Protein AF-A0A1P8WM58-F1 (afdb_monomer)

Radius of gyration: 36.9 Å; Cα contacts (8 Å, |Δi|>4): 1899; chains: 1; bounding box: 114×102×128 Å

Solvent-accessible surface area (backbone atoms only — not comparable to full-atom values): 50696 Å² total; per-residue (Å²): 134,87,85,86,81,87,85,90,82,88,89,92,84,85,87,88,82,92,76,96,78,75,69,47,72,64,55,48,48,51,48,48,51,50,46,53,45,67,72,56,67,71,55,61,68,47,53,36,73,41,60,72,38,65,65,34,64,39,80,56,52,47,32,42,34,43,71,52,49,50,42,78,46,54,44,36,39,35,36,26,32,62,86,79,68,47,75,75,47,77,45,47,39,81,36,90,46,37,50,72,59,58,30,34,37,39,36,51,60,98,62,65,53,61,65,60,34,42,34,21,44,28,30,37,64,31,20,40,18,38,80,89,65,51,64,40,84,45,40,76,64,69,85,74,36,23,36,22,24,24,41,44,66,32,56,30,52,33,45,41,22,47,52,44,44,86,50,99,68,36,36,36,48,18,41,47,20,6,53,58,46,62,34,99,47,36,48,71,35,56,32,66,89,69,48,91,58,91,64,15,8,26,32,36,40,38,57,29,50,53,63,30,63,40,36,35,36,44,26,37,19,18,51,51,97,44,83,88,29,58,33,35,29,39,58,68,79,34,44,29,44,33,35,35,40,27,35,58,29,78,39,53,32,38,40,28,47,34,44,28,15,72,67,40,71,89,46,95,92,32,55,15,27,39,31,35,77,42,83,42,63,54,77,58,51,79,43,82,47,79,43,70,60,56,76,86,45,87,71,48,51,74,37,76,74,55,45,48,66,35,21,22,34,48,33,46,31,43,32,24,50,64,89,41,52,34,44,42,39,35,36,40,31,63,29,25,38,28,38,71,89,58,88,40,46,54,87,78,44,55,59,66,57,47,48,53,53,46,42,52,44,19,48,51,38,54,59,28,44,31,41,88,86,43,51,45,19,31,37,32,40,26,46,40,42,42,24,18,36,46,27,28,14,41,54,44,43,45,45,55,58,34,35,76,73,60,77,41,53,63,66,56,52,51,54,45,48,55,38,30,51,52,42,52,52,55,43,48,74,67,39,88,36,42,49,48,39,29,24,31,61,83,80,56,44,60,37,93,84,24,29,25,25,44,54,36,35,20,44,32,47,50,13,49,53,30,44,48,63,30,87,84,57,56,68,68,56,32,52,52,48,50,62,53,50,48,60,37,37,47,44,87,34,59,48,100,59,12,35,27,45,29,37,36,50,42,92,95,47,83,52,67,49,71,46,90,54,57,40,42,13,59,33,25,57,30,46,41,31,22,49,34,24,42,72,23,73,35,46,54,37,64,38,72,76,40,47,66,22,81,49,62,38,59,57,62,89,80,88,59,90,45,67,42,58,33,38,77,55,63,66,56,53,15,55,64,42,44,41,50,35,55,61,57,30,76,50,77,90,51,41,37,32,63,38,91,55,65,84,42,36,52,33,64,43,62,50,27,35,51,52,50,51,51,45,52,52,54,29,54,77,67,73,35,94,61,57,47,33,69,30,47,70,21,56,79,80,43,77,45,62,23,15,87,88,73,39,86,82,52,78,42,50,29,18,56,24,56,42,22,63,37,40,76,58,40,48,66,62,28,41,52,52,52,50,54,31,55,73,66,70,40,37,34,48,49,27,42,31,38,14,30,27,34,35,94,87,74,71,42,78,59,22,38,38,32,50,33,48,32,45,51,34,38,48,22,40,51,35,44,41,32,66,76,65,53,58,29,47,69,40,34,72,33,69,70,49,45,59,52,48,60,70,44,29,42,66,68,78,61,94,28,12,75,40,32,33,48,65,84,58,51,51,54,62,67,30,28,47,53,45,32,40,51,59,70,66,50,49,45,70,55,37,58,74,63,52,79,88,45,85,59,50,27,62,54,32,51,50,43,49,62,65,36,43,66,72,46,30,36,49,74,80,84,51,61,48,56,63,26,28,49,52,42,33,38,53,61,70,67,54,50,58,69,56,42,60,72,61,50,75,88,42,88,61,49,44,68,53,31,48,51,41,47,50,45,26,46,34,65,73,44,93,70,77,64,90,67,74,81,76,71,87,83,80,84,87,83,89,84,89,87,82,83,89,81,89,82,86,86,82,90,87,81,88,89,82,91,88,94,83,88,86,83,89,85,87,91,90,89,85,90,81,90,85,90,80,93,80,87,84,88,62,85,61,56,63,57,49,55,51,48,60,54,55,63,66,71,77,112

Sequence (940 aa):
MKLLPQIFRAPAQLRRRRSANSRSVAEVAQAVELLQQRTLLAAAQTFSPVDGSQDVLPDTNLVITFDESVQKGNGNFVIVRGTDNSVFETIPVTSPFVSINGNQLVVDLPGNLDHATEYFVQIDPAAVLDLEGNTINGINGPFTWRFSTMTDVSVVPFWDGDATFPQAESATHNLFGGPAVASDNITVRHETSTVRGGEGALRADVLIAESGFGFFGPALAGFGPDSSYIDTRDITPFEQLEFQIKNETNAPFTLKLELKDYRDLNQVGTAHRASTSFSISADNRWTSFSVPLDLANQIWDISGSPDLTRARQVLFVVEAGGTQAVGGSIFVDEVNFIEPGGPVSINSLSNNQLLARLAERSFRSLWGSRDQATGLVPAVSTFADQMGLNSTAMLVRTLPGAVERGWITKTEAESYGAKLLTTLNSVMNDSQHLPPRTLDRVTLEPIGQREESSVDAAFMFLGLTQFAATPGLSSTLATGINNLLDRFDFSPFSSANGWKLAFTYDVGARTGELTAGTYDGYSTEVYVISLAAHLAETGHVDITTQFHSANRIPAVLNGGNDPYLVHPSTEFRSPFLQWLFPLFVDVQNRGLTTYPDQASAINPFDNAVRYQLDVNQTLAARGLPLQLDAADDGTGNRYITASAFNNFGEPNLTMPWSSGFVLAADSTTAGSAIRDYVSQSLVGPFGPVDSARLSPQSATATSYNGRYDLWNSSLWLAATLEHLYDDNALLTNQTEVDAALDKVFVNSGGSGPAGDVDGDSDFDASDSFLIHLVKLSGTNVQIDQSKGSSTLSGADIRSNINQLGLAADVDGSGEFTASDSFLIQLVKLSGTNSQIDQSKGASSLTAAQIRINVNALGDAGGGSASRLSRRVAGSGVSNAASSDASLATYVSSDAPDQSLFATAASLPPSSVNGQVLDTPPEDSDAVLSDFRCWIDAIHG

pLDDT: mean 81.39, std 20.2, range [21.88, 98.75]

Structure (mmCIF, N/CA/C/O backbone):
data_AF-A0A1P8WM58-F1
#
_entry.id   AF-A0A1P8WM58-F1
#
loop_
_atom_site.group_PDB
_atom_site.id
_atom_site.type_symbol
_atom_site.label_atom_id
_atom_site.label_alt_id
_atom_site.label_comp_id
_atom_site.label_asym_id
_atom_site.label_entity_id
_atom_site.label_seq_id
_atom_site.pdbx_PDB_ins_code
_atom_site.Cartn_x
_atom_site.Cartn_y
_atom_site.Cartn_z
_atom_site.occupancy
_atom_site.B_iso_or_equiv
_atom_site.auth_seq_id
_atom_site.auth_comp_id
_atom_site.auth_asym_id
_atom_site.auth_atom_id
_atom_site.pdbx_PDB_model_num
ATOM 1 N N . MET A 1 1 ? -50.309 -70.126 12.745 1.00 35.31 1 MET A N 1
ATOM 2 C CA . MET A 1 1 ? -49.388 -71.053 13.434 1.00 35.31 1 MET A CA 1
ATOM 3 C C . MET A 1 1 ? -49.111 -70.461 14.815 1.00 35.31 1 MET A C 1
ATOM 5 O O . MET A 1 1 ? -48.560 -69.378 14.862 1.00 35.31 1 MET A O 1
ATOM 9 N N . LYS A 1 2 ? -49.643 -71.113 15.867 1.00 32.03 2 LYS A N 1
ATOM 10 C CA . LYS A 1 2 ? -49.321 -71.061 17.321 1.00 32.03 2 LYS A CA 1
ATOM 11 C C . LYS A 1 2 ? -48.959 -69.689 17.945 1.00 32.03 2 LYS A C 1
ATOM 13 O O . LYS A 1 2 ? -47.897 -69.160 17.677 1.00 32.03 2 LYS A O 1
ATOM 18 N N . LEU A 1 3 ? -49.863 -69.045 18.695 1.00 28.61 3 LEU A N 1
ATOM 19 C CA . LEU A 1 3 ? -50.259 -69.264 20.113 1.00 28.61 3 LEU A CA 1
ATOM 20 C C . LEU A 1 3 ? -49.504 -68.340 21.097 1.00 28.61 3 LEU A C 1
ATOM 22 O O . LEU A 1 3 ? -48.356 -68.590 21.441 1.00 28.61 3 LEU A O 1
ATOM 26 N N . LEU A 1 4 ? -50.225 -67.316 21.573 1.00 39.47 4 LEU A N 1
ATOM 27 C CA . LEU A 1 4 ? -50.039 -66.613 22.854 1.00 39.47 4 LEU A CA 1
ATOM 28 C C . LEU A 1 4 ? -50.486 -67.505 24.034 1.00 39.47 4 LEU A C 1
ATOM 30 O O . LEU A 1 4 ? -51.283 -68.426 23.832 1.00 39.47 4 LEU A O 1
ATOM 34 N N . PRO A 1 5 ? -50.115 -67.149 25.275 1.00 48.66 5 PRO A N 1
ATOM 35 C CA . PRO A 1 5 ? -51.114 -67.077 26.355 1.00 48.66 5 PRO A CA 1
ATOM 36 C C . PRO A 1 5 ? -50.947 -65.793 27.199 1.00 48.66 5 PRO A C 1
ATOM 38 O O . PRO A 1 5 ? -49.837 -65.421 27.553 1.00 48.66 5 PRO A O 1
ATOM 41 N N . GLN A 1 6 ? -51.995 -64.966 27.343 1.00 37.84 6 GLN A N 1
ATOM 42 C CA . GLN A 1 6 ? -52.958 -64.920 28.472 1.00 37.84 6 GLN A CA 1
ATOM 43 C C . GLN A 1 6 ? -52.302 -64.659 29.846 1.00 37.84 6 GLN A C 1
ATOM 45 O O . GLN A 1 6 ? -51.347 -65.332 30.202 1.00 37.84 6 GLN A O 1
ATOM 50 N N . ILE A 1 7 ? -52.816 -63.723 30.663 1.00 33.50 7 ILE A N 1
ATOM 51 C CA . ILE A 1 7 ? -53.778 -64.065 31.735 1.00 33.50 7 ILE A CA 1
ATOM 52 C C . ILE A 1 7 ? -54.539 -62.827 32.313 1.00 33.50 7 ILE A C 1
ATOM 54 O O . ILE A 1 7 ? -53.904 -61.864 32.717 1.00 33.50 7 ILE A O 1
ATOM 58 N N . PHE A 1 8 ? -55.891 -62.943 32.345 1.00 32.31 8 PHE A N 1
ATOM 59 C CA . PHE A 1 8 ? -56.942 -62.609 33.365 1.00 32.31 8 PHE A CA 1
ATOM 60 C C . PHE A 1 8 ? -56.987 -61.234 34.090 1.00 32.31 8 PHE A C 1
ATOM 62 O O . PHE A 1 8 ? -55.955 -60.703 34.453 1.00 32.31 8 PHE A O 1
ATOM 69 N N . ARG A 1 9 ? -58.121 -60.638 34.528 1.00 30.38 9 ARG A N 1
ATOM 70 C CA . ARG A 1 9 ? -59.604 -60.767 34.414 1.00 30.38 9 ARG A CA 1
ATOM 71 C C . ARG A 1 9 ? -60.229 -59.490 35.063 1.00 30.38 9 ARG A C 1
ATOM 73 O O . ARG A 1 9 ? -59.623 -58.906 35.949 1.00 30.38 9 ARG A O 1
ATOM 80 N N . ALA A 1 10 ? -61.445 -59.121 34.633 1.00 32.94 10 ALA A N 1
ATOM 81 C CA . ALA A 1 10 ? -62.355 -58.034 35.092 1.00 32.94 10 ALA A CA 1
ATOM 82 C C . ALA A 1 10 ? -62.951 -58.257 36.528 1.00 32.94 10 ALA A C 1
ATOM 84 O O . ALA A 1 10 ? -62.480 -59.214 37.146 1.00 32.94 10 ALA A O 1
ATOM 85 N N . PRO A 1 11 ? -64.023 -57.576 37.063 1.00 56.78 11 PRO A N 1
ATOM 86 C CA . PRO A 1 11 ? -64.939 -56.514 36.540 1.00 56.78 11 PRO A CA 1
ATOM 87 C C . PRO A 1 11 ? -65.514 -55.473 37.579 1.00 56.78 11 PRO A C 1
ATOM 89 O O . PRO A 1 11 ? -65.110 -55.474 38.733 1.00 56.78 11 PRO A O 1
ATOM 92 N N . ALA A 1 12 ? -66.558 -54.702 37.164 1.00 34.03 12 ALA A N 1
ATOM 93 C CA . ALA A 1 12 ? -67.755 -54.194 37.918 1.00 34.03 12 ALA A CA 1
ATOM 94 C C . ALA A 1 12 ? -67.787 -52.702 38.364 1.00 34.03 12 ALA A C 1
ATOM 96 O O . ALA A 1 12 ? -66.764 -52.189 38.776 1.00 34.03 12 ALA A O 1
ATOM 97 N N . GLN A 1 13 ? -68.889 -51.921 38.421 1.00 35.28 13 GLN A N 1
ATOM 98 C CA . GLN A 1 13 ? -70.311 -51.957 38.006 1.00 35.28 13 GLN A CA 1
ATOM 99 C C . GLN A 1 13 ? -70.917 -50.515 38.118 1.00 35.28 13 GLN A C 1
ATOM 101 O O . GLN A 1 13 ? -70.526 -49.745 38.982 1.00 35.28 13 GLN A O 1
ATOM 106 N N . LEU A 1 14 ? -71.917 -50.213 37.270 1.00 33.94 14 LEU A N 1
ATOM 107 C CA . LEU A 1 14 ? -73.111 -49.333 37.414 1.00 33.94 14 LEU A CA 1
ATOM 108 C C . LEU A 1 14 ? -73.104 -47.862 37.956 1.00 33.94 14 LEU A C 1
ATOM 110 O O . LEU A 1 14 ? -73.169 -47.610 39.148 1.00 33.94 14 LEU A O 1
ATOM 114 N N . ARG A 1 15 ? -73.371 -46.935 37.009 1.00 40.34 15 ARG A N 1
ATOM 115 C CA . ARG A 1 15 ? -74.604 -46.108 36.775 1.00 40.34 15 ARG A CA 1
ATOM 116 C C . ARG A 1 15 ? -75.075 -44.968 37.735 1.00 40.34 15 ARG A C 1
ATOM 118 O O . ARG A 1 15 ? -75.526 -45.219 38.843 1.00 40.34 15 ARG A O 1
ATOM 125 N N . ARG A 1 16 ? -75.329 -43.805 37.081 1.00 38.91 16 ARG A N 1
ATOM 126 C CA . ARG A 1 16 ? -76.215 -42.626 37.375 1.00 38.91 16 ARG A CA 1
ATOM 127 C C . ARG A 1 16 ? -75.571 -41.522 38.243 1.00 38.91 16 ARG A C 1
ATOM 129 O O . ARG A 1 16 ? -75.047 -41.821 39.293 1.00 38.91 16 ARG A O 1
ATOM 136 N N . ARG A 1 17 ? -75.590 -40.223 37.895 1.00 34.72 17 ARG A N 1
ATOM 137 C CA . ARG A 1 17 ? -76.673 -39.325 37.421 1.00 34.72 17 ARG A CA 1
ATOM 138 C C . ARG A 1 17 ? -76.101 -38.110 36.650 1.00 34.72 17 ARG A C 1
ATOM 140 O O . ARG A 1 17 ? -75.029 -37.633 36.989 1.00 34.72 17 ARG A O 1
ATOM 147 N N . ARG A 1 18 ? -76.863 -37.575 35.681 1.00 46.25 18 ARG A N 1
ATOM 148 C CA . ARG A 1 18 ? -76.653 -36.246 35.062 1.00 46.25 18 ARG A CA 1
ATOM 149 C C . ARG A 1 18 ? -76.956 -35.126 36.075 1.00 46.25 18 ARG A C 1
ATOM 151 O O . ARG A 1 18 ? -78.061 -35.112 36.615 1.00 46.25 18 ARG A O 1
ATOM 158 N N . SER A 1 19 ? -76.056 -34.154 36.220 1.00 35.28 19 SER A N 1
ATOM 159 C CA . SER A 1 19 ? -76.408 -32.739 36.413 1.00 35.28 19 SER A CA 1
ATOM 160 C C . SER A 1 19 ? -75.554 -31.894 35.461 1.00 35.28 19 SER A C 1
ATOM 162 O O . SER A 1 19 ? -74.437 -32.264 35.104 1.00 35.28 19 SER A O 1
ATOM 164 N N . ALA A 1 20 ? -76.164 -30.835 34.942 1.00 43.88 20 ALA A N 1
ATOM 165 C CA . ALA A 1 20 ? -75.649 -29.996 33.877 1.00 43.88 20 ALA A CA 1
ATOM 166 C C . ALA A 1 20 ? -74.457 -29.149 34.346 1.00 43.88 20 ALA A C 1
ATOM 168 O O . ALA A 1 20 ? -74.626 -28.328 35.241 1.00 43.88 20 ALA A O 1
ATOM 169 N N . ASN A 1 21 ? -73.282 -29.374 33.745 1.00 45.09 21 ASN A N 1
ATOM 170 C CA . ASN A 1 21 ? -72.289 -28.340 33.393 1.00 45.09 21 ASN A CA 1
ATOM 171 C C . ASN A 1 21 ? -71.053 -28.899 32.658 1.00 45.09 21 ASN A C 1
ATOM 173 O O . ASN A 1 21 ? -69.980 -28.307 32.691 1.00 45.09 21 ASN A O 1
ATOM 177 N N . SER A 1 22 ? -71.160 -30.037 31.970 1.00 46.72 22 SER A N 1
ATOM 178 C CA . SER A 1 22 ? -70.072 -30.477 31.101 1.00 46.72 22 SER A CA 1
ATOM 179 C C . SER A 1 22 ? -70.248 -29.817 29.736 1.00 46.72 22 SER A C 1
ATOM 181 O O . SER A 1 22 ? -70.998 -30.345 28.909 1.00 46.72 22 SER A O 1
ATOM 183 N N . ARG A 1 23 ? -69.550 -28.696 29.484 1.00 52.81 23 ARG A N 1
ATOM 184 C CA . ARG A 1 23 ? -69.076 -28.430 28.114 1.00 52.81 23 ARG A CA 1
ATOM 185 C C . ARG A 1 23 ? -68.491 -29.751 27.625 1.00 52.81 23 ARG A C 1
ATOM 187 O O . ARG A 1 23 ? -67.764 -30.406 28.379 1.00 52.81 23 ARG A O 1
ATOM 194 N N . SER A 1 24 ? -68.941 -30.228 26.471 1.00 59.31 24 SER A N 1
ATOM 195 C CA . SER A 1 24 ? -68.540 -31.549 25.993 1.00 59.31 24 SER A CA 1
ATOM 196 C C . SER A 1 24 ? -67.012 -31.629 25.973 1.00 59.31 24 SER A C 1
ATOM 198 O O . SER A 1 24 ? -66.344 -30.625 25.749 1.00 59.31 24 SER A O 1
ATOM 200 N N . VAL A 1 25 ? -66.431 -32.804 26.223 1.00 60.72 25 VAL A N 1
ATOM 201 C CA . VAL A 1 25 ? -64.968 -32.979 26.119 1.00 60.72 25 VAL A CA 1
ATOM 202 C C . VAL A 1 25 ? -64.468 -32.512 24.746 1.00 60.72 25 VAL A C 1
ATOM 204 O O . VAL A 1 25 ? -63.356 -32.025 24.656 1.00 60.72 25 VAL A O 1
ATOM 207 N N . ALA A 1 26 ? -65.321 -32.561 23.716 1.00 57.50 26 ALA A N 1
ATOM 208 C CA . ALA A 1 26 ? -65.073 -31.977 22.405 1.00 57.50 26 ALA A CA 1
ATOM 209 C C . ALA A 1 26 ? -65.084 -30.438 22.402 1.00 57.50 26 ALA A C 1
ATOM 211 O O . ALA A 1 26 ? -64.190 -29.861 21.819 1.00 57.50 26 ALA A O 1
ATOM 212 N N . GLU A 1 27 ? -66.011 -29.754 23.077 1.00 61.88 27 GLU A N 1
ATOM 213 C CA . GLU A 1 27 ? -65.990 -28.284 23.214 1.00 61.88 27 GLU A CA 1
ATOM 214 C C . GLU A 1 27 ? -64.861 -27.791 24.121 1.00 61.88 27 GLU A C 1
ATOM 216 O O . GLU A 1 27 ? -64.352 -26.702 23.902 1.00 61.88 27 GLU A O 1
ATOM 221 N N . VAL A 1 28 ? -64.465 -28.557 25.144 1.00 63.81 28 VAL A N 1
ATOM 222 C CA . VAL A 1 28 ? -63.283 -28.240 25.959 1.00 63.81 28 VAL A CA 1
ATOM 223 C C . VAL A 1 28 ? -62.016 -28.545 25.177 1.00 63.81 28 VAL A C 1
ATOM 225 O O . VAL A 1 28 ? -61.119 -27.729 25.226 1.00 63.81 28 VAL A O 1
ATOM 228 N N . ALA A 1 29 ? -61.940 -29.639 24.419 1.00 63.53 29 ALA A N 1
ATOM 229 C CA . ALA A 1 29 ? -60.811 -29.914 23.534 1.00 63.53 29 ALA A CA 1
ATOM 230 C C . ALA A 1 29 ? -60.718 -28.871 22.424 1.00 63.53 29 ALA A C 1
ATOM 232 O O . ALA A 1 29 ? -59.639 -28.376 22.190 1.00 63.53 29 ALA A O 1
ATOM 233 N N . GLN A 1 30 ? -61.834 -28.450 21.834 1.00 62.53 30 GLN A N 1
ATOM 234 C CA . GLN A 1 30 ? -61.879 -27.425 20.796 1.00 62.53 30 GLN A CA 1
ATOM 235 C C . GLN A 1 30 ? -61.650 -26.025 21.375 1.00 62.53 30 GLN A C 1
ATOM 237 O O . GLN A 1 30 ? -61.033 -25.205 20.718 1.00 62.53 30 GLN A O 1
ATOM 242 N N . ALA A 1 31 ? -62.067 -25.744 22.617 1.00 56.50 31 ALA A N 1
ATOM 243 C CA . ALA A 1 31 ? -61.714 -24.518 23.334 1.00 56.50 31 ALA A CA 1
ATOM 244 C C . ALA A 1 31 ? -60.272 -24.532 23.852 1.00 56.50 31 ALA A C 1
ATOM 246 O O . ALA A 1 31 ? -59.692 -23.465 23.938 1.00 56.50 31 ALA A O 1
ATOM 247 N N . VAL A 1 32 ? -59.698 -25.693 24.187 1.00 60.38 32 VAL A N 1
ATOM 248 C CA . VAL A 1 32 ? -58.285 -25.897 24.554 1.00 60.38 32 VAL A CA 1
ATOM 249 C C . VAL A 1 32 ? -57.412 -25.865 23.310 1.00 60.38 32 VAL A C 1
ATOM 251 O O . VAL A 1 32 ? -56.332 -25.323 23.385 1.00 60.38 32 VAL A O 1
ATOM 254 N N . GLU A 1 33 ? -57.894 -26.331 22.165 1.00 57.28 33 GLU A N 1
ATOM 255 C CA . GLU A 1 33 ? -57.248 -26.248 20.856 1.00 57.28 33 GLU A CA 1
ATOM 256 C C . GLU A 1 33 ? -57.382 -24.827 20.288 1.00 57.28 33 GLU A C 1
ATOM 258 O O . GLU A 1 33 ? -56.424 -24.324 19.726 1.00 57.28 33 GLU A O 1
ATOM 263 N N . LEU A 1 34 ? -58.486 -24.109 20.555 1.00 50.56 34 LEU A N 1
ATOM 264 C CA . LEU A 1 34 ? -58.632 -22.660 20.324 1.00 50.56 34 LEU A CA 1
ATOM 265 C C . LEU A 1 34 ? -57.873 -21.804 21.353 1.00 50.56 34 LEU A C 1
ATOM 267 O O . LEU A 1 34 ? -57.477 -20.696 21.014 1.00 50.56 34 LEU A O 1
ATOM 271 N N . LEU A 1 35 ? -57.657 -22.274 22.589 1.00 50.16 35 LEU A N 1
ATOM 272 C CA . LEU A 1 35 ? -56.816 -21.618 23.607 1.00 50.16 35 LEU A CA 1
ATOM 273 C C . LEU A 1 35 ? -55.333 -21.889 23.350 1.00 50.16 35 LEU A C 1
ATOM 275 O O . LEU A 1 35 ? -54.549 -20.975 23.542 1.00 50.16 35 LEU A O 1
ATOM 279 N N . GLN A 1 36 ? -54.970 -23.076 22.854 1.00 49.81 36 GLN A N 1
ATOM 280 C CA . GLN A 1 36 ? -53.638 -23.444 22.363 1.00 49.81 36 GLN A CA 1
ATOM 281 C C . GLN A 1 36 ? -53.342 -22.751 21.028 1.00 49.81 36 GLN A C 1
ATOM 283 O O . GLN A 1 36 ? -52.228 -22.284 20.844 1.00 49.81 36 GLN A O 1
ATOM 288 N N . GLN A 1 37 ? -54.338 -22.565 20.150 1.00 41.41 37 GLN A N 1
ATOM 289 C CA . GLN A 1 37 ? -54.234 -21.693 18.970 1.00 41.41 37 GLN A CA 1
ATOM 290 C C . GLN A 1 37 ? -54.232 -20.201 19.342 1.00 41.41 37 GLN A C 1
ATOM 292 O O . GLN A 1 37 ? -53.582 -19.419 18.664 1.00 41.41 37 GLN A O 1
ATOM 297 N N . ARG A 1 38 ? -54.860 -19.790 20.455 1.00 45.22 38 ARG A N 1
ATOM 298 C CA . ARG A 1 38 ? -54.685 -18.445 21.046 1.00 45.22 38 ARG A CA 1
ATOM 299 C C . ARG A 1 38 ? -53.418 -18.291 21.891 1.00 45.22 38 ARG A C 1
ATOM 301 O O . ARG A 1 38 ? -53.120 -17.181 22.297 1.00 45.22 38 ARG A O 1
ATOM 308 N N . THR A 1 39 ? -52.654 -19.362 22.107 1.00 45.41 39 THR A N 1
ATOM 309 C CA . THR A 1 39 ? -51.240 -19.290 22.526 1.00 45.41 39 THR A CA 1
ATOM 310 C C . THR A 1 39 ? -50.290 -19.407 21.319 1.00 45.41 39 THR A C 1
ATOM 312 O O . THR A 1 39 ? -49.083 -19.529 21.493 1.00 45.41 39 THR A O 1
ATOM 315 N N . LEU A 1 40 ? -50.838 -19.378 20.095 1.00 41.53 40 LEU A N 1
ATOM 316 C CA . LEU A 1 40 ? -50.160 -19.543 18.803 1.00 41.53 40 LEU A CA 1
ATOM 317 C C . LEU A 1 40 ? -50.692 -18.547 17.748 1.00 41.53 40 LEU A C 1
ATOM 319 O O . LEU A 1 40 ? -50.768 -18.864 16.564 1.00 41.53 40 LEU A O 1
ATOM 323 N N . LEU A 1 41 ? -51.002 -17.313 18.148 1.00 40.97 41 LEU A N 1
ATOM 324 C CA . LEU A 1 41 ? -50.522 -16.194 17.341 1.00 40.97 41 LEU A CA 1
ATOM 325 C C . LEU A 1 41 ? -49.158 -15.860 17.929 1.00 40.97 41 LEU A C 1
ATOM 327 O O . LEU A 1 41 ? -49.023 -15.052 18.837 1.00 40.97 41 LEU A O 1
ATOM 331 N N . ALA A 1 42 ? -48.138 -16.577 17.459 1.00 43.84 42 ALA A N 1
ATOM 332 C CA . ALA A 1 42 ? -46.844 -15.936 17.383 1.00 43.84 42 ALA A CA 1
ATOM 333 C C . ALA A 1 42 ? -47.095 -14.687 16.544 1.00 43.84 42 ALA A C 1
ATOM 335 O O . ALA A 1 42 ? -47.452 -14.815 15.370 1.00 43.84 42 ALA A O 1
ATOM 336 N N . ALA A 1 43 ? -47.014 -13.528 17.193 1.00 59.25 43 ALA A N 1
ATOM 337 C CA . ALA A 1 43 ? -47.077 -12.250 16.529 1.00 59.25 43 ALA A CA 1
ATOM 338 C C . ALA A 1 43 ? -46.207 -12.329 15.276 1.00 59.25 43 ALA A C 1
ATOM 340 O O . ALA A 1 43 ? -45.058 -12.779 15.380 1.00 59.25 43 ALA A O 1
ATOM 341 N N . ALA A 1 44 ? -46.733 -11.991 14.098 1.00 56.06 44 ALA A N 1
ATOM 342 C CA . ALA A 1 44 ? -45.879 -11.905 12.920 1.00 56.06 44 ALA A CA 1
ATOM 343 C C . ALA A 1 44 ? -44.762 -10.900 13.238 1.00 56.06 44 ALA A C 1
ATOM 345 O O . ALA A 1 44 ? -45.023 -9.712 13.401 1.00 56.06 44 ALA A O 1
ATOM 346 N N . GLN A 1 45 ? -43.543 -11.411 13.408 1.00 80.75 45 GLN A N 1
ATOM 347 C CA . GLN A 1 45 ? -42.367 -10.630 13.759 1.00 80.75 45 GLN A CA 1
ATOM 348 C C . GLN A 1 45 ? -41.565 -10.384 12.494 1.00 80.75 45 GLN A C 1
ATOM 350 O O . GLN A 1 45 ? -41.180 -11.330 11.806 1.00 80.75 45 GLN A O 1
ATOM 355 N N . THR A 1 46 ? -41.302 -9.120 12.189 1.00 90.12 46 THR A N 1
ATOM 356 C CA . THR A 1 46 ? -40.264 -8.764 11.220 1.00 90.12 46 THR A CA 1
ATOM 357 C C . THR A 1 46 ? -39.103 -8.123 11.950 1.00 90.12 46 THR A C 1
ATOM 359 O O . THR A 1 46 ? -39.308 -7.223 12.771 1.00 90.12 46 THR A O 1
ATOM 362 N N . PHE A 1 47 ? -37.902 -8.572 11.612 1.00 93.56 47 PHE A N 1
ATOM 363 C CA . PHE A 1 47 ? -36.660 -8.053 12.155 1.00 93.56 47 PHE A CA 1
ATOM 364 C C . PHE A 1 47 ? -36.037 -7.027 11.207 1.00 93.56 47 PHE A C 1
ATOM 366 O O . PHE A 1 47 ? -36.124 -7.167 9.986 1.00 93.56 47 PHE A O 1
ATOM 373 N N . SER A 1 48 ? -35.397 -6.011 11.775 1.00 94.88 48 SER A N 1
ATOM 374 C CA . SER A 1 48 ? -34.412 -5.175 11.092 1.00 94.88 48 SER A CA 1
ATOM 375 C C . SER A 1 48 ? -33.169 -5.108 11.980 1.00 94.88 48 SER A C 1
ATOM 377 O O . SER A 1 48 ? -33.306 -4.640 13.106 1.00 94.88 48 SER A O 1
ATOM 379 N N . PRO A 1 49 ? -31.990 -5.564 11.531 1.00 96.81 49 PRO A N 1
ATOM 380 C CA . PRO A 1 49 ? -31.724 -6.190 10.233 1.00 96.81 49 PRO A CA 1
ATOM 381 C C . PRO A 1 49 ? -32.547 -7.463 10.000 1.00 96.81 49 PRO A C 1
ATOM 383 O O . PRO A 1 49 ? -32.929 -8.142 10.952 1.00 96.81 49 PRO A O 1
ATOM 386 N N . VAL A 1 50 ? -32.871 -7.752 8.738 1.00 95.38 50 VAL A N 1
ATOM 387 C CA . VAL A 1 50 ? -33.629 -8.959 8.370 1.00 95.38 50 VAL A CA 1
ATOM 388 C C . VAL A 1 50 ? -32.763 -10.189 8.636 1.00 95.38 50 VAL A C 1
ATOM 390 O O . VAL A 1 50 ? -31.561 -10.156 8.397 1.00 95.38 50 VAL A O 1
ATOM 393 N N . ASP A 1 51 ? -33.364 -11.288 9.094 1.00 92.62 51 ASP A N 1
ATOM 394 C CA . ASP A 1 51 ? -32.624 -12.537 9.286 1.00 92.62 51 ASP A CA 1
ATOM 395 C C . ASP A 1 51 ? -31.882 -12.973 8.006 1.00 92.62 51 ASP A C 1
ATOM 397 O O . ASP A 1 51 ? -32.450 -13.022 6.912 1.00 92.62 51 ASP A O 1
ATOM 401 N N . GLY A 1 52 ? -30.594 -13.271 8.151 1.00 91.69 52 GLY A N 1
ATOM 402 C CA . GLY A 1 52 ? -29.666 -13.620 7.082 1.00 91.69 52 GLY A CA 1
ATOM 403 C C . GLY A 1 52 ? -29.123 -12.442 6.269 1.00 91.69 52 GLY A C 1
ATOM 404 O O . GLY A 1 52 ? -28.361 -12.691 5.331 1.00 91.69 52 GLY A O 1
ATOM 405 N N . SER A 1 53 ? -29.476 -11.186 6.580 1.00 95.00 53 SER A N 1
ATOM 406 C CA . SER A 1 53 ? -28.964 -10.032 5.831 1.00 95.00 53 SER A CA 1
ATOM 407 C C . SER A 1 53 ? -27.444 -9.922 5.942 1.00 95.00 53 SER A C 1
ATOM 409 O O . SER A 1 53 ? -26.885 -10.080 7.024 1.00 95.00 53 SER A O 1
ATOM 411 N N . GLN A 1 54 ? -26.797 -9.619 4.822 1.00 93.19 54 GLN A N 1
ATOM 412 C CA . GLN A 1 54 ? -25.373 -9.295 4.737 1.00 93.19 54 GLN A CA 1
ATOM 413 C C . GLN A 1 54 ? -25.209 -7.777 4.575 1.00 93.19 54 GLN A C 1
ATOM 415 O O . GLN A 1 54 ? -26.187 -7.090 4.274 1.00 93.19 54 GLN A O 1
ATOM 420 N N . ASP A 1 55 ? -23.986 -7.268 4.739 1.00 92.62 55 ASP A N 1
ATOM 421 C CA . ASP A 1 55 ? -23.645 -5.851 4.539 1.00 92.62 55 ASP A CA 1
ATOM 422 C C . ASP A 1 55 ? -24.465 -4.865 5.386 1.00 92.62 55 ASP A C 1
ATOM 424 O O . ASP A 1 55 ? -24.825 -3.769 4.955 1.00 92.62 55 ASP A O 1
ATOM 428 N N . VAL A 1 56 ? -24.768 -5.249 6.621 1.00 94.94 56 VAL A N 1
ATOM 429 C CA . VAL A 1 56 ? -25.444 -4.372 7.575 1.00 94.94 56 VAL A CA 1
ATOM 430 C C . VAL A 1 56 ? -24.474 -3.300 8.082 1.00 94.94 56 VAL A C 1
ATOM 432 O O . VAL A 1 56 ? -23.312 -3.589 8.365 1.00 94.94 56 VAL A O 1
ATOM 435 N N . LEU A 1 57 ? -24.941 -2.057 8.219 1.00 92.56 57 LEU A N 1
ATOM 436 C CA . LEU A 1 57 ? -24.123 -0.994 8.803 1.00 92.56 57 LEU A CA 1
ATOM 437 C C . LEU A 1 57 ? -23.818 -1.280 10.288 1.00 92.56 57 LEU A C 1
ATOM 439 O O . LEU A 1 57 ? -24.716 -1.709 11.017 1.00 92.56 57 LEU A O 1
ATOM 443 N N . PRO A 1 58 ? -22.589 -1.019 10.762 1.00 89.44 58 PRO A N 1
ATOM 444 C CA . PRO A 1 58 ? -22.225 -1.230 12.163 1.00 89.44 58 PRO A CA 1
ATOM 445 C C . PRO A 1 58 ? -23.028 -0.408 13.183 1.00 89.44 58 PRO A C 1
ATOM 447 O O . PRO A 1 58 ? -23.183 -0.842 14.321 1.00 89.44 58 PRO A O 1
ATOM 450 N N . ASP A 1 59 ? -23.563 0.749 12.790 1.00 89.25 59 ASP A N 1
ATOM 451 C CA . ASP A 1 59 ? -24.375 1.646 13.630 1.00 89.25 59 ASP A CA 1
ATOM 452 C C . ASP A 1 59 ? -25.882 1.315 13.599 1.00 89.25 59 ASP A C 1
ATOM 454 O O . ASP A 1 59 ? -26.728 2.122 13.989 1.00 89.25 59 ASP A O 1
ATOM 458 N N . THR A 1 60 ? -26.251 0.130 13.100 1.00 93.31 60 THR A N 1
ATOM 459 C CA . THR A 1 60 ? -27.656 -0.253 12.950 1.00 93.31 60 THR A CA 1
ATOM 460 C C . THR A 1 60 ? -28.368 -0.440 14.294 1.00 93.31 60 THR A C 1
ATOM 462 O O . THR A 1 60 ? -27.825 -0.989 15.253 1.00 93.31 60 THR A O 1
ATOM 465 N N . ASN A 1 61 ? -29.655 -0.088 14.322 1.00 95.31 61 ASN A N 1
ATOM 466 C CA . ASN A 1 61 ? -30.552 -0.436 15.421 1.00 95.31 61 ASN A CA 1
ATOM 467 C C . ASN A 1 61 ? -31.171 -1.818 15.206 1.00 95.31 61 ASN A C 1
ATOM 469 O O . ASN A 1 61 ? -31.539 -2.173 14.084 1.00 95.31 61 ASN A O 1
ATOM 473 N N . LEU A 1 62 ? -31.407 -2.549 16.297 1.00 96.88 62 LEU A N 1
ATOM 474 C CA . LEU A 1 62 ? -32.158 -3.803 16.254 1.00 96.88 62 LEU A CA 1
ATOM 475 C C . LEU A 1 62 ? -33.647 -3.510 16.465 1.00 96.88 62 LEU A C 1
ATOM 477 O O . LEU A 1 62 ? -34.067 -3.072 17.535 1.00 96.88 62 LEU A O 1
ATOM 481 N N . VAL A 1 63 ? -34.468 -3.757 15.450 1.00 96.81 63 VAL A N 1
ATOM 482 C CA . VAL A 1 63 ? -35.904 -3.465 15.461 1.00 96.81 63 VAL A CA 1
ATOM 483 C C . VAL A 1 63 ? -36.705 -4.746 15.311 1.00 96.81 63 VAL A C 1
ATOM 485 O O . VAL A 1 63 ? -36.468 -5.541 14.403 1.00 96.81 63 VAL A O 1
ATOM 488 N N . ILE A 1 64 ? -37.714 -4.901 16.162 1.00 94.94 64 ILE A N 1
ATOM 489 C CA . ILE A 1 64 ? -38.727 -5.949 16.056 1.00 94.94 64 ILE A CA 1
ATOM 490 C C . ILE A 1 64 ? -40.073 -5.272 15.843 1.00 94.94 64 ILE A C 1
ATOM 492 O O . ILE A 1 64 ? -40.480 -4.417 16.631 1.00 94.94 64 ILE A O 1
ATOM 496 N N . THR A 1 65 ? -40.777 -5.649 14.781 1.00 94.38 65 THR A N 1
ATOM 497 C CA . THR A 1 65 ? -42.166 -5.225 14.562 1.00 94.38 65 THR A CA 1
ATOM 498 C C . THR A 1 65 ? -43.083 -6.414 14.772 1.00 94.38 65 THR A C 1
ATOM 500 O O . THR A 1 65 ? -42.930 -7.420 14.088 1.00 94.38 65 THR A O 1
ATOM 503 N N . PHE A 1 66 ? -44.013 -6.282 15.712 1.00 91.81 66 PHE A N 1
ATOM 504 C CA . PHE A 1 66 ? -45.032 -7.270 16.058 1.00 91.81 66 PHE A CA 1
ATOM 505 C C . PHE A 1 66 ? -46.342 -6.973 15.305 1.00 91.81 66 PHE A C 1
ATOM 507 O O . PHE A 1 66 ? -46.538 -5.874 14.778 1.00 91.81 66 PHE A O 1
ATOM 514 N N . ASP A 1 67 ? -47.273 -7.922 15.256 1.00 90.44 67 ASP A N 1
ATOM 515 C CA . ASP A 1 67 ? -48.610 -7.707 14.678 1.00 90.44 67 ASP A CA 1
ATOM 516 C C . ASP A 1 67 ? -49.594 -7.019 15.643 1.00 90.44 67 ASP A C 1
ATOM 518 O O . ASP A 1 67 ? -50.654 -6.552 15.218 1.00 90.44 67 ASP A O 1
ATOM 522 N N . GLU A 1 68 ? -49.219 -6.885 16.916 1.00 90.06 68 GLU A N 1
ATOM 523 C CA . GLU A 1 68 ? -49.959 -6.171 17.952 1.00 90.06 68 GLU A CA 1
ATOM 524 C C . GLU A 1 68 ? -49.054 -5.290 18.823 1.00 90.06 68 GLU A C 1
ATOM 526 O O . GLU A 1 68 ? -47.828 -5.397 18.803 1.00 90.06 68 GLU A O 1
ATOM 531 N N . SER A 1 69 ? -49.663 -4.371 19.576 1.00 92.44 69 SER A N 1
ATOM 532 C CA . SER A 1 69 ? -48.922 -3.502 20.491 1.00 92.44 69 SER A CA 1
ATOM 533 C C . SER A 1 69 ? -48.305 -4.297 21.639 1.00 92.44 69 SER A C 1
ATOM 535 O O . SER A 1 69 ? -48.947 -5.176 22.209 1.00 92.44 69 SER A O 1
ATOM 537 N N . VAL A 1 70 ? -47.090 -3.923 22.032 1.00 94.12 70 VAL A N 1
ATOM 538 C CA . VAL A 1 70 ? -46.312 -4.631 23.056 1.00 94.12 70 VAL A CA 1
ATOM 539 C C . VAL A 1 70 ? -45.903 -3.709 24.203 1.00 94.12 70 VAL A C 1
ATOM 541 O O . VAL A 1 70 ? -46.022 -2.485 24.129 1.00 94.12 70 VAL A O 1
ATOM 544 N N . GLN A 1 71 ? -45.413 -4.295 25.291 1.00 94.94 71 GLN A N 1
ATOM 545 C CA . GLN A 1 71 ? -44.819 -3.591 26.424 1.00 94.94 71 GLN A CA 1
ATOM 546 C C . GLN A 1 71 ? -43.575 -4.322 26.946 1.00 94.94 71 GLN A C 1
ATOM 548 O O . GLN A 1 71 ? -43.381 -5.519 26.722 1.00 94.94 71 GLN A O 1
ATOM 553 N N . LYS A 1 72 ? -42.713 -3.582 27.654 1.00 95.56 72 LYS A N 1
ATOM 554 C CA . LYS A 1 72 ? -41.492 -4.128 28.259 1.00 95.56 72 LYS A CA 1
ATOM 555 C C . LYS A 1 72 ? -41.854 -5.128 29.360 1.00 95.56 72 LYS A C 1
ATOM 557 O O . LYS A 1 72 ? -42.632 -4.799 30.254 1.00 95.56 72 LYS A O 1
ATOM 562 N N . GLY A 1 73 ? -41.262 -6.315 29.307 1.00 94.81 73 GLY A N 1
ATOM 563 C CA . GLY A 1 73 ? -41.335 -7.325 30.355 1.00 94.81 73 GLY A CA 1
ATOM 564 C C . GLY A 1 73 ? -40.083 -7.327 31.229 1.00 94.81 73 GLY A C 1
ATOM 565 O O . GLY A 1 73 ? -39.644 -6.282 31.713 1.00 94.81 73 GLY A O 1
ATOM 566 N N . ASN A 1 74 ? -39.510 -8.510 31.443 1.00 93.88 74 ASN A N 1
ATOM 567 C CA . ASN A 1 74 ? -38.279 -8.702 32.206 1.00 93.88 74 ASN A CA 1
ATOM 568 C C . ASN A 1 74 ? -37.364 -9.704 31.492 1.00 93.88 74 ASN A C 1
ATOM 570 O O . ASN A 1 74 ? -37.831 -10.759 31.075 1.00 93.88 74 ASN A O 1
ATOM 574 N N . GLY A 1 75 ? -36.077 -9.382 31.378 1.00 95.00 75 GLY A N 1
ATOM 575 C CA . GLY A 1 75 ? -35.099 -10.163 30.618 1.00 95.00 75 GLY A CA 1
ATOM 576 C C . GLY A 1 75 ? -34.158 -9.269 29.814 1.00 95.00 75 GLY A C 1
ATOM 577 O O . GLY A 1 75 ? -34.169 -8.042 29.970 1.00 95.00 75 GLY A O 1
ATOM 578 N N . ASN A 1 76 ? -33.355 -9.888 28.954 1.00 96.12 76 ASN A N 1
ATOM 579 C CA . ASN A 1 76 ? -32.324 -9.219 28.170 1.00 96.12 76 ASN A CA 1
ATOM 580 C C . ASN A 1 76 ? -32.439 -9.509 26.670 1.00 96.12 76 ASN A C 1
ATOM 582 O O . ASN A 1 76 ? -32.959 -10.545 26.249 1.00 96.12 76 ASN A O 1
ATOM 586 N N . PHE A 1 77 ? -31.884 -8.587 25.891 1.00 95.94 77 PHE A N 1
ATOM 587 C CA . PHE A 1 77 ? -31.393 -8.825 24.541 1.00 95.94 77 PHE A CA 1
ATOM 588 C C . PHE A 1 77 ? -29.903 -9.144 24.645 1.00 95.94 77 PHE A C 1
ATOM 590 O O . PHE A 1 77 ? -29.158 -8.376 25.255 1.00 95.94 77 PHE A O 1
ATOM 597 N N . VAL A 1 78 ? -29.472 -10.267 24.081 1.00 95.56 78 VAL A N 1
ATOM 598 C CA . VAL A 1 78 ? -28.065 -10.681 24.067 1.00 95.56 78 VAL A CA 1
ATOM 599 C C . VAL A 1 78 ? -27.606 -10.730 22.619 1.00 95.56 78 VAL A C 1
ATOM 601 O O . VAL A 1 78 ? -28.131 -11.510 21.826 1.00 95.56 78 VAL A O 1
ATOM 604 N N . ILE A 1 79 ? -26.647 -9.880 22.275 1.00 95.19 79 ILE A N 1
ATOM 605 C CA . ILE A 1 79 ? -26.034 -9.829 20.952 1.00 95.19 79 ILE A CA 1
ATOM 606 C C . ILE A 1 79 ? -24.779 -10.692 21.019 1.00 95.19 79 ILE A C 1
ATOM 608 O O . ILE A 1 79 ? -23.922 -10.485 21.880 1.00 95.19 79 ILE A O 1
ATOM 612 N N . VAL A 1 80 ? -24.685 -11.683 20.139 1.00 93.25 80 VAL A N 1
ATOM 613 C CA . VAL A 1 80 ? -23.625 -12.695 20.154 1.00 93.25 80 VAL A CA 1
ATOM 614 C C . VAL A 1 80 ? -22.939 -12.714 18.798 1.00 93.25 80 VAL A C 1
ATOM 616 O O . VAL A 1 80 ? -23.616 -12.675 17.771 1.00 93.25 80 VAL A O 1
ATOM 619 N N . ARG A 1 81 ? -21.608 -12.787 18.782 1.00 90.12 81 ARG A N 1
ATOM 620 C CA . ARG A 1 81 ? -20.842 -12.959 17.546 1.00 90.12 81 ARG A CA 1
ATOM 621 C C . ARG A 1 81 ? -20.991 -14.383 17.024 1.00 90.12 81 ARG A C 1
ATOM 623 O O . ARG A 1 81 ? -20.848 -15.346 17.773 1.00 90.12 81 ARG A O 1
ATOM 630 N N . GLY A 1 82 ? -21.256 -14.525 15.733 1.00 87.12 82 GLY A N 1
ATOM 631 C CA . GLY A 1 82 ? -21.346 -15.815 15.050 1.00 87.12 82 GLY A CA 1
ATOM 632 C C . GLY A 1 82 ? -19.991 -16.508 14.888 1.00 87.12 82 GLY A C 1
ATOM 633 O O . GLY A 1 82 ? -19.934 -17.736 14.871 1.00 87.12 82 GLY A O 1
ATOM 634 N N . THR A 1 83 ? -18.900 -15.736 14.835 1.00 77.69 83 THR A N 1
ATOM 635 C CA . THR A 1 83 ? -17.535 -16.234 14.598 1.00 77.69 83 THR A CA 1
ATOM 636 C C . THR A 1 83 ? -17.010 -17.109 15.739 1.00 77.69 83 THR A C 1
ATOM 638 O O . THR A 1 83 ? -16.471 -18.185 15.485 1.00 77.69 83 THR A O 1
ATOM 641 N N . ASP A 1 84 ? -17.207 -16.695 16.994 1.00 79.88 84 ASP A N 1
ATOM 642 C CA . ASP A 1 84 ? -16.652 -17.357 18.185 1.00 79.88 84 ASP A CA 1
ATOM 643 C C . ASP A 1 84 ? -17.692 -17.659 19.287 1.00 79.88 84 ASP A C 1
ATOM 645 O O . ASP A 1 84 ? -17.367 -18.281 20.301 1.00 79.88 84 ASP A O 1
ATOM 649 N N . ASN A 1 85 ? -18.960 -17.283 19.083 1.00 85.69 85 ASN A N 1
ATOM 650 C CA . ASN A 1 85 ? -20.046 -17.351 20.071 1.00 85.69 85 ASN A CA 1
ATOM 651 C C . ASN A 1 85 ? -19.809 -16.519 21.346 1.00 85.69 85 ASN A C 1
ATOM 653 O O . ASN A 1 85 ? -20.448 -16.772 22.374 1.00 85.69 85 ASN A O 1
ATOM 657 N N . SER A 1 86 ? -18.915 -15.531 21.308 1.00 85.19 86 SER A N 1
ATOM 658 C CA . SER A 1 86 ? -18.739 -14.578 22.401 1.00 85.19 86 SER A CA 1
ATOM 659 C C . SER A 1 86 ? -19.905 -13.588 22.461 1.00 85.19 86 SER A C 1
ATOM 661 O O . SER A 1 86 ? -20.476 -13.179 21.446 1.00 85.19 86 SER A O 1
ATOM 663 N N . VAL A 1 87 ? -20.292 -13.203 23.680 1.00 88.50 87 VAL A N 1
ATOM 664 C CA . VAL A 1 87 ? -21.302 -12.158 23.886 1.00 88.50 87 VAL A CA 1
ATOM 665 C C . VAL A 1 87 ? -20.658 -10.808 23.598 1.00 88.50 87 VAL A C 1
ATOM 667 O O . VAL A 1 87 ? -19.718 -10.421 24.289 1.00 88.50 87 VAL A O 1
ATOM 670 N N . PHE A 1 88 ? -21.198 -10.098 22.612 1.00 86.25 88 PHE A N 1
ATOM 671 C CA . PHE A 1 88 ? -20.809 -8.730 22.296 1.00 86.25 88 PHE A CA 1
ATOM 672 C C . PHE A 1 88 ? -21.415 -7.748 23.301 1.00 86.25 88 PHE A C 1
ATOM 674 O O . PHE A 1 88 ? -20.703 -6.958 23.910 1.00 86.25 88 PHE A O 1
ATOM 681 N N . GLU A 1 89 ? -22.731 -7.834 23.521 1.00 89.06 89 GLU A N 1
ATOM 682 C CA . GLU A 1 89 ? -23.449 -6.924 24.417 1.00 89.06 89 GLU A CA 1
ATOM 683 C C . GLU A 1 89 ? -24.684 -7.603 25.031 1.00 89.06 89 GLU A C 1
ATOM 685 O O . GLU A 1 89 ? -25.318 -8.468 24.420 1.00 89.06 89 GLU A O 1
ATOM 690 N N . THR A 1 90 ? -25.033 -7.215 26.260 1.00 93.38 90 THR A N 1
ATOM 691 C CA . THR A 1 90 ? -26.252 -7.651 26.956 1.00 93.38 90 THR A CA 1
ATOM 692 C C . THR A 1 90 ? -27.048 -6.435 27.407 1.00 93.38 90 THR A C 1
ATOM 694 O O . THR A 1 90 ? -26.670 -5.731 28.342 1.00 93.38 90 THR A O 1
ATOM 697 N N . ILE A 1 91 ? -28.203 -6.219 26.782 1.00 94.50 91 ILE A N 1
ATOM 698 C CA . ILE A 1 91 ? -29.055 -5.053 27.012 1.00 94.50 91 ILE A CA 1
ATOM 699 C C . ILE A 1 91 ? -30.316 -5.490 27.766 1.00 94.50 91 ILE A C 1
ATOM 701 O O . ILE A 1 91 ? -31.173 -6.167 27.190 1.00 94.50 91 ILE A O 1
ATOM 705 N N . PRO A 1 92 ? -30.497 -5.089 29.037 1.00 96.44 92 PRO A N 1
ATOM 706 C CA . PRO A 1 92 ? -31.748 -5.330 29.749 1.00 96.44 92 PRO A CA 1
ATOM 707 C C . PRO A 1 92 ? -32.917 -4.656 29.030 1.00 96.44 92 PRO A C 1
ATOM 709 O O . PRO A 1 92 ? -32.811 -3.494 28.640 1.00 96.44 92 PRO A O 1
ATOM 712 N N . VAL A 1 93 ? -34.077 -5.309 28.923 1.00 95.88 93 VAL A N 1
ATOM 713 C CA . VAL A 1 93 ? -35.247 -4.707 28.248 1.00 95.88 93 VAL A CA 1
ATOM 714 C C . VAL A 1 93 ? -35.706 -3.397 28.906 1.00 95.88 93 VAL A C 1
ATOM 716 O O . VAL A 1 93 ? -36.261 -2.506 28.263 1.00 95.88 93 VAL A O 1
ATOM 719 N N . THR A 1 94 ? -35.433 -3.233 30.200 1.00 95.69 94 THR A N 1
ATOM 720 C CA . THR A 1 94 ? -35.731 -2.022 30.978 1.00 95.69 94 THR A CA 1
ATOM 721 C C . THR A 1 94 ? -34.744 -0.875 30.742 1.00 95.69 94 THR A C 1
ATOM 723 O O . THR A 1 94 ? -35.017 0.242 31.180 1.00 95.69 94 THR A O 1
ATOM 726 N N . SER A 1 95 ? -33.649 -1.119 30.020 1.00 95.06 95 SER A N 1
ATOM 727 C CA . SER A 1 95 ? -32.624 -0.133 29.673 1.00 95.06 95 SER A CA 1
ATOM 728 C C . SER A 1 95 ? -33.195 1.067 28.896 1.00 95.06 95 SER A C 1
ATOM 730 O O . SER A 1 95 ? -34.166 0.894 28.143 1.00 95.06 95 SER A O 1
ATOM 732 N N . PRO A 1 96 ? -32.605 2.275 29.030 1.00 94.38 96 PRO A N 1
ATOM 733 C CA . PRO A 1 96 ? -32.925 3.418 28.168 1.00 94.38 96 PRO A CA 1
ATOM 734 C C . PRO A 1 96 ? -32.638 3.160 26.680 1.00 94.38 96 PRO A C 1
ATOM 736 O O . PRO A 1 96 ? -33.268 3.793 25.843 1.00 94.38 96 PRO A O 1
ATOM 739 N N . PHE A 1 97 ? -31.763 2.201 26.365 1.00 93.56 97 PHE A N 1
ATOM 740 C CA . PHE A 1 97 ? -31.449 1.752 25.003 1.00 93.56 97 PHE A CA 1
ATOM 741 C C . PHE A 1 97 ? -32.600 1.008 24.316 1.00 93.56 97 PHE A C 1
ATOM 743 O O . PHE A 1 97 ? -32.569 0.786 23.115 1.00 93.56 97 PHE A O 1
ATOM 750 N N . VAL A 1 98 ? -33.640 0.616 25.057 1.00 96.94 98 VAL A N 1
ATOM 751 C CA . VAL A 1 98 ? -34.810 -0.053 24.481 1.00 96.94 98 VAL A CA 1
ATOM 752 C C . VAL A 1 98 ? -35.999 0.894 24.509 1.00 96.94 98 VAL A C 1
ATOM 754 O O . VAL A 1 98 ? -36.380 1.396 25.569 1.00 96.94 98 VAL A O 1
ATOM 757 N N . SER A 1 99 ? -36.652 1.086 23.372 1.00 97.19 99 SER A N 1
ATOM 758 C CA . SER A 1 99 ? -37.886 1.859 23.257 1.00 97.19 99 SER A CA 1
ATOM 759 C C . SER A 1 99 ? -38.985 1.037 22.589 1.00 97.19 99 SER A C 1
ATOM 761 O O . SER A 1 99 ? -38.717 0.130 21.806 1.00 97.19 99 SER A O 1
ATOM 763 N N . ILE A 1 100 ? -40.238 1.317 22.951 1.00 95.88 100 ILE A N 1
ATOM 764 C CA . ILE A 1 100 ? -41.414 0.683 22.353 1.00 95.88 100 ILE A CA 1
ATOM 765 C C . ILE A 1 100 ? -42.375 1.784 21.916 1.00 95.88 100 ILE A C 1
ATOM 767 O O . ILE A 1 100 ? -42.726 2.656 22.714 1.00 95.88 100 ILE A O 1
ATOM 771 N N . ASN A 1 101 ? -42.818 1.719 20.664 1.00 95.50 101 ASN A N 1
ATOM 772 C CA . ASN A 1 101 ? -43.845 2.581 20.098 1.00 95.50 101 ASN A CA 1
ATOM 773 C C . ASN A 1 101 ? -44.929 1.721 19.433 1.00 95.50 101 ASN A C 1
ATOM 775 O O . ASN A 1 101 ? -44.756 1.231 18.318 1.00 95.50 101 ASN A O 1
ATOM 779 N N . GLY A 1 102 ? -46.047 1.517 20.135 1.00 94.06 102 GLY A N 1
ATOM 780 C CA . GLY A 1 102 ? -47.120 0.637 19.675 1.00 94.06 102 GLY A CA 1
ATOM 781 C C . GLY A 1 102 ? -46.639 -0.807 19.541 1.00 94.06 102 GLY A C 1
ATOM 782 O O . GLY A 1 102 ? -46.321 -1.450 20.539 1.00 94.06 102 GLY A O 1
ATOM 783 N N . ASN A 1 103 ? -46.591 -1.304 18.307 1.00 93.62 103 ASN A N 1
ATOM 784 C CA . ASN A 1 103 ? -46.154 -2.654 17.951 1.00 93.62 103 ASN A CA 1
ATOM 785 C C . ASN A 1 103 ? -44.680 -2.736 17.523 1.00 93.62 103 ASN A C 1
ATOM 787 O O . ASN A 1 103 ? -44.240 -3.786 17.065 1.00 93.62 103 ASN A O 1
ATOM 791 N N . GLN A 1 104 ? -43.918 -1.646 17.626 1.00 95.62 104 GLN A N 1
ATOM 792 C CA . GLN A 1 104 ? -42.507 -1.620 17.257 1.00 95.62 104 GLN A CA 1
ATOM 793 C C . GLN A 1 104 ? -41.628 -1.485 18.498 1.00 95.62 104 GLN A C 1
ATOM 795 O O . GLN A 1 104 ? -41.808 -0.563 19.295 1.00 95.62 104 GLN A O 1
ATOM 800 N N . LEU A 1 105 ? -40.660 -2.388 18.635 1.00 95.94 105 LEU A N 1
ATOM 801 C CA . LEU A 1 105 ? -39.590 -2.332 19.622 1.00 95.94 105 LEU A CA 1
ATOM 802 C C . LEU A 1 105 ? -38.283 -1.989 18.912 1.00 95.94 105 LEU A C 1
ATOM 804 O O . LEU A 1 105 ? -37.943 -2.628 17.921 1.00 95.94 105 LEU A O 1
ATOM 808 N N . VAL A 1 106 ? -37.555 -1.006 19.432 1.00 97.06 106 VAL A N 1
ATOM 809 C CA . VAL A 1 106 ? -36.241 -0.586 18.933 1.00 97.06 106 VAL A CA 1
ATOM 810 C C . VAL A 1 106 ? -35.225 -0.740 20.057 1.00 97.06 106 VAL A C 1
ATOM 812 O O . VAL A 1 106 ? -35.437 -0.211 21.151 1.00 97.06 106 VAL A O 1
ATOM 815 N N . VAL A 1 107 ? -34.138 -1.452 19.783 1.00 96.81 107 VAL A N 1
ATOM 816 C CA . VAL A 1 107 ? -32.934 -1.517 20.611 1.00 96.81 107 VAL A CA 1
ATOM 817 C C . VAL A 1 107 ? -31.857 -0.686 19.918 1.00 96.81 107 VAL A C 1
ATOM 819 O O . VAL A 1 107 ? -31.368 -1.057 18.853 1.00 96.81 107 VAL A O 1
ATOM 822 N N . ASP A 1 108 ? -31.545 0.451 20.523 1.00 94.06 108 ASP A N 1
ATOM 823 C CA . ASP A 1 108 ? -30.464 1.361 20.150 1.00 94.06 108 ASP A CA 1
ATOM 824 C C . ASP A 1 108 ? -29.178 0.885 20.830 1.00 94.06 108 ASP A C 1
ATOM 826 O O . ASP A 1 108 ? -29.119 0.814 22.061 1.00 94.06 108 ASP A O 1
ATOM 830 N N . LEU A 1 109 ? -28.188 0.446 20.055 1.00 90.38 109 LEU A N 1
ATOM 831 C CA . LEU A 1 109 ? -26.988 -0.158 20.627 1.00 90.38 109 LEU A CA 1
ATOM 832 C C . LEU A 1 109 ? -26.126 0.922 21.307 1.00 90.38 109 LEU A C 1
ATOM 834 O O . LEU A 1 109 ? -25.935 2.002 20.756 1.00 90.38 109 LEU A O 1
ATOM 838 N N . PRO A 1 110 ? -25.561 0.657 22.501 1.00 78.19 110 PRO A N 1
ATOM 839 C CA . PRO A 1 110 ? -24.728 1.631 23.211 1.00 78.19 110 PRO A CA 1
ATOM 840 C C . PRO A 1 110 ? -23.407 1.967 22.492 1.00 78.19 110 PRO A C 1
ATOM 842 O O . PRO A 1 110 ? -22.732 2.917 22.888 1.00 78.19 110 PRO A O 1
ATOM 845 N N . GLY A 1 111 ? -23.035 1.187 21.475 1.00 77.12 111 GLY A N 1
ATOM 846 C CA . GLY A 1 111 ? -21.889 1.392 20.596 1.00 77.12 111 GLY A CA 1
ATOM 847 C C . GLY A 1 111 ? -22.062 0.615 19.290 1.00 77.12 111 GLY A C 1
ATOM 848 O O . GLY A 1 111 ? -22.928 -0.259 19.198 1.00 77.12 111 GLY A O 1
ATOM 849 N N . ASN A 1 112 ? -21.236 0.941 18.295 1.00 84.94 112 ASN A N 1
ATOM 850 C CA . ASN A 1 112 ? -21.266 0.289 16.987 1.00 84.94 112 ASN A CA 1
ATOM 851 C C . ASN A 1 112 ? -20.838 -1.179 17.093 1.00 84.94 112 ASN A C 1
ATOM 853 O O . ASN A 1 112 ? -19.966 -1.531 17.892 1.00 84.94 112 ASN A O 1
ATOM 857 N N . LEU A 1 113 ? -21.448 -2.017 16.258 1.00 87.38 113 LEU A N 1
ATOM 858 C CA . LEU A 1 113 ? -21.016 -3.389 16.020 1.00 87.38 113 LEU A CA 1
ATOM 859 C C . LEU A 1 113 ? -19.635 -3.419 15.348 1.00 87.38 113 LEU A C 1
ATOM 861 O O . LEU A 1 113 ? -19.150 -2.422 14.820 1.00 87.38 113 LEU A O 1
ATOM 865 N N . ASP A 1 114 ? -19.014 -4.588 15.340 1.00 83.69 114 ASP A N 1
ATOM 866 C CA . ASP A 1 114 ? -17.724 -4.815 14.694 1.00 83.69 114 ASP A CA 1
ATOM 867 C C . ASP A 1 114 ? -17.955 -4.902 13.185 1.00 83.69 114 ASP A C 1
ATOM 869 O O . ASP A 1 114 ? -18.980 -5.427 12.735 1.00 83.69 114 ASP A O 1
ATOM 873 N N . HIS A 1 115 ? -17.024 -4.387 12.385 1.00 85.69 115 HIS A N 1
ATOM 874 C CA . HIS A 1 115 ? -17.079 -4.533 10.930 1.00 85.69 115 HIS A CA 1
ATOM 875 C C . HIS A 1 115 ? -16.858 -5.999 10.526 1.00 85.69 115 HIS A C 1
ATOM 877 O O . HIS A 1 115 ? -16.267 -6.775 11.275 1.00 85.69 115 HIS A O 1
ATOM 883 N N . ALA A 1 116 ? -17.334 -6.382 9.337 1.00 86.12 116 ALA A N 1
ATOM 884 C CA . ALA A 1 116 ? -17.133 -7.713 8.751 1.00 86.12 116 ALA A CA 1
ATOM 885 C C . ALA A 1 116 ? -17.464 -8.898 9.691 1.00 86.12 116 ALA A C 1
ATOM 887 O O . ALA A 1 116 ? -16.845 -9.958 9.608 1.00 86.12 116 ALA A O 1
ATOM 888 N N . THR A 1 117 ? -18.431 -8.728 10.595 1.00 87.88 117 THR A N 1
ATOM 889 C CA . THR A 1 117 ? -18.712 -9.669 11.685 1.00 87.88 117 THR A CA 1
ATOM 890 C C . THR A 1 117 ? -20.142 -10.190 11.594 1.00 87.88 117 THR A C 1
ATOM 892 O O . THR A 1 117 ? -21.101 -9.428 11.456 1.00 87.88 117 THR A O 1
ATOM 895 N N . GLU A 1 118 ? -20.301 -11.514 11.670 1.00 92.88 118 GLU A N 1
ATOM 896 C CA . GLU A 1 118 ? -21.616 -12.141 11.820 1.00 92.88 118 GLU A CA 1
ATOM 897 C C . GLU A 1 118 ? -22.099 -11.983 13.266 1.00 92.88 118 GLU A C 1
ATOM 899 O O . GLU A 1 118 ? -21.353 -12.237 14.212 1.00 92.88 118 GLU A O 1
ATOM 904 N N . TYR A 1 119 ? -23.366 -11.625 13.438 1.00 95.06 119 TYR A N 1
ATOM 905 C CA . TYR A 1 119 ? -24.052 -11.544 14.718 1.00 95.06 119 TYR A CA 1
ATOM 906 C C . TYR A 1 119 ? -25.339 -12.353 14.700 1.00 95.06 119 TYR A C 1
ATOM 908 O O . TYR A 1 119 ? -26.009 -12.481 13.675 1.00 95.06 119 TYR A O 1
ATOM 916 N N . PHE A 1 120 ? -25.741 -12.831 15.872 1.00 95.94 120 PHE A N 1
ATOM 917 C CA . PHE A 1 120 ? -27.104 -13.267 16.125 1.00 95.94 120 PHE A CA 1
ATOM 918 C C . PHE A 1 120 ? -27.629 -12.711 17.446 1.00 95.94 120 PHE A C 1
ATOM 920 O O . PHE A 1 120 ? -26.883 -12.479 18.399 1.00 95.94 120 PHE A O 1
ATOM 927 N N . VAL A 1 121 ? -28.940 -12.490 17.496 1.00 96.19 121 VAL A N 1
ATOM 928 C CA . VAL A 1 121 ? -29.624 -11.877 18.635 1.00 96.19 121 VAL A CA 1
ATOM 929 C C . VAL A 1 121 ? -30.426 -12.936 19.376 1.00 96.19 121 VAL A C 1
ATOM 931 O O . VAL A 1 121 ? -31.272 -13.621 18.799 1.00 96.19 121 VAL A O 1
ATOM 934 N N . GLN A 1 122 ? -30.190 -13.048 20.678 1.00 94.25 122 GLN A N 1
ATOM 935 C CA . GLN A 1 122 ? -31.012 -13.829 21.594 1.00 94.25 122 GLN A CA 1
ATOM 936 C C . GLN A 1 122 ? -31.891 -12.899 22.426 1.00 94.25 122 GLN A C 1
ATOM 938 O O . GLN A 1 122 ? -31.502 -11.786 22.781 1.00 94.25 122 GLN A O 1
ATOM 943 N N . ILE A 1 123 ? -33.092 -13.368 22.745 1.00 94.56 123 ILE A N 1
ATOM 944 C CA . ILE A 1 123 ? -34.073 -12.626 23.531 1.00 94.56 123 ILE A CA 1
ATOM 945 C C . ILE A 1 123 ? -34.571 -13.557 24.623 1.00 94.56 123 ILE A C 1
ATOM 947 O O . ILE A 1 123 ? -35.101 -14.630 24.323 1.00 94.56 123 ILE A O 1
ATOM 951 N N . ASP A 1 124 ? -34.430 -13.145 25.880 1.00 94.25 124 ASP A N 1
ATOM 952 C CA . ASP A 1 124 ? -34.938 -13.926 27.002 1.00 94.25 124 ASP A CA 1
ATOM 953 C C . ASP A 1 124 ? -36.465 -14.120 26.892 1.00 94.25 124 ASP A C 1
ATOM 955 O O . ASP A 1 124 ? -37.198 -13.190 26.528 1.00 94.25 124 ASP A O 1
ATOM 959 N N . PRO A 1 125 ? -36.995 -15.303 27.253 1.00 86.75 125 PRO A N 1
ATOM 960 C CA . PRO A 1 125 ? -38.432 -15.478 27.416 1.00 86.75 125 PRO A CA 1
ATOM 961 C C . PRO A 1 125 ? -38.999 -14.423 28.375 1.00 86.75 125 PRO A C 1
ATOM 963 O O . PRO A 1 125 ? -38.418 -14.177 29.429 1.00 86.75 125 PRO A O 1
ATOM 966 N N . ALA A 1 126 ? -40.152 -13.839 28.034 1.00 89.94 126 ALA A N 1
ATOM 967 C CA . ALA A 1 126 ? -40.800 -12.761 28.793 1.00 89.94 126 ALA A CA 1
ATOM 968 C C . ALA A 1 126 ? -40.085 -11.394 28.790 1.00 89.94 126 ALA A C 1
ATOM 970 O O . ALA A 1 126 ? -40.554 -10.483 29.480 1.00 89.94 126 ALA A O 1
ATOM 971 N N . ALA A 1 127 ? -39.028 -11.196 27.990 1.00 93.12 127 ALA A N 1
ATOM 972 C CA . ALA A 1 127 ? -38.457 -9.863 27.775 1.00 93.12 127 ALA A CA 1
ATOM 973 C C . ALA A 1 127 ? -39.492 -8.899 27.168 1.00 93.12 127 ALA A C 1
ATOM 975 O O . ALA A 1 127 ? -39.539 -7.726 27.537 1.00 93.12 127 ALA A O 1
ATOM 976 N N . VAL A 1 128 ? -40.374 -9.404 26.300 1.00 92.50 128 VAL A N 1
ATOM 977 C CA . VAL A 1 128 ? -41.470 -8.647 25.679 1.00 92.50 128 VAL A CA 1
ATOM 978 C C . VAL A 1 128 ? -42.811 -9.292 26.027 1.00 92.50 128 VAL A C 1
ATOM 980 O O . VAL A 1 128 ? -42.935 -10.521 26.034 1.00 92.50 128 VAL A O 1
ATOM 983 N N . LEU A 1 129 ? -43.808 -8.460 26.332 1.00 91.81 129 LEU A N 1
ATOM 984 C CA . LEU A 1 129 ? -45.181 -8.863 26.639 1.00 91.81 129 LEU A CA 1
ATOM 985 C C . LEU A 1 129 ? -46.160 -8.177 25.678 1.00 91.81 129 LEU A C 1
ATOM 987 O O . LEU A 1 129 ? -45.879 -7.073 25.209 1.00 91.81 129 LEU A O 1
ATOM 991 N N . ASP A 1 130 ? -47.330 -8.769 25.454 1.00 89.94 130 ASP A N 1
ATOM 992 C CA . ASP A 1 130 ? -48.478 -8.024 24.916 1.00 89.94 130 ASP A CA 1
ATOM 993 C C . ASP A 1 130 ? -49.054 -7.059 25.978 1.00 89.94 130 ASP A C 1
ATOM 995 O O . ASP A 1 130 ? -48.620 -7.039 27.140 1.00 89.94 130 ASP A O 1
ATOM 999 N N . LEU A 1 131 ? -50.028 -6.225 25.600 1.00 90.00 131 LEU A N 1
ATOM 1000 C CA . LEU A 1 131 ? -50.654 -5.275 26.533 1.00 90.00 131 LEU A CA 1
ATOM 1001 C C . LEU A 1 131 ? -51.488 -5.964 27.630 1.00 90.00 131 LEU A C 1
ATOM 1003 O O . LEU A 1 131 ? -51.696 -5.385 28.700 1.00 90.00 131 LEU A O 1
ATOM 1007 N N . GLU A 1 132 ? -51.923 -7.200 27.403 1.00 87.94 132 GLU A N 1
ATOM 1008 C CA . GLU A 1 132 ? -52.625 -8.061 28.354 1.00 87.94 132 GLU A CA 1
ATOM 1009 C C . GLU A 1 132 ? -51.682 -8.741 29.368 1.00 87.94 132 GLU A C 1
ATOM 1011 O O . GLU A 1 132 ? -52.152 -9.313 30.356 1.00 87.94 132 GLU A O 1
ATOM 1016 N N . GLY A 1 133 ? -50.365 -8.632 29.172 1.00 84.94 133 GLY A N 1
ATOM 1017 C CA . GLY A 1 133 ? -49.325 -9.187 30.036 1.00 84.94 133 GLY A CA 1
ATOM 1018 C C . GLY A 1 133 ? -48.953 -10.639 29.725 1.00 84.94 133 GLY A C 1
ATOM 1019 O O . GLY A 1 133 ? -48.273 -11.271 30.539 1.00 84.94 133 GLY A O 1
ATOM 1020 N N . ASN A 1 134 ? -49.379 -11.188 28.586 1.00 84.62 134 ASN A N 1
ATOM 1021 C CA . ASN A 1 134 ? -48.924 -12.491 28.114 1.00 84.62 134 ASN A CA 1
ATOM 1022 C C . ASN A 1 134 ? -47.502 -12.378 27.557 1.00 84.62 134 ASN A C 1
ATOM 1024 O O . ASN A 1 134 ? -47.129 -11.401 26.910 1.00 84.62 134 ASN A O 1
ATOM 1028 N N . THR A 1 135 ? -46.691 -13.399 27.818 1.00 85.12 135 THR A N 1
ATOM 1029 C CA . THR A 1 135 ? -45.286 -13.432 27.406 1.00 85.12 135 THR A CA 1
ATOM 1030 C C . THR A 1 135 ? -45.149 -13.779 25.933 1.00 85.12 135 THR A C 1
ATOM 1032 O O . THR A 1 135 ? -45.658 -14.817 25.505 1.00 85.12 135 THR A O 1
ATOM 1035 N N . ILE A 1 136 ? -44.375 -12.989 25.194 1.00 82.44 136 ILE A N 1
ATOM 1036 C CA . ILE A 1 136 ? -43.923 -13.366 23.856 1.00 82.44 136 ILE A CA 1
ATOM 1037 C C . ILE A 1 136 ? -42.744 -14.337 23.998 1.00 82.44 136 ILE A C 1
ATOM 1039 O O . ILE A 1 136 ? -41.907 -14.203 24.900 1.00 82.44 136 ILE A O 1
ATOM 1043 N N . ASN A 1 137 ? -42.704 -15.357 23.136 1.00 82.06 137 ASN A N 1
ATOM 1044 C CA . ASN A 1 137 ? -41.601 -16.314 23.111 1.00 82.06 137 ASN A CA 1
ATOM 1045 C C . ASN A 1 137 ? -40.283 -15.594 22.804 1.00 82.06 137 ASN A C 1
ATOM 1047 O O . ASN A 1 137 ? -40.219 -14.770 21.895 1.00 82.06 137 ASN A O 1
ATOM 1051 N N . GLY A 1 138 ? -39.240 -15.939 23.557 1.00 84.62 138 GLY A N 1
ATOM 1052 C CA . GLY A 1 138 ? -37.888 -15.458 23.301 1.00 84.62 138 GLY A CA 1
ATOM 1053 C C . GLY A 1 138 ? -37.266 -16.072 22.043 1.00 84.62 138 GLY A C 1
ATOM 1054 O O . GLY A 1 138 ? -37.809 -17.007 21.448 1.00 84.62 138 GLY A O 1
ATOM 1055 N N . ILE A 1 139 ? -36.084 -15.576 21.689 1.00 89.25 139 ILE A N 1
ATOM 1056 C CA . ILE A 1 139 ? -35.232 -16.115 20.626 1.00 89.25 139 ILE A CA 1
ATOM 1057 C C . ILE A 1 139 ? -34.027 -16.777 21.283 1.00 89.25 139 ILE A C 1
ATOM 1059 O O . ILE A 1 139 ? -33.377 -16.176 22.136 1.00 89.25 139 ILE A O 1
ATOM 1063 N N . ASN A 1 140 ? -33.718 -18.009 20.887 1.00 85.38 140 ASN A N 1
ATOM 1064 C CA . ASN A 1 140 ? -32.561 -18.733 21.399 1.00 85.38 140 ASN A CA 1
ATOM 1065 C C . ASN A 1 140 ? -31.776 -19.369 20.248 1.00 85.38 140 ASN A C 1
ATOM 1067 O O . ASN A 1 140 ? -32.357 -19.969 19.342 1.00 85.38 140 ASN A O 1
ATOM 1071 N N . GLY A 1 141 ? -30.451 -19.270 20.326 1.00 80.31 141 GLY A N 1
ATOM 1072 C CA . GLY A 1 141 ? -29.531 -19.788 19.323 1.00 80.31 141 GLY A CA 1
ATOM 1073 C C . GLY A 1 141 ? -29.460 -18.950 18.036 1.00 80.31 141 GLY A C 1
ATOM 1074 O O . GLY A 1 141 ? -30.171 -17.957 17.889 1.00 80.31 141 GLY A O 1
ATOM 1075 N N . PRO A 1 142 ? -28.603 -19.359 17.088 1.00 84.25 142 PRO A N 1
ATOM 1076 C CA . PRO A 1 142 ? -28.195 -18.531 15.949 1.00 84.25 142 PRO A CA 1
ATOM 1077 C C . PRO A 1 142 ? -29.132 -18.599 14.730 1.00 84.25 142 PRO A C 1
ATOM 1079 O O . PRO A 1 142 ? -28.814 -18.067 13.674 1.00 84.25 142 PRO A O 1
ATOM 1082 N N . PHE A 1 143 ? -30.267 -19.299 14.825 1.00 85.25 143 PHE A N 1
ATOM 1083 C CA . PHE A 1 143 ? -31.047 -19.702 13.644 1.00 85.25 143 PHE A CA 1
ATOM 1084 C C . PHE A 1 143 ? -32.290 -18.847 13.355 1.00 85.25 143 PHE A C 1
ATOM 1086 O O . PHE A 1 143 ? -33.049 -19.204 12.461 1.00 85.25 143 PHE A O 1
ATOM 1093 N N . THR A 1 144 ? -32.559 -17.801 14.145 1.00 86.69 144 THR A N 1
ATOM 1094 C CA . THR A 1 144 ? -33.818 -17.024 14.040 1.00 86.69 144 THR A CA 1
ATOM 1095 C C . THR A 1 144 ? -33.606 -15.557 13.682 1.00 86.69 144 THR A C 1
ATOM 1097 O O . THR A 1 144 ? -34.403 -15.004 12.931 1.00 86.69 144 THR A O 1
ATOM 1100 N N . TRP A 1 145 ? -32.583 -14.918 14.252 1.00 93.31 145 TRP A N 1
ATOM 1101 C CA . TRP A 1 145 ? -32.237 -13.538 13.937 1.00 93.31 145 TRP A CA 1
ATOM 1102 C C . TRP A 1 145 ? -30.722 -13.394 13.913 1.00 93.31 145 TRP A C 1
ATOM 1104 O O . TRP A 1 145 ? -30.090 -13.160 14.943 1.00 93.31 145 TRP A O 1
ATOM 1114 N N . ARG A 1 146 ? -30.152 -13.594 12.729 1.00 94.44 146 ARG A N 1
ATOM 1115 C CA . ARG A 1 146 ? -28.732 -13.418 12.429 1.00 94.44 146 ARG A CA 1
ATOM 1116 C C . ARG A 1 146 ? -28.531 -12.454 11.272 1.00 94.44 146 ARG A C 1
ATOM 1118 O O . ARG A 1 146 ? -29.397 -12.333 10.414 1.00 94.44 146 ARG A O 1
ATOM 1125 N N . PHE A 1 147 ? -27.394 -11.788 11.231 1.00 95.88 147 PHE A N 1
ATOM 1126 C CA . PHE A 1 147 ? -26.998 -10.907 10.139 1.00 95.88 147 PHE A CA 1
ATOM 1127 C C . PHE A 1 147 ? -25.486 -10.684 10.183 1.00 95.88 147 PHE A C 1
ATOM 1129 O O . PHE A 1 147 ? -24.872 -10.893 11.224 1.00 95.88 147 PHE A O 1
ATOM 1136 N N . SER A 1 148 ? -24.895 -10.227 9.085 1.00 95.19 148 SER A N 1
ATOM 1137 C CA . SER A 1 148 ? -23.477 -9.859 9.035 1.00 95.19 148 SER A CA 1
ATOM 1138 C C . SER A 1 148 ? -23.315 -8.379 8.743 1.00 95.19 148 SER A C 1
ATOM 1140 O O . SER A 1 148 ? -23.996 -7.835 7.866 1.00 95.19 148 SER A O 1
ATOM 1142 N N . THR A 1 149 ? -22.408 -7.729 9.464 1.00 93.62 149 THR A N 1
ATOM 1143 C CA . THR A 1 149 ? -22.021 -6.347 9.186 1.00 93.62 149 THR A CA 1
ATOM 1144 C C . THR A 1 149 ? -21.127 -6.266 7.951 1.00 93.62 149 THR A C 1
ATOM 1146 O O . THR A 1 149 ? -20.474 -7.234 7.558 1.00 93.62 149 THR A O 1
ATOM 1149 N N . MET A 1 150 ? -21.119 -5.108 7.296 1.00 93.44 150 MET A N 1
ATOM 1150 C CA . MET A 1 150 ? -20.300 -4.878 6.106 1.00 93.44 150 MET A CA 1
ATOM 1151 C C . MET A 1 150 ? -18.800 -4.867 6.411 1.00 93.44 150 MET A C 1
ATOM 1153 O O . MET A 1 150 ? -18.366 -4.396 7.464 1.00 93.44 150 MET A O 1
ATOM 1157 N N . THR A 1 151 ? -17.996 -5.301 5.439 1.00 92.38 151 THR A N 1
ATOM 1158 C CA . THR A 1 151 ? -16.569 -4.963 5.395 1.00 92.38 151 THR A CA 1
ATOM 1159 C C . THR A 1 151 ? -16.424 -3.566 4.809 1.00 92.38 151 THR A C 1
ATOM 1161 O O . THR A 1 151 ? -16.775 -3.329 3.650 1.00 92.38 151 THR A O 1
ATOM 1164 N N . ASP A 1 152 ? -15.930 -2.640 5.620 1.00 92.06 152 ASP A N 1
ATOM 1165 C CA . ASP A 1 152 ? -15.808 -1.236 5.260 1.00 92.06 152 ASP A CA 1
ATOM 1166 C C . ASP A 1 152 ? -14.414 -0.929 4.727 1.00 92.06 152 ASP A C 1
ATOM 1168 O O . ASP A 1 152 ? -13.433 -0.988 5.462 1.00 92.06 152 ASP A O 1
ATOM 1172 N N . VAL A 1 153 ? -14.318 -0.575 3.446 1.00 94.38 153 VAL A N 1
ATOM 1173 C CA . VAL A 1 153 ? -13.025 -0.212 2.863 1.00 94.38 153 VAL A CA 1
ATOM 1174 C C . VAL A 1 153 ? -12.525 1.141 3.362 1.00 94.38 153 VAL A C 1
ATOM 1176 O O . VAL A 1 153 ? -11.342 1.403 3.217 1.00 94.38 153 VAL A O 1
ATOM 1179 N N . SER A 1 154 ? -13.365 2.012 3.930 1.00 93.69 154 SER A N 1
ATOM 1180 C CA . SER A 1 154 ? -12.913 3.303 4.473 1.00 93.69 154 SER A CA 1
ATOM 1181 C C . SER A 1 154 ? -12.082 3.160 5.752 1.00 93.69 154 SER A C 1
ATOM 1183 O O . SER A 1 154 ? -11.294 4.054 6.065 1.00 93.69 154 SER A O 1
ATOM 1185 N N . VAL A 1 155 ? -12.210 2.024 6.443 1.00 92.62 155 VAL A N 1
ATOM 1186 C CA . VAL A 1 155 ? -11.399 1.661 7.604 1.00 92.62 155 VAL A CA 1
ATOM 1187 C C . VAL A 1 155 ? -10.006 1.255 7.126 1.00 92.62 155 VAL A C 1
ATOM 1189 O O . VAL A 1 155 ? -9.843 0.367 6.288 1.00 92.62 155 VAL A O 1
ATOM 1192 N N . VAL A 1 156 ? -8.985 1.919 7.660 1.00 93.75 156 VAL A N 1
ATOM 1193 C CA . VAL A 1 156 ? -7.574 1.659 7.373 1.00 93.75 156 VAL A CA 1
ATOM 1194 C C . VAL A 1 156 ? -6.894 1.220 8.665 1.00 93.75 156 VAL A C 1
ATOM 1196 O O . VAL A 1 156 ? -6.505 2.076 9.471 1.00 93.75 156 VAL A O 1
ATOM 1199 N N . PRO A 1 157 ? -6.730 -0.099 8.872 1.00 89.31 157 PRO A N 1
ATOM 1200 C CA . PRO A 1 157 ? -5.964 -0.609 9.994 1.00 89.31 157 PRO A CA 1
ATOM 1201 C C . PRO A 1 157 ? -4.546 -0.063 9.951 1.00 89.31 157 PRO A C 1
ATOM 1203 O O . PRO A 1 157 ? -3.939 0.044 8.878 1.00 89.31 157 PRO A O 1
ATOM 1206 N N . PHE A 1 158 ? -4.004 0.303 11.112 1.00 87.94 158 PHE A N 1
ATOM 1207 C CA . PHE A 1 158 ? -2.577 0.596 11.184 1.00 87.94 158 PHE A CA 1
ATOM 1208 C C . PHE A 1 158 ? -1.879 0.160 12.460 1.00 87.94 158 PHE A C 1
ATOM 1210 O O . PHE A 1 158 ? -0.667 -0.002 12.396 1.00 87.94 158 PHE A O 1
ATOM 1217 N N . TRP A 1 159 ? -2.569 -0.032 13.583 1.00 88.38 159 TRP A N 1
ATOM 1218 C CA . TRP A 1 159 ? -1.958 -0.572 14.801 1.00 88.38 159 TRP A CA 1
ATOM 1219 C C . TRP A 1 159 ? -2.934 -1.524 15.498 1.00 88.38 159 TRP A C 1
ATOM 1221 O O . TRP A 1 159 ? -3.541 -1.183 16.512 1.00 88.38 159 TRP A O 1
ATOM 1231 N N . ASP A 1 160 ? -3.129 -2.702 14.901 1.00 77.38 160 ASP A N 1
ATOM 1232 C CA . ASP A 1 160 ? -4.013 -3.751 15.417 1.00 77.38 160 ASP A CA 1
ATOM 1233 C C . ASP A 1 160 ? -3.237 -4.818 16.203 1.00 77.38 160 ASP A C 1
ATOM 1235 O O . ASP A 1 160 ? -2.033 -5.024 16.021 1.00 77.38 160 ASP A O 1
ATOM 1239 N N . GLY A 1 161 ? -3.922 -5.460 17.151 1.00 76.81 161 GLY A N 1
ATOM 1240 C CA . GLY A 1 161 ? -3.360 -6.580 17.898 1.00 76.81 161 GLY A CA 1
ATOM 1241 C C . GLY A 1 161 ? -3.527 -7.923 17.194 1.00 76.81 161 GLY A C 1
ATOM 1242 O O . GLY A 1 161 ? -3.005 -8.905 17.701 1.00 76.81 161 GLY A O 1
ATOM 1243 N N . ASP A 1 162 ? -4.224 -7.978 16.059 1.00 75.38 162 ASP A N 1
ATOM 1244 C CA . ASP A 1 162 ? -4.709 -9.222 15.452 1.00 75.38 162 ASP A CA 1
ATOM 1245 C C . ASP A 1 162 ? -3.624 -10.075 14.788 1.00 75.38 162 ASP A C 1
ATOM 1247 O O . ASP A 1 162 ? -3.719 -11.305 14.739 1.00 75.38 162 ASP A O 1
ATOM 1251 N N . ALA A 1 163 ? -2.568 -9.453 14.267 1.00 69.44 163 ALA A N 1
ATOM 1252 C CA . ALA A 1 163 ? -1.511 -10.185 13.585 1.00 69.44 163 ALA A CA 1
ATOM 1253 C C . ALA A 1 163 ? -0.458 -10.723 14.564 1.00 69.44 163 ALA A C 1
ATOM 1255 O O . ALA A 1 163 ? 0.154 -9.979 15.335 1.00 69.44 163 ALA A O 1
ATOM 1256 N N . THR A 1 164 ? -0.136 -12.018 14.463 1.00 62.62 164 THR A N 1
ATOM 1257 C CA . THR A 1 164 ? 1.007 -12.572 15.203 1.00 62.62 164 THR A CA 1
ATOM 1258 C C . THR A 1 164 ? 2.335 -12.274 14.505 1.00 62.62 164 THR A C 1
ATOM 1260 O O . THR A 1 164 ? 2.498 -12.506 13.308 1.00 62.62 164 THR A O 1
ATOM 1263 N N . PHE A 1 165 ? 3.321 -11.819 15.285 1.00 63.44 165 PHE A N 1
ATOM 1264 C CA . PHE A 1 165 ? 4.706 -11.629 14.845 1.00 63.44 165 PHE A CA 1
ATOM 1265 C C . PHE A 1 165 ? 5.630 -12.642 15.521 1.00 63.44 165 PHE A C 1
ATOM 1267 O O . PHE A 1 165 ? 5.599 -12.771 16.747 1.00 63.44 165 PHE A O 1
ATOM 1274 N N . PRO A 1 166 ? 6.515 -13.325 14.777 1.00 54.91 166 PRO A N 1
ATOM 1275 C CA . PRO A 1 166 ? 7.383 -14.356 15.344 1.00 54.91 166 PRO A CA 1
ATOM 1276 C C . PRO A 1 166 ? 8.578 -13.839 16.178 1.00 54.91 166 PRO A C 1
ATOM 1278 O O . PRO A 1 166 ? 9.343 -14.658 16.687 1.00 54.91 166 PRO A O 1
ATOM 1281 N N . GLN A 1 167 ? 8.758 -12.523 16.370 1.00 55.62 167 GLN A N 1
ATOM 1282 C CA . GLN A 1 167 ? 9.802 -11.955 17.243 1.00 55.62 167 GLN A CA 1
ATOM 1283 C C . GLN A 1 167 ? 9.292 -11.546 18.642 1.00 55.62 167 GLN A C 1
ATOM 1285 O O . GLN A 1 167 ? 8.106 -11.310 18.858 1.00 55.62 167 GLN A O 1
ATOM 1290 N N . ALA A 1 168 ? 10.221 -11.419 19.603 1.00 44.09 168 ALA A N 1
ATOM 1291 C CA . ALA A 1 168 ? 9.968 -11.093 21.016 1.00 44.09 168 ALA A CA 1
ATOM 1292 C C . ALA A 1 168 ? 9.268 -9.736 21.265 1.00 44.09 168 ALA A C 1
ATOM 1294 O O . ALA A 1 168 ? 8.802 -9.491 22.375 1.00 44.09 168 ALA A O 1
ATOM 1295 N N . GLU A 1 169 ? 9.138 -8.893 20.238 1.00 50.25 169 GLU A N 1
ATOM 1296 C CA . GLU A 1 169 ? 8.382 -7.633 20.249 1.00 50.25 169 GLU A CA 1
ATOM 1297 C C . GLU A 1 169 ? 7.018 -7.767 19.544 1.00 50.25 169 GLU A C 1
ATOM 1299 O O . GLU A 1 169 ? 6.527 -6.813 18.943 1.00 50.25 169 GLU A O 1
ATOM 1304 N N . SER A 1 170 ? 6.396 -8.952 19.629 1.00 51.88 170 SER A N 1
ATOM 1305 C CA . SER A 1 170 ? 5.107 -9.329 19.003 1.00 51.88 170 SER A CA 1
ATOM 1306 C C . SER A 1 170 ? 3.928 -8.352 19.176 1.00 51.88 170 SER A C 1
ATOM 1308 O O . SER A 1 170 ? 2.903 -8.498 18.533 1.00 51.88 170 SER A O 1
ATOM 1310 N N . ALA A 1 171 ? 4.088 -7.349 20.029 1.00 51.59 171 ALA A N 1
ATOM 1311 C CA . ALA A 1 171 ? 3.107 -6.421 20.573 1.00 51.59 171 ALA A CA 1
ATOM 1312 C C . ALA A 1 171 ? 2.935 -5.099 19.828 1.00 51.59 171 ALA A C 1
ATOM 1314 O O . ALA A 1 171 ? 2.378 -4.151 20.379 1.00 51.59 171 ALA A O 1
ATOM 1315 N N . THR A 1 172 ? 3.598 -4.949 18.688 1.00 64.94 172 THR A N 1
ATOM 1316 C CA . THR A 1 172 ? 3.889 -3.624 18.128 1.00 64.94 172 THR A CA 1
ATOM 1317 C C . THR A 1 172 ? 3.503 -3.512 16.662 1.00 64.94 172 THR A C 1
ATOM 1319 O O . THR A 1 172 ? 3.932 -2.568 16.004 1.00 64.94 172 THR A O 1
ATOM 1322 N N . HIS A 1 173 ? 2.693 -4.458 16.169 1.00 78.12 173 HIS A N 1
ATOM 1323 C CA . HIS A 1 173 ? 2.297 -4.553 14.773 1.00 78.12 173 HIS A CA 1
ATOM 1324 C C . HIS A 1 173 ? 1.734 -3.230 14.256 1.00 78.12 173 HIS A C 1
ATOM 1326 O O . HIS A 1 173 ? 0.628 -2.834 14.600 1.00 78.12 173 HIS A O 1
ATOM 1332 N N . ASN A 1 174 ? 2.529 -2.537 13.443 1.00 86.94 174 ASN A N 1
ATOM 1333 C CA . ASN A 1 174 ? 2.208 -1.216 12.937 1.00 86.94 174 ASN A CA 1
ATOM 1334 C C . ASN A 1 174 ? 2.384 -1.178 11.420 1.00 86.94 174 ASN A C 1
ATOM 1336 O O . ASN A 1 174 ? 3.512 -1.284 10.939 1.00 86.94 174 ASN A O 1
ATOM 1340 N N . LEU A 1 175 ? 1.301 -0.969 10.673 1.00 88.81 175 LEU A N 1
ATOM 1341 C CA . LEU A 1 175 ? 1.297 -0.943 9.206 1.00 88.81 175 LEU A CA 1
ATOM 1342 C C . LEU A 1 175 ? 1.884 0.344 8.612 1.00 88.81 175 LEU A C 1
ATOM 1344 O O . LEU A 1 175 ? 2.154 0.398 7.413 1.00 88.81 175 LEU A O 1
ATOM 1348 N N . PHE A 1 176 ? 2.155 1.370 9.424 1.00 89.19 176 PHE A N 1
ATOM 1349 C CA . PHE A 1 176 ? 3.046 2.458 9.008 1.00 89.19 176 PHE A CA 1
ATOM 1350 C C . PHE A 1 176 ? 4.534 2.127 9.186 1.00 89.19 176 PHE A C 1
ATOM 1352 O O . PHE A 1 176 ? 5.384 2.853 8.669 1.00 89.19 176 PHE A O 1
ATOM 1359 N N . GLY A 1 177 ? 4.846 1.027 9.876 1.00 84.31 177 GLY A N 1
ATOM 1360 C CA . GLY A 1 177 ? 6.176 0.445 10.016 1.00 84.31 177 GLY A CA 1
ATOM 1361 C C . GLY A 1 177 ? 6.966 0.879 11.249 1.00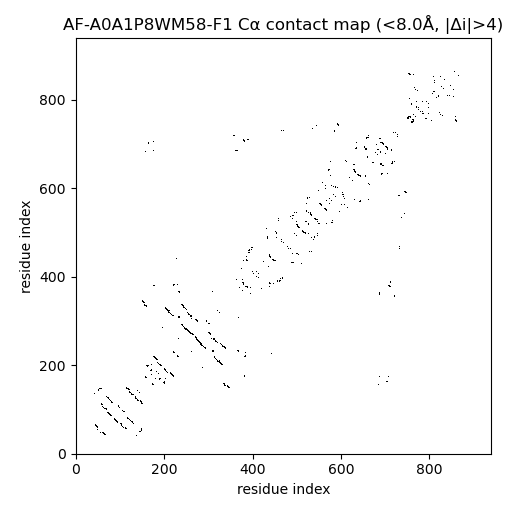 84.31 177 GLY A C 1
ATOM 1362 O O . GLY A 1 177 ? 7.949 0.218 11.568 1.00 84.31 177 GLY A O 1
ATOM 1363 N N . GLY A 1 178 ? 6.601 1.959 11.945 1.00 85.94 178 GLY A N 1
ATOM 1364 C CA . GLY A 1 178 ? 7.368 2.445 13.100 1.00 85.94 178 GLY A CA 1
ATOM 1365 C C . GLY A 1 178 ? 7.218 1.575 14.363 1.00 85.94 178 GLY A C 1
ATOM 1366 O O . GLY A 1 178 ? 6.198 0.907 14.535 1.00 85.94 178 GLY A O 1
ATOM 1367 N N . PRO A 1 179 ? 8.209 1.578 15.275 1.00 84.31 179 PRO A N 1
ATOM 1368 C CA . PRO A 1 179 ? 8.168 0.761 16.489 1.00 84.31 179 PRO A CA 1
ATOM 1369 C C . PRO A 1 179 ? 7.133 1.280 17.498 1.00 84.31 179 PRO A C 1
ATOM 1371 O O . PRO A 1 179 ? 6.797 2.469 17.506 1.00 84.31 179 PRO A O 1
ATOM 1374 N N . ALA A 1 180 ? 6.683 0.425 18.420 1.00 84.94 180 ALA A N 1
ATOM 1375 C CA . ALA A 1 180 ? 5.962 0.924 19.587 1.00 84.94 180 ALA A CA 1
ATOM 1376 C C . ALA A 1 180 ? 6.902 1.701 20.512 1.00 84.94 180 ALA A C 1
ATOM 1378 O O . ALA A 1 180 ? 8.089 1.403 20.656 1.00 84.94 180 ALA A O 1
ATOM 1379 N N . VAL A 1 181 ? 6.339 2.693 21.183 1.00 88.31 181 VAL A N 1
ATOM 1380 C CA . VAL A 1 181 ? 6.993 3.446 22.241 1.00 88.31 181 VAL A CA 1
ATOM 1381 C C . VAL A 1 181 ? 6.210 3.290 23.530 1.00 88.31 181 VAL A C 1
ATOM 1383 O O . VAL A 1 181 ? 4.984 3.237 23.512 1.00 88.31 181 VAL A O 1
ATOM 1386 N N . ALA A 1 182 ? 6.917 3.238 24.653 1.00 92.38 182 ALA A N 1
ATOM 1387 C CA . ALA A 1 182 ? 6.327 3.237 25.982 1.00 92.38 182 ALA A CA 1
ATOM 1388 C C . ALA A 1 182 ? 7.260 3.935 26.979 1.00 92.38 182 ALA A C 1
ATOM 1390 O O . ALA A 1 182 ? 8.476 3.964 26.783 1.00 92.38 182 ALA A O 1
ATOM 1391 N N . SER A 1 183 ? 6.698 4.514 28.035 1.00 94.44 183 SER A N 1
ATOM 1392 C CA . SER A 1 183 ? 7.464 4.991 29.187 1.00 94.44 183 SER A CA 1
ATOM 1393 C C . SER A 1 183 ? 7.919 3.829 30.076 1.00 94.44 183 SER A C 1
ATOM 1395 O O . SER A 1 183 ? 7.292 2.777 30.087 1.00 94.44 183 SER A O 1
ATOM 1397 N N . ASP A 1 184 ? 8.961 4.034 30.890 1.00 92.50 184 ASP A N 1
ATOM 1398 C CA . ASP A 1 184 ? 9.577 2.989 31.738 1.00 92.50 184 ASP A CA 1
ATOM 1399 C C . ASP A 1 184 ? 8.606 2.259 32.691 1.00 92.50 184 ASP A C 1
ATOM 1401 O O . ASP A 1 184 ? 8.899 1.174 33.191 1.00 92.50 184 ASP A O 1
ATOM 1405 N N . ASN A 1 185 ? 7.456 2.866 32.984 1.00 93.94 185 ASN A N 1
ATOM 1406 C CA . ASN A 1 185 ? 6.402 2.328 33.842 1.00 93.94 185 ASN A CA 1
ATOM 1407 C C . ASN A 1 185 ? 5.271 1.612 33.079 1.00 93.94 185 ASN A C 1
ATOM 1409 O O . ASN A 1 185 ? 4.256 1.276 33.697 1.00 93.94 185 ASN A O 1
ATOM 1413 N N . ILE A 1 186 ? 5.425 1.403 31.768 1.00 94.44 186 ILE A N 1
ATOM 1414 C CA . ILE A 1 186 ? 4.488 0.668 30.919 1.00 94.44 186 ILE A CA 1
ATOM 1415 C C . ILE A 1 186 ? 5.247 -0.356 30.067 1.00 94.44 186 ILE A C 1
ATOM 1417 O O . ILE A 1 186 ? 6.285 -0.064 29.484 1.00 94.44 186 ILE A O 1
ATOM 1421 N N . THR A 1 187 ? 4.723 -1.576 29.971 1.00 91.69 187 THR A N 1
ATOM 1422 C CA . THR A 1 187 ? 5.209 -2.596 29.028 1.00 91.69 187 THR A CA 1
ATOM 1423 C C . THR A 1 187 ? 4.074 -3.014 28.107 1.00 91.69 187 THR A C 1
ATOM 1425 O O . THR A 1 187 ? 3.010 -3.392 28.591 1.00 91.69 187 THR A O 1
ATOM 1428 N N . VAL A 1 188 ? 4.306 -2.975 26.794 1.00 89.50 188 VAL A N 1
ATOM 1429 C CA . VAL A 1 188 ? 3.323 -3.383 25.780 1.00 89.50 188 VAL A CA 1
ATOM 1430 C C . VAL A 1 188 ? 3.651 -4.797 25.300 1.00 89.50 188 VAL A C 1
ATOM 1432 O O . VAL A 1 188 ? 4.800 -5.083 24.962 1.00 89.50 188 VAL A O 1
ATOM 1435 N N . ARG A 1 189 ? 2.662 -5.695 25.298 1.00 87.12 189 ARG A N 1
ATOM 1436 C CA . ARG A 1 189 ? 2.765 -7.058 24.756 1.00 87.12 189 ARG A CA 1
ATOM 1437 C C . ARG A 1 189 ? 1.530 -7.451 23.933 1.00 87.12 189 ARG A C 1
ATOM 1439 O O . ARG A 1 189 ? 0.457 -6.914 24.172 1.00 87.12 189 ARG A O 1
ATOM 1446 N N . HIS A 1 190 ? 1.674 -8.392 23.005 1.00 86.19 190 HIS A N 1
ATOM 1447 C CA . HIS A 1 190 ? 0.532 -9.007 22.326 1.00 86.19 190 HIS A CA 1
ATOM 1448 C C . HIS A 1 190 ? -0.250 -9.900 23.305 1.00 86.19 190 HIS A C 1
ATOM 1450 O O . HIS A 1 190 ? 0.346 -10.529 24.189 1.00 86.19 190 HIS A O 1
ATOM 1456 N N . GLU A 1 191 ? -1.571 -9.940 23.171 1.00 86.94 191 GLU A N 1
ATOM 1457 C CA . GLU A 1 191 ? -2.488 -10.717 23.999 1.00 86.94 191 GLU A CA 1
ATOM 1458 C C . GLU A 1 191 ? -3.529 -11.416 23.126 1.00 86.94 191 GLU A C 1
ATOM 1460 O O . GLU A 1 191 ? -4.166 -10.781 22.302 1.00 86.94 191 GLU A O 1
ATOM 1465 N N . THR A 1 192 ? -3.768 -12.702 23.377 1.00 86.12 192 THR A N 1
ATOM 1466 C CA . THR A 1 192 ? -4.759 -13.500 22.635 1.00 86.12 192 THR A CA 1
ATOM 1467 C C . THR A 1 192 ? -5.906 -13.998 23.514 1.00 86.12 192 THR A C 1
ATOM 1469 O O . THR A 1 192 ? -6.876 -14.560 23.019 1.00 86.12 192 THR A O 1
ATOM 1472 N N . SER A 1 193 ? -5.821 -13.828 24.841 1.00 86.12 193 SER A N 1
ATOM 1473 C CA . SER A 1 193 ? -6.880 -14.271 25.761 1.00 86.12 193 SER A CA 1
ATOM 1474 C C . SER A 1 193 ? -7.930 -13.201 26.050 1.00 86.12 193 SER A C 1
ATOM 1476 O O . SER A 1 193 ? -9.054 -13.521 26.431 1.00 86.12 193 SER A O 1
ATOM 1478 N N . THR A 1 194 ? -7.558 -11.930 25.902 1.00 87.69 194 THR A N 1
ATOM 1479 C CA . THR A 1 194 ? -8.439 -10.779 26.103 1.00 87.69 194 THR A CA 1
ATOM 1480 C C . THR A 1 194 ? -8.431 -9.958 24.831 1.00 87.69 194 THR A C 1
ATOM 1482 O O . THR A 1 194 ? -7.630 -9.041 24.688 1.00 87.69 194 THR A O 1
ATOM 1485 N N . VAL A 1 195 ? -9.321 -10.327 23.920 1.00 82.62 195 VAL A N 1
ATOM 1486 C CA . VAL A 1 195 ? -9.473 -9.714 22.598 1.00 82.62 195 VAL A CA 1
ATOM 1487 C C . VAL A 1 195 ? -10.850 -9.073 22.493 1.00 82.62 195 VAL A C 1
ATOM 1489 O O . VAL A 1 195 ? -11.783 -9.486 23.201 1.00 82.62 195 VAL A O 1
ATOM 1492 N N . ARG A 1 196 ? -10.982 -8.021 21.681 1.00 78.44 196 ARG A N 1
ATOM 1493 C CA . ARG A 1 196 ? -12.302 -7.489 21.350 1.00 78.44 196 ARG A CA 1
ATOM 1494 C C . ARG A 1 196 ? -12.849 -8.285 20.183 1.00 78.44 196 ARG A C 1
ATOM 1496 O O . ARG A 1 196 ? -13.845 -8.967 20.396 1.00 78.44 196 ARG A O 1
ATOM 1503 N N . GLY A 1 197 ? -12.198 -8.221 19.028 1.00 70.94 197 GLY A N 1
ATOM 1504 C CA . GLY A 1 197 ? -12.473 -8.999 17.820 1.00 70.94 197 GLY A CA 1
ATOM 1505 C C . GLY A 1 197 ? -11.228 -9.772 17.377 1.00 70.94 197 GLY A C 1
ATOM 1506 O O . GLY A 1 197 ? -10.231 -9.771 18.090 1.00 70.94 197 GLY A O 1
ATOM 1507 N N . GLY A 1 198 ? -11.320 -10.466 16.240 1.00 74.50 198 GLY A N 1
ATOM 1508 C CA . GLY A 1 198 ? -10.171 -11.110 15.597 1.00 74.50 198 GLY A CA 1
ATOM 1509 C C . GLY A 1 198 ? -9.412 -12.135 16.455 1.00 74.50 198 GLY A C 1
ATOM 1510 O O . GLY A 1 198 ? -10.017 -12.943 17.163 1.00 74.50 198 GLY A O 1
ATOM 1511 N N . GLU A 1 199 ? -8.087 -12.149 16.323 1.00 75.69 199 GLU A N 1
ATOM 1512 C CA . GLU A 1 199 ? -7.184 -13.158 16.904 1.00 75.69 199 GLU A CA 1
ATOM 1513 C C . GLU A 1 199 ? -6.287 -12.586 18.019 1.00 75.69 199 GLU A C 1
ATOM 1515 O O . GLU A 1 199 ? -5.626 -13.357 18.728 1.00 75.69 199 GLU A O 1
ATOM 1520 N N . GLY A 1 200 ? -6.262 -11.261 18.222 1.00 82.19 200 GLY A N 1
ATOM 1521 C CA . GLY A 1 200 ? -5.337 -10.639 19.167 1.00 82.19 200 GLY A CA 1
ATOM 1522 C C . GLY A 1 200 ? -5.615 -9.173 19.504 1.00 82.19 200 GLY A C 1
ATOM 1523 O O . GLY A 1 200 ? -6.263 -8.447 18.772 1.00 82.19 200 GLY A O 1
ATOM 1524 N N . ALA A 1 201 ? -5.082 -8.721 20.639 1.00 88.12 201 ALA A N 1
ATOM 1525 C CA . ALA A 1 201 ? -5.138 -7.339 21.110 1.00 88.12 201 ALA A CA 1
ATOM 1526 C C . ALA A 1 201 ? -3.776 -6.893 21.669 1.00 88.12 201 ALA A C 1
ATOM 1528 O O . ALA A 1 201 ? -2.882 -7.698 21.961 1.00 88.12 201 ALA A O 1
ATOM 1529 N N . LEU A 1 202 ? -3.614 -5.589 21.885 1.00 90.62 202 LEU A N 1
ATOM 1530 C CA . LEU A 1 202 ? -2.433 -5.014 22.523 1.00 90.62 202 LEU A CA 1
ATOM 1531 C C . LEU A 1 202 ? -2.663 -4.848 24.020 1.00 90.62 202 LEU A C 1
ATOM 1533 O O . LEU A 1 202 ? -3.578 -4.156 24.449 1.00 90.62 202 LEU A O 1
ATOM 1537 N N . ARG A 1 203 ? -1.796 -5.426 24.847 1.00 92.69 203 ARG A N 1
ATOM 1538 C CA . ARG A 1 203 ? -1.838 -5.303 26.306 1.00 92.69 203 ARG A CA 1
ATOM 1539 C C . ARG A 1 203 ? -0.732 -4.388 26.810 1.00 92.69 203 ARG A C 1
ATOM 1541 O O . ARG A 1 203 ? 0.444 -4.738 26.741 1.00 92.69 203 ARG A O 1
ATOM 1548 N N . ALA A 1 204 ? -1.114 -3.272 27.413 1.00 93.88 204 ALA A N 1
ATOM 1549 C CA . ALA A 1 204 ? -0.246 -2.394 28.181 1.00 93.88 204 ALA A CA 1
ATOM 1550 C C . ALA A 1 204 ? -0.354 -2.718 29.679 1.00 93.88 204 ALA A C 1
ATOM 1552 O O . ALA A 1 204 ? -1.359 -2.425 30.328 1.00 93.88 204 ALA A O 1
ATOM 1553 N N . ASP A 1 205 ? 0.690 -3.311 30.253 1.00 95.12 205 ASP A N 1
ATOM 1554 C CA . ASP A 1 205 ? 0.814 -3.426 31.705 1.00 95.12 205 ASP A CA 1
ATOM 1555 C C . ASP A 1 205 ? 1.354 -2.120 32.275 1.00 95.12 205 ASP A C 1
ATOM 1557 O O . ASP A 1 205 ? 2.444 -1.687 31.903 1.00 95.12 205 ASP A O 1
ATOM 1561 N N . VAL A 1 206 ? 0.606 -1.517 33.196 1.00 95.56 206 VAL A N 1
ATOM 1562 C CA . VAL A 1 206 ? 0.891 -0.192 33.748 1.00 95.56 206 VAL A CA 1
ATOM 1563 C C . VAL A 1 206 ? 1.199 -0.251 35.240 1.00 95.56 206 VAL A C 1
ATOM 1565 O O . VAL A 1 206 ? 0.586 -1.011 35.996 1.00 95.56 206 VAL A O 1
ATOM 1568 N N . LEU A 1 207 ? 2.135 0.595 35.677 1.00 95.19 207 LEU A N 1
ATOM 1569 C CA . LEU A 1 207 ? 2.443 0.843 37.085 1.00 95.19 207 LEU A CA 1
ATOM 1570 C C . LEU A 1 207 ? 2.622 2.349 37.331 1.00 95.19 207 LEU A C 1
ATOM 1572 O O . LEU A 1 207 ? 3.735 2.871 37.397 1.00 95.19 207 LEU A O 1
ATOM 1576 N N . ILE A 1 208 ? 1.510 3.067 37.457 1.00 94.56 208 ILE A N 1
ATOM 1577 C CA . ILE A 1 208 ? 1.485 4.529 37.538 1.00 94.56 208 ILE A CA 1
ATOM 1578 C C . ILE A 1 208 ? 1.172 4.950 38.972 1.00 94.56 208 ILE A C 1
ATOM 1580 O O . ILE A 1 208 ? 0.126 4.611 39.526 1.00 94.56 208 ILE A O 1
ATOM 1584 N N . ALA A 1 209 ? 2.098 5.690 39.583 1.00 93.88 209 ALA A N 1
ATOM 1585 C CA . ALA A 1 209 ? 1.935 6.223 40.932 1.00 93.88 209 ALA A CA 1
ATOM 1586 C C . ALA A 1 209 ? 0.802 7.264 41.010 1.00 93.88 209 ALA A C 1
ATOM 1588 O O . ALA A 1 209 ? 0.382 7.823 39.999 1.00 93.88 209 ALA A O 1
ATOM 1589 N N . GLU A 1 210 ? 0.338 7.556 42.226 1.00 92.31 210 GLU A N 1
ATOM 1590 C CA . GLU A 1 210 ? -0.639 8.621 42.485 1.00 92.31 210 GLU A CA 1
ATOM 1591 C C . GLU A 1 210 ? -0.196 9.949 41.854 1.00 92.31 210 GLU A C 1
ATOM 1593 O O . GLU A 1 210 ? 0.967 10.341 41.977 1.00 92.31 210 GLU A O 1
ATOM 1598 N N . SER A 1 211 ? -1.119 10.642 41.178 1.00 89.12 211 SER A N 1
ATOM 1599 C CA . SER A 1 211 ? -0.844 11.879 40.425 1.00 89.12 211 SER A CA 1
ATOM 1600 C C . SER A 1 211 ? 0.266 11.763 39.358 1.00 89.12 211 SER A C 1
ATOM 1602 O O . SER A 1 211 ? 0.775 12.779 38.884 1.00 89.12 211 SER A O 1
ATOM 1604 N N . GLY A 1 212 ? 0.671 10.543 38.996 1.00 93.56 212 GLY A N 1
ATOM 1605 C CA . GLY A 1 212 ? 1.645 10.261 37.949 1.00 93.56 212 GLY A CA 1
ATOM 1606 C C . GLY A 1 212 ? 0.996 9.995 36.592 1.00 93.56 212 GLY A C 1
ATOM 1607 O O . GLY A 1 212 ? -0.228 9.918 36.462 1.00 93.56 212 GLY A O 1
ATOM 1608 N N . PHE A 1 213 ? 1.843 9.804 35.583 1.00 95.50 213 PHE A N 1
ATOM 1609 C CA . PHE A 1 213 ? 1.424 9.398 34.246 1.00 95.50 213 PHE A CA 1
ATOM 1610 C C . PHE A 1 213 ? 2.399 8.384 33.635 1.00 95.50 213 PHE A C 1
ATOM 1612 O O . PHE A 1 213 ? 3.533 8.222 34.097 1.00 95.50 213 PHE A O 1
ATOM 1619 N N . GLY A 1 214 ? 1.952 7.702 32.591 1.00 95.69 214 GLY A N 1
ATOM 1620 C CA . GLY A 1 214 ? 2.774 6.928 31.664 1.00 95.69 214 GLY A CA 1
ATOM 1621 C C . GLY A 1 214 ? 2.190 7.048 30.260 1.00 95.69 214 GLY A C 1
ATOM 1622 O O . GLY A 1 214 ? 1.070 7.526 30.103 1.00 95.69 214 GLY A O 1
ATOM 1623 N N . PHE A 1 215 ? 2.926 6.652 29.231 1.00 95.69 215 PHE A N 1
ATOM 1624 C CA . PHE A 1 215 ? 2.415 6.647 27.864 1.00 95.69 215 PHE A CA 1
ATOM 1625 C C . PHE A 1 215 ? 2.850 5.399 27.118 1.00 95.69 215 PHE A C 1
ATOM 1627 O O . PHE A 1 215 ? 3.888 4.813 27.422 1.00 95.69 215 PHE A O 1
ATOM 1634 N N . PHE A 1 216 ? 2.067 5.027 26.116 1.00 94.94 216 PHE A N 1
ATOM 1635 C CA . PHE A 1 216 ? 2.422 4.011 25.142 1.00 94.94 216 PHE A CA 1
ATOM 1636 C C . PHE A 1 216 ? 1.721 4.285 23.807 1.00 94.94 216 PHE A C 1
ATOM 1638 O O . PHE A 1 216 ? 0.760 5.045 23.768 1.00 94.94 216 PHE A O 1
ATOM 1645 N N . GLY A 1 217 ? 2.198 3.722 22.703 1.00 93.06 217 GLY A N 1
ATOM 1646 C CA . GLY A 1 217 ? 1.574 3.902 21.389 1.00 93.06 217 GLY A CA 1
ATOM 1647 C C . GLY A 1 217 ? 2.544 3.674 20.233 1.00 93.06 217 GLY A C 1
ATOM 1648 O O . GLY A 1 217 ? 3.735 3.455 20.472 1.00 93.06 217 GLY A O 1
ATOM 1649 N N . PRO A 1 218 ? 2.076 3.723 18.980 1.00 90.69 218 PRO A N 1
ATOM 1650 C CA . PRO A 1 218 ? 2.928 3.544 17.817 1.00 90.69 218 PRO A CA 1
ATOM 1651 C C . PRO A 1 218 ? 3.680 4.834 17.463 1.00 90.69 218 PRO A C 1
ATOM 1653 O O . PRO A 1 218 ? 3.124 5.938 17.415 1.00 90.69 218 PRO A O 1
ATOM 1656 N N . ALA A 1 219 ? 4.964 4.693 17.139 1.00 90.50 219 ALA A N 1
ATOM 1657 C CA . ALA A 1 219 ? 5.626 5.647 16.262 1.00 90.50 219 ALA A CA 1
ATOM 1658 C C . ALA A 1 219 ? 5.133 5.412 14.833 1.00 90.50 219 ALA A C 1
ATOM 1660 O O . ALA A 1 219 ? 5.071 4.276 14.392 1.00 90.50 219 ALA A O 1
ATOM 1661 N N . LEU A 1 220 ? 4.818 6.455 14.075 1.00 90.25 220 LEU A N 1
ATOM 1662 C CA . LEU A 1 220 ? 4.370 6.298 12.687 1.00 90.25 220 LEU A CA 1
ATOM 1663 C C . LEU A 1 220 ? 5.531 5.973 11.732 1.00 90.25 220 LEU A C 1
ATOM 1665 O O . LEU A 1 220 ? 5.316 5.504 10.623 1.00 90.25 220 LEU A O 1
ATOM 1669 N N . ALA A 1 221 ? 6.770 6.202 12.158 1.00 85.31 221 ALA A N 1
ATOM 1670 C CA . ALA A 1 221 ? 7.974 5.844 11.421 1.00 85.31 221 ALA A CA 1
ATOM 1671 C C . ALA A 1 221 ? 9.135 5.591 12.394 1.00 85.31 221 ALA A C 1
ATOM 1673 O O . ALA A 1 221 ? 9.027 5.857 13.595 1.00 85.31 221 ALA A O 1
ATOM 1674 N N . GLY A 1 222 ? 10.258 5.085 11.885 1.00 81.88 222 GLY A N 1
ATOM 1675 C CA . GLY A 1 222 ? 11.477 4.904 12.669 1.00 81.88 222 GLY A CA 1
ATOM 1676 C C . GLY A 1 222 ? 12.099 6.222 13.135 1.00 81.88 222 GLY A C 1
ATOM 1677 O O . GLY A 1 222 ? 11.964 7.269 12.503 1.00 81.88 222 GLY A O 1
ATOM 1678 N N . PHE A 1 223 ? 12.825 6.159 14.253 1.00 80.56 223 PHE A N 1
ATOM 1679 C CA . PHE A 1 223 ? 13.536 7.317 14.809 1.00 80.56 223 PHE A CA 1
ATOM 1680 C C . PHE A 1 223 ? 14.963 7.483 14.274 1.00 80.56 223 PHE A C 1
ATOM 1682 O O . PHE A 1 223 ? 15.549 8.545 14.464 1.00 80.56 223 PHE A O 1
ATOM 1689 N N . GLY A 1 224 ? 15.507 6.446 13.628 1.00 79.25 224 GLY A N 1
ATOM 1690 C CA . GLY A 1 224 ? 16.905 6.394 13.205 1.00 79.25 224 GLY A CA 1
ATOM 1691 C C . GLY A 1 224 ? 17.900 6.504 14.375 1.00 79.25 224 GLY A C 1
ATOM 1692 O O . GLY A 1 224 ? 17.512 6.366 15.538 1.00 79.25 224 GLY A O 1
ATOM 1693 N N . PRO A 1 225 ? 19.198 6.706 14.090 1.00 81.56 225 PRO A N 1
ATOM 1694 C CA . PRO A 1 225 ? 20.247 6.737 15.114 1.00 81.56 225 PRO A CA 1
ATOM 1695 C C . PRO A 1 225 ? 20.213 7.989 16.007 1.00 81.56 225 PRO A C 1
ATOM 1697 O O . PRO A 1 225 ? 20.666 7.934 17.151 1.00 81.56 225 PRO A O 1
ATOM 1700 N N . ASP A 1 226 ? 19.686 9.111 15.509 1.00 85.50 226 ASP A N 1
ATOM 1701 C CA . ASP A 1 226 ? 19.528 10.355 16.262 1.00 85.50 226 ASP A CA 1
ATOM 1702 C C . ASP A 1 226 ? 18.381 11.222 15.707 1.00 85.50 226 ASP A C 1
ATOM 1704 O O . ASP A 1 226 ? 17.730 10.882 14.721 1.00 85.50 226 ASP A O 1
ATOM 1708 N N . SER A 1 227 ? 18.126 12.375 16.335 1.00 82.00 227 SER A N 1
ATOM 1709 C CA . SER A 1 227 ? 16.995 13.249 15.998 1.00 82.00 227 SER A CA 1
ATOM 1710 C C . SER A 1 227 ? 16.987 13.800 14.564 1.00 82.00 227 SER A C 1
ATOM 1712 O O . SER A 1 227 ? 15.942 14.266 14.114 1.00 82.00 227 SER A O 1
ATOM 1714 N N . SER A 1 228 ? 18.114 13.788 13.846 1.00 83.94 228 SER A N 1
ATOM 1715 C CA . SER A 1 228 ? 18.164 14.206 12.437 1.00 83.94 228 SER A CA 1
ATOM 1716 C C . SER A 1 228 ? 17.516 13.196 11.483 1.00 83.94 228 SER A C 1
ATOM 1718 O O . SER A 1 228 ? 17.143 13.566 10.374 1.00 83.94 228 SER A O 1
ATOM 1720 N N . TYR A 1 229 ? 17.289 11.964 11.948 1.00 87.00 229 TYR A N 1
ATOM 1721 C CA . TYR A 1 229 ? 16.675 10.870 11.194 1.00 87.00 229 TYR A CA 1
ATOM 1722 C C . TYR A 1 229 ? 15.204 10.638 11.556 1.00 87.00 229 TYR A C 1
ATOM 1724 O O . TYR A 1 229 ? 14.621 9.633 11.149 1.00 87.00 229 TYR A O 1
ATOM 1732 N N . ILE A 1 230 ? 14.574 11.559 12.296 1.00 82.00 230 ILE A N 1
ATOM 1733 C CA . ILE A 1 230 ? 13.147 11.457 12.618 1.00 82.00 230 ILE A CA 1
ATOM 1734 C C . ILE A 1 230 ? 12.336 11.506 11.329 1.00 82.00 230 ILE A C 1
ATOM 1736 O O . ILE A 1 230 ? 12.357 12.492 10.586 1.00 82.00 230 ILE A O 1
ATOM 1740 N N . ASP A 1 231 ? 11.639 10.416 11.050 1.00 84.69 231 ASP A N 1
ATOM 1741 C CA . ASP A 1 231 ? 10.732 10.281 9.919 1.00 84.69 231 ASP A CA 1
ATOM 1742 C C . ASP A 1 231 ? 9.276 10.436 10.341 1.00 84.69 231 ASP A C 1
ATOM 1744 O O . ASP A 1 231 ? 8.947 10.446 11.532 1.00 84.69 231 ASP A O 1
ATOM 1748 N N . THR A 1 232 ? 8.414 10.646 9.355 1.00 90.19 232 THR A N 1
ATOM 1749 C CA . THR A 1 232 ? 7.041 11.084 9.569 1.00 90.19 232 THR A CA 1
ATOM 1750 C C . THR A 1 232 ? 6.075 10.462 8.585 1.00 90.19 232 THR A C 1
ATOM 1752 O O . THR A 1 232 ? 6.458 10.061 7.489 1.00 90.19 232 THR A O 1
ATOM 1755 N N . ARG A 1 233 ? 4.797 10.446 8.948 1.00 92.31 233 ARG A N 1
ATOM 1756 C CA . ARG A 1 233 ? 3.703 10.111 8.039 1.00 92.31 233 ARG A CA 1
ATOM 1757 C C . ARG A 1 233 ? 2.748 11.287 7.930 1.00 92.31 233 ARG A C 1
ATOM 1759 O O . ARG A 1 233 ? 2.550 12.030 8.893 1.00 92.31 233 ARG A O 1
ATOM 1766 N N . ASP A 1 234 ? 2.176 11.430 6.746 1.00 93.75 234 ASP A N 1
ATOM 1767 C CA . ASP A 1 234 ? 1.069 12.341 6.512 1.00 93.75 234 ASP A CA 1
ATOM 1768 C C . ASP A 1 234 ? -0.232 11.626 6.878 1.00 93.75 234 ASP A C 1
ATOM 1770 O O . ASP A 1 234 ? -0.609 10.652 6.227 1.00 93.75 234 ASP A O 1
ATOM 1774 N N . ILE A 1 235 ? -0.889 12.091 7.940 1.00 95.50 235 ILE A N 1
ATOM 1775 C CA . ILE A 1 235 ? -2.184 11.555 8.382 1.00 95.50 235 ILE A CA 1
ATOM 1776 C C . ILE A 1 235 ? -3.345 12.503 8.057 1.00 95.50 235 ILE A C 1
ATOM 1778 O O . ILE A 1 235 ? -4.482 12.228 8.426 1.00 95.50 235 ILE A O 1
ATOM 1782 N N . THR A 1 236 ? -3.083 13.608 7.352 1.00 94.69 236 THR A N 1
ATOM 1783 C CA . THR A 1 236 ? -4.126 14.549 6.914 1.00 94.69 236 THR A CA 1
ATOM 1784 C C . THR A 1 236 ? -5.125 13.996 5.891 1.00 94.69 236 THR A C 1
ATOM 1786 O O . THR A 1 236 ? -6.217 14.560 5.812 1.00 94.69 236 THR A O 1
ATOM 1789 N N . PRO A 1 237 ? -4.841 12.911 5.135 1.00 94.12 237 PRO A N 1
ATOM 1790 C CA . PRO A 1 237 ? -5.857 12.281 4.293 1.00 94.12 237 PRO A CA 1
ATOM 1791 C C . PRO A 1 237 ? -7.009 11.613 5.057 1.00 94.12 237 PRO A C 1
ATOM 1793 O O . PRO A 1 237 ? -8.018 11.293 4.433 1.00 94.12 237 PRO A O 1
ATOM 1796 N N . PHE A 1 238 ? -6.871 11.378 6.364 1.00 96.56 238 PHE A N 1
ATOM 1797 C CA . PHE A 1 238 ? -7.877 10.700 7.184 1.00 96.56 238 PHE A CA 1
ATOM 1798 C C . PHE A 1 238 ? -8.735 11.705 7.958 1.00 96.56 238 PHE A C 1
ATOM 1800 O O . PHE A 1 238 ? -8.248 12.747 8.397 1.00 96.56 238 PHE A O 1
ATOM 1807 N N . GLU A 1 239 ? -10.016 11.391 8.156 1.00 96.44 239 GLU A N 1
ATOM 1808 C CA . GLU A 1 239 ? -10.939 12.259 8.897 1.00 96.44 239 GLU A CA 1
ATOM 1809 C C . GLU A 1 239 ? -10.999 11.936 10.391 1.00 96.44 239 GLU A C 1
ATOM 1811 O O . GLU A 1 239 ? -11.210 12.839 11.205 1.00 96.44 239 GLU A O 1
ATOM 1816 N N . GLN A 1 240 ? -10.812 10.668 10.764 1.00 95.88 240 GLN A N 1
ATOM 1817 C CA . GLN A 1 240 ? -10.968 10.192 12.136 1.00 95.88 240 GLN A CA 1
ATOM 1818 C C . GLN A 1 240 ? -9.913 9.140 12.489 1.00 95.88 240 GLN A C 1
ATOM 1820 O O . GLN A 1 240 ? -9.378 8.446 11.621 1.00 95.88 240 GLN A O 1
ATOM 1825 N N . LEU A 1 241 ? -9.634 9.036 13.785 1.00 96.62 241 LEU A N 1
ATOM 1826 C CA . LEU A 1 241 ? -8.928 7.928 14.412 1.00 96.62 241 LEU A CA 1
ATOM 1827 C C . LEU A 1 241 ? -9.908 7.192 15.328 1.00 96.62 241 LEU A C 1
ATOM 1829 O O . LEU A 1 241 ? -10.469 7.798 16.245 1.00 96.62 241 LEU A O 1
ATOM 1833 N N . GLU A 1 242 ? -10.062 5.895 15.109 1.00 94.50 242 GLU A N 1
ATOM 1834 C CA . GLU A 1 242 ? -10.877 5.008 15.932 1.00 94.50 242 GLU A CA 1
ATOM 1835 C C . GLU A 1 242 ? -9.999 4.017 16.691 1.00 94.50 242 GLU A C 1
ATOM 1837 O O . GLU A 1 242 ? -8.944 3.614 16.204 1.00 94.50 242 GLU A O 1
ATOM 1842 N N . PHE A 1 243 ? -10.394 3.682 17.920 1.00 93.81 243 PHE A N 1
ATOM 1843 C CA . PHE A 1 243 ? -9.699 2.702 18.755 1.00 93.81 243 PHE A CA 1
ATOM 1844 C C . PHE A 1 243 ? -10.584 2.200 19.897 1.00 93.81 243 PHE A C 1
ATOM 1846 O O . PHE A 1 243 ? -11.569 2.834 20.294 1.00 93.81 243 PHE A O 1
ATOM 1853 N N . GLN A 1 244 ? -10.184 1.074 20.480 1.00 92.06 244 GLN A N 1
ATOM 1854 C CA . GLN A 1 244 ? -10.915 0.387 21.539 1.00 92.06 244 GLN A CA 1
ATOM 1855 C C . GLN A 1 244 ? -10.048 0.256 22.783 1.00 92.06 244 GLN A C 1
ATOM 1857 O O . GLN A 1 244 ? -8.873 -0.077 22.677 1.00 92.06 244 GLN A O 1
ATOM 1862 N N . ILE A 1 245 ? -10.617 0.492 23.969 1.00 93.94 245 ILE A N 1
ATOM 1863 C CA . ILE A 1 245 ? -9.901 0.370 25.248 1.00 93.94 245 ILE A CA 1
ATOM 1864 C C . ILE A 1 245 ? -10.667 -0.525 26.212 1.00 93.94 245 ILE A C 1
ATOM 1866 O O . ILE A 1 245 ? -11.859 -0.320 26.440 1.00 93.94 245 ILE A O 1
ATOM 1870 N N . LYS A 1 246 ? -9.962 -1.448 26.868 1.00 94.31 246 LYS A N 1
ATOM 1871 C CA . LYS A 1 246 ? -10.450 -2.172 28.048 1.00 94.31 246 LYS A CA 1
ATOM 1872 C C . LYS A 1 246 ? -9.563 -1.879 29.250 1.00 94.31 246 LYS A C 1
ATOM 1874 O O . LYS A 1 246 ? -8.343 -2.010 29.179 1.00 94.31 246 LYS A O 1
ATOM 1879 N N . ASN A 1 247 ? -10.169 -1.511 30.374 1.00 94.69 247 ASN A N 1
ATOM 1880 C CA . ASN A 1 247 ? -9.452 -1.242 31.618 1.00 94.69 247 ASN A CA 1
ATOM 1881 C C . ASN A 1 247 ? -9.572 -2.416 32.591 1.00 94.69 247 ASN A C 1
ATOM 1883 O O . ASN A 1 247 ? -10.657 -2.643 33.100 1.00 94.69 247 ASN A O 1
ATOM 1887 N N . GLU A 1 248 ? -8.470 -3.088 32.926 1.00 95.31 248 GLU A N 1
ATOM 1888 C CA . GLU A 1 248 ? -8.411 -4.102 33.994 1.00 95.31 248 GLU A CA 1
ATOM 1889 C C . GLU A 1 248 ? -7.461 -3.700 35.141 1.00 95.31 248 GLU A C 1
ATOM 1891 O O . GLU A 1 248 ? -6.946 -4.530 35.890 1.00 95.31 248 GLU A O 1
ATOM 1896 N N . THR A 1 249 ? -7.225 -2.398 35.319 1.00 91.25 249 THR A N 1
ATOM 1897 C CA . THR A 1 249 ? -6.370 -1.844 36.385 1.00 91.25 249 THR A CA 1
ATOM 1898 C C . THR A 1 249 ? -7.083 -1.718 37.739 1.00 91.25 249 THR A C 1
ATOM 1900 O O . THR A 1 249 ? -6.496 -1.262 38.719 1.00 91.25 249 THR A O 1
ATOM 1903 N N . ASN A 1 250 ? -8.363 -2.115 37.820 1.00 85.44 250 ASN A N 1
ATOM 1904 C CA . ASN A 1 250 ? -9.249 -1.970 38.990 1.00 85.44 250 ASN A CA 1
ATOM 1905 C C . ASN A 1 250 ? -9.370 -0.528 39.538 1.00 85.44 250 ASN A C 1
ATOM 1907 O O . ASN A 1 250 ? -9.894 -0.321 40.635 1.00 85.44 250 ASN A O 1
ATOM 1911 N N . ALA A 1 251 ? -8.898 0.472 38.792 1.00 91.56 251 ALA A N 1
ATOM 1912 C CA . ALA A 1 251 ? -8.947 1.885 39.138 1.00 91.56 251 ALA A CA 1
ATOM 1913 C C . ALA A 1 251 ? -9.376 2.701 37.908 1.00 91.56 251 ALA A C 1
ATOM 1915 O O . ALA A 1 251 ? -8.982 2.369 36.788 1.00 91.56 251 ALA A O 1
ATOM 1916 N N . PRO A 1 252 ? -10.192 3.755 38.075 1.00 93.81 252 PRO A N 1
ATOM 1917 C CA . PRO A 1 252 ? -10.453 4.681 36.985 1.00 93.81 252 PRO A CA 1
ATOM 1918 C C . PRO A 1 252 ? -9.196 5.503 36.681 1.00 93.81 252 PRO A C 1
ATOM 1920 O O . PRO A 1 252 ? -8.408 5.810 37.581 1.00 93.81 252 PRO A O 1
ATOM 1923 N N . PHE A 1 253 ? -9.030 5.902 35.426 1.00 95.12 253 PHE A N 1
ATOM 1924 C CA . PHE A 1 253 ? -7.918 6.746 34.991 1.00 95.12 253 PHE A CA 1
ATOM 1925 C C . PHE A 1 253 ? -8.355 7.713 33.893 1.00 95.12 253 PHE A C 1
ATOM 1927 O O . PHE A 1 253 ? -9.395 7.525 33.257 1.00 95.12 253 PHE A O 1
ATOM 1934 N N . THR A 1 254 ? -7.559 8.754 33.664 1.00 96.38 254 THR A N 1
ATOM 1935 C CA . THR A 1 254 ? -7.723 9.612 32.487 1.00 96.38 254 THR A CA 1
ATOM 1936 C C . THR A 1 254 ? -6.849 9.064 31.371 1.00 96.38 254 THR A C 1
ATOM 1938 O O . THR A 1 254 ? -5.640 8.915 31.544 1.00 96.38 254 THR A O 1
ATOM 1941 N N . LEU A 1 255 ? -7.458 8.750 30.232 1.00 96.94 255 LEU A N 1
ATOM 1942 C CA . LEU A 1 255 ? -6.748 8.437 29.000 1.00 96.94 255 LEU A CA 1
ATOM 1943 C C . LEU A 1 255 ? -6.648 9.704 28.169 1.00 96.94 255 LEU A C 1
ATOM 1945 O O . LEU A 1 255 ? -7.667 10.311 27.854 1.00 96.94 255 LEU A O 1
ATOM 1949 N N . LYS A 1 256 ? -5.446 10.084 27.767 1.00 97.19 256 LYS A N 1
ATOM 1950 C CA . LYS A 1 256 ? -5.217 11.174 26.833 1.00 97.19 256 LYS A CA 1
ATOM 1951 C C . LYS A 1 256 ? -4.649 10.614 25.537 1.00 97.19 256 LYS A C 1
ATOM 1953 O O . LYS A 1 256 ? -3.576 10.022 25.540 1.00 97.19 256 LYS A O 1
ATOM 1958 N N . LEU A 1 257 ? -5.376 10.807 24.443 1.00 97.88 257 LEU A N 1
ATOM 1959 C CA . LEU A 1 257 ? -4.856 10.583 23.100 1.00 97.88 257 LEU A CA 1
ATOM 1960 C C . LEU A 1 257 ? -4.010 11.798 22.716 1.00 97.88 257 LEU A C 1
ATOM 1962 O O . LEU A 1 257 ? -4.490 12.926 22.819 1.00 97.88 257 LEU A O 1
ATOM 1966 N N . GLU A 1 258 ? -2.777 11.580 22.274 1.00 96.81 258 GLU A N 1
ATOM 1967 C CA . GLU A 1 258 ? -1.824 12.631 21.927 1.00 96.81 258 GLU A CA 1
ATOM 1968 C C . GLU A 1 258 ? -1.217 12.389 20.538 1.00 96.81 258 GLU A C 1
ATOM 1970 O O . GLU A 1 258 ? -0.585 11.363 20.288 1.00 96.81 258 GLU A O 1
ATOM 1975 N N . LEU A 1 259 ? -1.393 13.355 19.636 1.00 96.75 259 LEU A N 1
ATOM 1976 C CA . LEU A 1 259 ? -0.798 13.382 18.301 1.00 96.75 259 LEU A CA 1
ATOM 1977 C C . LEU A 1 259 ? 0.437 14.280 18.330 1.00 96.75 259 LEU A C 1
ATOM 1979 O O . LEU A 1 259 ? 0.320 15.480 18.596 1.00 96.75 259 LEU A O 1
ATOM 1983 N N . LYS A 1 260 ? 1.613 13.715 18.048 1.00 94.62 260 LYS A N 1
ATOM 1984 C CA . LYS A 1 260 ? 2.884 14.454 17.990 1.00 94.62 260 LYS A CA 1
ATOM 1985 C C . LYS A 1 260 ? 3.378 14.579 16.569 1.00 94.62 260 LYS A C 1
ATOM 1987 O O . LYS A 1 260 ? 3.418 13.582 15.848 1.00 94.62 260 LYS A O 1
ATOM 1992 N N . ASP A 1 261 ? 3.865 15.760 16.212 1.00 93.44 261 ASP A N 1
ATOM 1993 C CA . ASP A 1 261 ? 4.672 15.920 15.007 1.00 93.44 261 ASP A CA 1
ATOM 1994 C C . ASP A 1 261 ? 6.177 15.769 15.285 1.00 93.44 261 ASP A C 1
ATOM 1996 O O . ASP A 1 261 ? 6.630 15.608 16.421 1.00 93.44 261 ASP A O 1
ATOM 2000 N N . TYR A 1 262 ? 6.967 15.789 14.215 1.00 89.62 262 TYR A N 1
ATOM 2001 C CA . TYR A 1 262 ? 8.421 15.612 14.252 1.00 89.62 262 TYR A CA 1
ATOM 2002 C C . TYR A 1 262 ? 9.203 16.602 15.129 1.00 89.62 262 TYR A C 1
ATOM 2004 O O . TYR A 1 262 ? 10.341 16.308 15.499 1.00 89.62 262 TYR A O 1
ATOM 2012 N N . ARG A 1 263 ? 8.640 17.774 15.441 1.00 90.38 263 ARG A N 1
ATOM 2013 C CA . ARG A 1 263 ? 9.279 18.831 16.242 1.00 90.38 263 ARG A CA 1
ATOM 2014 C C . ARG A 1 263 ? 9.073 18.630 17.734 1.00 90.38 263 ARG A C 1
ATOM 2016 O O . ARG A 1 263 ? 9.830 19.213 18.509 1.00 90.38 263 ARG A O 1
ATOM 2023 N N . ASP A 1 264 ? 8.095 17.820 18.143 1.00 88.81 264 ASP A N 1
ATOM 2024 C CA . ASP A 1 264 ? 7.893 17.501 19.554 1.00 88.81 264 ASP A CA 1
ATOM 2025 C C . ASP A 1 264 ? 8.959 16.496 20.020 1.00 88.81 264 ASP A C 1
ATOM 2027 O O . ASP A 1 264 ? 8.851 15.274 19.870 1.00 88.81 264 ASP A O 1
ATOM 2031 N N . LEU A 1 265 ? 10.053 17.047 20.552 1.00 79.44 265 LEU A N 1
ATOM 2032 C CA . LEU A 1 265 ? 11.206 16.301 21.060 1.00 79.44 265 LEU A CA 1
ATOM 2033 C C . LEU A 1 265 ? 11.138 16.082 22.578 1.00 79.44 265 LEU A C 1
ATOM 2035 O O . LEU A 1 265 ? 12.151 15.741 23.189 1.00 79.44 265 LEU A O 1
ATOM 2039 N N . ASN A 1 266 ? 9.972 16.293 23.206 1.00 71.12 266 ASN A N 1
ATOM 2040 C CA . ASN A 1 266 ? 9.790 16.258 24.662 1.00 71.12 266 ASN A CA 1
ATOM 2041 C C . ASN A 1 266 ? 10.742 17.207 25.429 1.00 71.12 266 ASN A C 1
ATOM 2043 O O . ASN A 1 266 ? 11.068 16.972 26.593 1.00 71.12 266 ASN A O 1
ATOM 2047 N N . GLN A 1 267 ? 11.194 18.292 24.790 1.00 72.12 267 GLN A N 1
ATOM 2048 C CA . GLN A 1 267 ? 12.022 19.336 25.401 1.00 72.12 267 GLN A CA 1
ATOM 2049 C C . GLN A 1 267 ? 11.176 20.574 25.731 1.00 72.12 267 GLN A C 1
ATOM 2051 O O . GLN A 1 267 ? 10.181 20.874 25.062 1.00 72.12 267 GLN A O 1
ATOM 2056 N N . VAL A 1 268 ? 11.568 21.328 26.761 1.00 68.38 268 VAL A N 1
ATOM 2057 C CA . VAL A 1 268 ? 10.854 22.551 27.169 1.00 68.38 268 VAL A CA 1
ATOM 2058 C C . VAL A 1 268 ? 10.779 23.534 25.997 1.00 68.38 268 VAL A C 1
ATOM 2060 O O . VAL A 1 268 ? 11.801 23.902 25.428 1.00 68.38 268 VAL A O 1
ATOM 2063 N N . GLY A 1 269 ? 9.563 23.970 25.651 1.00 71.12 269 GLY A N 1
ATOM 2064 C CA . GLY A 1 269 ? 9.323 24.916 24.555 1.00 71.12 269 GLY A CA 1
ATOM 2065 C C . GLY A 1 269 ? 9.278 24.302 23.149 1.00 71.12 269 GLY A C 1
ATOM 2066 O O . GLY A 1 269 ? 9.161 25.056 22.192 1.00 71.12 269 GLY A O 1
ATOM 2067 N N . THR A 1 270 ? 9.340 22.970 23.018 1.00 79.38 270 THR A N 1
ATOM 2068 C CA . THR A 1 270 ? 9.258 22.253 21.723 1.00 79.38 270 THR A CA 1
ATOM 2069 C C . THR A 1 270 ? 7.913 21.563 21.488 1.00 79.38 270 THR A C 1
ATOM 2071 O O . THR A 1 270 ? 7.791 20.746 20.586 1.00 79.38 270 THR A O 1
ATOM 2074 N N . ALA A 1 271 ? 6.900 21.861 22.307 1.00 87.25 271 ALA A N 1
ATOM 2075 C CA . ALA A 1 271 ? 5.606 21.199 22.201 1.00 87.25 271 ALA A CA 1
ATOM 2076 C C . ALA A 1 271 ? 4.929 21.551 20.867 1.00 87.25 271 ALA A C 1
ATOM 2078 O O . ALA A 1 271 ? 4.636 22.717 20.603 1.00 87.25 271 ALA A O 1
ATOM 2079 N N . HIS A 1 272 ? 4.693 20.526 20.056 1.00 94.44 272 HIS A N 1
ATOM 2080 C CA . HIS A 1 272 ? 3.977 20.590 18.786 1.00 94.44 272 HIS A CA 1
ATOM 2081 C C . HIS A 1 272 ? 3.066 19.368 18.715 1.00 94.44 272 HIS A C 1
ATOM 2083 O O . HIS A 1 272 ? 3.323 18.389 18.010 1.00 94.44 272 HIS A O 1
ATOM 2089 N N . ARG A 1 273 ? 2.020 19.417 19.538 1.00 94.88 273 ARG A N 1
ATOM 2090 C CA . ARG A 1 273 ? 1.097 18.303 19.733 1.00 94.88 273 ARG A CA 1
ATOM 2091 C C . ARG A 1 273 ? -0.345 18.741 19.932 1.00 94.88 273 ARG A C 1
ATOM 2093 O O . ARG A 1 273 ? -0.613 19.834 20.437 1.00 94.88 273 ARG A O 1
ATOM 2100 N N . ALA A 1 274 ? -1.252 17.850 19.568 1.00 97.19 274 ALA A N 1
ATOM 2101 C CA . ALA A 1 274 ? -2.669 17.933 19.881 1.00 97.19 274 ALA A CA 1
ATOM 2102 C C . ALA A 1 274 ? -3.017 16.818 20.863 1.00 97.19 274 ALA A C 1
ATOM 2104 O O . ALA A 1 274 ? -2.527 15.700 20.712 1.00 97.19 274 ALA A O 1
ATOM 2105 N N . SER A 1 275 ? -3.840 17.101 21.868 1.00 97.12 275 SER A N 1
ATOM 2106 C CA . SER A 1 275 ? -4.289 16.067 22.797 1.00 97.12 275 SER A CA 1
ATOM 2107 C C . SER A 1 275 ? -5.760 16.193 23.158 1.00 97.12 275 SER A C 1
ATOM 2109 O O . SER A 1 275 ? -6.297 17.292 23.207 1.00 97.12 275 SER A O 1
ATOM 2111 N N . THR A 1 276 ? -6.421 15.074 23.419 1.00 97.94 276 THR A N 1
ATOM 2112 C CA . THR A 1 276 ? -7.796 15.044 23.927 1.00 97.94 276 THR A CA 1
ATOM 2113 C C . THR A 1 276 ? -7.908 13.988 25.017 1.00 97.94 276 THR A C 1
ATOM 2115 O O . THR A 1 276 ? -7.115 13.049 25.044 1.00 97.94 276 THR A O 1
ATOM 2118 N N . SER A 1 277 ? -8.805 14.175 25.985 1.00 97.06 277 SER A N 1
ATOM 2119 C CA . SER A 1 277 ? -8.836 13.378 27.218 1.00 97.06 277 SER A CA 1
ATOM 2120 C C . SER A 1 277 ? -10.196 12.745 27.475 1.00 97.06 277 SER A C 1
ATOM 2122 O O . SER A 1 277 ? -11.235 13.390 27.354 1.00 97.06 277 SER A O 1
ATOM 2124 N N . PHE A 1 278 ? -10.163 11.494 27.918 1.00 95.94 278 PHE A N 1
ATOM 2125 C CA . PHE A 1 278 ? -11.309 10.648 28.204 1.00 95.94 278 PHE A CA 1
ATOM 2126 C C . PHE A 1 278 ? -11.202 10.096 29.623 1.00 95.94 278 PHE A C 1
ATOM 2128 O O . PHE A 1 278 ? -10.120 9.747 30.093 1.00 95.94 278 PHE A O 1
ATOM 2135 N N . SER A 1 279 ? -12.330 9.994 30.322 1.00 94.31 279 SER A N 1
ATOM 2136 C CA . SER A 1 279 ? -12.389 9.298 31.610 1.00 94.31 279 SER A CA 1
ATOM 2137 C C . SER A 1 279 ? -12.693 7.823 31.381 1.00 94.31 279 SER A C 1
ATOM 2139 O O . SER A 1 279 ? -13.758 7.492 30.867 1.00 94.31 279 SER A O 1
ATOM 2141 N N . ILE A 1 280 ? -11.781 6.945 31.793 1.00 94.06 280 ILE A N 1
ATOM 2142 C CA . ILE A 1 280 ? -11.943 5.497 31.680 1.00 94.06 280 ILE A CA 1
ATOM 2143 C C . ILE A 1 280 ? -12.369 4.938 33.033 1.00 94.06 280 ILE A C 1
ATOM 2145 O O . ILE A 1 280 ? -11.709 5.147 34.054 1.00 94.06 280 ILE A O 1
ATOM 2149 N N . SER A 1 281 ? -13.501 4.239 33.046 1.00 91.00 281 SER A N 1
ATOM 2150 C CA . SER A 1 281 ? -14.052 3.633 34.258 1.00 91.00 281 SER A CA 1
ATOM 2151 C C . SER A 1 281 ? -13.374 2.291 34.579 1.00 91.00 281 SER A C 1
ATOM 2153 O O . SER A 1 281 ? -12.664 1.737 33.745 1.00 91.00 281 SER A O 1
ATOM 2155 N N . ALA A 1 282 ? -13.571 1.767 35.792 1.00 87.94 282 ALA A N 1
ATOM 2156 C CA . ALA A 1 282 ? -13.017 0.481 36.239 1.00 87.94 282 ALA A CA 1
ATOM 2157 C C . ALA A 1 282 ? -13.997 -0.699 36.047 1.00 87.94 282 ALA A C 1
ATOM 2159 O O . ALA A 1 282 ? -14.007 -1.631 36.847 1.00 87.94 282 ALA A O 1
ATOM 2160 N N . ASP A 1 283 ? -14.883 -0.629 35.051 1.00 83.06 283 ASP A N 1
ATOM 2161 C CA . ASP A 1 283 ? -15.945 -1.618 34.816 1.00 83.06 283 ASP A CA 1
ATOM 2162 C C . ASP A 1 283 ? -15.519 -2.808 33.933 1.00 83.06 283 ASP A C 1
ATOM 2164 O O . ASP A 1 283 ? -16.336 -3.687 33.661 1.00 83.06 283 ASP A O 1
ATOM 2168 N N . ASN A 1 284 ? -14.245 -2.862 33.527 1.00 83.69 284 ASN A N 1
ATOM 2169 C CA . ASN A 1 284 ? -13.638 -3.904 32.693 1.00 83.69 284 ASN A CA 1
ATOM 2170 C C . ASN A 1 284 ? -14.346 -4.150 31.347 1.00 83.69 284 ASN A C 1
ATOM 2172 O O . ASN A 1 284 ? -14.176 -5.219 30.755 1.00 83.69 284 ASN A O 1
ATOM 2176 N N . ARG A 1 285 ? -15.122 -3.187 30.837 1.00 85.69 285 ARG A N 1
ATOM 2177 C CA . ARG A 1 285 ? -15.758 -3.283 29.515 1.00 85.69 285 ARG A CA 1
ATOM 2178 C C . ARG A 1 285 ? -14.859 -2.705 28.425 1.00 85.69 285 ARG A C 1
ATOM 2180 O O . ARG A 1 285 ? -14.062 -1.802 28.681 1.00 85.69 285 ARG A O 1
ATOM 2187 N N . TRP A 1 286 ? -15.011 -3.223 27.209 1.00 86.69 286 TRP A N 1
ATOM 2188 C CA . TRP A 1 286 ? -14.476 -2.570 26.017 1.00 86.69 286 TRP A CA 1
ATOM 2189 C C . TRP A 1 286 ? -15.243 -1.267 25.776 1.00 86.69 286 TRP A C 1
ATOM 2191 O O . TRP A 1 286 ? -16.470 -1.242 25.842 1.00 86.69 286 TRP A O 1
ATOM 2201 N N . THR A 1 287 ? -14.514 -0.182 25.540 1.00 88.00 287 THR A N 1
ATOM 2202 C CA . THR A 1 287 ? -15.060 1.145 25.246 1.00 88.00 287 THR A CA 1
ATOM 2203 C C . THR A 1 287 ? -14.497 1.628 23.919 1.00 88.00 287 THR A C 1
ATOM 2205 O O . THR A 1 287 ? -13.278 1.646 23.747 1.00 88.00 287 THR A O 1
ATOM 2208 N N . SER A 1 288 ? -15.385 2.034 23.014 1.00 88.88 288 SER A N 1
ATOM 2209 C CA . SER A 1 288 ? -15.035 2.549 21.690 1.00 88.88 288 SER A CA 1
ATOM 2210 C C . SER A 1 288 ? -14.829 4.056 21.707 1.00 88.88 288 SER A C 1
ATOM 2212 O O . SER A 1 288 ? -15.573 4.790 22.362 1.00 88.88 288 SER A O 1
ATOM 2214 N N . PHE A 1 289 ? -13.839 4.514 20.950 1.00 92.88 289 PHE A N 1
ATOM 2215 C CA . PHE A 1 289 ? -13.536 5.923 20.747 1.00 92.88 289 PHE A CA 1
ATOM 2216 C C . PHE A 1 289 ? -13.436 6.210 19.256 1.00 92.88 289 PHE A C 1
ATOM 2218 O O . PHE A 1 289 ? -12.787 5.467 18.529 1.00 92.88 289 PHE A O 1
ATOM 2225 N N . SER A 1 290 ? -14.041 7.318 18.837 1.00 93.50 290 SER A N 1
ATOM 2226 C CA . SER A 1 290 ? -13.872 7.902 17.511 1.00 93.50 290 SER A CA 1
ATOM 2227 C C . SER A 1 290 ? -13.502 9.372 17.688 1.00 93.50 290 SER A C 1
ATOM 2229 O O . SER A 1 290 ? -14.196 10.127 18.381 1.00 93.50 290 SER A O 1
ATOM 2231 N N . VAL A 1 291 ? -12.345 9.759 17.149 1.00 96.88 291 VAL A N 1
ATOM 2232 C CA . VAL A 1 291 ? -11.742 11.076 17.357 1.00 96.88 291 VAL A CA 1
ATOM 2233 C C . VAL A 1 291 ? -11.492 11.752 16.008 1.00 96.88 291 VAL A C 1
ATOM 2235 O O . VAL A 1 291 ? -10.654 11.270 15.246 1.00 96.88 291 VAL A O 1
ATOM 2238 N N . PRO A 1 292 ? -12.148 12.887 15.699 1.00 96.62 292 PRO A N 1
ATOM 2239 C CA . PRO A 1 292 ? -11.883 13.629 14.471 1.00 96.62 292 PRO A CA 1
ATOM 2240 C C . PRO A 1 292 ? -10.457 14.189 14.449 1.00 96.62 292 PRO A C 1
ATOM 2242 O O . PRO A 1 292 ? -10.011 14.810 15.414 1.00 96.62 292 PRO A O 1
ATOM 2245 N N . LEU A 1 293 ? -9.764 14.030 13.322 1.00 96.94 293 LEU A N 1
ATOM 2246 C CA . LEU A 1 293 ? -8.400 14.525 13.101 1.00 96.94 293 LEU A CA 1
ATOM 2247 C C . LEU A 1 293 ? -8.344 16.006 12.699 1.00 96.94 293 LEU A C 1
ATOM 2249 O O . LEU A 1 293 ? -7.263 16.596 12.678 1.00 96.94 293 LEU A O 1
ATOM 2253 N N . ASP A 1 294 ? -9.494 16.635 12.440 1.00 96.00 294 ASP A N 1
ATOM 2254 C CA . ASP A 1 294 ? -9.579 18.088 12.293 1.00 96.00 294 ASP A CA 1
ATOM 2255 C C . ASP A 1 294 ? -9.249 18.782 13.626 1.00 96.00 294 ASP A C 1
ATOM 2257 O O . ASP A 1 294 ? -10.064 18.836 14.554 1.00 96.00 294 ASP A 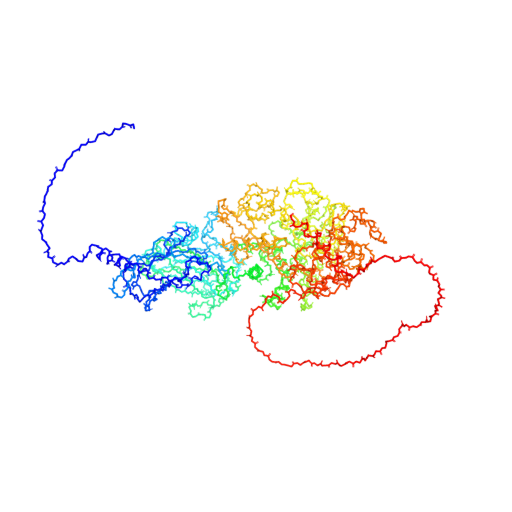O 1
ATOM 2261 N N . LEU A 1 295 ? -8.043 19.352 13.703 1.00 96.00 295 LEU A N 1
ATOM 2262 C CA . LEU A 1 295 ? -7.544 20.065 14.880 1.00 96.00 295 LEU A CA 1
ATOM 2263 C C . LEU A 1 295 ? -8.321 21.355 15.197 1.00 96.00 295 LEU A C 1
ATOM 2265 O O . LEU A 1 295 ? -8.114 21.936 16.262 1.00 96.00 295 LEU A O 1
ATOM 2269 N N . ALA A 1 296 ? -9.213 21.818 14.312 1.00 95.19 296 ALA A N 1
ATOM 2270 C CA . ALA A 1 296 ? -10.137 22.910 14.615 1.00 95.19 296 ALA A CA 1
ATOM 2271 C C . ALA A 1 296 ? -11.301 22.475 15.526 1.00 95.19 296 ALA A C 1
ATOM 2273 O O . ALA A 1 296 ? -12.002 23.329 16.080 1.00 95.19 296 ALA A O 1
ATOM 2274 N N . ASN A 1 297 ? -11.518 21.168 15.702 1.00 94.94 297 ASN A N 1
ATOM 2275 C CA . ASN A 1 297 ? -12.533 20.651 16.608 1.00 94.94 297 ASN A CA 1
ATOM 2276 C C . ASN A 1 297 ? -12.203 21.005 18.073 1.00 94.94 297 ASN A C 1
ATOM 2278 O O . ASN A 1 297 ? -11.074 20.850 18.534 1.00 94.94 297 ASN A O 1
ATOM 2282 N N . GLN A 1 298 ? -13.211 21.447 18.830 1.00 93.69 298 GLN A N 1
ATOM 2283 C CA . GLN A 1 298 ? -13.056 21.927 20.210 1.00 93.69 298 GLN A CA 1
ATOM 2284 C C . GLN A 1 298 ? -12.676 20.841 21.228 1.00 93.69 298 GLN A C 1
ATOM 2286 O O . GLN A 1 298 ? -12.401 21.171 22.381 1.00 93.69 298 GLN A O 1
ATOM 2291 N N . ILE A 1 299 ? -12.661 19.564 20.832 1.00 95.56 299 ILE A N 1
ATOM 2292 C CA . ILE A 1 299 ? -12.178 18.470 21.685 1.00 95.56 299 ILE A CA 1
ATOM 2293 C C . ILE A 1 299 ? -10.657 18.486 21.882 1.00 95.56 299 ILE A C 1
ATOM 2295 O O . ILE A 1 299 ? -10.167 17.831 22.806 1.00 95.56 299 ILE A O 1
ATOM 2299 N N . TRP A 1 300 ? -9.915 19.177 21.010 1.00 97.56 300 TRP A N 1
ATOM 2300 C CA . TRP A 1 300 ? -8.458 19.197 21.029 1.00 97.56 300 TRP A CA 1
ATOM 2301 C C . TRP A 1 300 ? -7.912 20.312 21.924 1.00 97.56 300 TRP A C 1
ATOM 2303 O O . TRP A 1 300 ? -8.216 21.491 21.751 1.00 97.56 300 TRP A O 1
ATOM 2313 N N . ASP A 1 301 ? -7.027 19.934 22.839 1.00 96.88 301 ASP A N 1
ATOM 2314 C CA . ASP A 1 301 ? -6.088 20.827 23.507 1.00 96.88 301 ASP A CA 1
ATOM 2315 C C . ASP A 1 301 ? -4.787 20.882 22.694 1.00 96.88 301 ASP A C 1
ATOM 2317 O O . ASP A 1 301 ? -4.087 19.874 22.534 1.00 96.88 301 ASP A O 1
ATOM 2321 N N . ILE A 1 302 ? -4.485 22.058 22.142 1.00 96.44 302 ILE A N 1
ATOM 2322 C CA . ILE A 1 302 ? -3.377 22.273 21.209 1.00 96.44 302 ILE A CA 1
ATOM 2323 C C . ILE A 1 302 ? -2.220 22.974 21.916 1.00 96.44 302 ILE A C 1
ATOM 2325 O O . ILE A 1 302 ? -2.355 24.085 22.432 1.00 96.44 302 ILE A O 1
ATOM 2329 N N . SER A 1 303 ? -1.037 22.361 21.855 1.00 94.06 303 SER A N 1
ATOM 2330 C CA . SER A 1 303 ? 0.217 22.976 22.280 1.00 94.06 303 SER A CA 1
ATOM 2331 C C . SER A 1 303 ? 1.106 23.261 21.071 1.00 94.06 303 SER A C 1
ATOM 2333 O O . SER A 1 303 ? 1.447 22.356 20.307 1.00 94.06 303 SER A O 1
ATOM 2335 N N . GLY A 1 304 ? 1.479 24.532 20.900 1.00 93.31 304 GLY A N 1
ATOM 2336 C CA . GLY A 1 304 ? 2.259 24.989 19.752 1.00 93.31 304 GLY A CA 1
ATOM 2337 C C . GLY A 1 304 ? 1.439 25.005 18.461 1.00 93.31 304 GLY A C 1
ATOM 2338 O O . GLY A 1 304 ? 0.317 25.504 18.437 1.00 93.31 304 GLY A O 1
ATOM 2339 N N . SER A 1 305 ? 2.028 24.500 17.378 1.00 94.31 305 SER A N 1
ATOM 2340 C CA . SER A 1 305 ? 1.404 24.423 16.049 1.00 94.31 305 SER A CA 1
ATOM 2341 C C . SER A 1 305 ? 1.662 23.055 15.411 1.00 94.31 305 SER A C 1
ATOM 2343 O O . SER A 1 305 ? 2.586 22.946 14.605 1.00 94.31 305 SER A O 1
ATOM 2345 N N . PRO A 1 306 ? 0.922 22.006 15.805 1.00 95.38 306 PRO A N 1
ATOM 2346 C CA . PRO A 1 306 ? 1.132 20.648 15.304 1.00 95.38 306 PRO A CA 1
ATOM 2347 C C . PRO A 1 306 ? 0.937 20.580 13.784 1.00 95.38 306 PRO A C 1
ATOM 2349 O O . PRO A 1 306 ? -0.002 21.170 13.252 1.00 95.38 306 PRO A O 1
ATOM 2352 N N . ASP A 1 307 ? 1.822 19.869 13.093 1.00 94.94 307 ASP A N 1
ATOM 2353 C CA . ASP A 1 307 ? 1.774 19.622 11.650 1.00 94.94 307 ASP A CA 1
ATOM 2354 C C . ASP A 1 307 ? 1.508 18.137 11.383 1.00 94.94 307 ASP A C 1
ATOM 2356 O O . ASP A 1 307 ? 2.414 17.302 11.436 1.00 94.94 307 ASP A O 1
ATOM 2360 N N . LEU A 1 308 ? 0.247 17.809 11.093 1.00 95.44 308 LEU A N 1
ATOM 2361 C CA . LEU A 1 308 ? -0.178 16.432 10.833 1.00 95.44 308 LEU A CA 1
ATOM 2362 C C . LEU A 1 308 ? 0.280 15.896 9.467 1.00 95.44 308 LEU A C 1
ATOM 2364 O O . LEU A 1 308 ? 0.222 14.686 9.255 1.00 95.44 308 LEU A O 1
ATOM 2368 N N . THR A 1 309 ? 0.807 16.746 8.574 1.00 93.25 309 THR A N 1
ATOM 2369 C CA . THR A 1 309 ? 1.491 16.267 7.355 1.00 93.25 309 THR A CA 1
ATOM 2370 C C . THR A 1 309 ? 2.841 15.627 7.678 1.00 93.25 309 THR A C 1
ATOM 2372 O O . THR A 1 309 ? 3.449 14.949 6.851 1.00 93.25 309 THR A O 1
ATOM 2375 N N . ARG A 1 310 ? 3.321 15.848 8.908 1.00 92.69 310 ARG A N 1
ATOM 2376 C CA . ARG A 1 310 ? 4.588 15.360 9.439 1.00 92.69 310 ARG A CA 1
ATOM 2377 C C . ARG A 1 310 ? 4.400 14.763 10.833 1.00 92.69 310 ARG A C 1
ATOM 2379 O O . ARG A 1 310 ? 5.189 15.021 11.751 1.00 92.69 310 ARG A O 1
ATOM 2386 N N . ALA A 1 311 ? 3.352 13.956 10.983 1.00 94.38 311 ALA A N 1
ATOM 2387 C CA . ALA A 1 311 ? 3.051 13.255 12.218 1.00 94.38 311 ALA A CA 1
ATOM 2388 C C . ALA A 1 311 ? 4.115 12.187 12.504 1.00 94.38 311 ALA A C 1
ATOM 2390 O O . ALA A 1 311 ? 4.592 11.480 11.615 1.00 94.38 311 ALA A O 1
ATOM 2391 N N . ARG A 1 312 ? 4.501 12.081 13.772 1.00 91.88 312 ARG A N 1
ATOM 2392 C CA . ARG A 1 312 ? 5.574 11.207 14.250 1.00 91.88 312 ARG A CA 1
ATOM 2393 C C . ARG A 1 312 ? 5.044 10.105 15.156 1.00 91.88 312 ARG A C 1
ATOM 2395 O O . ARG A 1 312 ? 5.540 8.985 15.088 1.00 91.88 312 ARG A O 1
ATOM 2402 N N . GLN A 1 313 ? 4.096 10.410 16.040 1.00 93.31 313 GLN A N 1
ATOM 2403 C CA . GLN A 1 313 ? 3.593 9.454 17.031 1.00 93.31 313 GLN A CA 1
ATOM 2404 C C . GLN A 1 313 ? 2.110 9.679 17.306 1.00 93.31 313 GLN A C 1
ATOM 2406 O O . GLN A 1 313 ? 1.649 10.822 17.341 1.00 93.31 313 GLN A O 1
ATOM 2411 N N . VAL A 1 314 ? 1.417 8.579 17.583 1.00 95.62 314 VAL A N 1
ATOM 2412 C CA . VAL A 1 314 ? 0.082 8.557 18.181 1.00 95.62 314 VAL A CA 1
ATOM 2413 C C . VAL A 1 314 ? 0.244 7.898 19.545 1.00 95.62 314 VAL A C 1
ATOM 2415 O O . VAL A 1 314 ? 0.706 6.764 19.620 1.00 95.62 314 VAL A O 1
ATOM 2418 N N . LEU A 1 315 ? -0.035 8.612 20.634 1.00 95.75 315 LEU A N 1
ATOM 2419 C CA . LEU A 1 315 ? 0.222 8.127 21.991 1.00 95.75 315 LEU A CA 1
ATOM 2420 C C . LEU A 1 315 ? -1.053 8.069 22.824 1.00 95.75 315 LEU A C 1
ATOM 2422 O O . LEU A 1 315 ? -1.856 8.996 22.834 1.00 95.75 315 LEU A O 1
ATOM 2426 N N . PHE A 1 316 ? -1.156 7.004 23.604 1.00 97.00 316 PHE A N 1
ATOM 2427 C CA . PHE A 1 316 ? -2.090 6.813 24.697 1.00 97.00 316 PHE A CA 1
ATOM 2428 C C . PHE A 1 316 ? -1.368 7.140 26.003 1.00 97.00 316 PHE A C 1
ATOM 2430 O O . PHE A 1 316 ? -0.530 6.377 26.487 1.00 97.00 316 PHE A O 1
ATOM 2437 N N . VAL A 1 317 ? -1.660 8.305 26.568 1.00 97.19 317 VAL A N 1
ATOM 2438 C CA . VAL A 1 317 ? -1.137 8.757 27.858 1.00 97.19 317 VAL A CA 1
ATOM 2439 C C . VAL A 1 317 ? -2.140 8.378 28.943 1.00 97.19 317 VAL A C 1
ATOM 2441 O O . VAL A 1 317 ? -3.298 8.779 28.905 1.00 97.19 317 VAL A O 1
ATOM 2444 N N . VAL A 1 318 ? -1.700 7.598 29.919 1.00 96.94 318 VAL A N 1
ATOM 2445 C CA . VAL A 1 318 ? -2.508 7.156 31.055 1.00 96.94 318 VAL A CA 1
ATOM 2446 C C . VAL A 1 318 ? -2.130 8.009 32.257 1.00 96.94 318 VAL A C 1
ATOM 2448 O O . VAL A 1 318 ? -0.971 8.030 32.668 1.00 96.94 318 VAL A O 1
ATOM 2451 N N . GLU A 1 319 ? -3.099 8.713 32.831 1.00 95.94 319 GLU A N 1
ATOM 2452 C CA . GLU A 1 319 ? -2.911 9.591 33.986 1.00 95.94 319 GLU A CA 1
ATOM 2453 C C . GLU A 1 319 ? -3.719 9.073 35.182 1.00 95.94 319 GLU A C 1
ATOM 2455 O O . GLU A 1 319 ? -4.929 8.838 35.097 1.00 95.94 319 GLU A O 1
ATOM 2460 N N . ALA A 1 320 ? -3.044 8.904 36.319 1.00 92.00 320 ALA A N 1
ATOM 2461 C CA . ALA A 1 320 ? -3.677 8.483 37.560 1.00 92.00 320 ALA A CA 1
ATOM 2462 C C . ALA A 1 320 ? -4.473 9.638 38.189 1.00 92.00 320 ALA A C 1
ATOM 2464 O O . ALA A 1 320 ? -3.955 10.740 38.391 1.00 92.00 320 ALA A O 1
ATOM 2465 N N . GLY A 1 321 ? -5.737 9.391 38.541 1.00 78.25 321 GLY A N 1
ATOM 2466 C CA . GLY A 1 321 ? -6.590 10.396 39.174 1.00 78.25 321 GLY A CA 1
ATOM 2467 C C . GLY A 1 321 ? -6.204 10.655 40.635 1.00 78.25 321 GLY A C 1
ATOM 2468 O O . GLY A 1 321 ? -6.374 9.788 41.490 1.00 78.25 321 GLY A O 1
ATOM 2469 N N . GLY A 1 322 ? -5.745 11.868 40.959 1.00 73.12 322 GLY A N 1
ATOM 2470 C CA . GLY A 1 322 ? -5.584 12.336 42.344 1.00 73.12 322 GLY A CA 1
ATOM 2471 C C . GLY A 1 322 ? -4.726 11.418 43.232 1.00 73.12 322 GLY A C 1
ATOM 2472 O O . GLY A 1 322 ? -3.516 11.328 43.037 1.00 73.12 322 GLY A O 1
ATOM 2473 N N . THR A 1 323 ? -5.350 10.778 44.232 1.00 77.81 323 THR A N 1
ATOM 2474 C CA . THR A 1 323 ? -4.704 9.978 45.298 1.00 77.81 323 THR A CA 1
ATOM 2475 C C . THR A 1 323 ? -4.763 8.460 45.080 1.00 77.81 323 THR A C 1
ATOM 2477 O O . THR A 1 323 ? -4.574 7.711 46.033 1.00 77.81 323 THR A O 1
ATOM 2480 N N . GLN A 1 324 ? -5.116 7.969 43.888 1.00 86.62 324 GLN A N 1
ATOM 2481 C CA . GLN A 1 324 ? -5.143 6.529 43.605 1.00 86.62 324 GLN A CA 1
ATOM 2482 C C . GLN A 1 324 ? -4.141 6.193 42.500 1.00 86.62 324 GLN A C 1
ATOM 2484 O O . GLN A 1 324 ? -4.165 6.801 41.435 1.00 86.62 324 GLN A O 1
ATOM 2489 N N . ALA A 1 325 ? -3.255 5.232 42.760 1.00 91.94 325 ALA A N 1
ATOM 2490 C CA . ALA A 1 325 ? -2.353 4.680 41.753 1.00 91.94 325 ALA A CA 1
ATOM 2491 C C . ALA A 1 325 ? -3.122 3.797 40.755 1.00 91.94 325 ALA A C 1
ATOM 2493 O O . ALA A 1 325 ? -4.117 3.164 41.117 1.00 91.94 325 ALA A O 1
ATOM 2494 N N . VAL A 1 326 ? -2.630 3.714 39.519 1.00 94.00 326 VAL A N 1
ATOM 2495 C CA . VAL A 1 326 ? -3.195 2.873 38.454 1.00 94.00 326 VAL A CA 1
ATOM 2496 C C . VAL A 1 326 ? -2.215 1.738 38.186 1.00 94.00 326 VAL A C 1
ATOM 2498 O O . VAL A 1 326 ? -1.090 1.971 37.743 1.00 94.00 326 VAL A O 1
ATOM 2501 N N . GLY A 1 327 ? -2.621 0.508 38.497 1.00 93.81 327 GLY A N 1
ATOM 2502 C CA . GLY A 1 327 ? -1.779 -0.677 38.359 1.00 93.81 327 GLY A CA 1
ATOM 2503 C C . GLY A 1 327 ? -2.567 -1.861 37.820 1.00 93.81 327 GLY A C 1
ATOM 2504 O O . GLY A 1 327 ? -3.640 -2.168 38.330 1.00 93.81 327 GLY A O 1
ATOM 2505 N N . GLY A 1 328 ? -2.037 -2.537 36.806 1.00 94.75 328 GLY A N 1
ATOM 2506 C CA . GLY A 1 328 ? -2.696 -3.672 36.159 1.00 94.75 328 GLY A CA 1
ATOM 2507 C C . GLY A 1 328 ? -2.549 -3.606 34.648 1.00 94.75 328 GLY A C 1
ATOM 2508 O O . GLY A 1 328 ? -1.527 -3.133 34.159 1.00 94.75 328 GLY A O 1
ATOM 2509 N N . SER A 1 329 ? -3.557 -4.076 33.920 1.00 95.81 329 SER A N 1
ATOM 2510 C CA . SER A 1 329 ? -3.498 -4.175 32.462 1.00 95.81 329 SER A CA 1
ATOM 2511 C C . SER A 1 329 ? -4.557 -3.297 31.802 1.00 95.81 329 SER A C 1
ATOM 2513 O O . SER A 1 329 ? -5.696 -3.218 32.259 1.00 95.81 329 SER A O 1
ATOM 2515 N N . ILE A 1 330 ? -4.159 -2.633 30.726 1.00 95.94 330 ILE A N 1
ATOM 2516 C CA . ILE A 1 330 ? -5.026 -1.917 29.795 1.00 95.94 330 ILE A CA 1
ATOM 2517 C C . ILE A 1 330 ? -4.891 -2.631 28.456 1.00 95.94 330 ILE A C 1
ATOM 2519 O O . ILE A 1 330 ? -3.774 -2.940 28.047 1.00 95.94 330 ILE A O 1
ATOM 2523 N N . PHE A 1 331 ? -6.003 -2.894 27.783 1.00 94.25 331 PHE A N 1
ATOM 2524 C CA . PHE A 1 331 ? -5.996 -3.484 26.449 1.00 94.25 331 PHE A CA 1
ATOM 2525 C C . PHE A 1 331 ? -6.412 -2.437 25.425 1.00 94.25 331 PHE A C 1
ATOM 2527 O O . PHE A 1 331 ? -7.305 -1.634 25.707 1.00 94.25 331 PHE A O 1
ATOM 2534 N N . VAL A 1 332 ? -5.744 -2.441 24.277 1.00 92.69 332 VAL A N 1
ATOM 2535 C CA . VAL A 1 332 ? -6.009 -1.589 23.120 1.00 92.69 332 VAL A CA 1
ATOM 2536 C C . VAL A 1 332 ? -6.215 -2.480 21.911 1.00 92.69 332 VAL A C 1
ATOM 2538 O O . VAL A 1 332 ? -5.472 -3.444 21.730 1.00 92.69 332 VAL A O 1
ATOM 2541 N N . ASP A 1 333 ? -7.221 -2.167 21.111 1.00 88.88 333 ASP A N 1
ATOM 2542 C CA . ASP A 1 333 ? -7.552 -2.944 19.924 1.00 88.88 333 ASP A CA 1
ATOM 2543 C C . ASP A 1 333 ? -8.122 -2.049 18.815 1.00 88.88 333 ASP A C 1
ATOM 2545 O O . ASP A 1 333 ? -8.544 -0.920 19.095 1.00 88.88 333 ASP A O 1
ATOM 2549 N N . GLU A 1 334 ? -8.118 -2.559 17.580 1.00 86.88 334 GLU A N 1
ATOM 2550 C CA . GLU A 1 334 ? -8.707 -1.934 16.383 1.00 86.88 334 GLU A CA 1
ATOM 2551 C C . GLU A 1 334 ? -8.326 -0.454 16.202 1.00 86.88 334 GLU A C 1
ATOM 2553 O O . GLU A 1 334 ? -9.184 0.415 16.027 1.00 86.88 334 GLU A O 1
ATOM 2558 N N . VAL A 1 335 ? -7.029 -0.138 16.281 1.00 91.75 335 VAL A N 1
ATOM 2559 C CA . VAL A 1 335 ? -6.570 1.237 16.060 1.00 91.75 335 VAL A CA 1
ATOM 2560 C C . VAL A 1 335 ? -6.507 1.514 14.559 1.00 91.75 335 VAL A C 1
ATOM 2562 O O . VAL A 1 335 ? -5.578 1.096 13.856 1.00 91.75 335 VAL A O 1
ATOM 2565 N N . ASN A 1 336 ? -7.516 2.242 14.090 1.00 93.38 336 ASN A N 1
ATOM 2566 C CA . ASN A 1 336 ? -7.828 2.434 12.683 1.00 93.38 336 ASN A CA 1
ATOM 2567 C C . ASN A 1 336 ? -7.900 3.919 12.334 1.00 93.38 336 ASN A C 1
ATOM 2569 O O . ASN A 1 336 ? -8.456 4.727 13.079 1.00 93.38 336 ASN A O 1
ATOM 2573 N N . PHE A 1 337 ? -7.396 4.278 11.159 1.00 95.75 337 PHE A N 1
ATOM 2574 C CA . PHE A 1 337 ? -7.747 5.547 10.533 1.00 95.75 337 PHE A CA 1
ATOM 2575 C C . PHE A 1 337 ? -8.984 5.377 9.656 1.00 95.75 337 PHE A C 1
ATOM 2577 O O . PHE A 1 337 ? -9.145 4.341 9.016 1.00 95.75 337 PHE A O 1
ATOM 2584 N N . ILE A 1 338 ? -9.824 6.407 9.588 1.00 95.50 338 ILE A N 1
ATOM 2585 C CA . ILE A 1 338 ? -11.021 6.414 8.742 1.00 95.50 338 ILE A CA 1
ATOM 2586 C C . ILE A 1 338 ? -10.828 7.412 7.606 1.00 95.50 338 ILE A C 1
ATOM 2588 O O . ILE A 1 338 ? -10.536 8.593 7.825 1.00 95.50 338 ILE A O 1
ATOM 2592 N N . GLU A 1 339 ? -10.961 6.930 6.375 1.00 95.69 339 GLU A N 1
ATOM 2593 C CA . GLU A 1 339 ? -10.977 7.766 5.178 1.00 95.69 339 GLU A CA 1
ATOM 2594 C C . GLU A 1 339 ? -12.268 8.595 5.086 1.00 95.69 339 GLU A C 1
ATOM 2596 O O . GLU A 1 339 ? -13.330 8.145 5.514 1.00 95.69 339 GLU A O 1
ATOM 2601 N N . PRO A 1 340 ? -12.222 9.783 4.462 1.00 93.62 340 PRO A N 1
ATOM 2602 C CA . PRO A 1 340 ? -13.393 10.636 4.343 1.00 93.62 340 PRO A CA 1
ATOM 2603 C C . PRO A 1 340 ? -14.509 10.018 3.493 1.00 93.62 340 PRO A C 1
ATOM 2605 O O . PRO A 1 340 ? -14.273 9.231 2.570 1.00 93.62 340 PRO A O 1
ATOM 2608 N N . GLY A 1 341 ? -15.741 10.461 3.761 1.00 89.62 341 GLY A N 1
ATOM 2609 C CA . GLY A 1 341 ? -16.930 10.101 2.977 1.00 89.62 341 GLY A CA 1
ATOM 2610 C C . GLY A 1 341 ? -17.825 9.029 3.603 1.00 89.62 341 GLY A C 1
ATOM 2611 O O . GLY A 1 341 ? -18.823 8.659 2.985 1.00 89.62 341 GLY A O 1
ATOM 2612 N N . GLY A 1 342 ? -17.512 8.595 4.826 1.00 88.31 342 GLY A N 1
ATOM 2613 C CA . GLY A 1 342 ? -18.288 7.621 5.592 1.00 88.31 342 GLY A CA 1
ATOM 2614 C C . GLY A 1 342 ? -18.094 6.167 5.139 1.00 88.31 342 GLY A C 1
ATOM 2615 O O . GLY A 1 342 ? -17.319 5.907 4.213 1.00 88.31 342 GLY A O 1
ATOM 2616 N N . PRO A 1 343 ? -18.809 5.221 5.779 1.00 90.62 343 PRO A N 1
ATOM 2617 C CA . PRO A 1 343 ? -18.645 3.795 5.527 1.00 90.62 343 PRO A CA 1
ATOM 2618 C C . PRO A 1 343 ? -18.930 3.395 4.079 1.00 90.62 343 PRO A C 1
ATOM 2620 O O . PRO A 1 343 ? -19.966 3.751 3.511 1.00 90.62 343 PRO A O 1
ATOM 2623 N N . VAL A 1 344 ? -18.047 2.586 3.488 1.00 92.88 344 VAL A N 1
ATOM 2624 C CA . VAL A 1 344 ? -18.200 2.052 2.128 1.00 92.88 344 VAL A CA 1
ATOM 2625 C C . VAL A 1 344 ? -18.045 0.534 2.134 1.00 92.88 344 VAL A C 1
ATOM 2627 O O . VAL A 1 344 ? -16.947 0.013 2.312 1.00 92.88 344 VAL A O 1
ATOM 2630 N N . SER A 1 345 ? -19.140 -0.197 1.892 1.00 92.69 345 SER A N 1
ATOM 2631 C CA . SER A 1 345 ? -19.081 -1.662 1.794 1.00 92.69 345 SER A CA 1
ATOM 2632 C C . SER A 1 345 ? -18.259 -2.074 0.575 1.00 92.69 345 SER A C 1
ATOM 2634 O O . SER A 1 345 ? -18.534 -1.618 -0.542 1.00 92.69 345 SER A O 1
ATOM 2636 N N . ILE A 1 346 ? -17.308 -2.993 0.758 1.00 92.25 346 ILE A N 1
ATOM 2637 C CA . ILE A 1 346 ? -16.554 -3.577 -0.359 1.00 92.25 346 ILE A CA 1
ATOM 2638 C C . ILE A 1 346 ? -17.493 -4.179 -1.411 1.00 92.25 346 ILE A C 1
ATOM 2640 O O . ILE A 1 346 ? -17.247 -4.013 -2.604 1.00 92.25 346 ILE A O 1
ATOM 2644 N N . ASN A 1 347 ? -18.600 -4.805 -1.004 1.00 90.44 347 ASN A N 1
ATOM 2645 C CA . ASN A 1 347 ? -19.530 -5.498 -1.902 1.00 90.44 347 ASN A CA 1
ATOM 2646 C C . ASN A 1 347 ? -20.348 -4.531 -2.766 1.00 90.44 347 ASN A C 1
ATOM 2648 O O . ASN A 1 347 ? -20.878 -4.924 -3.803 1.00 90.44 347 ASN A O 1
ATOM 2652 N N . SER A 1 348 ? -20.415 -3.255 -2.374 1.00 92.06 348 SER A N 1
ATOM 2653 C CA . SER A 1 348 ? -21.066 -2.203 -3.162 1.00 92.06 348 SER A CA 1
ATOM 2654 C C . SER A 1 348 ? -20.206 -1.682 -4.322 1.00 92.06 348 SER A C 1
ATOM 2656 O O . SER A 1 348 ? -20.727 -1.050 -5.241 1.00 92.06 348 SER A O 1
ATOM 2658 N N . LEU A 1 349 ? -18.895 -1.945 -4.300 1.00 92.81 349 LEU A N 1
ATOM 2659 C CA . LEU A 1 349 ? -17.944 -1.458 -5.296 1.00 92.81 349 LEU A CA 1
ATOM 2660 C C . LEU A 1 349 ? -17.717 -2.500 -6.390 1.00 92.81 349 LEU A C 1
ATOM 2662 O O . LEU A 1 349 ? -17.539 -3.680 -6.100 1.00 92.81 349 LEU A O 1
ATOM 2666 N N . SER A 1 350 ? -17.603 -2.072 -7.648 1.00 93.56 350 SER A N 1
ATOM 2667 C CA . SER A 1 350 ? -16.962 -2.883 -8.698 1.00 93.56 350 SER A CA 1
ATOM 2668 C C . SER A 1 350 ? -15.465 -3.075 -8.412 1.00 93.56 350 SER A C 1
ATOM 2670 O O . SER A 1 350 ? -14.880 -2.326 -7.628 1.00 93.56 350 SER A O 1
ATOM 2672 N N . ASN A 1 351 ? -14.819 -4.058 -9.058 1.00 89.69 351 ASN A N 1
ATOM 2673 C CA . ASN A 1 351 ? -13.381 -4.305 -8.861 1.00 89.69 351 ASN A CA 1
ATOM 2674 C C . ASN A 1 351 ? -12.556 -3.044 -9.154 1.00 89.69 351 ASN A C 1
ATOM 2676 O O . ASN A 1 351 ? -11.719 -2.662 -8.345 1.00 89.69 351 ASN A O 1
ATOM 2680 N N . ASN A 1 352 ? -12.862 -2.329 -10.239 1.00 93.31 352 ASN A N 1
ATOM 2681 C CA . ASN A 1 352 ? -12.131 -1.115 -10.604 1.00 93.31 352 ASN A CA 1
ATOM 2682 C C . ASN A 1 352 ? -12.356 0.036 -9.617 1.00 93.31 352 ASN A C 1
ATOM 2684 O O . ASN A 1 352 ? -11.429 0.797 -9.362 1.00 93.31 352 ASN A O 1
ATOM 2688 N N . GLN A 1 353 ? -13.552 0.162 -9.033 1.00 95.19 353 GLN A N 1
ATOM 2689 C CA . GLN A 1 353 ? -13.808 1.173 -7.999 1.00 95.19 353 GLN A CA 1
ATOM 2690 C C . GLN A 1 353 ? -13.034 0.874 -6.711 1.00 95.19 353 GLN A C 1
ATOM 2692 O O . GLN A 1 353 ? -12.466 1.790 -6.120 1.00 95.19 353 GLN A O 1
ATOM 2697 N N . LEU A 1 354 ? -12.976 -0.397 -6.301 1.00 95.50 354 LEU A N 1
ATOM 2698 C CA . LEU A 1 354 ? -12.157 -0.825 -5.168 1.00 95.50 354 LEU A CA 1
ATOM 2699 C C . LEU A 1 354 ? -10.671 -0.543 -5.432 1.00 95.50 354 LEU A C 1
ATOM 2701 O O . LEU A 1 354 ? -10.017 0.112 -4.626 1.00 95.50 354 LEU A O 1
ATOM 2705 N N . LEU A 1 355 ? -10.158 -0.971 -6.588 1.00 95.75 355 LEU A N 1
ATOM 2706 C CA . LEU A 1 355 ? -8.766 -0.759 -6.991 1.00 95.75 355 LEU A CA 1
ATOM 2707 C C . LEU A 1 355 ? -8.400 0.724 -7.064 1.00 95.75 355 LEU A C 1
ATOM 2709 O O . LEU A 1 355 ? -7.352 1.107 -6.561 1.00 95.75 355 LEU A O 1
ATOM 2713 N N . ALA A 1 356 ? -9.260 1.566 -7.641 1.00 96.25 356 ALA A N 1
ATOM 2714 C CA . ALA A 1 356 ? -9.020 3.004 -7.729 1.00 96.25 356 ALA A CA 1
ATOM 2715 C C . ALA A 1 356 ? -8.891 3.645 -6.342 1.00 96.25 356 ALA A C 1
ATOM 2717 O O . ALA A 1 356 ? -7.992 4.457 -6.125 1.00 96.25 356 ALA A O 1
ATOM 2718 N N . ARG A 1 357 ? -9.750 3.242 -5.396 1.00 96.06 357 ARG A N 1
ATOM 2719 C CA . ARG A 1 357 ? -9.697 3.721 -4.011 1.00 96.06 357 ARG A CA 1
ATOM 2720 C C . ARG A 1 357 ? -8.411 3.283 -3.311 1.00 96.06 357 ARG A C 1
ATOM 2722 O O . ARG A 1 357 ? -7.729 4.109 -2.711 1.00 96.06 357 ARG A O 1
ATOM 2729 N N . LEU A 1 358 ? -8.056 2.003 -3.417 1.00 97.38 358 LEU A N 1
ATOM 2730 C CA . LEU A 1 358 ? -6.832 1.475 -2.812 1.00 97.38 358 LEU A CA 1
ATOM 2731 C C . LEU A 1 358 ? -5.569 2.081 -3.450 1.00 97.38 358 LEU A C 1
ATOM 2733 O O . LEU A 1 358 ? -4.618 2.383 -2.739 1.00 97.38 358 LEU A O 1
ATOM 2737 N N . ALA A 1 359 ? -5.569 2.324 -4.763 1.00 97.75 359 ALA A N 1
ATOM 2738 C CA . ALA A 1 359 ? -4.465 2.981 -5.460 1.00 97.75 359 ALA A CA 1
ATOM 2739 C C . ALA A 1 359 ? -4.266 4.429 -4.985 1.00 97.75 359 ALA A C 1
ATOM 2741 O O . ALA A 1 359 ? -3.130 4.837 -4.748 1.00 97.75 359 ALA A O 1
ATOM 2742 N N . GLU A 1 360 ? -5.348 5.193 -4.790 1.00 97.62 360 GLU A N 1
ATOM 2743 C CA . GLU A 1 360 ? -5.258 6.542 -4.219 1.00 97.62 360 GLU A CA 1
ATOM 2744 C C . GLU A 1 360 ? -4.673 6.509 -2.803 1.00 97.62 360 GLU A C 1
ATOM 2746 O O . GLU A 1 360 ? -3.751 7.271 -2.506 1.00 97.62 360 GLU A O 1
ATOM 2751 N N . ARG A 1 361 ? -5.152 5.597 -1.948 1.00 97.06 361 ARG A N 1
ATOM 2752 C CA . ARG A 1 361 ? -4.617 5.399 -0.593 1.00 97.06 361 ARG A CA 1
ATOM 2753 C C . ARG A 1 361 ? -3.120 5.098 -0.618 1.00 97.06 361 ARG A C 1
ATOM 2755 O O . ARG A 1 361 ? -2.346 5.806 0.025 1.00 97.06 361 ARG A O 1
ATOM 2762 N N . SER A 1 362 ? -2.706 4.093 -1.389 1.00 97.19 362 SER A N 1
ATOM 2763 C CA . SER A 1 362 ? -1.300 3.702 -1.518 1.00 97.19 362 SER A CA 1
ATOM 2764 C C . SER A 1 362 ? -0.437 4.846 -2.031 1.00 97.19 362 SER A C 1
ATOM 2766 O O . SER A 1 362 ? 0.642 5.087 -1.488 1.00 97.19 362 SER A O 1
ATOM 2768 N N . PHE A 1 363 ? -0.915 5.592 -3.033 1.00 98.12 363 PHE A N 1
ATOM 2769 C CA . PHE A 1 363 ? -0.218 6.771 -3.535 1.00 98.12 363 PHE A CA 1
ATOM 2770 C C . PHE A 1 363 ? -0.072 7.841 -2.450 1.00 98.12 363 PHE A C 1
ATOM 2772 O O . PHE A 1 363 ? 1.031 8.343 -2.249 1.00 98.12 363 PHE A O 1
ATOM 2779 N N . ARG A 1 364 ? -1.147 8.184 -1.726 1.00 96.50 364 ARG A N 1
ATOM 2780 C CA . ARG A 1 364 ? -1.113 9.208 -0.668 1.00 96.50 364 ARG A CA 1
ATOM 2781 C C . ARG A 1 364 ? -0.166 8.824 0.464 1.00 96.50 364 ARG A C 1
ATOM 2783 O O . ARG A 1 364 ? 0.595 9.678 0.913 1.00 96.50 364 ARG A O 1
ATOM 2790 N N . SER A 1 365 ? -0.138 7.555 0.864 1.00 94.88 365 SER A N 1
ATOM 2791 C CA . SER A 1 365 ? 0.799 7.057 1.877 1.00 94.88 365 SER A CA 1
ATOM 2792 C C . SER A 1 365 ? 2.247 7.076 1.387 1.00 94.88 365 SER A C 1
ATOM 2794 O O . SER A 1 365 ? 3.129 7.556 2.101 1.00 94.88 365 SER A O 1
ATOM 2796 N N . LEU A 1 366 ? 2.509 6.625 0.154 1.00 95.25 366 LEU A N 1
ATOM 2797 C CA . LEU A 1 366 ? 3.848 6.668 -0.446 1.00 95.25 366 LEU A CA 1
ATOM 2798 C C . LEU A 1 366 ? 4.339 8.113 -0.594 1.00 95.25 366 LEU A C 1
ATOM 2800 O O . LEU A 1 366 ? 5.445 8.441 -0.165 1.00 95.25 366 LEU A O 1
ATOM 2804 N N . TRP A 1 367 ? 3.488 8.998 -1.112 1.00 95.94 367 TRP A N 1
ATOM 2805 C CA . TRP A 1 367 ? 3.733 10.434 -1.171 1.00 95.94 367 TRP A CA 1
ATOM 2806 C C . TRP A 1 367 ? 4.037 10.975 0.225 1.00 95.94 367 TRP A C 1
ATOM 2808 O O . TRP A 1 367 ? 5.087 11.577 0.420 1.00 95.94 367 TRP A O 1
ATOM 2818 N N . GLY A 1 368 ? 3.188 10.718 1.219 1.00 93.06 368 GLY A N 1
ATOM 2819 C CA . GLY A 1 368 ? 3.362 11.158 2.607 1.00 93.06 368 GLY A CA 1
ATOM 2820 C C . GLY A 1 368 ? 4.621 10.626 3.302 1.00 93.06 368 GLY A C 1
ATOM 2821 O O . GLY A 1 368 ? 5.102 11.259 4.237 1.00 93.06 368 GLY A O 1
ATOM 2822 N N . SER A 1 369 ? 5.185 9.510 2.833 1.00 91.69 369 SER A N 1
ATOM 2823 C CA . SER A 1 369 ? 6.417 8.915 3.374 1.00 91.69 369 SER A CA 1
ATOM 2824 C C . SER A 1 369 ? 7.711 9.550 2.857 1.00 91.69 369 SER A C 1
ATOM 2826 O O . SER A 1 369 ? 8.783 9.280 3.394 1.00 91.69 369 SER A O 1
ATOM 2828 N N . ARG A 1 370 ? 7.640 10.390 1.814 1.00 93.12 370 ARG A N 1
ATOM 2829 C CA . ARG A 1 370 ? 8.826 11.035 1.237 1.00 93.12 370 ARG A CA 1
ATOM 2830 C C . ARG A 1 370 ? 9.500 11.952 2.256 1.00 93.12 370 ARG A C 1
ATOM 2832 O O . ARG A 1 370 ? 8.844 12.758 2.925 1.00 93.12 370 ARG A O 1
ATOM 2839 N N . ASP A 1 371 ? 10.825 11.912 2.304 1.00 91.94 371 ASP A N 1
ATOM 2840 C CA . ASP A 1 371 ? 11.573 12.839 3.136 1.00 91.94 371 ASP A CA 1
ATOM 2841 C C . ASP A 1 371 ? 11.408 14.269 2.603 1.00 91.94 371 ASP A C 1
ATOM 2843 O O . ASP A 1 371 ? 11.698 14.591 1.448 1.00 91.94 371 ASP A O 1
ATOM 2847 N N . GLN A 1 372 ? 10.936 15.162 3.468 1.00 87.81 372 GLN A N 1
ATOM 2848 C CA . GLN A 1 372 ? 10.599 16.528 3.075 1.00 87.81 372 GLN A CA 1
ATOM 2849 C C . GLN A 1 372 ? 11.828 17.393 2.769 1.00 87.81 372 GLN A C 1
ATOM 2851 O O . GLN A 1 372 ? 11.665 18.455 2.165 1.00 87.81 372 GLN A O 1
ATOM 2856 N N . ALA A 1 373 ? 13.038 16.988 3.165 1.00 89.56 373 ALA A N 1
ATOM 2857 C CA . ALA A 1 373 ? 14.261 17.727 2.859 1.00 89.56 373 ALA A CA 1
ATOM 2858 C C . ALA A 1 373 ? 14.847 17.323 1.499 1.00 89.56 373 ALA A C 1
ATOM 2860 O O . ALA A 1 373 ? 15.233 18.191 0.718 1.00 89.56 373 ALA A O 1
ATOM 2861 N N . THR A 1 374 ? 14.852 16.028 1.198 1.00 94.38 374 THR A N 1
ATOM 2862 C CA . THR A 1 374 ? 15.553 15.441 0.049 1.00 94.38 374 THR A CA 1
ATOM 2863 C C . THR A 1 374 ? 14.619 15.070 -1.103 1.00 94.38 374 THR A C 1
ATOM 2865 O O . THR A 1 374 ? 15.042 15.068 -2.257 1.00 94.38 374 THR A O 1
ATOM 2868 N N . GLY A 1 375 ? 13.344 14.789 -0.822 1.00 94.69 375 GLY A N 1
ATOM 2869 C CA . GLY A 1 375 ? 12.385 14.233 -1.780 1.00 94.69 375 GLY A CA 1
ATOM 2870 C C . GLY A 1 375 ? 12.561 12.733 -2.044 1.00 94.69 375 GLY A C 1
ATOM 2871 O O . GLY A 1 375 ? 11.819 12.169 -2.847 1.00 94.69 375 GLY A O 1
ATOM 2872 N N . LEU A 1 376 ? 13.518 12.075 -1.390 1.00 96.25 376 LEU A N 1
ATOM 2873 C CA . LEU A 1 376 ? 13.699 10.635 -1.520 1.00 96.25 376 LEU A CA 1
ATOM 2874 C C . LEU A 1 376 ? 12.608 9.885 -0.740 1.00 96.25 376 LEU A C 1
ATOM 2876 O O . LEU A 1 376 ? 12.057 10.398 0.236 1.00 96.25 376 LEU A O 1
ATOM 2880 N N . VAL A 1 377 ? 12.321 8.656 -1.153 1.00 95.19 377 VAL A N 1
ATOM 2881 C CA . VAL A 1 377 ? 11.408 7.734 -0.466 1.00 95.19 377 VAL A CA 1
ATOM 2882 C C . VAL A 1 377 ? 12.236 6.711 0.323 1.00 95.19 377 VAL A C 1
ATOM 2884 O O . VAL A 1 377 ? 13.236 6.217 -0.210 1.00 95.19 377 VAL A O 1
ATOM 2887 N N . PRO A 1 378 ? 11.873 6.381 1.575 1.00 93.56 378 PRO A N 1
ATOM 2888 C CA . PRO A 1 378 ? 12.523 5.304 2.316 1.00 93.56 378 PRO A CA 1
ATOM 2889 C C . PRO A 1 378 ? 12.474 3.971 1.553 1.00 93.56 378 PRO A C 1
ATOM 2891 O O . PRO A 1 378 ? 11.558 3.711 0.776 1.00 93.56 378 PRO A O 1
ATOM 2894 N N . ALA A 1 379 ? 13.456 3.100 1.764 1.00 91.44 379 ALA A N 1
ATOM 2895 C CA . ALA A 1 379 ? 13.441 1.760 1.180 1.00 91.44 379 ALA A CA 1
ATOM 2896 C C . ALA A 1 379 ? 12.337 0.895 1.811 1.00 91.44 379 ALA A C 1
ATOM 2898 O O . ALA A 1 379 ? 11.694 0.103 1.130 1.00 91.44 379 ALA A O 1
ATOM 2899 N N . VAL A 1 380 ? 12.086 1.080 3.110 1.00 89.12 380 VAL A N 1
ATOM 2900 C CA . VAL A 1 380 ? 11.061 0.357 3.868 1.00 89.12 380 VAL A CA 1
ATOM 2901 C C . VAL A 1 380 ? 10.294 1.293 4.793 1.00 89.12 380 VAL A C 1
ATOM 2903 O O . VAL A 1 380 ? 10.820 2.319 5.215 1.00 89.12 380 VAL A O 1
ATOM 2906 N N . SER A 1 381 ? 9.068 0.926 5.168 1.00 88.50 381 SER A N 1
ATOM 2907 C CA . SER A 1 381 ? 8.214 1.780 6.009 1.00 88.50 381 SER A CA 1
ATOM 2908 C C . SER A 1 381 ? 8.722 1.951 7.451 1.00 88.50 381 SER A C 1
ATOM 2910 O O . SER A 1 381 ? 8.355 2.907 8.126 1.00 88.50 381 SER A O 1
ATOM 2912 N N . THR A 1 382 ? 9.585 1.060 7.946 1.00 81.44 382 THR A N 1
ATOM 2913 C CA . THR A 1 382 ? 10.095 1.117 9.329 1.00 81.44 382 THR A CA 1
ATOM 2914 C C . THR A 1 382 ? 11.292 2.039 9.505 1.00 81.44 382 THR A C 1
ATOM 2916 O O . THR A 1 382 ? 11.351 2.793 10.473 1.00 81.44 382 THR A O 1
ATOM 2919 N N . PHE A 1 383 ? 12.272 1.960 8.607 1.00 76.56 383 PHE A N 1
ATOM 2920 C CA . PHE A 1 383 ? 13.575 2.598 8.764 1.00 76.56 383 PHE A CA 1
ATOM 2921 C C . PHE A 1 383 ? 13.737 3.697 7.733 1.00 76.56 383 PHE A C 1
ATOM 2923 O O . PHE A 1 383 ? 13.654 3.456 6.533 1.00 76.56 383 PHE A O 1
ATOM 2930 N N . ALA A 1 384 ? 13.990 4.899 8.223 1.00 70.56 384 ALA A N 1
ATOM 2931 C CA . ALA A 1 384 ? 14.079 6.081 7.389 1.00 70.56 384 ALA A CA 1
ATOM 2932 C C . ALA A 1 384 ? 15.501 6.593 7.205 1.00 70.56 384 ALA A C 1
ATOM 2934 O O . ALA A 1 384 ? 15.701 7.627 6.590 1.00 70.56 384 ALA A O 1
ATOM 2935 N N . ASP A 1 385 ? 16.495 5.922 7.772 1.00 85.81 385 ASP A N 1
ATOM 2936 C CA . ASP A 1 385 ? 17.898 6.180 7.473 1.00 85.81 385 ASP A CA 1
ATOM 2937 C C . ASP A 1 385 ? 18.289 5.652 6.087 1.00 85.81 385 ASP A C 1
ATOM 2939 O O . ASP A 1 385 ? 19.240 6.161 5.502 1.00 85.81 385 ASP A O 1
ATOM 2943 N N . GLN A 1 386 ? 17.525 4.704 5.532 1.00 89.94 386 GLN A N 1
ATOM 2944 C CA . GLN A 1 386 ? 17.777 4.107 4.222 1.00 89.94 386 GLN A CA 1
ATOM 2945 C C . GLN A 1 386 ? 16.781 4.595 3.176 1.00 89.94 386 GLN A C 1
ATOM 2947 O O . GLN A 1 386 ? 15.623 4.183 3.165 1.00 89.94 386 GLN A O 1
ATOM 2952 N N . MET A 1 387 ? 17.249 5.435 2.257 1.00 94.19 387 MET A N 1
ATOM 2953 C CA . MET A 1 387 ? 16.453 5.948 1.146 1.00 94.19 387 MET A CA 1
ATOM 2954 C C . MET A 1 387 ? 16.648 5.071 -0.092 1.00 94.19 387 MET A C 1
ATOM 2956 O O . MET A 1 387 ? 17.783 4.815 -0.495 1.00 94.19 387 MET A O 1
ATOM 2960 N N . GLY A 1 388 ? 15.550 4.601 -0.687 1.00 95.12 388 GLY A N 1
ATOM 2961 C CA . GLY A 1 388 ? 15.553 3.700 -1.840 1.00 95.12 388 GLY A CA 1
ATOM 2962 C C . GLY A 1 388 ? 15.412 4.454 -3.158 1.00 95.12 388 GLY A C 1
ATOM 2963 O O . GLY A 1 388 ? 14.415 5.151 -3.383 1.00 95.12 388 GLY A O 1
ATOM 2964 N N . LEU A 1 389 ? 16.386 4.302 -4.060 1.00 97.44 389 LEU A N 1
ATOM 2965 C CA . LEU A 1 389 ? 16.336 4.925 -5.384 1.00 97.44 389 LEU A CA 1
ATOM 2966 C C . LEU A 1 389 ? 15.168 4.384 -6.223 1.00 97.44 389 LEU A C 1
ATOM 2968 O O . LEU A 1 389 ? 14.473 5.159 -6.874 1.00 97.44 389 LEU A O 1
ATOM 2972 N N . ASN A 1 390 ? 14.914 3.079 -6.159 1.00 96.06 390 ASN A N 1
ATOM 2973 C CA . ASN A 1 390 ? 13.830 2.392 -6.861 1.00 96.06 390 ASN A CA 1
ATOM 2974 C C . ASN A 1 390 ? 12.428 2.843 -6.414 1.00 96.06 390 ASN A C 1
ATOM 2976 O O . ASN A 1 390 ? 11.616 3.229 -7.254 1.00 96.06 390 ASN A O 1
ATOM 2980 N N . SER A 1 391 ? 12.151 2.880 -5.108 1.00 95.75 391 SER A N 1
ATOM 2981 C CA . SER A 1 391 ? 10.874 3.376 -4.571 1.00 95.75 391 SER A CA 1
ATOM 2982 C C . SER A 1 391 ? 10.668 4.852 -4.919 1.00 95.75 391 SER A C 1
ATOM 2984 O O . SER A 1 391 ? 9.568 5.267 -5.286 1.00 95.75 391 SER A O 1
ATOM 2986 N N . THR A 1 392 ? 11.747 5.647 -4.882 1.00 98.19 392 THR A N 1
ATOM 2987 C CA . THR A 1 392 ? 11.714 7.048 -5.327 1.00 98.19 392 THR A CA 1
ATOM 2988 C C . THR A 1 392 ? 11.397 7.144 -6.821 1.00 98.19 392 THR A C 1
ATOM 2990 O O . THR A 1 392 ? 10.549 7.940 -7.216 1.00 98.19 392 THR A O 1
ATOM 2993 N N . ALA A 1 393 ? 12.027 6.314 -7.656 1.00 98.19 393 ALA A N 1
ATOM 2994 C CA . ALA A 1 393 ? 11.791 6.277 -9.096 1.00 98.19 393 ALA A CA 1
ATOM 2995 C C . ALA A 1 393 ? 10.332 5.945 -9.437 1.00 98.19 393 ALA A C 1
ATOM 2997 O O . ALA A 1 393 ? 9.743 6.584 -10.309 1.00 98.19 393 ALA A O 1
ATOM 2998 N N . MET A 1 394 ? 9.724 4.993 -8.724 1.00 95.88 394 MET A N 1
ATOM 2999 C CA . MET A 1 394 ? 8.308 4.662 -8.907 1.00 95.88 394 MET A CA 1
ATOM 3000 C C . MET A 1 394 ? 7.381 5.779 -8.471 1.00 95.88 394 MET A C 1
ATOM 3002 O O . MET A 1 394 ? 6.444 6.089 -9.204 1.00 95.88 394 MET A O 1
ATOM 3006 N N . LEU A 1 395 ? 7.660 6.449 -7.350 1.00 97.12 395 LEU A N 1
ATOM 3007 C CA . LEU A 1 395 ? 6.880 7.626 -6.978 1.00 97.12 395 LEU A CA 1
ATOM 3008 C C . LEU A 1 395 ? 6.939 8.686 -8.088 1.00 97.12 395 LEU A C 1
ATOM 3010 O O . LEU A 1 395 ? 5.890 9.154 -8.526 1.00 97.12 395 LEU A O 1
ATOM 3014 N N . VAL A 1 396 ? 8.137 9.002 -8.597 1.00 97.62 396 VAL A N 1
ATOM 3015 C CA . VAL A 1 396 ? 8.338 9.961 -9.700 1.00 97.62 396 VAL A CA 1
ATOM 3016 C C . VAL A 1 396 ? 7.547 9.559 -10.947 1.00 97.62 396 VAL A C 1
ATOM 3018 O O . VAL A 1 396 ? 6.847 10.400 -11.513 1.00 97.62 396 VAL A O 1
ATOM 3021 N N . ARG A 1 397 ? 7.597 8.279 -11.342 1.00 95.69 397 ARG A N 1
ATOM 3022 C CA . ARG A 1 397 ? 6.848 7.745 -12.493 1.00 95.69 397 ARG A CA 1
ATOM 3023 C C . ARG A 1 397 ? 5.341 7.998 -12.364 1.00 95.69 397 ARG A C 1
ATOM 3025 O O . ARG A 1 397 ? 4.698 8.310 -13.357 1.00 95.69 397 ARG A O 1
ATOM 3032 N N . THR A 1 398 ? 4.775 7.903 -11.160 1.00 95.81 398 THR A N 1
ATOM 3033 C CA . THR A 1 398 ? 3.321 8.066 -10.935 1.00 95.81 398 THR A CA 1
ATOM 3034 C C . THR A 1 398 ? 2.833 9.518 -10.885 1.00 95.81 398 THR A C 1
ATOM 3036 O O . THR A 1 398 ? 1.628 9.762 -10.970 1.00 95.81 398 THR A O 1
ATOM 3039 N N . LEU A 1 399 ? 3.731 10.506 -10.767 1.00 96.25 399 LEU A N 1
ATOM 3040 C CA . LEU A 1 399 ? 3.345 11.914 -10.591 1.00 96.25 399 LEU A CA 1
ATOM 3041 C C . LEU A 1 399 ? 2.456 12.485 -11.705 1.00 96.25 399 LEU A C 1
ATOM 3043 O O . LEU A 1 399 ? 1.510 13.197 -11.359 1.00 96.25 399 LEU A O 1
ATOM 3047 N N . PRO A 1 400 ? 2.701 12.221 -13.006 1.00 95.50 400 PRO A N 1
ATOM 3048 C CA . PRO A 1 400 ? 1.871 12.783 -14.070 1.00 95.50 400 PRO A CA 1
ATOM 3049 C C . PRO A 1 400 ? 0.403 12.361 -13.921 1.00 95.50 400 PRO A C 1
ATOM 3051 O O . PRO A 1 400 ? -0.486 13.214 -13.903 1.00 95.50 400 PRO A O 1
ATOM 3054 N N . GLY A 1 401 ? 0.163 11.063 -13.710 1.00 95.75 401 GLY A N 1
ATOM 3055 C CA . GLY A 1 401 ? -1.176 10.518 -13.502 1.00 95.75 401 GLY A CA 1
ATOM 3056 C C . GLY A 1 401 ? -1.806 10.977 -12.181 1.00 95.75 401 GLY A C 1
ATOM 3057 O O . GLY A 1 401 ? -2.998 11.279 -12.127 1.00 95.75 401 GLY A O 1
ATOM 3058 N N . ALA A 1 402 ? -1.017 11.120 -11.112 1.00 97.06 402 ALA A N 1
ATOM 3059 C CA . ALA A 1 402 ? -1.508 11.651 -9.839 1.00 97.06 402 ALA A CA 1
ATOM 3060 C C . ALA A 1 402 ? -1.978 13.115 -9.941 1.00 97.06 402 ALA A C 1
ATOM 3062 O O . ALA A 1 402 ? -2.968 13.489 -9.308 1.00 97.06 402 ALA A O 1
ATOM 3063 N N . VAL A 1 403 ? -1.303 13.936 -10.756 1.00 96.44 403 VAL A N 1
ATOM 3064 C CA . VAL A 1 403 ? -1.739 15.307 -11.067 1.00 96.44 403 VAL A CA 1
ATOM 3065 C C . VAL A 1 403 ? -3.012 15.296 -11.911 1.00 96.44 403 VAL A C 1
ATOM 3067 O O . VAL A 1 403 ? -3.933 16.056 -11.615 1.00 96.44 403 VAL A O 1
ATOM 3070 N N . GLU A 1 404 ? -3.099 14.432 -12.928 1.00 95.12 404 GLU A N 1
ATOM 3071 C CA . GLU A 1 404 ? -4.299 14.301 -13.769 1.00 95.12 404 GLU A CA 1
ATOM 3072 C C . GLU A 1 404 ? -5.541 13.928 -12.945 1.00 95.12 404 GLU A C 1
ATOM 3074 O O . GLU A 1 404 ? -6.619 14.485 -13.155 1.00 95.12 404 GLU A O 1
ATOM 3079 N N . ARG A 1 405 ? -5.379 13.039 -11.960 1.00 96.00 405 ARG A N 1
ATOM 3080 C CA . ARG A 1 405 ? -6.449 12.592 -11.051 1.00 96.00 405 ARG A CA 1
ATOM 3081 C C . ARG A 1 405 ? -6.769 13.584 -9.934 1.00 96.00 405 ARG A C 1
ATOM 3083 O O . ARG A 1 405 ? -7.745 13.391 -9.216 1.00 96.00 405 ARG A O 1
ATOM 3090 N N . GLY A 1 406 ? -5.962 14.633 -9.767 1.00 96.19 406 GLY A N 1
ATOM 3091 C CA . GLY A 1 406 ? -6.122 15.608 -8.688 1.00 96.19 406 GLY A CA 1
ATOM 3092 C C . GLY A 1 406 ? -5.755 15.072 -7.301 1.00 96.19 406 GLY A C 1
ATOM 3093 O O . GLY A 1 406 ? -6.182 15.638 -6.296 1.00 96.19 406 GLY A O 1
ATOM 3094 N N . TRP A 1 407 ? -4.965 13.997 -7.219 1.00 96.38 407 TRP A N 1
ATOM 3095 C CA . TRP A 1 407 ? -4.467 13.477 -5.941 1.00 96.38 407 TRP A CA 1
ATOM 3096 C C . TRP A 1 407 ? -3.457 14.426 -5.299 1.00 96.38 407 TRP A C 1
ATOM 3098 O O . TRP A 1 407 ? -3.455 14.599 -4.079 1.00 96.38 407 TRP A O 1
ATOM 3108 N N . ILE A 1 408 ? -2.649 15.064 -6.146 1.00 96.56 408 ILE A N 1
ATOM 3109 C CA . ILE A 1 408 ? -1.782 16.197 -5.825 1.00 96.56 408 ILE A CA 1
ATOM 3110 C C . ILE A 1 408 ? -1.974 17.288 -6.873 1.00 96.56 408 ILE A C 1
ATOM 3112 O O . ILE A 1 408 ? -2.361 17.039 -8.016 1.00 96.56 408 ILE A O 1
ATOM 3116 N N . THR A 1 409 ? -1.669 18.520 -6.502 1.00 96.81 409 THR A N 1
ATOM 3117 C CA . THR A 1 409 ? -1.635 19.634 -7.440 1.00 96.81 409 THR A CA 1
ATOM 3118 C C . THR A 1 409 ? -0.374 19.583 -8.298 1.00 96.81 409 THR A C 1
ATOM 3120 O O . THR A 1 409 ? 0.691 19.114 -7.890 1.00 96.81 409 THR A O 1
ATOM 3123 N N . LYS A 1 410 ? -0.455 20.178 -9.490 1.00 95.56 410 LYS A N 1
ATOM 3124 C CA . LYS A 1 410 ? 0.717 20.382 -10.347 1.00 95.56 410 LYS A CA 1
ATOM 3125 C C . LYS A 1 410 ? 1.843 21.138 -9.630 1.00 95.56 410 LYS A C 1
ATOM 3127 O O . LYS A 1 410 ? 3.010 20.805 -9.796 1.00 95.56 410 LYS A O 1
ATOM 3132 N N . THR A 1 411 ? 1.503 22.144 -8.824 1.00 96.81 411 THR A N 1
ATOM 3133 C CA . THR A 1 411 ? 2.491 22.929 -8.069 1.00 96.81 411 THR A CA 1
ATOM 3134 C C . THR A 1 411 ? 3.217 22.080 -7.029 1.00 96.81 411 THR A C 1
ATOM 3136 O O . THR A 1 411 ? 4.425 22.235 -6.858 1.00 96.81 411 THR A O 1
ATOM 3139 N N . GLU A 1 412 ? 2.520 21.159 -6.363 1.00 96.19 412 GLU A N 1
ATOM 3140 C CA . GLU A 1 412 ? 3.149 20.203 -5.449 1.00 96.19 412 GLU A CA 1
ATOM 3141 C C . GLU A 1 412 ? 4.094 19.253 -6.187 1.00 96.19 412 GLU A C 1
ATOM 3143 O O . GLU A 1 412 ? 5.224 19.062 -5.735 1.00 96.19 412 GLU A O 1
ATOM 3148 N N . ALA A 1 413 ? 3.679 18.723 -7.343 1.00 97.06 413 ALA A N 1
ATOM 3149 C CA . ALA A 1 413 ? 4.527 17.876 -8.180 1.00 97.06 413 ALA A CA 1
ATOM 3150 C C . ALA A 1 413 ? 5.787 18.617 -8.665 1.00 97.06 413 ALA A C 1
ATOM 3152 O O . ALA A 1 413 ? 6.894 18.095 -8.549 1.00 97.06 413 ALA A O 1
ATOM 3153 N N . GLU A 1 414 ? 5.656 19.857 -9.147 1.00 97.44 414 GLU A N 1
ATOM 3154 C CA . GLU A 1 414 ? 6.794 20.677 -9.590 1.00 97.44 414 GLU A CA 1
ATOM 3155 C C . GLU A 1 414 ? 7.729 21.049 -8.431 1.00 97.44 414 GLU A C 1
ATOM 3157 O O . GLU A 1 414 ? 8.952 21.000 -8.575 1.00 97.44 414 GLU A O 1
ATOM 3162 N N . SER A 1 415 ? 7.174 21.387 -7.263 1.00 97.12 415 SER A N 1
ATOM 3163 C CA . SER A 1 415 ? 7.964 21.692 -6.066 1.00 97.12 415 SER A CA 1
ATOM 3164 C C . SER A 1 415 ? 8.749 20.472 -5.582 1.00 97.12 415 SER A C 1
ATOM 3166 O O . SER A 1 415 ? 9.933 20.587 -5.253 1.00 97.12 415 SER A O 1
ATOM 3168 N N . TYR A 1 416 ? 8.113 19.300 -5.586 1.00 97.88 416 TYR A N 1
ATOM 3169 C CA . TYR A 1 416 ? 8.768 18.029 -5.305 1.00 97.88 416 TYR A CA 1
ATOM 3170 C C . TYR A 1 416 ? 9.872 17.726 -6.325 1.00 97.88 416 TYR A C 1
ATOM 3172 O O . TYR A 1 416 ? 11.010 17.479 -5.932 1.00 97.88 416 TYR A O 1
ATOM 3180 N N . GLY A 1 417 ? 9.569 17.834 -7.619 1.00 97.94 417 GLY A N 1
ATOM 3181 C CA . GLY A 1 417 ? 10.518 17.597 -8.702 1.00 97.94 417 GLY A CA 1
ATOM 3182 C C . GLY A 1 417 ? 11.762 18.477 -8.612 1.00 97.94 417 GLY A C 1
ATOM 3183 O O . GLY A 1 417 ? 12.878 17.980 -8.719 1.00 97.94 417 GLY A O 1
ATOM 3184 N N . ALA A 1 418 ? 11.599 19.776 -8.341 1.00 98.06 418 ALA A N 1
ATOM 3185 C CA . ALA A 1 418 ? 12.722 20.703 -8.180 1.00 98.06 418 ALA A CA 1
ATOM 3186 C C . ALA A 1 418 ? 13.612 20.358 -6.970 1.00 98.06 418 ALA A C 1
ATOM 3188 O O . ALA A 1 418 ? 14.839 20.507 -7.021 1.00 98.06 418 ALA A O 1
ATOM 3189 N N . LYS A 1 419 ? 13.003 19.877 -5.882 1.00 98.06 419 LYS A N 1
ATOM 3190 C CA . LYS A 1 419 ? 13.719 19.423 -4.685 1.00 98.06 419 LYS A CA 1
ATOM 3191 C C . LYS A 1 419 ? 14.504 18.147 -4.962 1.00 98.06 419 LYS A C 1
ATOM 3193 O O . LYS A 1 419 ? 15.710 18.124 -4.728 1.00 98.06 419 LYS A O 1
ATOM 3198 N N . LEU A 1 420 ? 13.849 17.134 -5.527 1.00 98.50 420 LEU A N 1
ATOM 3199 C CA . LEU A 1 420 ? 14.497 15.878 -5.892 1.00 98.50 420 LEU A CA 1
ATOM 3200 C C . LEU A 1 420 ? 15.631 16.112 -6.898 1.00 98.50 420 LEU A C 1
ATOM 3202 O O . LEU A 1 420 ? 16.716 15.569 -6.728 1.00 98.50 420 LEU A O 1
ATOM 3206 N N . LEU A 1 421 ? 15.426 16.986 -7.888 1.00 98.62 421 LEU A N 1
ATOM 3207 C CA . LEU A 1 421 ? 16.459 17.386 -8.843 1.00 98.62 421 LEU A CA 1
ATOM 3208 C C . LEU A 1 421 ? 17.698 17.967 -8.144 1.00 98.62 421 LEU A C 1
ATOM 3210 O O . LEU A 1 421 ? 18.825 17.671 -8.538 1.00 98.62 421 LEU A O 1
ATOM 3214 N N . THR A 1 422 ? 17.508 18.785 -7.107 1.00 98.50 422 THR A N 1
ATOM 3215 C CA . THR A 1 422 ? 18.619 19.339 -6.316 1.00 98.50 422 THR A CA 1
ATOM 3216 C C . THR A 1 422 ? 19.375 18.230 -5.584 1.00 98.50 422 THR A C 1
ATOM 3218 O O . THR A 1 422 ? 20.603 18.165 -5.669 1.00 98.50 422 THR A O 1
ATOM 3221 N N . THR A 1 423 ? 18.650 17.325 -4.924 1.00 98.50 423 THR A N 1
ATOM 3222 C CA . THR A 1 423 ? 19.219 16.170 -4.217 1.00 98.50 423 THR A CA 1
ATOM 3223 C C . THR A 1 423 ? 20.001 15.262 -5.160 1.00 98.50 423 THR A C 1
ATOM 3225 O O . THR A 1 423 ? 21.174 14.994 -4.917 1.00 98.50 423 THR A O 1
ATOM 3228 N N . LEU A 1 424 ? 19.393 14.832 -6.267 1.00 98.56 424 LEU A N 1
ATOM 3229 C CA . LEU A 1 424 ? 20.021 13.925 -7.226 1.00 98.56 424 LEU A CA 1
ATOM 3230 C C . LEU A 1 424 ? 21.233 14.564 -7.910 1.00 98.56 424 LEU A C 1
ATOM 3232 O O . LEU A 1 424 ? 22.223 13.880 -8.143 1.00 98.56 424 LEU A O 1
ATOM 3236 N N . ASN A 1 425 ? 21.223 15.878 -8.163 1.00 98.50 425 ASN A N 1
ATOM 3237 C CA . ASN A 1 425 ? 22.423 16.565 -8.643 1.00 98.50 425 ASN A CA 1
ATOM 3238 C C . ASN A 1 425 ? 23.565 16.535 -7.625 1.00 98.50 425 ASN A C 1
ATOM 3240 O O . ASN A 1 425 ? 24.717 16.391 -8.034 1.00 98.50 425 ASN A O 1
ATOM 3244 N N . SER A 1 426 ? 23.260 16.677 -6.331 1.00 97.62 426 SER A N 1
ATOM 3245 C CA . SER A 1 426 ? 24.254 16.547 -5.262 1.00 97.62 426 SER A CA 1
ATOM 3246 C C . SER A 1 426 ? 24.816 15.130 -5.211 1.00 97.62 426 SER A C 1
ATOM 3248 O O . SER A 1 426 ? 26.029 14.965 -5.224 1.00 97.62 426 SER A O 1
ATOM 3250 N N . VAL A 1 427 ? 23.945 14.120 -5.240 1.00 96.50 427 VAL A N 1
ATOM 3251 C CA . VAL A 1 427 ? 24.329 12.701 -5.272 1.00 96.50 427 VAL A CA 1
ATOM 3252 C C . VAL A 1 427 ? 25.227 12.404 -6.478 1.00 96.50 427 VAL A C 1
ATOM 3254 O O . VAL A 1 427 ? 26.303 11.829 -6.335 1.00 96.50 427 VAL A O 1
ATOM 3257 N N . MET A 1 428 ? 24.851 12.878 -7.666 1.00 97.06 428 MET A N 1
ATOM 3258 C CA . MET A 1 428 ? 25.629 12.674 -8.889 1.00 97.06 428 MET A CA 1
ATOM 3259 C C . MET A 1 428 ? 26.961 13.433 -8.912 1.00 97.06 428 MET A C 1
ATOM 3261 O O . MET A 1 428 ? 27.823 13.100 -9.719 1.00 97.06 428 MET A O 1
ATOM 3265 N N . ASN A 1 429 ? 27.164 14.472 -8.088 1.00 95.69 429 ASN A N 1
ATOM 3266 C CA . ASN A 1 429 ? 28.485 15.118 -7.973 1.00 95.69 429 ASN A CA 1
ATOM 3267 C C . ASN A 1 429 ? 29.511 14.194 -7.315 1.00 95.69 429 ASN A C 1
ATOM 3269 O O . ASN A 1 429 ? 30.713 14.354 -7.521 1.00 95.69 429 ASN A O 1
ATOM 3273 N N . ASP A 1 430 ? 29.005 13.250 -6.530 1.00 91.75 430 ASP A N 1
ATOM 3274 C CA . ASP A 1 430 ? 29.779 12.352 -5.696 1.00 91.75 430 ASP A CA 1
ATOM 3275 C C . ASP A 1 430 ? 29.835 10.928 -6.277 1.00 91.75 430 ASP A C 1
ATOM 3277 O O . ASP A 1 430 ? 30.657 10.122 -5.841 1.00 91.75 430 ASP A O 1
ATOM 3281 N N . SER A 1 431 ? 29.009 10.658 -7.292 1.00 94.88 431 SER A N 1
ATOM 3282 C CA . SER A 1 431 ? 28.937 9.390 -8.022 1.00 94.88 431 SER A CA 1
ATOM 3283 C C . SER A 1 431 ? 29.960 9.325 -9.163 1.00 94.88 431 SER A C 1
ATOM 3285 O O . SER A 1 431 ? 30.402 10.352 -9.679 1.00 94.88 431 SER A O 1
ATOM 3287 N N . GLN A 1 432 ? 30.344 8.115 -9.567 1.00 95.06 432 GLN A N 1
ATOM 3288 C CA . GLN A 1 432 ? 31.228 7.849 -10.701 1.00 95.06 432 GLN A CA 1
ATOM 3289 C C . GLN A 1 432 ? 30.465 7.778 -12.025 1.00 95.06 432 GLN A C 1
ATOM 3291 O O . GLN A 1 432 ? 30.925 8.361 -13.007 1.00 95.06 432 GLN A O 1
ATOM 3296 N N . HIS A 1 433 ? 29.323 7.085 -12.064 1.00 96.62 433 HIS A N 1
ATOM 3297 C CA . HIS A 1 433 ? 28.602 6.804 -13.310 1.00 96.62 433 HIS A CA 1
ATOM 3298 C C . HIS A 1 433 ? 27.082 6.975 -13.193 1.00 96.62 433 HIS A C 1
ATOM 3300 O O . HIS A 1 433 ? 26.460 7.605 -14.048 1.00 96.62 433 HIS A O 1
ATOM 3306 N N . LEU A 1 434 ? 26.480 6.416 -12.145 1.00 98.00 434 LEU A N 1
ATOM 3307 C CA . LEU A 1 434 ? 25.037 6.349 -11.914 1.00 98.00 434 LEU A CA 1
ATOM 3308 C C . LEU A 1 434 ? 24.721 6.686 -10.444 1.00 98.00 434 LEU A C 1
ATOM 3310 O O . LEU A 1 434 ? 25.591 6.554 -9.584 1.00 98.00 434 LEU A O 1
ATOM 3314 N N . PRO A 1 435 ? 23.489 7.110 -10.109 1.00 97.25 435 PRO A N 1
ATOM 3315 C CA . PRO A 1 435 ? 23.127 7.350 -8.716 1.00 97.25 435 PRO A CA 1
ATOM 3316 C C . PRO A 1 435 ? 23.162 6.043 -7.892 1.00 97.25 435 PRO A C 1
ATOM 3318 O O . PRO A 1 435 ? 22.740 4.991 -8.384 1.00 97.25 435 PRO A O 1
ATOM 3321 N N . PRO A 1 436 ? 23.603 6.084 -6.621 1.00 96.19 436 PRO A N 1
ATOM 3322 C CA . PRO A 1 436 ? 23.605 4.924 -5.742 1.00 96.19 436 PRO A CA 1
ATOM 3323 C C . PRO A 1 436 ? 22.201 4.384 -5.455 1.00 96.19 436 PRO A C 1
ATOM 3325 O O . PRO A 1 436 ? 21.246 5.145 -5.291 1.00 96.19 436 PRO A O 1
ATOM 3328 N N . ARG A 1 437 ? 22.093 3.057 -5.320 1.00 95.06 437 ARG A N 1
ATOM 3329 C CA . ARG A 1 437 ? 20.831 2.340 -5.052 1.00 95.06 437 ARG A CA 1
ATOM 3330 C C . ARG A 1 437 ? 20.184 2.745 -3.729 1.00 95.06 437 ARG A C 1
ATOM 3332 O O . ARG A 1 437 ? 18.963 2.883 -3.639 1.00 95.06 437 ARG A O 1
ATOM 3339 N N . THR A 1 438 ? 21.004 2.871 -2.689 1.00 94.44 438 THR A N 1
ATOM 3340 C CA . THR A 1 438 ? 20.554 3.168 -1.329 1.00 94.44 438 THR A CA 1
ATOM 3341 C C . THR A 1 438 ? 21.426 4.254 -0.733 1.00 94.44 438 THR A C 1
ATOM 3343 O O . THR A 1 438 ? 22.654 4.138 -0.709 1.00 94.44 438 THR A O 1
ATOM 3346 N N . LEU A 1 439 ? 20.774 5.300 -0.242 1.00 94.25 439 LEU A N 1
ATOM 3347 C CA . LEU A 1 439 ? 21.421 6.488 0.296 1.00 94.25 439 LEU A CA 1
ATOM 3348 C C . LEU A 1 439 ? 21.079 6.638 1.772 1.00 94.25 439 LEU A C 1
ATOM 3350 O O . LEU A 1 439 ? 19.943 6.390 2.182 1.00 94.25 439 LEU A O 1
ATOM 3354 N N . ASP A 1 440 ? 22.056 7.081 2.552 1.00 93.62 440 ASP A N 1
ATOM 3355 C CA . ASP A 1 440 ? 21.797 7.606 3.881 1.00 93.62 440 ASP A CA 1
ATOM 3356 C C . ASP A 1 440 ? 20.944 8.870 3.770 1.00 93.62 440 ASP A C 1
ATOM 3358 O O . ASP A 1 440 ? 21.256 9.785 3.003 1.00 93.62 440 ASP A O 1
ATOM 3362 N N . ARG A 1 441 ? 19.863 8.935 4.541 1.00 91.62 441 ARG A N 1
ATOM 3363 C CA . ARG A 1 441 ? 18.898 10.035 4.450 1.00 91.62 441 ARG A CA 1
ATOM 3364 C C . ARG A 1 441 ? 19.500 11.420 4.685 1.00 91.62 441 ARG A C 1
ATOM 3366 O O . ARG A 1 441 ? 19.053 12.379 4.059 1.00 91.62 441 ARG A O 1
ATOM 3373 N N . VAL A 1 442 ? 20.452 11.550 5.609 1.00 91.12 442 VAL A N 1
ATOM 3374 C CA . VAL A 1 442 ? 20.959 12.858 6.052 1.00 91.12 442 VAL A CA 1
ATOM 3375 C C . VAL A 1 442 ? 22.216 13.244 5.285 1.00 91.12 442 VAL A C 1
ATOM 3377 O O . VAL A 1 442 ? 22.344 14.376 4.824 1.00 91.12 442 VAL A O 1
ATOM 3380 N N . THR A 1 443 ? 23.156 12.312 5.163 1.00 92.62 443 THR A N 1
ATOM 3381 C CA . THR A 1 443 ? 24.459 12.550 4.535 1.00 92.62 443 THR A CA 1
ATOM 3382 C C . THR A 1 443 ? 24.426 12.397 3.020 1.00 92.62 443 THR A C 1
ATOM 3384 O O . THR A 1 443 ? 25.314 12.928 2.360 1.00 92.62 443 THR A O 1
ATOM 3387 N N . LEU A 1 444 ? 23.413 11.710 2.475 1.00 93.81 444 LEU A N 1
ATOM 3388 C CA . LEU A 1 444 ? 23.329 11.307 1.067 1.00 93.81 444 LEU A CA 1
ATOM 3389 C C . LEU A 1 444 ? 24.510 10.437 0.609 1.00 93.81 444 LEU A C 1
ATOM 3391 O O . LEU A 1 444 ? 24.744 10.296 -0.589 1.00 93.81 444 LEU A O 1
ATOM 3395 N N . GLU A 1 445 ? 25.257 9.841 1.541 1.00 92.19 445 GLU A N 1
ATOM 3396 C CA . GLU A 1 445 ? 26.314 8.892 1.207 1.00 92.19 445 GLU A CA 1
ATOM 3397 C C . GLU A 1 445 ? 25.708 7.520 0.856 1.00 92.19 445 GLU A C 1
ATOM 3399 O O . GLU A 1 445 ? 24.698 7.120 1.446 1.00 92.19 445 GLU A O 1
ATOM 3404 N N . PRO A 1 446 ? 26.320 6.759 -0.070 1.00 92.38 446 PRO A N 1
ATOM 3405 C CA . PRO A 1 446 ? 25.926 5.381 -0.335 1.00 92.38 446 PRO A CA 1
ATOM 3406 C C . PRO A 1 446 ? 26.024 4.517 0.930 1.00 92.38 446 PRO A C 1
ATOM 3408 O O . PRO A 1 446 ? 27.052 4.506 1.617 1.00 92.38 446 PRO A O 1
ATOM 3411 N N . ILE A 1 447 ? 24.991 3.721 1.205 1.00 90.69 447 ILE A N 1
ATOM 3412 C CA . ILE A 1 447 ? 24.956 2.775 2.334 1.00 90.69 447 ILE A CA 1
ATOM 3413 C C . ILE A 1 447 ? 24.506 1.377 1.896 1.00 90.69 447 ILE A C 1
ATOM 3415 O O . ILE A 1 447 ? 24.273 1.119 0.716 1.00 90.69 447 ILE A O 1
ATOM 3419 N N . GLY A 1 448 ? 24.450 0.433 2.840 1.00 87.12 448 GLY A N 1
ATOM 3420 C CA . GLY A 1 448 ? 24.169 -0.971 2.536 1.00 87.12 448 GLY A CA 1
ATOM 3421 C C . GLY A 1 448 ? 25.301 -1.583 1.712 1.00 87.12 448 GLY A C 1
ATOM 3422 O O . GLY A 1 448 ? 26.434 -1.644 2.190 1.00 87.12 448 GLY A O 1
ATOM 3423 N N . GLN A 1 449 ? 25.000 -1.994 0.476 1.00 86.12 449 GLN A N 1
ATOM 3424 C CA . GLN A 1 449 ? 25.999 -2.506 -0.474 1.00 86.12 449 GLN A CA 1
ATOM 3425 C C . GLN A 1 449 ? 26.946 -1.422 -1.003 1.00 86.12 449 GLN A C 1
ATOM 3427 O O . GLN A 1 449 ? 28.000 -1.756 -1.534 1.00 86.12 449 GLN A O 1
ATOM 3432 N N . ARG A 1 450 ? 26.607 -0.134 -0.814 1.00 91.44 450 ARG A N 1
ATOM 3433 C CA . ARG A 1 450 ? 27.396 1.016 -1.291 1.00 91.44 450 ARG A CA 1
ATOM 3434 C C . ARG A 1 450 ? 27.694 0.897 -2.782 1.00 91.44 450 ARG A C 1
ATOM 3436 O O . ARG A 1 450 ? 28.845 0.765 -3.198 1.00 91.44 450 ARG A O 1
ATOM 3443 N N . GLU A 1 451 ? 26.632 0.923 -3.574 1.00 94.50 451 GLU A N 1
ATOM 3444 C CA . GLU A 1 451 ? 26.718 0.612 -4.993 1.00 94.50 451 GLU A CA 1
ATOM 3445 C C . GLU A 1 451 ? 25.876 1.556 -5.853 1.00 94.50 451 GLU A C 1
ATOM 3447 O O . GLU A 1 451 ? 24.786 1.979 -5.457 1.00 94.50 451 GLU A O 1
ATOM 3452 N N . GLU A 1 452 ? 26.378 1.843 -7.048 1.00 97.25 452 GLU A N 1
ATOM 3453 C CA . GLU A 1 452 ? 25.631 2.416 -8.165 1.00 97.25 452 GLU A CA 1
ATOM 3454 C C . GLU A 1 452 ? 25.040 1.256 -8.969 1.00 97.25 452 GLU A C 1
ATOM 3456 O O . GLU A 1 452 ? 25.764 0.559 -9.682 1.00 97.25 452 GLU A O 1
ATOM 3461 N N . SER A 1 453 ? 23.743 1.002 -8.800 1.00 97.44 453 SER A N 1
ATOM 3462 C CA . SER A 1 453 ? 23.047 -0.118 -9.442 1.00 97.44 453 SER A CA 1
ATOM 3463 C C . SER A 1 453 ? 22.537 0.283 -10.822 1.00 97.44 453 SER A C 1
ATOM 3465 O O . SER A 1 453 ? 21.819 1.278 -10.954 1.00 97.44 453 SER A O 1
ATOM 3467 N N . SER A 1 454 ? 22.858 -0.511 -11.847 1.00 97.62 454 SER A N 1
ATOM 3468 C CA . SER A 1 454 ? 22.434 -0.222 -13.220 1.00 97.62 454 SER A CA 1
ATOM 3469 C C . SER A 1 454 ? 20.916 -0.300 -13.389 1.00 97.62 454 SER A C 1
ATOM 3471 O O . SER A 1 454 ? 20.340 0.539 -14.081 1.00 97.62 454 SER A O 1
ATOM 3473 N N . VAL A 1 455 ? 20.244 -1.244 -12.720 1.00 97.06 455 VAL A N 1
ATOM 3474 C CA . VAL A 1 455 ? 18.785 -1.400 -12.832 1.00 97.06 455 VAL A CA 1
ATOM 3475 C C . VAL A 1 455 ? 18.022 -0.310 -12.077 1.00 97.06 455 VAL A C 1
ATOM 3477 O O . VAL A 1 455 ? 17.087 0.275 -12.619 1.00 97.06 455 VAL A O 1
ATOM 3480 N N . ASP A 1 456 ? 18.444 0.032 -10.856 1.00 97.81 456 ASP A N 1
ATOM 3481 C CA . ASP A 1 456 ? 17.760 1.051 -10.051 1.00 97.81 456 ASP A CA 1
ATOM 3482 C C . ASP A 1 456 ? 17.943 2.448 -10.667 1.00 97.81 456 ASP A C 1
ATOM 3484 O O . ASP A 1 456 ? 17.015 3.261 -10.680 1.00 97.81 456 ASP A O 1
ATOM 3488 N N . ALA A 1 457 ? 19.118 2.711 -11.249 1.00 98.50 457 ALA A N 1
ATOM 3489 C CA . ALA A 1 457 ? 19.362 3.919 -12.025 1.00 98.50 457 ALA A CA 1
ATOM 3490 C C . ALA A 1 457 ? 18.517 3.968 -13.304 1.00 98.50 457 ALA A C 1
ATOM 3492 O O . ALA A 1 457 ? 18.014 5.038 -13.642 1.00 98.50 457 ALA A O 1
ATOM 3493 N N . ALA A 1 458 ? 18.305 2.836 -13.986 1.00 98.56 458 ALA A N 1
ATOM 3494 C CA . ALA A 1 458 ? 17.416 2.768 -15.145 1.00 98.56 458 ALA A CA 1
ATOM 3495 C C . ALA A 1 458 ? 15.961 3.089 -14.766 1.00 98.56 458 ALA A C 1
ATOM 3497 O O . ALA A 1 458 ? 15.306 3.860 -15.467 1.00 98.56 458 ALA A O 1
ATOM 3498 N N . PHE A 1 459 ? 15.470 2.594 -13.623 1.00 98.50 459 PHE A N 1
ATOM 3499 C CA . PHE A 1 459 ? 14.143 2.961 -13.113 1.00 98.50 459 PHE A CA 1
ATOM 3500 C C . PHE A 1 459 ? 14.016 4.471 -12.901 1.00 98.50 459 PHE A C 1
ATOM 3502 O O . PHE A 1 459 ? 13.041 5.079 -13.347 1.00 98.50 459 PHE A O 1
ATOM 3509 N N . MET A 1 460 ? 15.008 5.085 -12.245 1.00 98.62 460 MET A N 1
ATOM 3510 C CA . MET A 1 460 ? 15.024 6.530 -12.010 1.00 98.62 460 MET A CA 1
ATOM 3511 C C . MET A 1 460 ? 15.094 7.313 -13.322 1.00 98.62 460 MET A C 1
ATOM 3513 O O . MET A 1 460 ? 14.349 8.274 -13.497 1.00 98.62 460 MET A O 1
ATOM 3517 N N . PHE A 1 461 ? 15.943 6.883 -14.256 1.00 98.75 461 PHE A N 1
ATOM 3518 C CA . PHE A 1 461 ? 16.097 7.508 -15.565 1.00 98.75 461 PHE A CA 1
ATOM 3519 C C . PHE A 1 461 ? 14.765 7.534 -16.327 1.00 98.75 461 PHE A C 1
ATOM 3521 O O . PHE A 1 461 ? 14.320 8.595 -16.770 1.00 98.75 461 PHE A O 1
ATOM 3528 N N . LEU A 1 462 ? 14.087 6.388 -16.435 1.00 98.44 462 LEU A N 1
ATOM 3529 C CA . LEU A 1 462 ? 12.809 6.279 -17.144 1.00 98.44 462 LEU A CA 1
ATOM 3530 C C . LEU A 1 462 ? 11.690 7.049 -16.429 1.00 98.44 462 LEU A C 1
ATOM 3532 O O . LEU A 1 462 ? 10.922 7.755 -17.081 1.00 98.44 462 LEU A O 1
ATOM 3536 N N . GLY A 1 463 ? 11.632 6.991 -15.093 1.00 97.88 463 GLY A N 1
ATOM 3537 C CA . GLY A 1 463 ? 10.669 7.764 -14.303 1.00 97.88 463 GLY A CA 1
ATOM 3538 C C . GLY A 1 463 ? 10.839 9.277 -14.478 1.00 97.88 463 GLY A C 1
ATOM 3539 O O . GLY A 1 463 ? 9.860 9.991 -14.690 1.00 97.88 463 GLY A O 1
ATOM 3540 N N . LEU A 1 464 ? 12.079 9.775 -14.455 1.00 98.38 464 LEU A N 1
ATOM 3541 C CA . LEU A 1 464 ? 12.393 11.184 -14.708 1.00 98.38 464 LEU A CA 1
ATOM 3542 C C . LEU A 1 464 ? 12.111 11.594 -16.156 1.00 98.38 464 LEU A C 1
ATOM 3544 O O . LEU A 1 464 ? 11.606 12.693 -16.371 1.00 98.38 464 LEU A O 1
ATOM 3548 N N . THR A 1 465 ? 12.384 10.720 -17.126 1.00 97.75 465 THR A N 1
ATOM 3549 C CA . THR A 1 465 ? 12.054 10.949 -18.543 1.00 97.75 465 THR A CA 1
ATOM 3550 C C . THR A 1 465 ? 10.546 11.126 -18.716 1.00 97.75 465 THR A C 1
ATOM 3552 O O . THR A 1 465 ? 10.094 12.115 -19.294 1.00 97.75 465 THR A O 1
ATOM 3555 N N . GLN A 1 466 ? 9.748 10.230 -18.125 1.00 96.25 466 GLN A N 1
ATOM 3556 C CA . GLN A 1 466 ? 8.291 10.345 -18.109 1.00 96.25 466 GLN A CA 1
ATOM 3557 C C . GLN A 1 466 ? 7.832 11.636 -17.422 1.00 96.25 466 GLN A C 1
ATOM 3559 O O . GLN A 1 466 ? 6.968 12.349 -17.932 1.00 96.25 466 GLN A O 1
ATOM 3564 N N . PHE A 1 467 ? 8.417 11.964 -16.270 1.00 97.00 467 PHE A N 1
ATOM 3565 C CA . PHE A 1 467 ? 8.044 13.162 -15.534 1.00 97.00 467 PHE A CA 1
ATOM 3566 C C . PHE A 1 467 ? 8.381 14.440 -16.313 1.00 97.00 467 PHE A C 1
ATOM 3568 O O . PHE A 1 467 ? 7.535 15.330 -16.392 1.00 97.00 467 PHE A O 1
ATOM 3575 N N . ALA A 1 468 ? 9.545 14.514 -16.962 1.00 96.06 468 ALA A N 1
ATOM 3576 C CA . ALA A 1 468 ? 9.932 15.626 -17.832 1.00 96.06 468 ALA A CA 1
ATOM 3577 C C . ALA A 1 468 ? 8.983 15.800 -19.029 1.00 96.06 468 ALA A C 1
ATOM 3579 O O . ALA A 1 468 ? 8.741 16.930 -19.455 1.00 96.06 468 ALA A O 1
ATOM 3580 N N . ALA A 1 469 ? 8.395 14.705 -19.520 1.00 92.88 469 ALA A N 1
ATOM 3581 C CA . ALA A 1 469 ? 7.399 14.712 -20.586 1.00 92.88 469 ALA A CA 1
ATOM 3582 C C . ALA A 1 469 ? 5.990 15.160 -20.141 1.00 92.88 469 ALA A C 1
ATOM 3584 O O . ALA A 1 469 ? 5.097 15.288 -20.980 1.00 92.88 469 ALA A O 1
ATOM 3585 N N . THR A 1 470 ? 5.762 15.423 -18.846 1.00 93.12 470 THR A N 1
ATOM 3586 C CA . THR A 1 470 ? 4.437 15.808 -18.325 1.00 93.12 470 THR A CA 1
ATOM 3587 C C . THR A 1 470 ? 3.905 17.066 -19.022 1.00 93.12 470 THR A C 1
ATOM 3589 O O . THR A 1 470 ? 4.550 18.122 -18.964 1.00 93.12 470 THR A O 1
ATOM 3592 N N . PRO A 1 471 ? 2.700 17.023 -19.624 1.00 90.50 471 PRO A N 1
ATOM 3593 C CA . PRO A 1 471 ? 2.123 18.178 -20.294 1.00 90.50 471 PRO A CA 1
ATOM 3594 C C . PRO A 1 471 ? 2.038 19.409 -19.387 1.00 90.50 471 PRO A C 1
ATOM 3596 O O . PRO A 1 471 ? 1.424 19.414 -18.320 1.00 90.50 471 PRO A O 1
ATOM 3599 N N . GLY A 1 472 ? 2.657 20.495 -19.845 1.00 90.94 472 GLY A N 1
ATOM 3600 C CA . GLY A 1 472 ? 2.661 21.771 -19.145 1.00 90.94 472 GLY A CA 1
ATOM 3601 C C . GLY A 1 472 ? 3.652 21.877 -17.986 1.00 90.94 472 GLY A C 1
ATOM 3602 O O . GLY A 1 472 ? 3.638 22.927 -17.345 1.00 90.94 472 GLY A O 1
ATOM 3603 N N . LEU A 1 473 ? 4.497 20.879 -17.707 1.00 94.94 473 LEU A N 1
ATOM 3604 C CA . LEU A 1 473 ? 5.580 21.012 -16.724 1.00 94.94 473 LEU A CA 1
ATOM 3605 C C . LEU A 1 473 ? 6.419 22.268 -17.009 1.00 94.94 473 LEU A C 1
ATOM 3607 O O . LEU A 1 473 ? 6.674 22.608 -18.168 1.00 94.94 473 LEU A O 1
ATOM 3611 N N . SER A 1 474 ? 6.837 22.984 -15.964 1.00 96.56 474 SER A N 1
ATOM 3612 C CA . SER A 1 474 ? 7.646 24.189 -16.144 1.00 96.56 474 SER A CA 1
ATOM 3613 C C . SER A 1 474 ? 8.909 23.893 -16.965 1.00 96.56 474 SER A C 1
ATOM 3615 O O . SER A 1 474 ? 9.650 22.949 -16.682 1.00 96.56 474 SER A O 1
ATOM 3617 N N . SER A 1 475 ? 9.186 24.731 -17.968 1.00 96.38 475 SER A N 1
ATOM 3618 C CA . SER A 1 475 ? 10.323 24.530 -18.877 1.00 96.38 475 SER A CA 1
ATOM 3619 C C . SER A 1 475 ? 11.664 24.508 -18.143 1.00 96.38 475 SER A C 1
ATOM 3621 O O . SER A 1 475 ? 12.573 23.781 -18.536 1.00 96.38 475 SER A O 1
ATOM 3623 N N . THR A 1 476 ? 11.788 25.282 -17.061 1.00 97.44 476 THR A N 1
ATOM 3624 C CA . THR A 1 476 ? 12.975 25.296 -16.197 1.00 97.44 476 THR A CA 1
ATOM 3625 C C . THR A 1 476 ? 13.189 23.946 -15.522 1.00 97.44 476 THR A C 1
ATOM 3627 O O . THR A 1 476 ? 14.312 23.448 -15.520 1.00 97.44 476 THR A O 1
ATOM 3630 N N . LEU A 1 477 ? 12.130 23.345 -14.969 1.00 98.06 477 LEU A N 1
ATOM 3631 C CA . LEU A 1 477 ? 12.229 22.040 -14.324 1.00 98.06 477 LEU A CA 1
ATOM 3632 C C . LEU A 1 477 ? 12.501 20.938 -15.349 1.00 98.06 477 LEU A C 1
ATOM 3634 O O . LEU A 1 477 ? 13.416 20.155 -15.132 1.00 98.06 477 LEU A O 1
ATOM 3638 N N . ALA A 1 478 ? 11.783 20.926 -16.477 1.00 97.88 478 ALA A N 1
ATOM 3639 C CA . ALA A 1 478 ? 12.009 19.966 -17.559 1.00 97.88 478 ALA A CA 1
ATOM 3640 C C . ALA A 1 478 ? 13.463 20.012 -18.066 1.00 97.88 478 ALA A C 1
ATOM 3642 O O . ALA A 1 478 ? 14.136 18.989 -18.127 1.00 97.88 478 ALA A O 1
ATOM 3643 N N . THR A 1 479 ? 13.991 21.215 -18.326 1.00 98.19 479 THR A N 1
ATOM 3644 C CA . THR A 1 479 ? 15.399 21.403 -18.725 1.00 98.19 479 THR A CA 1
ATOM 3645 C C . THR A 1 479 ? 16.358 20.923 -17.637 1.00 98.19 479 THR A C 1
ATOM 3647 O O . THR A 1 479 ? 17.366 20.291 -17.929 1.00 98.19 479 THR A O 1
ATOM 3650 N N . GLY A 1 480 ? 16.058 21.218 -16.370 1.00 98.69 480 GLY A N 1
ATOM 3651 C CA . GLY A 1 480 ? 16.861 20.763 -15.241 1.00 98.69 480 GLY A CA 1
ATOM 3652 C C . GLY A 1 480 ? 16.910 19.239 -15.123 1.00 98.69 480 GLY A C 1
ATOM 3653 O O . GLY A 1 480 ? 17.985 18.696 -14.884 1.00 98.69 480 GLY A O 1
ATOM 3654 N N . ILE A 1 481 ? 15.777 18.561 -15.330 1.00 98.62 481 ILE A N 1
ATOM 3655 C CA . ILE A 1 481 ? 15.695 17.096 -15.353 1.00 98.62 481 ILE A CA 1
ATOM 3656 C C . ILE A 1 481 ? 16.517 16.535 -16.514 1.00 98.62 481 ILE A C 1
ATOM 3658 O O . ILE A 1 481 ? 17.339 15.659 -16.274 1.00 98.62 481 ILE A O 1
ATOM 3662 N N . ASN A 1 482 ? 16.381 17.078 -17.726 1.00 97.88 482 ASN A N 1
ATOM 3663 C CA . ASN A 1 482 ? 17.165 16.620 -18.879 1.00 97.88 482 ASN A CA 1
ATOM 3664 C C . ASN A 1 482 ? 18.676 16.777 -18.636 1.00 97.88 482 ASN A C 1
ATOM 3666 O O . ASN A 1 482 ? 19.418 15.816 -18.780 1.00 97.88 482 ASN A O 1
ATOM 3670 N N . ASN A 1 483 ? 19.115 17.922 -18.102 1.00 98.38 483 ASN A N 1
ATOM 3671 C CA . ASN A 1 483 ? 20.521 18.121 -17.729 1.00 98.38 483 ASN A CA 1
ATOM 3672 C C . ASN A 1 483 ? 21.017 17.123 -16.663 1.00 98.38 483 ASN A C 1
ATOM 3674 O O . ASN A 1 483 ? 22.214 16.851 -16.586 1.00 98.38 483 ASN A O 1
ATOM 3678 N N . LEU A 1 484 ? 20.137 16.644 -15.775 1.00 98.62 484 LEU A N 1
ATOM 3679 C CA . LEU A 1 484 ? 20.478 15.588 -14.820 1.00 98.62 484 LEU A CA 1
ATOM 3680 C C . LEU A 1 484 ? 20.578 14.231 -15.528 1.00 98.62 484 LEU A C 1
ATOM 3682 O O . LEU A 1 484 ? 21.525 13.499 -15.253 1.00 98.62 484 LEU A O 1
ATOM 3686 N N . LEU A 1 485 ? 19.637 13.907 -16.421 1.00 98.50 485 LEU A N 1
ATOM 3687 C CA . LEU A 1 485 ? 19.641 12.672 -17.215 1.00 98.50 485 LEU A CA 1
ATOM 3688 C C . LEU A 1 485 ? 20.919 12.548 -18.057 1.00 98.50 485 LEU A C 1
ATOM 3690 O O . LEU A 1 485 ? 21.511 11.473 -18.087 1.00 98.50 485 LEU A O 1
ATOM 3694 N N . ASP A 1 486 ? 21.431 13.652 -18.608 1.00 97.50 486 ASP A N 1
ATOM 3695 C CA . ASP A 1 486 ? 22.699 13.697 -19.358 1.00 97.50 486 ASP A CA 1
ATOM 3696 C C . ASP A 1 486 ? 23.923 13.271 -18.533 1.00 97.50 486 ASP A C 1
ATOM 3698 O O . ASP A 1 486 ? 25.003 13.057 -19.081 1.00 97.50 486 ASP A O 1
ATOM 3702 N N . ARG A 1 487 ? 23.801 13.169 -17.207 1.00 97.94 487 ARG A N 1
ATOM 3703 C CA . ARG A 1 487 ? 24.887 12.734 -16.318 1.00 97.94 487 ARG A CA 1
ATOM 3704 C C . ARG A 1 487 ? 24.893 11.230 -16.064 1.00 97.94 487 ARG A C 1
ATOM 3706 O O . ARG A 1 487 ? 25.852 10.752 -15.468 1.00 97.94 487 ARG A O 1
ATOM 3713 N N . PHE A 1 488 ? 23.842 10.507 -16.445 1.00 98.50 488 PHE A N 1
ATOM 3714 C CA . PHE A 1 488 ? 23.745 9.064 -16.241 1.00 98.50 488 PHE A CA 1
ATOM 3715 C C . PHE A 1 488 ? 24.554 8.362 -17.333 1.00 98.50 488 PHE A C 1
ATOM 3717 O O . PHE A 1 488 ? 24.186 8.419 -18.503 1.00 98.50 488 PHE A O 1
ATOM 3724 N N . ASP A 1 489 ? 25.646 7.696 -16.958 1.00 98.31 489 ASP A N 1
ATOM 3725 C CA . ASP A 1 489 ? 26.504 6.967 -17.896 1.00 98.31 489 ASP A CA 1
ATOM 3726 C C . ASP A 1 489 ? 26.373 5.454 -17.687 1.00 98.31 489 ASP A C 1
ATOM 3728 O O . ASP A 1 489 ? 27.001 4.858 -16.810 1.00 98.31 489 ASP A O 1
ATOM 3732 N N . PHE A 1 490 ? 25.551 4.814 -18.519 1.00 98.38 490 PHE A N 1
ATOM 3733 C CA . PHE A 1 490 ? 25.374 3.361 -18.495 1.00 98.38 490 PHE A CA 1
ATOM 3734 C C . PHE A 1 490 ? 26.503 2.613 -19.219 1.00 98.38 490 PHE A C 1
ATOM 3736 O O . PHE A 1 490 ? 26.670 1.411 -19.003 1.00 98.38 490 PHE A O 1
ATOM 3743 N N . SER A 1 491 ? 27.303 3.280 -20.060 1.00 98.19 491 SER A N 1
ATOM 3744 C CA . SER A 1 491 ? 28.289 2.608 -20.918 1.00 98.19 491 SER A CA 1
ATOM 3745 C C . SER A 1 491 ? 29.307 1.724 -20.180 1.00 98.19 491 SER A C 1
ATOM 3747 O O . SER A 1 491 ? 29.583 0.634 -20.692 1.00 98.19 491 SER A O 1
ATOM 3749 N N . PRO A 1 492 ? 29.811 2.068 -18.971 1.00 97.81 492 PRO A N 1
ATOM 3750 C CA . PRO A 1 492 ? 30.738 1.212 -18.230 1.00 97.81 492 PRO A CA 1
ATOM 3751 C C . PRO A 1 492 ? 30.097 -0.105 -17.784 1.00 97.81 492 PRO A C 1
ATOM 3753 O O . PRO A 1 492 ? 30.790 -1.105 -17.609 1.00 97.81 492 PRO A O 1
ATOM 3756 N N . PHE A 1 493 ? 28.773 -0.130 -17.628 1.00 97.69 493 PHE A N 1
ATOM 3757 C CA . PHE A 1 493 ? 28.030 -1.320 -17.230 1.00 97.69 493 PHE A CA 1
ATOM 3758 C C . PHE A 1 493 ? 27.760 -2.250 -18.416 1.00 97.69 493 PHE A C 1
ATOM 3760 O O . PHE A 1 493 ? 27.434 -3.414 -18.206 1.00 97.69 493 PHE A O 1
ATOM 3767 N N . SER A 1 494 ? 27.915 -1.802 -19.663 1.00 96.62 494 SER A N 1
ATOM 3768 C CA . SER A 1 494 ? 27.758 -2.678 -20.827 1.00 96.62 494 SER A CA 1
ATOM 3769 C C . SER A 1 494 ? 28.910 -3.685 -20.898 1.00 96.62 494 SER A C 1
ATOM 3771 O O . SER A 1 494 ? 30.087 -3.324 -20.884 1.00 96.62 494 SER A O 1
ATOM 3773 N N . SER A 1 495 ? 28.592 -4.976 -20.979 1.00 92.81 495 SER A N 1
ATOM 3774 C CA . SER A 1 495 ? 29.583 -6.053 -21.028 1.00 92.81 495 SER A CA 1
ATOM 3775 C C . SER A 1 495 ? 29.200 -7.125 -22.047 1.00 92.81 495 SER A C 1
ATOM 3777 O O . SER A 1 495 ? 28.054 -7.216 -22.458 1.00 92.81 495 SER A O 1
ATOM 3779 N N . ALA A 1 496 ? 30.135 -7.984 -22.458 1.00 86.69 496 ALA A N 1
ATOM 3780 C CA . ALA A 1 496 ? 29.856 -9.000 -23.483 1.00 86.69 496 ALA A CA 1
ATOM 3781 C C . ALA A 1 496 ? 28.692 -9.958 -23.142 1.00 86.69 496 ALA A C 1
ATOM 3783 O O . ALA A 1 496 ? 28.131 -10.571 -24.044 1.00 86.69 496 ALA A O 1
ATOM 3784 N N . ASN A 1 497 ? 28.343 -10.084 -21.858 1.00 84.50 497 ASN A N 1
ATOM 3785 C CA . ASN A 1 497 ? 27.323 -11.009 -21.377 1.00 84.50 497 ASN A CA 1
ATOM 3786 C C . ASN A 1 497 ? 26.076 -10.301 -20.834 1.00 84.50 497 ASN A C 1
ATOM 3788 O O . ASN A 1 497 ? 25.319 -10.950 -20.137 1.00 84.50 497 ASN A O 1
ATOM 3792 N N . GLY A 1 498 ? 25.850 -9.015 -21.112 1.00 92.12 498 GLY A N 1
ATOM 3793 C CA . GLY A 1 498 ? 24.738 -8.246 -20.544 1.00 92.12 498 GLY A CA 1
ATOM 3794 C C . GLY A 1 498 ? 25.215 -7.013 -19.780 1.00 92.12 498 GLY A C 1
ATOM 3795 O O . GLY A 1 498 ? 26.313 -6.498 -20.019 1.00 92.12 498 GLY A O 1
ATOM 3796 N N . TRP A 1 499 ? 24.406 -6.543 -18.838 1.00 95.56 499 TRP A N 1
ATOM 3797 C CA . TRP A 1 499 ? 24.678 -5.340 -18.050 1.00 95.56 499 TRP A CA 1
ATOM 3798 C C . TRP A 1 499 ? 25.285 -5.693 -16.702 1.00 95.56 499 TRP A C 1
ATOM 3800 O O . TRP A 1 499 ? 24.711 -6.490 -15.976 1.00 95.56 499 TRP A O 1
ATOM 3810 N N . LYS A 1 500 ? 26.415 -5.103 -16.318 1.00 96.00 500 LYS A N 1
ATOM 3811 C CA . LYS A 1 500 ? 26.970 -5.244 -14.967 1.00 96.00 500 LYS A CA 1
ATOM 3812 C C . LYS A 1 500 ? 25.933 -4.829 -13.928 1.00 96.00 500 LYS A C 1
ATOM 3814 O O . LYS A 1 500 ? 25.243 -3.830 -14.124 1.00 96.00 500 LYS A O 1
ATOM 3819 N N . LEU A 1 501 ? 25.834 -5.590 -12.837 1.00 95.00 501 LEU A N 1
ATOM 3820 C CA . LEU A 1 501 ? 24.831 -5.337 -11.794 1.00 95.00 501 LEU A CA 1
ATOM 3821 C C . LEU A 1 501 ? 25.029 -3.952 -11.176 1.00 95.00 501 LEU A C 1
ATOM 3823 O O . LEU A 1 501 ? 24.102 -3.149 -11.112 1.00 95.00 501 LEU A O 1
ATOM 3827 N N . ALA A 1 502 ? 26.266 -3.672 -10.771 1.00 97.12 502 ALA A N 1
ATOM 3828 C CA . ALA A 1 502 ? 26.610 -2.433 -10.098 1.00 97.12 502 ALA A CA 1
ATOM 3829 C C . ALA A 1 502 ? 28.086 -2.023 -10.260 1.00 97.12 502 ALA A C 1
ATOM 3831 O O . ALA A 1 502 ? 28.931 -2.827 -10.674 1.00 97.12 502 ALA A O 1
ATOM 3832 N N . PHE A 1 503 ? 28.384 -0.781 -9.882 1.00 97.38 503 PHE A N 1
ATOM 3833 C CA . PHE A 1 503 ? 29.707 -0.284 -9.506 1.00 97.38 503 PHE A CA 1
ATOM 3834 C C . PHE A 1 503 ? 29.740 -0.144 -7.981 1.00 97.38 503 PHE A C 1
ATOM 3836 O O . PHE A 1 503 ? 28.867 0.506 -7.410 1.00 97.38 503 PHE A O 1
ATOM 3843 N N . THR A 1 504 ? 30.716 -0.753 -7.311 1.00 95.00 504 THR A N 1
ATOM 3844 C CA . THR A 1 504 ? 30.807 -0.764 -5.840 1.00 95.00 504 THR A CA 1
ATOM 3845 C C . THR A 1 504 ? 31.949 0.110 -5.355 1.00 95.00 504 THR A C 1
ATOM 3847 O O . THR A 1 504 ? 33.059 0.004 -5.880 1.00 95.00 504 THR A O 1
ATOM 3850 N N . TYR A 1 505 ? 31.705 0.918 -4.323 1.00 91.31 505 TYR A N 1
ATOM 3851 C CA . TYR A 1 505 ? 32.725 1.792 -3.742 1.00 91.31 505 TYR A CA 1
ATOM 3852 C C . TYR A 1 505 ? 33.642 1.066 -2.754 1.00 91.31 505 TYR A C 1
ATOM 3854 O O . TYR A 1 505 ? 33.196 0.285 -1.909 1.00 91.31 505 TYR A O 1
ATOM 3862 N N . ASP A 1 506 ? 34.924 1.425 -2.777 1.00 86.06 506 ASP A N 1
ATOM 3863 C CA . ASP A 1 506 ? 35.872 1.091 -1.721 1.00 86.06 506 ASP A CA 1
ATOM 3864 C C . ASP A 1 506 ? 35.473 1.773 -0.401 1.00 86.06 506 ASP A C 1
ATOM 3866 O O . ASP A 1 506 ? 35.046 2.931 -0.357 1.00 86.06 506 ASP A O 1
ATOM 3870 N N . VAL A 1 507 ? 35.654 1.083 0.728 1.00 77.00 507 VAL A N 1
ATOM 3871 C CA . VAL A 1 507 ? 35.276 1.624 2.042 1.00 77.00 507 VAL A CA 1
ATOM 3872 C C . VAL A 1 507 ? 36.039 2.920 2.344 1.00 77.00 507 VAL A C 1
ATOM 3874 O O . VAL A 1 507 ? 37.255 2.918 2.522 1.00 77.00 507 VAL A O 1
ATOM 3877 N N . GLY A 1 508 ? 35.298 4.025 2.475 1.00 73.25 508 GLY A N 1
ATOM 3878 C CA . GLY A 1 508 ? 35.854 5.341 2.804 1.00 73.25 508 GLY A CA 1
ATOM 3879 C C . GLY A 1 508 ? 36.487 6.075 1.618 1.00 73.25 508 GLY A C 1
ATOM 3880 O O . GLY A 1 508 ? 37.144 7.094 1.828 1.00 73.25 508 GLY A O 1
ATOM 3881 N N . ALA A 1 509 ? 36.294 5.581 0.395 1.00 76.31 509 ALA A N 1
ATOM 3882 C CA . ALA A 1 509 ? 36.708 6.242 -0.832 1.00 76.31 509 ALA A CA 1
ATOM 3883 C C . ALA A 1 509 ? 35.538 6.325 -1.822 1.00 76.31 509 ALA A C 1
ATOM 3885 O O . ALA A 1 509 ? 34.550 5.609 -1.713 1.00 76.31 509 ALA A O 1
ATOM 3886 N N . ARG A 1 510 ? 35.667 7.223 -2.802 1.00 75.56 510 ARG A N 1
ATOM 3887 C CA . ARG A 1 510 ? 34.733 7.345 -3.935 1.00 75.56 510 ARG A CA 1
ATOM 3888 C C . ARG A 1 510 ? 35.293 6.716 -5.213 1.00 75.56 510 ARG A C 1
ATOM 3890 O O . ARG A 1 510 ? 34.854 7.019 -6.311 1.00 75.56 510 ARG A O 1
ATOM 3897 N N . THR A 1 511 ? 36.304 5.869 -5.052 1.00 85.56 511 THR A N 1
ATOM 3898 C CA . THR A 1 511 ? 36.822 4.965 -6.081 1.00 85.56 511 THR A CA 1
ATOM 3899 C C . THR A 1 511 ? 36.237 3.580 -5.860 1.00 85.56 511 THR A C 1
ATOM 3901 O O . THR A 1 511 ? 35.746 3.286 -4.772 1.00 85.56 511 THR A O 1
ATOM 3904 N N . GLY A 1 512 ? 36.285 2.736 -6.880 1.00 91.69 512 GLY A N 1
ATOM 3905 C CA . GLY A 1 512 ? 35.665 1.426 -6.825 1.00 91.69 512 GLY A CA 1
ATOM 3906 C C . GLY A 1 512 ? 35.862 0.648 -8.114 1.00 91.69 512 GLY A C 1
ATOM 3907 O O . GLY A 1 512 ? 36.676 1.022 -8.965 1.00 91.69 512 GLY A O 1
ATOM 3908 N N . GLU A 1 513 ? 35.095 -0.423 -8.260 1.00 95.31 513 GLU A N 1
ATOM 3909 C CA . GLU A 1 513 ? 35.131 -1.283 -9.436 1.00 95.31 513 GLU A CA 1
ATOM 3910 C C . GLU A 1 513 ? 33.736 -1.731 -9.871 1.00 95.31 513 GLU A C 1
ATOM 3912 O O . GLU A 1 513 ? 32.791 -1.801 -9.083 1.00 95.31 513 GLU A O 1
ATOM 3917 N N . LEU A 1 514 ? 33.614 -2.048 -11.160 1.00 97.00 514 LEU A N 1
ATOM 3918 C CA . LEU A 1 514 ? 32.426 -2.691 -11.704 1.00 97.00 514 LEU A CA 1
ATOM 3919 C C . LEU A 1 514 ? 32.369 -4.144 -11.239 1.00 97.00 514 LEU A C 1
ATOM 3921 O O . LEU A 1 514 ? 33.341 -4.895 -11.353 1.00 97.00 514 LEU A O 1
ATOM 3925 N N . THR A 1 515 ? 31.192 -4.557 -10.790 1.00 95.06 515 THR A N 1
ATOM 3926 C CA . THR A 1 515 ? 30.926 -5.930 -10.362 1.00 95.06 515 THR A CA 1
ATOM 3927 C C . THR A 1 515 ? 31.190 -6.951 -11.476 1.00 95.06 515 THR A C 1
ATOM 3929 O O . THR A 1 515 ? 31.092 -6.690 -12.681 1.00 95.06 515 THR A O 1
ATOM 3932 N N . ALA A 1 516 ? 31.537 -8.179 -11.082 1.00 91.94 516 ALA A N 1
ATOM 3933 C CA . ALA A 1 516 ? 31.709 -9.274 -12.033 1.00 91.94 516 ALA A CA 1
ATOM 3934 C C . ALA A 1 516 ? 30.365 -9.754 -12.617 1.00 91.94 516 ALA A C 1
ATOM 3936 O O . ALA A 1 516 ? 30.319 -10.067 -13.809 1.00 91.94 516 ALA A O 1
ATOM 3937 N N . GLY A 1 517 ? 29.309 -9.782 -11.796 1.00 90.31 517 GLY A N 1
ATOM 3938 C CA . GLY A 1 517 ? 27.972 -10.255 -12.165 1.00 90.31 517 GLY A CA 1
ATOM 3939 C C . GLY A 1 517 ? 27.261 -9.360 -13.180 1.00 90.31 517 GLY A C 1
ATOM 3940 O O . GLY A 1 517 ? 27.570 -8.172 -13.294 1.00 90.31 517 GLY A O 1
ATOM 3941 N N . THR A 1 518 ? 26.304 -9.944 -13.901 1.00 90.69 518 THR A N 1
ATOM 3942 C CA . THR A 1 518 ? 25.517 -9.279 -14.945 1.00 90.69 518 THR A CA 1
ATOM 3943 C C . THR A 1 518 ? 24.025 -9.566 -14.808 1.00 90.69 518 THR A C 1
ATOM 3945 O O . THR A 1 518 ? 23.650 -10.683 -14.467 1.00 90.69 518 THR A O 1
ATOM 3948 N N . TYR A 1 519 ? 23.189 -8.577 -15.125 1.00 89.88 519 TYR A N 1
ATOM 3949 C CA . TYR A 1 519 ? 21.840 -8.797 -15.632 1.00 89.88 519 TYR A CA 1
ATOM 3950 C C . TYR A 1 519 ? 21.961 -9.291 -17.068 1.00 89.88 519 TYR A C 1
ATOM 3952 O O . TYR A 1 519 ? 22.560 -8.613 -17.914 1.00 89.88 519 TYR A O 1
ATOM 3960 N N . ASP A 1 520 ? 21.421 -10.474 -17.336 1.00 83.44 520 ASP A N 1
ATOM 3961 C CA . ASP A 1 520 ? 21.526 -11.114 -18.636 1.00 83.44 520 ASP A CA 1
ATOM 3962 C C . ASP A 1 520 ? 20.304 -11.981 -18.984 1.00 83.44 520 ASP A C 1
ATOM 3964 O O . ASP A 1 520 ? 19.401 -12.199 -18.176 1.00 83.44 520 ASP A O 1
ATOM 3968 N N . GLY A 1 521 ? 20.221 -12.434 -20.236 1.00 75.75 521 GLY A N 1
ATOM 3969 C CA . GLY A 1 521 ? 19.172 -13.358 -20.664 1.00 75.75 521 GLY A CA 1
ATOM 3970 C C . GLY A 1 521 ? 17.835 -12.690 -21.014 1.00 75.75 521 GLY A C 1
ATOM 3971 O O . GLY A 1 521 ? 17.790 -11.660 -21.686 1.00 75.75 521 GLY A O 1
ATOM 3972 N N . TYR A 1 522 ? 16.726 -13.362 -20.675 1.00 75.19 522 TYR A N 1
ATOM 3973 C CA . TYR A 1 522 ? 15.338 -12.856 -20.783 1.00 75.19 522 TYR A CA 1
ATOM 3974 C C . TYR A 1 522 ? 14.884 -12.322 -19.414 1.00 75.19 522 TYR A C 1
ATOM 3976 O O . TYR A 1 522 ? 13.788 -12.620 -18.950 1.00 75.19 522 TYR A O 1
ATOM 3984 N N . SER A 1 523 ? 15.767 -11.637 -18.688 1.00 78.00 523 SER A N 1
ATOM 3985 C CA . SER A 1 523 ? 15.366 -10.917 -17.481 1.00 78.00 523 SER A CA 1
ATOM 3986 C C . SER A 1 523 ? 14.828 -9.553 -17.918 1.00 78.00 523 SER A C 1
ATOM 3988 O O . SER A 1 523 ? 15.414 -8.898 -18.786 1.00 78.00 523 SER A O 1
ATOM 3990 N N . THR A 1 524 ? 13.687 -9.119 -17.384 1.00 87.19 524 THR A N 1
ATOM 3991 C CA . THR A 1 524 ? 13.118 -7.830 -17.805 1.00 87.19 524 THR A CA 1
ATOM 3992 C C . THR A 1 524 ? 13.944 -6.637 -17.327 1.00 87.19 524 THR A C 1
ATOM 3994 O O . THR A 1 524 ? 13.860 -5.572 -17.936 1.00 87.19 524 THR A O 1
ATOM 3997 N N . GLU A 1 525 ? 14.827 -6.811 -16.337 1.00 91.19 525 GLU A N 1
ATOM 3998 C CA . GLU A 1 525 ? 15.832 -5.808 -15.971 1.00 91.19 525 GLU A CA 1
ATOM 3999 C C . GLU A 1 525 ? 16.732 -5.456 -17.156 1.00 91.19 525 GLU A C 1
ATOM 4001 O O . GLU A 1 525 ? 16.992 -4.278 -17.394 1.00 91.19 525 GLU A O 1
ATOM 4006 N N . VAL A 1 526 ? 17.157 -6.449 -17.948 1.00 92.81 526 VAL A N 1
ATOM 4007 C CA . VAL A 1 526 ? 17.980 -6.213 -19.144 1.00 92.81 526 VAL A CA 1
ATOM 4008 C C . VAL A 1 526 ? 17.270 -5.276 -20.114 1.00 92.81 526 VAL A C 1
ATOM 4010 O O . VAL A 1 526 ? 17.914 -4.399 -20.689 1.00 92.81 526 VAL A O 1
ATOM 4013 N N . TYR A 1 527 ? 15.957 -5.423 -20.292 1.00 93.62 527 TYR A N 1
ATOM 4014 C CA . TYR A 1 527 ? 15.182 -4.580 -21.204 1.00 93.62 527 TYR A CA 1
ATOM 4015 C C . TYR A 1 527 ? 15.057 -3.150 -20.693 1.00 93.62 527 TYR A C 1
ATOM 4017 O O . TYR A 1 527 ? 15.285 -2.212 -21.455 1.00 93.62 527 TYR A O 1
ATOM 4025 N N . VAL A 1 528 ? 14.773 -2.985 -19.398 1.00 96.38 528 VAL A N 1
ATOM 4026 C CA . VAL A 1 528 ? 14.684 -1.667 -18.756 1.00 96.38 528 VAL A CA 1
ATOM 4027 C C . VAL A 1 528 ? 16.027 -0.935 -18.849 1.00 96.38 528 VAL A C 1
ATOM 4029 O O . VAL A 1 528 ? 16.058 0.217 -19.283 1.00 96.38 528 VAL A O 1
ATOM 4032 N N . ILE A 1 529 ? 17.144 -1.596 -18.515 1.00 97.94 529 ILE A N 1
ATOM 4033 C CA . ILE A 1 529 ? 18.482 -0.986 -18.599 1.00 97.94 529 ILE A CA 1
ATOM 4034 C C . ILE A 1 529 ? 18.828 -0.654 -20.053 1.00 97.94 529 ILE A C 1
ATOM 4036 O O . ILE A 1 529 ? 19.324 0.434 -20.328 1.00 97.94 529 ILE A O 1
ATOM 4040 N N . SER A 1 530 ? 18.533 -1.555 -20.997 1.00 97.50 530 SER A N 1
ATOM 4041 C CA . SER A 1 530 ? 18.829 -1.329 -22.417 1.00 97.50 530 SER A CA 1
ATOM 4042 C C . SER A 1 530 ? 18.051 -0.145 -22.988 1.00 97.50 530 SER A C 1
ATOM 4044 O O . SER A 1 530 ? 18.610 0.613 -23.775 1.00 97.50 530 SER A O 1
ATOM 4046 N N . LEU A 1 531 ? 16.789 0.043 -22.587 1.00 98.12 531 LEU A N 1
ATOM 4047 C CA . LEU A 1 531 ? 16.006 1.211 -22.983 1.00 98.12 531 LEU A CA 1
ATOM 4048 C C . LEU A 1 531 ? 16.576 2.494 -22.365 1.00 98.12 531 LEU A C 1
ATOM 4050 O O . LEU A 1 531 ? 16.818 3.453 -23.090 1.00 98.12 531 LEU A O 1
ATOM 4054 N N . ALA A 1 532 ? 16.857 2.507 -21.059 1.00 98.50 532 ALA A N 1
ATOM 4055 C CA . ALA A 1 532 ? 17.436 3.678 -20.396 1.00 98.50 532 ALA A CA 1
ATOM 4056 C C . ALA A 1 532 ? 18.792 4.077 -21.008 1.00 98.50 532 ALA A C 1
ATOM 4058 O O . ALA A 1 532 ? 19.004 5.239 -21.342 1.00 98.50 532 ALA A O 1
ATOM 4059 N N . ALA A 1 533 ? 19.680 3.109 -21.242 1.00 98.50 533 ALA A N 1
ATOM 4060 C CA . ALA A 1 533 ? 20.984 3.345 -21.856 1.00 98.50 533 ALA A CA 1
ATOM 4061 C C . ALA A 1 533 ? 20.898 3.803 -23.322 1.00 98.50 533 ALA A C 1
ATOM 4063 O O . ALA A 1 533 ? 21.809 4.475 -23.807 1.00 98.50 533 ALA A O 1
ATOM 4064 N N . HIS A 1 534 ? 19.812 3.458 -24.022 1.00 98.50 534 HIS A N 1
ATOM 4065 C CA . HIS A 1 534 ? 19.544 3.960 -25.366 1.00 98.50 534 HIS A CA 1
ATOM 4066 C C . HIS A 1 534 ? 19.083 5.413 -25.368 1.00 98.50 534 HIS A C 1
ATOM 4068 O O . HIS A 1 534 ? 19.441 6.177 -26.259 1.00 98.50 534 HIS A O 1
ATOM 4074 N N . LEU A 1 535 ? 18.274 5.790 -24.385 1.00 98.06 535 LEU A N 1
ATOM 4075 C CA . LEU A 1 535 ? 17.757 7.148 -24.258 1.00 98.06 535 LEU A CA 1
ATOM 4076 C C . LEU A 1 535 ? 18.792 8.108 -23.652 1.00 98.06 535 LEU A C 1
ATOM 4078 O O . LEU A 1 535 ? 18.688 9.313 -23.856 1.00 98.06 535 LEU A O 1
ATOM 4082 N N . ALA A 1 536 ? 19.789 7.594 -22.928 1.00 97.50 536 ALA A N 1
ATOM 4083 C CA . ALA A 1 536 ? 20.877 8.395 -22.380 1.00 97.50 536 ALA A CA 1
ATOM 4084 C C . ALA A 1 536 ? 21.727 9.040 -23.491 1.00 97.50 536 ALA A C 1
ATOM 4086 O O . ALA A 1 536 ? 22.193 8.361 -24.412 1.00 97.50 536 ALA A O 1
ATOM 4087 N N . GLU A 1 537 ? 21.961 10.354 -23.383 1.00 93.31 537 GLU A N 1
ATOM 4088 C CA . GLU A 1 537 ? 22.849 11.082 -24.298 1.00 93.31 537 GLU A CA 1
ATOM 4089 C C . GLU A 1 537 ? 24.326 10.756 -24.024 1.00 93.31 537 GLU A C 1
ATOM 4091 O O . GLU A 1 537 ? 25.085 10.394 -24.930 1.00 93.31 537 GLU A O 1
ATOM 4096 N N . THR A 1 538 ? 24.744 10.859 -22.758 1.00 91.56 538 THR A N 1
ATOM 4097 C CA . THR A 1 538 ? 26.099 10.496 -22.330 1.00 91.56 538 THR A CA 1
ATOM 4098 C C . THR A 1 538 ? 26.222 8.988 -22.219 1.00 91.56 538 THR A C 1
ATOM 4100 O O . THR A 1 538 ? 25.382 8.324 -21.621 1.00 91.56 538 THR A O 1
ATOM 4103 N N . GLY A 1 539 ? 27.297 8.434 -22.784 1.00 90.25 539 GLY A N 1
ATOM 4104 C CA . GLY A 1 539 ? 27.521 6.994 -22.699 1.00 90.25 539 GLY A CA 1
ATOM 4105 C C . GLY A 1 539 ? 26.443 6.173 -23.403 1.00 90.25 539 GLY A C 1
ATOM 4106 O O . GLY A 1 539 ? 26.185 5.043 -22.996 1.00 90.25 539 GLY A O 1
ATOM 4107 N N . HIS A 1 540 ? 25.815 6.738 -24.439 1.00 96.81 540 HIS A N 1
ATOM 4108 C CA . HIS A 1 540 ? 24.786 6.074 -25.230 1.00 96.81 540 HIS A CA 1
ATOM 4109 C C . HIS A 1 540 ? 25.198 4.649 -25.627 1.00 96.81 540 HIS A C 1
ATOM 4111 O O . HIS A 1 540 ? 26.251 4.434 -26.242 1.00 96.81 540 HIS A O 1
ATOM 4117 N N . VAL A 1 541 ? 24.329 3.681 -25.340 1.00 97.81 541 VAL A N 1
ATOM 4118 C CA . VAL A 1 541 ? 24.459 2.295 -25.798 1.00 97.81 541 VAL A CA 1
ATOM 4119 C C . VAL A 1 541 ? 23.221 1.951 -26.612 1.00 97.81 541 VAL A C 1
ATOM 4121 O O . VAL A 1 541 ? 22.100 2.061 -26.122 1.00 97.81 541 VAL A O 1
ATOM 4124 N N . ASP A 1 542 ? 23.405 1.517 -27.862 1.00 97.06 542 ASP A N 1
ATOM 4125 C CA . ASP A 1 542 ? 22.261 1.156 -28.697 1.00 97.06 542 ASP A CA 1
ATOM 4126 C C . ASP A 1 542 ? 21.471 0.009 -28.047 1.00 97.06 542 ASP A C 1
ATOM 4128 O O . ASP A 1 542 ? 22.073 -0.982 -27.617 1.00 97.06 542 ASP A O 1
ATOM 4132 N N . ILE A 1 543 ? 20.140 0.135 -27.985 1.00 95.69 543 ILE A N 1
ATOM 4133 C CA . ILE A 1 543 ? 19.252 -0.826 -27.320 1.00 95.69 543 ILE A CA 1
ATOM 4134 C C . ILE A 1 543 ? 19.495 -2.257 -27.818 1.00 95.69 543 ILE A C 1
ATOM 4136 O O . ILE A 1 543 ? 19.465 -3.192 -27.028 1.00 95.69 543 ILE A O 1
ATOM 4140 N N . THR A 1 544 ? 19.856 -2.448 -29.090 1.00 92.88 544 THR A N 1
ATOM 4141 C CA . THR A 1 544 ? 20.120 -3.774 -29.676 1.00 92.88 544 THR A CA 1
ATOM 4142 C C . THR A 1 544 ? 21.346 -4.487 -29.098 1.00 92.88 544 THR A C 1
ATOM 4144 O O . THR A 1 544 ? 21.482 -5.698 -29.269 1.00 92.88 544 THR A O 1
ATOM 4147 N N . THR A 1 545 ? 22.227 -3.772 -28.392 1.00 93.12 545 THR A N 1
ATOM 4148 C CA . THR A 1 545 ? 23.516 -4.295 -27.918 1.00 93.12 545 THR A CA 1
ATOM 4149 C C . THR A 1 545 ? 23.344 -5.399 -26.876 1.00 93.12 545 THR A C 1
ATOM 4151 O O . THR A 1 545 ? 23.952 -6.458 -27.003 1.00 93.12 545 THR A O 1
ATOM 4154 N N . GLN A 1 546 ? 22.532 -5.151 -25.841 1.00 92.38 546 GLN A N 1
ATOM 4155 C CA . GLN A 1 546 ? 22.413 -6.041 -24.675 1.00 92.38 546 GLN A CA 1
ATOM 4156 C C . GLN A 1 546 ? 21.019 -6.635 -24.479 1.00 92.38 546 GLN A C 1
ATOM 4158 O O . GLN A 1 546 ? 20.870 -7.580 -23.701 1.00 92.38 546 GLN A O 1
ATOM 4163 N N . PHE A 1 547 ? 20.019 -6.147 -25.221 1.00 89.88 547 PHE A N 1
ATOM 4164 C CA . PHE A 1 547 ? 18.627 -6.592 -25.124 1.00 89.88 547 PHE A CA 1
ATOM 4165 C C . PHE A 1 547 ? 18.473 -8.112 -25.328 1.00 89.88 547 PHE A C 1
ATOM 4167 O O . PHE A 1 547 ? 17.562 -8.722 -24.787 1.00 89.88 547 PHE A O 1
ATOM 4174 N N . HIS A 1 548 ? 19.398 -8.773 -26.034 1.00 85.50 548 HIS A N 1
ATOM 4175 C CA . HIS A 1 548 ? 19.343 -10.219 -26.312 1.00 85.50 548 HIS A CA 1
ATOM 4176 C C . HIS A 1 548 ? 20.488 -11.050 -25.710 1.00 85.50 548 HIS A C 1
ATOM 4178 O O . HIS A 1 548 ? 20.848 -12.086 -26.269 1.00 85.50 548 HIS A O 1
ATOM 4184 N N . SER A 1 549 ? 21.073 -10.623 -24.589 1.00 79.50 549 SER A N 1
ATOM 4185 C CA . SER A 1 549 ? 22.187 -11.332 -23.924 1.00 79.50 549 SER A CA 1
ATOM 4186 C C . SER A 1 549 ? 21.896 -12.824 -23.592 1.00 79.50 549 SER A C 1
ATOM 4188 O O . SER A 1 549 ? 20.748 -13.264 -23.497 1.00 79.50 549 SER A O 1
ATOM 4190 N N . ALA A 1 550 ? 22.955 -13.646 -23.490 1.00 66.56 550 ALA A N 1
ATOM 4191 C CA . ALA A 1 550 ? 22.992 -15.048 -23.957 1.00 66.56 550 ALA A CA 1
ATOM 4192 C C . ALA A 1 550 ? 22.545 -16.193 -22.999 1.00 66.56 550 ALA A C 1
ATOM 4194 O O . ALA A 1 550 ? 22.731 -17.359 -23.352 1.00 66.56 550 ALA A O 1
ATOM 4195 N N . ASN A 1 551 ? 21.936 -15.935 -21.834 1.00 67.12 551 ASN A N 1
ATOM 4196 C CA . ASN A 1 551 ? 21.620 -16.984 -20.838 1.00 67.12 551 ASN A CA 1
ATOM 4197 C C . ASN A 1 551 ? 20.115 -17.285 -20.716 1.00 67.12 551 ASN A C 1
ATOM 4199 O O . ASN A 1 551 ? 19.429 -16.804 -19.816 1.00 67.12 551 ASN A O 1
ATOM 4203 N N . ARG A 1 552 ? 19.578 -18.109 -21.620 1.00 72.81 552 ARG A N 1
ATOM 4204 C CA . ARG A 1 552 ? 18.143 -18.433 -21.677 1.00 72.81 552 ARG A CA 1
ATOM 4205 C C . ARG A 1 552 ? 17.901 -19.940 -21.739 1.00 72.81 552 ARG A C 1
ATOM 4207 O O . ARG A 1 552 ? 18.670 -20.653 -22.380 1.00 72.81 552 ARG A O 1
ATOM 4214 N N . ILE A 1 553 ? 16.827 -20.421 -21.108 1.00 69.50 553 ILE A N 1
ATOM 4215 C CA . ILE A 1 553 ? 16.343 -21.799 -21.279 1.00 69.50 553 ILE A CA 1
ATOM 4216 C C . ILE A 1 553 ? 14.821 -21.841 -21.459 1.00 69.50 553 ILE A C 1
ATOM 4218 O O . ILE A 1 553 ? 14.125 -21.069 -20.798 1.00 69.50 553 ILE A O 1
ATOM 4222 N N . PRO A 1 554 ? 14.283 -22.734 -22.308 1.00 72.25 554 PRO A N 1
ATOM 4223 C CA . PRO A 1 554 ? 12.842 -22.939 -22.384 1.00 72.25 554 PRO A CA 1
ATOM 4224 C C . PRO A 1 554 ? 12.299 -23.492 -21.062 1.00 72.25 554 PRO A C 1
ATOM 4226 O O . PRO A 1 554 ? 12.950 -24.345 -20.445 1.00 72.25 554 PRO A O 1
ATOM 4229 N N . ALA A 1 555 ? 11.134 -23.024 -20.604 1.00 67.25 555 ALA A N 1
ATOM 4230 C CA . ALA A 1 555 ? 10.532 -23.524 -19.363 1.00 67.25 555 ALA A CA 1
ATOM 4231 C C . ALA A 1 555 ? 8.999 -23.399 -19.305 1.00 67.25 555 ALA A C 1
ATOM 4233 O O . ALA A 1 555 ? 8.428 -22.451 -19.830 1.00 67.25 555 ALA A O 1
ATOM 4234 N N . VAL A 1 556 ? 8.375 -24.323 -18.560 1.00 65.50 556 VAL A N 1
ATOM 4235 C CA . VAL A 1 556 ? 6.981 -24.291 -18.060 1.00 65.50 556 VAL A CA 1
ATOM 4236 C C . VAL A 1 556 ? 6.936 -24.734 -16.601 1.00 65.50 556 VAL A C 1
ATOM 4238 O O . VAL A 1 556 ? 7.791 -25.513 -16.170 1.00 65.50 556 VAL A O 1
ATOM 4241 N N . LEU A 1 557 ? 5.897 -24.329 -15.869 1.00 65.06 557 LEU A N 1
ATOM 4242 C CA . LEU A 1 557 ? 5.551 -24.910 -14.569 1.00 65.06 557 LEU A CA 1
ATOM 4243 C C . LEU A 1 557 ? 4.803 -26.240 -14.731 1.00 65.06 557 LEU A C 1
ATOM 4245 O O . LEU A 1 557 ? 5.066 -27.187 -13.988 1.00 65.06 557 LEU A O 1
ATOM 4249 N N . ASN A 1 558 ? 3.926 -26.346 -15.736 1.00 58.72 558 ASN A N 1
ATOM 4250 C CA . ASN A 1 558 ? 3.046 -27.499 -15.953 1.00 58.72 558 ASN A CA 1
ATOM 4251 C C . ASN A 1 558 ? 3.472 -28.408 -17.126 1.00 58.72 558 ASN A C 1
ATOM 4253 O O . ASN A 1 558 ? 2.771 -28.549 -18.122 1.00 58.72 558 ASN A O 1
ATOM 4257 N N . GLY A 1 559 ? 4.620 -29.084 -16.991 1.00 54.41 559 GLY A N 1
ATOM 4258 C CA . GLY A 1 559 ? 4.913 -30.393 -17.618 1.00 54.41 559 GLY A CA 1
ATOM 4259 C C . GLY A 1 559 ? 4.936 -30.547 -19.156 1.00 54.41 559 GLY A C 1
ATOM 4260 O O . GLY A 1 559 ? 5.152 -31.665 -19.624 1.00 54.41 559 GLY A O 1
ATOM 4261 N N . GLY A 1 560 ? 4.730 -29.494 -19.946 1.00 57.91 560 GLY A N 1
ATOM 4262 C CA . GLY A 1 560 ? 4.894 -29.480 -21.409 1.00 57.91 560 GLY A CA 1
ATOM 4263 C C . GLY A 1 560 ? 6.300 -29.074 -21.890 1.00 57.91 560 GLY A C 1
ATOM 4264 O O . GLY A 1 560 ? 7.112 -28.571 -21.124 1.00 57.91 560 GLY A O 1
ATOM 4265 N N . ASN A 1 561 ? 6.603 -29.274 -23.177 1.00 56.06 561 ASN A N 1
ATOM 4266 C CA . ASN A 1 561 ? 7.737 -28.598 -23.821 1.00 56.06 561 ASN A CA 1
ATOM 4267 C C . ASN A 1 561 ? 7.252 -27.236 -24.319 1.00 56.06 561 ASN A C 1
ATOM 4269 O O . ASN A 1 561 ? 6.566 -27.166 -25.338 1.00 56.06 561 ASN A O 1
ATOM 4273 N N . ASP A 1 562 ? 7.601 -26.181 -23.597 1.00 61.06 562 ASP A N 1
ATOM 4274 C CA . ASP A 1 562 ? 7.399 -24.809 -24.043 1.00 61.06 562 ASP A CA 1
ATOM 4275 C C . ASP A 1 562 ? 8.499 -24.378 -25.019 1.00 61.06 562 ASP A C 1
ATOM 4277 O O . ASP A 1 562 ? 9.664 -24.690 -24.756 1.00 61.06 562 ASP A O 1
ATOM 4281 N N . PRO A 1 563 ? 8.194 -23.658 -26.110 1.00 58.81 563 PRO A N 1
ATOM 4282 C CA . PRO A 1 563 ? 9.229 -23.062 -26.949 1.00 58.81 563 PRO A CA 1
ATOM 4283 C C . PRO A 1 563 ? 9.863 -21.789 -26.355 1.00 58.81 563 PRO A C 1
ATOM 4285 O O . PRO A 1 563 ? 10.888 -21.341 -26.859 1.00 58.81 563 PRO A O 1
ATOM 4288 N N . TYR A 1 564 ? 9.301 -21.187 -25.307 1.00 65.75 564 TYR A N 1
ATOM 4289 C CA . TYR A 1 564 ? 9.658 -19.829 -24.895 1.00 65.75 564 TYR A CA 1
ATOM 4290 C C . TYR A 1 564 ? 10.549 -19.771 -23.649 1.00 65.75 564 TYR A C 1
ATOM 4292 O O . TYR A 1 564 ? 10.499 -20.614 -22.749 1.00 65.75 564 TYR A O 1
ATOM 4300 N N . LEU A 1 565 ? 11.392 -18.741 -23.617 1.00 68.19 565 LEU A N 1
ATOM 4301 C CA . LEU A 1 565 ? 12.590 -18.678 -22.791 1.00 68.19 565 LEU A CA 1
ATOM 4302 C C . LEU A 1 565 ? 12.393 -17.917 -21.477 1.00 68.19 565 LEU A C 1
ATOM 4304 O O . LEU A 1 565 ? 11.864 -16.813 -21.460 1.00 68.19 565 LEU A O 1
ATOM 4308 N N . VAL A 1 566 ? 12.948 -18.464 -20.397 1.00 72.50 566 VAL A N 1
ATOM 4309 C CA . VAL A 1 566 ? 13.149 -17.775 -19.114 1.00 72.50 566 VAL A CA 1
ATOM 4310 C C . VAL A 1 566 ? 14.621 -17.830 -18.707 1.00 72.50 566 VAL A C 1
ATOM 4312 O O . VAL A 1 566 ? 15.448 -18.505 -19.332 1.00 72.50 566 VAL A O 1
ATOM 4315 N N . HIS A 1 567 ? 14.956 -17.148 -17.616 1.00 78.81 567 HIS A N 1
ATOM 4316 C CA . HIS A 1 567 ? 16.287 -17.217 -17.033 1.00 78.81 567 HIS A CA 1
ATOM 4317 C C . HIS A 1 567 ? 16.548 -18.584 -16.341 1.00 78.81 567 HIS A C 1
ATOM 4319 O O . HIS A 1 567 ? 15.658 -19.141 -15.681 1.00 78.81 567 HIS A O 1
ATOM 4325 N N . PRO A 1 568 ? 17.753 -19.179 -16.463 1.00 75.25 568 PRO A N 1
ATOM 4326 C CA . PRO A 1 568 ? 18.066 -20.486 -15.877 1.00 75.25 568 PRO A CA 1
ATOM 4327 C C . PRO A 1 568 ? 18.066 -20.508 -14.343 1.00 75.25 568 PRO A C 1
ATOM 4329 O O . PRO A 1 568 ? 17.646 -21.509 -13.765 1.00 75.25 568 PRO A O 1
ATOM 4332 N N . SER A 1 569 ? 18.490 -19.429 -13.680 1.00 77.44 569 SER A N 1
ATOM 4333 C CA . SER A 1 569 ? 18.397 -19.320 -12.217 1.00 77.44 569 SER A CA 1
ATOM 4334 C C . SER A 1 569 ? 16.969 -18.996 -11.779 1.00 77.44 569 SER A C 1
ATOM 4336 O O . SER A 1 569 ? 16.310 -18.131 -12.356 1.00 77.44 569 SER A O 1
ATOM 4338 N N . THR A 1 570 ? 16.499 -19.700 -10.748 1.00 74.81 570 THR A N 1
ATOM 4339 C CA . THR A 1 570 ? 15.139 -19.571 -10.212 1.00 74.81 570 THR A CA 1
ATOM 4340 C C . THR A 1 570 ? 14.878 -18.241 -9.517 1.00 74.81 570 THR A C 1
ATOM 4342 O O . THR A 1 570 ? 13.723 -17.849 -9.410 1.00 74.81 570 THR A O 1
ATOM 4345 N N . GLU A 1 571 ? 15.919 -17.548 -9.047 1.00 73.38 571 GLU A N 1
ATOM 4346 C CA . GLU A 1 571 ? 15.769 -16.215 -8.441 1.00 73.38 571 GLU A CA 1
ATOM 4347 C C . GLU A 1 571 ? 15.232 -15.197 -9.462 1.00 73.38 571 GLU A C 1
ATOM 4349 O O . GLU A 1 571 ? 14.411 -14.349 -9.124 1.00 73.38 571 GLU A O 1
ATOM 4354 N N . PHE A 1 572 ? 15.584 -15.372 -10.741 1.00 76.94 572 PHE A N 1
ATOM 4355 C CA . PHE A 1 572 ? 15.160 -14.496 -11.831 1.00 76.94 572 PHE A CA 1
ATOM 4356 C C . PHE A 1 572 ? 13.798 -14.869 -12.438 1.00 76.94 572 PHE A C 1
ATOM 4358 O O . PHE A 1 572 ? 13.444 -14.428 -13.530 1.00 76.94 572 PHE A O 1
ATOM 4365 N N . ARG A 1 573 ? 13.040 -15.737 -11.759 1.00 80.00 573 ARG A N 1
ATOM 4366 C CA . ARG A 1 573 ? 11.721 -16.206 -12.210 1.00 80.00 573 ARG A CA 1
ATOM 4367 C C . ARG A 1 573 ? 10.578 -15.686 -11.360 1.00 80.00 573 ARG A C 1
ATOM 4369 O O . ARG A 1 573 ? 9.445 -16.060 -11.611 1.00 80.00 573 ARG A O 1
ATOM 4376 N N . SER A 1 574 ? 10.840 -14.868 -10.347 1.00 85.50 574 SER A N 1
ATOM 4377 C CA . SER A 1 574 ? 9.761 -14.269 -9.556 1.00 85.50 574 SER A CA 1
ATOM 4378 C C . SER A 1 574 ? 8.844 -13.437 -10.468 1.00 85.50 574 SER A C 1
ATOM 4380 O O . SER A 1 574 ? 9.356 -12.842 -11.424 1.00 85.50 574 SER A O 1
ATOM 4382 N N . PRO A 1 575 ? 7.518 -13.407 -10.239 1.00 87.94 575 PRO A N 1
ATOM 4383 C CA . PRO A 1 575 ? 6.590 -12.708 -11.123 1.00 87.94 575 PRO A CA 1
ATOM 4384 C C . PRO A 1 575 ? 6.990 -11.265 -11.429 1.00 87.94 575 PRO A C 1
ATOM 4386 O O . PRO A 1 575 ? 6.946 -10.882 -12.596 1.00 87.94 575 PRO A O 1
ATOM 4389 N N . PHE A 1 576 ? 7.482 -10.496 -10.450 1.00 89.00 576 PHE A N 1
ATOM 4390 C CA . PHE A 1 576 ? 7.918 -9.117 -10.702 1.00 89.00 576 PHE A CA 1
ATOM 4391 C C . PHE A 1 576 ? 8.926 -9.006 -11.852 1.00 89.00 576 PHE A C 1
ATOM 4393 O O . PHE A 1 576 ? 8.798 -8.129 -12.701 1.00 89.00 576 PHE A O 1
ATOM 4400 N N . LEU A 1 577 ? 9.851 -9.961 -11.968 1.00 88.38 577 LEU A N 1
ATOM 4401 C CA . LEU A 1 577 ? 10.877 -10.010 -13.015 1.00 88.38 577 LEU A CA 1
ATOM 4402 C C . LEU A 1 577 ? 10.353 -10.376 -14.393 1.00 88.38 577 LEU A C 1
ATOM 4404 O O . LEU A 1 577 ? 11.093 -10.274 -15.369 1.00 88.38 577 LEU A O 1
ATOM 4408 N N . GLN A 1 578 ? 9.103 -10.808 -14.495 1.00 87.06 578 GLN A N 1
ATOM 4409 C CA . GLN A 1 578 ? 8.425 -10.972 -15.775 1.00 87.06 578 GLN A CA 1
ATOM 4410 C C . GLN A 1 578 ? 7.691 -9.688 -16.175 1.00 87.06 578 GLN A C 1
ATOM 4412 O O . GLN A 1 578 ? 7.530 -9.426 -17.362 1.00 87.06 578 GLN A O 1
ATOM 4417 N N . TRP A 1 579 ? 7.302 -8.861 -15.202 1.00 90.12 579 TRP A N 1
ATOM 4418 C CA . TRP A 1 579 ? 6.454 -7.692 -15.419 1.00 90.12 579 TRP A CA 1
ATOM 4419 C C . TRP A 1 579 ? 7.195 -6.354 -15.481 1.00 90.12 579 TRP A C 1
ATOM 4421 O O . TRP A 1 579 ? 6.615 -5.410 -16.009 1.00 90.12 579 TRP A O 1
ATOM 4431 N N . LEU A 1 580 ? 8.452 -6.233 -15.017 1.00 91.81 580 LEU A N 1
ATOM 4432 C CA . LEU A 1 580 ? 9.117 -4.918 -14.923 1.00 91.81 580 LEU A CA 1
ATOM 4433 C C . LEU A 1 580 ? 9.089 -4.135 -16.236 1.00 91.81 580 LEU A C 1
ATOM 4435 O O . LEU A 1 580 ? 8.710 -2.973 -16.225 1.00 91.81 580 LEU A O 1
ATOM 4439 N N . PHE A 1 581 ? 9.469 -4.735 -17.365 1.00 93.06 581 PHE A N 1
ATOM 4440 C CA . PHE A 1 581 ? 9.548 -3.990 -18.625 1.00 93.06 581 PHE A CA 1
ATOM 4441 C C . PHE A 1 581 ? 8.174 -3.474 -19.103 1.00 93.06 581 PHE A C 1
ATOM 4443 O O . PHE A 1 581 ? 8.068 -2.264 -19.314 1.00 93.06 581 PHE A O 1
ATOM 4450 N N . PRO A 1 582 ? 7.112 -4.310 -19.154 1.00 91.00 582 PRO A N 1
ATOM 4451 C CA . PRO A 1 582 ? 5.743 -3.841 -19.394 1.00 91.00 582 PRO A CA 1
ATOM 4452 C C . PRO A 1 582 ? 5.213 -2.769 -18.429 1.00 91.00 582 PRO A C 1
ATOM 4454 O O . PRO A 1 582 ? 4.319 -2.011 -18.788 1.00 91.00 582 PRO A O 1
ATOM 4457 N N . LEU A 1 583 ? 5.739 -2.673 -17.202 1.00 91.25 583 LEU A N 1
ATOM 4458 C CA . LEU A 1 583 ? 5.345 -1.589 -16.294 1.00 91.25 583 LEU A CA 1
ATOM 4459 C C . LEU A 1 583 ? 5.894 -0.235 -16.744 1.00 91.25 583 LEU A C 1
ATOM 4461 O O . LEU A 1 583 ? 5.267 0.788 -16.490 1.00 91.25 583 LEU A O 1
ATOM 4465 N N . PHE A 1 584 ? 7.067 -0.182 -17.373 1.00 93.69 584 PHE A N 1
ATOM 4466 C CA . PHE A 1 584 ? 7.639 1.089 -17.824 1.00 93.69 584 PHE A CA 1
ATOM 4467 C C . PHE A 1 584 ? 7.164 1.491 -19.211 1.00 93.69 584 PHE A C 1
ATOM 4469 O O . PHE A 1 584 ? 7.012 2.683 -19.456 1.00 93.69 584 PHE A O 1
ATOM 4476 N N . VAL A 1 585 ? 6.951 0.527 -20.102 1.00 93.31 585 VAL A N 1
ATOM 4477 C CA . VAL A 1 585 ? 6.546 0.787 -21.483 1.00 93.31 585 VAL A CA 1
ATOM 4478 C C . VAL A 1 585 ? 5.517 -0.231 -21.946 1.00 93.31 585 VAL A C 1
ATOM 4480 O O . VAL A 1 585 ? 5.683 -1.432 -21.729 1.00 93.31 585 VAL A O 1
ATOM 4483 N N . ASP A 1 586 ? 4.491 0.244 -22.643 1.00 88.31 586 ASP A N 1
ATOM 4484 C CA . ASP A 1 586 ? 3.517 -0.625 -23.288 1.00 88.31 586 ASP A CA 1
ATOM 4485 C C . ASP A 1 586 ? 4.127 -1.217 -24.565 1.00 88.31 586 ASP A C 1
ATOM 4487 O O . ASP A 1 586 ? 4.546 -0.525 -25.500 1.00 88.31 586 ASP A O 1
ATOM 4491 N N . VAL A 1 587 ? 4.200 -2.544 -24.573 1.00 86.81 587 VAL A N 1
ATOM 4492 C CA . VAL A 1 587 ? 4.650 -3.347 -25.708 1.00 86.81 587 VAL A CA 1
ATOM 4493 C C . VAL A 1 587 ? 3.600 -4.367 -26.134 1.00 86.81 587 VAL A C 1
ATOM 4495 O O . VAL A 1 587 ? 3.890 -5.165 -27.016 1.00 86.81 587 VAL A O 1
ATOM 4498 N N . GLN A 1 588 ? 2.390 -4.350 -25.569 1.00 82.19 588 GLN A N 1
ATOM 4499 C CA . GLN A 1 588 ? 1.350 -5.357 -25.804 1.00 82.19 588 GLN A CA 1
ATOM 4500 C C . GLN A 1 588 ? 1.016 -5.525 -27.292 1.00 82.19 588 GLN A C 1
ATOM 4502 O O . GLN A 1 588 ? 0.789 -6.637 -27.752 1.00 82.19 588 GLN A O 1
ATOM 4507 N N . ASN A 1 589 ? 1.023 -4.430 -28.054 1.00 74.25 589 ASN A N 1
ATOM 4508 C CA . ASN A 1 589 ? 0.675 -4.437 -29.479 1.00 74.25 589 ASN A CA 1
ATOM 4509 C C . ASN A 1 589 ? 1.894 -4.528 -30.413 1.00 74.25 589 ASN A C 1
ATOM 4511 O O . ASN A 1 589 ? 1.765 -4.322 -31.620 1.00 74.25 589 ASN A O 1
ATOM 4515 N N . ARG A 1 590 ? 3.092 -4.793 -29.878 1.00 76.69 590 ARG A N 1
ATOM 4516 C CA . ARG A 1 590 ? 4.298 -4.998 -30.692 1.00 76.69 590 ARG A CA 1
ATOM 4517 C C . ARG A 1 590 ? 4.442 -6.463 -31.092 1.00 76.69 590 ARG A C 1
ATOM 4519 O O . ARG A 1 590 ? 4.007 -7.360 -30.375 1.00 76.69 590 ARG A O 1
ATOM 4526 N N . GLY A 1 591 ? 5.094 -6.698 -32.230 1.00 73.69 591 GLY A N 1
ATOM 4527 C CA . GLY A 1 591 ? 5.367 -8.043 -32.734 1.00 73.69 591 GLY A CA 1
ATOM 4528 C C . GLY A 1 591 ? 6.365 -8.834 -31.877 1.00 73.69 591 GLY A C 1
ATOM 4529 O O . GLY A 1 591 ? 6.621 -8.537 -30.710 1.00 73.69 591 GLY A O 1
ATOM 4530 N N . LEU A 1 592 ? 6.964 -9.872 -32.461 1.00 83.88 592 LEU A N 1
ATOM 4531 C CA . LEU A 1 592 ? 7.984 -10.663 -31.770 1.00 83.88 592 LEU A CA 1
ATOM 4532 C C . LEU A 1 592 ? 9.247 -9.836 -31.545 1.00 83.88 592 LEU A C 1
ATOM 4534 O O . LEU A 1 592 ? 9.594 -8.975 -32.348 1.00 83.88 592 LEU A O 1
ATOM 4538 N N . THR A 1 593 ? 9.990 -10.129 -30.485 1.00 85.38 593 THR A N 1
ATOM 4539 C CA . THR A 1 593 ? 11.308 -9.517 -30.317 1.00 85.38 593 THR A CA 1
ATOM 4540 C C . THR A 1 593 ? 12.290 -9.995 -31.394 1.00 85.38 593 THR A C 1
ATOM 4542 O O . THR A 1 593 ? 12.172 -11.091 -31.940 1.00 85.38 593 THR A O 1
ATOM 4545 N N . THR A 1 594 ? 13.329 -9.211 -31.679 1.00 84.12 594 THR A N 1
ATOM 4546 C CA . THR A 1 594 ? 14.401 -9.564 -32.633 1.00 84.12 594 THR A CA 1
ATOM 4547 C C . THR A 1 594 ? 15.378 -10.617 -32.089 1.00 84.12 594 THR A C 1
ATOM 4549 O O . THR A 1 594 ? 16.553 -10.642 -32.458 1.00 84.12 594 THR A O 1
ATOM 4552 N N . TYR A 1 595 ? 14.921 -11.488 -31.182 1.00 83.69 595 TYR A N 1
ATOM 4553 C CA . TYR A 1 595 ? 15.775 -12.476 -30.532 1.00 83.69 595 TYR A CA 1
ATOM 4554 C C . TYR A 1 595 ? 16.434 -13.404 -31.572 1.00 83.69 595 TYR A C 1
ATOM 4556 O O . TYR A 1 595 ? 15.744 -13.853 -32.490 1.00 83.69 595 TYR A O 1
ATOM 4564 N N . PRO A 1 596 ? 17.745 -13.722 -31.469 1.00 80.31 596 PRO A N 1
ATOM 4565 C CA . PRO A 1 596 ? 18.450 -14.455 -32.524 1.00 80.31 596 PRO A CA 1
ATOM 4566 C C . PRO A 1 596 ? 17.826 -15.802 -32.903 1.00 80.31 596 PRO A C 1
ATOM 4568 O O . PRO A 1 596 ? 17.850 -16.174 -34.075 1.00 80.31 596 PRO A O 1
ATOM 4571 N N . ASP A 1 597 ? 17.252 -16.520 -31.935 1.00 77.25 597 ASP A N 1
ATOM 4572 C CA . ASP A 1 597 ? 16.434 -17.698 -32.215 1.00 77.25 597 ASP A CA 1
ATOM 4573 C C . ASP A 1 597 ? 14.962 -17.303 -32.375 1.00 77.25 597 ASP A C 1
ATOM 4575 O O . ASP A 1 597 ? 14.223 -17.169 -31.400 1.00 77.25 597 ASP A O 1
ATOM 4579 N N . GLN A 1 598 ? 14.537 -17.132 -33.626 1.00 75.38 598 GLN A N 1
ATOM 4580 C CA . GLN A 1 598 ? 13.181 -16.698 -33.968 1.00 75.38 598 GLN A CA 1
ATOM 4581 C C . GLN A 1 598 ? 12.092 -17.700 -33.556 1.00 75.38 598 GLN A C 1
ATOM 4583 O O . GLN A 1 598 ? 10.959 -17.289 -33.335 1.00 75.38 598 GLN A O 1
ATOM 4588 N N . ALA A 1 599 ? 12.412 -18.990 -33.393 1.00 72.06 599 ALA A N 1
ATOM 4589 C CA . ALA A 1 599 ? 11.447 -19.972 -32.887 1.00 72.06 599 ALA A CA 1
ATOM 4590 C C . ALA A 1 599 ? 11.115 -19.764 -31.398 1.00 72.06 599 ALA A C 1
ATOM 4592 O O . ALA A 1 599 ? 10.068 -20.205 -30.930 1.00 72.06 599 ALA A O 1
ATOM 4593 N N . SER A 1 600 ? 12.010 -19.083 -30.683 1.00 73.44 600 SER A N 1
ATOM 4594 C CA . SER A 1 600 ? 11.911 -18.775 -29.258 1.00 73.44 600 SER A CA 1
ATOM 4595 C C . SER A 1 600 ? 11.637 -17.287 -28.996 1.00 73.44 600 SER A C 1
ATOM 4597 O O . SER A 1 600 ? 11.584 -16.859 -27.840 1.00 73.44 600 SER A O 1
ATOM 4599 N N . ALA A 1 601 ? 11.512 -16.478 -30.054 1.00 78.81 601 ALA A N 1
ATOM 4600 C CA . ALA A 1 601 ? 11.194 -15.064 -29.948 1.00 78.81 601 ALA A CA 1
ATOM 4601 C C . ALA A 1 601 ? 9.758 -14.892 -29.447 1.00 78.81 601 ALA A C 1
ATOM 4603 O O . ALA A 1 601 ? 8.827 -15.536 -29.927 1.00 78.81 601 ALA A O 1
ATOM 4604 N N . ILE A 1 602 ? 9.587 -14.009 -28.472 1.00 80.50 602 ILE A N 1
ATOM 4605 C CA . ILE A 1 602 ? 8.293 -13.683 -27.880 1.00 80.50 602 ILE A CA 1
ATOM 4606 C C . ILE A 1 602 ? 8.294 -12.215 -27.474 1.00 80.50 602 ILE A C 1
ATOM 4608 O O . ILE A 1 602 ? 9.358 -11.621 -27.268 1.00 80.50 602 ILE A O 1
ATOM 4612 N N . ASN A 1 603 ? 7.107 -11.627 -27.415 1.00 86.19 603 ASN A N 1
ATOM 4613 C CA . ASN A 1 603 ? 6.895 -10.321 -26.823 1.00 86.19 603 ASN A CA 1
ATOM 4614 C C . ASN A 1 603 ? 7.017 -10.419 -25.280 1.00 86.19 603 ASN A C 1
ATOM 4616 O O . ASN A 1 603 ? 6.451 -11.339 -24.686 1.00 86.19 603 ASN A O 1
ATOM 4620 N N . PRO A 1 604 ? 7.741 -9.515 -24.591 1.00 86.81 604 PRO A N 1
ATOM 4621 C CA . PRO A 1 604 ? 7.856 -9.535 -23.132 1.00 86.81 604 PRO A CA 1
ATOM 4622 C C . PRO A 1 604 ? 6.517 -9.472 -22.390 1.00 86.81 604 PRO A C 1
ATOM 4624 O O . PRO A 1 604 ? 6.382 -10.156 -21.379 1.00 86.81 604 PRO A O 1
ATOM 4627 N N . PHE A 1 605 ? 5.534 -8.722 -22.895 1.00 87.44 605 PHE A N 1
ATOM 4628 C CA . PHE A 1 605 ? 4.191 -8.663 -22.315 1.00 87.44 605 PHE A CA 1
ATOM 4629 C C . PHE A 1 605 ? 3.470 -10.008 -22.441 1.00 87.44 605 PHE A C 1
ATOM 4631 O O . PHE A 1 605 ? 3.042 -10.567 -21.432 1.00 87.44 605 PHE A O 1
ATOM 4638 N N . ASP A 1 606 ? 3.423 -10.584 -23.645 1.00 85.62 606 ASP A N 1
ATOM 4639 C CA . ASP A 1 606 ? 2.798 -11.895 -23.870 1.00 85.62 606 ASP A CA 1
ATOM 4640 C C . ASP A 1 606 ? 3.455 -12.983 -23.016 1.00 85.62 606 ASP A C 1
ATOM 4642 O O . ASP A 1 606 ? 2.785 -13.856 -22.458 1.00 85.62 606 ASP A O 1
ATOM 4646 N N . ASN A 1 607 ? 4.782 -12.917 -22.868 1.00 83.69 607 ASN A N 1
ATOM 4647 C CA . ASN A 1 607 ? 5.518 -13.820 -21.999 1.00 83.69 607 ASN A CA 1
ATOM 4648 C C . ASN A 1 607 ? 5.110 -13.664 -20.526 1.00 83.69 607 ASN A C 1
ATOM 4650 O O . ASN A 1 607 ? 4.908 -14.675 -19.854 1.00 83.69 607 ASN A O 1
ATOM 4654 N N . ALA A 1 608 ? 4.967 -12.428 -20.040 1.00 86.31 608 ALA A N 1
ATOM 4655 C CA . ALA A 1 608 ? 4.563 -12.130 -18.669 1.00 86.31 608 ALA A CA 1
ATOM 4656 C C . ALA A 1 608 ? 3.132 -12.602 -18.372 1.00 86.31 608 ALA A C 1
ATOM 4658 O O . ALA A 1 608 ? 2.913 -13.295 -17.377 1.00 86.31 608 ALA A O 1
ATOM 4659 N N . VAL A 1 609 ? 2.179 -12.314 -19.267 1.00 86.88 609 VAL A N 1
ATOM 4660 C CA . VAL A 1 609 ? 0.782 -12.771 -19.164 1.00 86.88 609 VAL A CA 1
ATOM 4661 C C . VAL A 1 609 ? 0.727 -14.290 -19.102 1.00 86.88 609 VAL A C 1
ATOM 4663 O O . VAL A 1 609 ? 0.134 -14.871 -18.196 1.00 86.88 609 VAL A O 1
ATOM 4666 N N . ARG A 1 610 ? 1.395 -14.959 -20.039 1.00 83.62 610 ARG A N 1
ATOM 4667 C CA . ARG A 1 610 ? 1.426 -16.419 -20.116 1.00 83.62 610 ARG A CA 1
ATOM 4668 C C . ARG A 1 610 ? 2.069 -17.056 -18.886 1.00 83.62 610 ARG A C 1
ATOM 4670 O O . ARG A 1 610 ? 1.517 -18.015 -18.352 1.00 83.62 610 ARG A O 1
ATOM 4677 N N . TYR A 1 611 ? 3.194 -16.510 -18.418 1.00 83.56 611 TYR A N 1
ATOM 4678 C CA . TYR A 1 611 ? 3.831 -16.927 -17.168 1.00 83.56 611 TYR A CA 1
ATOM 4679 C C . TYR A 1 611 ? 2.854 -16.799 -15.992 1.00 83.56 611 TYR A C 1
ATOM 4681 O O . TYR A 1 611 ? 2.693 -17.736 -15.212 1.00 83.56 611 TYR A O 1
ATOM 4689 N N . GLN A 1 612 ? 2.157 -15.666 -15.895 1.00 86.38 612 GLN A N 1
ATOM 4690 C CA . GLN A 1 612 ? 1.199 -15.399 -14.828 1.00 86.38 612 GLN A CA 1
ATOM 4691 C C . GLN A 1 612 ? 0.004 -16.363 -14.861 1.00 86.38 612 GLN A C 1
ATOM 4693 O O . GLN A 1 612 ? -0.418 -16.858 -13.816 1.00 86.38 612 GLN A O 1
ATOM 4698 N N . LEU A 1 613 ? -0.514 -16.690 -16.047 1.00 85.38 613 LEU A N 1
ATOM 4699 C CA . LEU A 1 613 ? -1.590 -17.671 -16.203 1.00 85.38 613 LEU A CA 1
ATOM 4700 C C . LEU A 1 613 ? -1.143 -19.086 -15.799 1.00 85.38 613 LEU A C 1
ATOM 4702 O O . LEU A 1 613 ? -1.903 -19.787 -15.129 1.00 85.38 613 LEU A O 1
ATOM 4706 N N . ASP A 1 614 ? 0.085 -19.499 -16.132 1.00 82.06 614 ASP A N 1
ATOM 4707 C CA . ASP A 1 614 ? 0.639 -20.795 -15.705 1.00 82.06 614 ASP A CA 1
ATOM 4708 C C . ASP A 1 614 ? 0.835 -20.847 -14.175 1.00 82.06 614 ASP A C 1
ATOM 4710 O O . ASP A 1 614 ? 0.512 -21.850 -13.528 1.00 82.06 614 ASP A O 1
ATOM 4714 N N . VAL A 1 615 ? 1.272 -19.741 -13.554 1.00 83.38 615 VAL A N 1
ATOM 4715 C CA . VAL A 1 615 ? 1.322 -19.597 -12.086 1.00 83.38 615 VAL A CA 1
ATOM 4716 C C . VAL A 1 615 ? -0.072 -19.761 -11.478 1.00 83.38 615 VAL A C 1
ATOM 4718 O O . VAL A 1 615 ? -0.244 -20.605 -10.596 1.00 83.38 615 VAL A O 1
ATOM 4721 N N . ASN A 1 616 ? -1.073 -19.027 -11.972 1.00 82.12 616 ASN A N 1
ATOM 4722 C CA . ASN A 1 616 ? -2.449 -19.088 -11.468 1.00 82.12 616 ASN A CA 1
ATOM 4723 C C . ASN A 1 616 ? -3.026 -20.508 -11.569 1.00 82.12 616 ASN A C 1
ATOM 4725 O O . ASN A 1 616 ? -3.581 -21.026 -10.598 1.00 82.12 616 ASN A O 1
ATOM 4729 N N . GLN A 1 617 ? -2.843 -21.173 -12.714 1.00 81.31 617 GLN A N 1
ATOM 4730 C CA . GLN A 1 617 ? -3.280 -22.557 -12.915 1.00 81.31 617 GLN A CA 1
ATOM 4731 C C . GLN A 1 617 ? -2.580 -23.522 -11.955 1.00 81.31 617 GLN A C 1
ATOM 4733 O O . GLN A 1 617 ? -3.222 -24.404 -11.381 1.00 81.31 617 GLN A O 1
ATOM 4738 N N . THR A 1 618 ? -1.275 -23.348 -11.735 1.00 80.31 618 THR A N 1
ATOM 4739 C CA . THR A 1 618 ? -0.500 -24.202 -10.825 1.00 80.31 618 THR A CA 1
ATOM 4740 C C . THR A 1 618 ? -0.941 -24.037 -9.370 1.00 80.31 618 THR A C 1
ATOM 4742 O O . THR A 1 618 ? -1.039 -25.026 -8.639 1.00 80.31 618 THR A O 1
ATOM 4745 N N . LEU A 1 619 ? -1.218 -22.804 -8.942 1.00 80.19 619 LEU A N 1
ATOM 4746 C CA . LEU A 1 619 ? -1.735 -22.497 -7.609 1.00 80.19 619 LEU A CA 1
ATOM 4747 C C . LEU A 1 619 ? -3.130 -23.103 -7.413 1.00 80.19 619 LEU A C 1
ATOM 4749 O O . LEU A 1 619 ? -3.337 -23.869 -6.466 1.00 80.19 619 LEU A O 1
ATOM 4753 N N . ALA A 1 620 ? -4.036 -22.890 -8.372 1.00 80.62 620 ALA A N 1
ATOM 4754 C CA . ALA A 1 620 ? -5.380 -23.460 -8.361 1.00 80.62 620 ALA A CA 1
ATOM 4755 C C . ALA A 1 620 ? -5.364 -24.999 -8.303 1.00 80.62 620 ALA A C 1
ATOM 4757 O O . ALA A 1 620 ? -6.060 -25.597 -7.483 1.00 80.62 620 ALA A O 1
ATOM 4758 N N . ALA A 1 621 ? -4.511 -25.656 -9.099 1.00 80.38 621 ALA A N 1
ATOM 4759 C CA . ALA A 1 621 ? -4.362 -27.114 -9.102 1.00 80.38 621 ALA A CA 1
ATOM 4760 C C . ALA A 1 621 ? -3.876 -27.685 -7.756 1.00 80.38 621 ALA A C 1
ATOM 4762 O O . ALA A 1 621 ? -4.089 -28.863 -7.464 1.00 80.38 621 ALA A O 1
ATOM 4763 N N . ARG A 1 622 ? -3.225 -26.862 -6.929 1.00 75.75 622 ARG A N 1
ATOM 4764 C CA . ARG A 1 622 ? -2.737 -27.229 -5.592 1.00 75.75 622 ARG A CA 1
ATOM 4765 C C . ARG A 1 622 ? -3.659 -26.764 -4.467 1.00 75.75 622 ARG A C 1
ATOM 4767 O O . ARG A 1 622 ? -3.343 -27.017 -3.307 1.00 75.75 622 ARG A O 1
ATOM 4774 N N . GLY A 1 623 ? -4.769 -26.099 -4.792 1.00 75.12 623 GLY A N 1
ATOM 4775 C CA . GLY A 1 623 ? -5.634 -25.453 -3.806 1.00 75.12 623 GLY A CA 1
ATOM 4776 C C . GLY A 1 623 ? -4.911 -24.362 -3.014 1.00 75.12 623 GLY A C 1
ATOM 4777 O O . GLY A 1 623 ? -5.279 -24.098 -1.875 1.00 75.12 623 GLY A O 1
ATOM 4778 N N . LEU A 1 624 ? -3.852 -23.777 -3.583 1.00 71.56 624 LEU A N 1
ATOM 4779 C CA . LEU A 1 624 ? -3.133 -22.666 -2.978 1.00 71.56 624 LEU A CA 1
ATOM 4780 C C . LEU A 1 624 ? -3.757 -21.370 -3.490 1.00 71.56 624 LEU A C 1
ATOM 4782 O O . LEU A 1 624 ? -3.828 -21.185 -4.704 1.00 71.56 624 LEU A O 1
ATOM 4786 N N . PRO A 1 625 ? -4.227 -20.485 -2.602 1.00 61.22 625 PRO A N 1
ATOM 4787 C CA . PRO A 1 625 ? -5.029 -19.362 -3.049 1.00 61.22 625 PRO A CA 1
ATOM 4788 C C . PRO A 1 625 ? -4.200 -18.233 -3.678 1.00 61.22 625 PRO A C 1
ATOM 4790 O O . PRO A 1 625 ? -4.787 -17.380 -4.333 1.00 61.22 625 PRO A O 1
ATOM 4793 N N . LEU A 1 626 ? -2.870 -18.180 -3.491 1.00 69.12 626 LEU A N 1
ATOM 4794 C CA . LEU A 1 626 ? -2.160 -16.903 -3.619 1.00 69.12 626 LEU A CA 1
ATOM 4795 C C . LEU A 1 626 ? -0.753 -16.959 -4.234 1.00 69.12 626 LEU A C 1
ATOM 4797 O O . LEU A 1 626 ? -0.039 -17.959 -4.151 1.00 69.12 626 LEU A O 1
ATOM 4801 N N . GLN A 1 627 ? -0.373 -15.829 -4.837 1.00 81.88 627 GLN A N 1
ATOM 4802 C CA . GLN A 1 627 ? 0.868 -15.614 -5.575 1.00 81.88 627 GLN A CA 1
ATOM 4803 C C . GLN A 1 627 ? 2.092 -15.473 -4.667 1.00 81.88 627 GLN A C 1
ATOM 4805 O O . GLN A 1 627 ? 2.073 -14.751 -3.673 1.00 81.88 627 GLN A O 1
ATOM 4810 N N . LEU A 1 628 ? 3.172 -16.146 -5.065 1.00 84.62 628 LEU A N 1
ATOM 4811 C CA . LEU A 1 628 ? 4.505 -16.019 -4.484 1.00 84.62 628 LEU A CA 1
ATOM 4812 C C . LEU A 1 628 ? 5.338 -15.029 -5.294 1.00 84.62 628 LEU A C 1
ATOM 4814 O O . LEU A 1 628 ? 5.284 -15.060 -6.522 1.00 84.62 628 LEU A O 1
ATOM 4818 N N . ASP A 1 629 ? 6.147 -14.224 -4.614 1.00 89.88 629 ASP A N 1
ATOM 4819 C CA . ASP A 1 629 ? 7.065 -13.277 -5.248 1.00 89.88 629 ASP A CA 1
ATOM 4820 C C . ASP A 1 629 ? 8.268 -12.964 -4.333 1.00 89.88 629 ASP A C 1
ATOM 4822 O O . ASP A 1 629 ? 8.472 -13.623 -3.309 1.00 89.88 629 ASP A O 1
ATOM 4826 N N . ALA A 1 630 ? 9.101 -11.990 -4.697 1.00 88.94 630 ALA A N 1
ATOM 4827 C CA . ALA A 1 630 ? 10.214 -11.532 -3.873 1.00 88.94 630 ALA A CA 1
ATOM 4828 C C . ALA A 1 630 ? 9.743 -10.619 -2.727 1.00 88.94 630 ALA A C 1
ATOM 4830 O O . ALA A 1 630 ? 9.253 -9.520 -2.967 1.00 88.94 630 ALA A O 1
ATOM 4831 N N . ALA A 1 631 ? 9.885 -11.066 -1.481 1.00 87.69 631 ALA A N 1
ATOM 4832 C CA . ALA A 1 631 ? 9.435 -10.332 -0.295 1.00 87.69 631 ALA A CA 1
ATOM 4833 C C . ALA A 1 631 ? 10.108 -10.868 0.977 1.00 87.69 631 ALA A C 1
ATOM 4835 O O . ALA A 1 631 ? 10.807 -11.889 0.948 1.00 87.69 631 ALA A O 1
ATOM 4836 N N . ASP A 1 632 ? 9.859 -10.225 2.119 1.00 84.38 632 ASP A N 1
ATOM 4837 C CA . ASP A 1 632 ? 10.041 -10.887 3.413 1.00 84.38 632 ASP A CA 1
ATOM 4838 C C . ASP A 1 632 ? 9.139 -12.136 3.507 1.00 84.38 632 ASP A C 1
ATOM 4840 O O . ASP A 1 632 ? 8.060 -12.181 2.926 1.00 84.38 632 ASP A O 1
ATOM 4844 N N . ASP A 1 633 ? 9.543 -13.178 4.229 1.00 79.75 633 ASP A N 1
ATOM 4845 C CA . ASP A 1 633 ? 8.790 -14.440 4.326 1.00 79.75 633 ASP A CA 1
ATOM 4846 C C . ASP A 1 633 ? 7.627 -14.420 5.342 1.00 79.75 633 ASP A C 1
ATOM 4848 O O . ASP A 1 633 ? 7.175 -15.472 5.818 1.00 79.75 633 ASP A O 1
ATOM 4852 N N . GLY A 1 634 ? 7.166 -13.224 5.706 1.00 75.19 634 GLY A N 1
ATOM 4853 C CA . GLY A 1 634 ? 6.096 -12.972 6.667 1.00 75.19 634 GLY A CA 1
ATOM 4854 C C . GLY A 1 634 ? 6.556 -13.083 8.119 1.00 75.19 634 GLY A C 1
ATOM 4855 O O . GLY A 1 634 ? 5.727 -13.001 9.024 1.00 75.19 634 GLY A O 1
ATOM 4856 N N . THR A 1 635 ? 7.856 -13.301 8.361 1.00 72.69 635 THR A N 1
ATOM 4857 C CA . THR A 1 635 ? 8.434 -13.400 9.711 1.00 72.69 635 THR A CA 1
ATOM 4858 C C . THR A 1 635 ? 9.230 -12.166 10.135 1.00 72.69 635 THR A C 1
ATOM 4860 O O . THR A 1 635 ? 9.591 -12.040 11.306 1.00 72.69 635 THR A O 1
ATOM 4863 N N . GLY A 1 636 ? 9.540 -11.271 9.199 1.00 69.75 636 GLY A N 1
ATOM 4864 C CA . GLY A 1 636 ? 10.401 -10.105 9.379 1.00 69.75 636 GLY A CA 1
ATOM 4865 C C . GLY A 1 636 ? 11.898 -10.406 9.413 1.00 69.75 636 GLY A C 1
ATOM 4866 O O . GLY A 1 636 ? 12.689 -9.488 9.630 1.00 69.75 636 GLY A O 1
ATOM 4867 N N . ASN A 1 637 ? 12.307 -11.667 9.237 1.00 69.88 637 ASN A N 1
ATOM 4868 C CA . ASN A 1 637 ? 13.691 -12.110 9.438 1.00 69.88 637 ASN A CA 1
ATOM 4869 C C . ASN A 1 637 ? 14.410 -12.511 8.157 1.00 69.88 637 ASN A C 1
ATOM 4871 O O . ASN A 1 637 ? 15.622 -12.748 8.183 1.00 69.88 637 ASN A O 1
ATOM 4875 N N . ARG A 1 638 ? 13.673 -12.691 7.062 1.00 81.38 638 ARG A N 1
ATOM 4876 C CA . ARG A 1 638 ? 14.197 -13.394 5.901 1.00 81.38 638 ARG A CA 1
ATOM 4877 C C . ARG A 1 638 ? 13.526 -12.894 4.637 1.00 81.38 638 ARG A C 1
ATOM 4879 O O . ARG A 1 638 ? 12.409 -13.281 4.319 1.00 81.38 638 ARG A O 1
ATOM 4886 N N . TYR A 1 639 ? 14.286 -12.127 3.868 1.00 85.81 639 TYR A N 1
ATOM 4887 C CA . TYR A 1 639 ? 13.944 -11.839 2.485 1.00 85.81 639 TYR A CA 1
ATOM 4888 C C . TYR A 1 639 ? 14.170 -13.085 1.623 1.00 85.81 639 TYR A C 1
ATOM 4890 O O . TYR A 1 639 ? 15.217 -13.738 1.722 1.00 85.81 639 TYR A O 1
ATOM 4898 N N . ILE A 1 640 ? 13.193 -13.430 0.791 1.00 84.81 640 ILE A N 1
ATOM 4899 C CA . ILE A 1 640 ? 13.265 -14.551 -0.143 1.00 84.81 640 ILE A CA 1
ATOM 4900 C C . ILE A 1 640 ? 12.831 -14.127 -1.539 1.00 84.81 640 ILE A C 1
ATOM 4902 O O . ILE A 1 640 ? 12.022 -13.226 -1.716 1.00 84.81 640 ILE A O 1
ATOM 4906 N N . THR A 1 641 ? 13.337 -14.847 -2.531 1.00 84.88 641 THR A N 1
ATOM 4907 C CA . THR A 1 641 ? 12.973 -14.684 -3.938 1.00 84.88 641 THR A CA 1
ATOM 4908 C C . THR A 1 641 ? 12.134 -15.895 -4.343 1.00 84.88 641 THR A C 1
ATOM 4910 O O . THR A 1 641 ? 12.683 -16.951 -4.680 1.00 84.88 641 THR A O 1
ATOM 4913 N N . ALA A 1 642 ? 10.809 -15.798 -4.191 1.00 81.94 642 ALA A N 1
ATOM 4914 C CA . ALA A 1 642 ? 9.896 -16.919 -4.391 1.00 81.94 642 ALA A CA 1
ATOM 4915 C C . ALA A 1 642 ? 9.188 -16.864 -5.752 1.00 81.94 642 ALA A C 1
ATOM 4917 O O . ALA A 1 642 ? 8.818 -15.817 -6.265 1.00 81.94 642 ALA A O 1
ATOM 4918 N N . SER A 1 643 ? 8.976 -18.041 -6.325 1.00 80.44 643 SER A N 1
ATOM 4919 C CA . SER A 1 643 ? 8.211 -18.264 -7.546 1.00 80.44 643 SER A CA 1
ATOM 4920 C C . SER A 1 643 ? 7.545 -19.635 -7.469 1.00 80.44 643 SER A C 1
ATOM 4922 O O . SER A 1 643 ? 7.899 -20.479 -6.636 1.00 80.44 643 SER A O 1
ATOM 4924 N N . ALA A 1 644 ? 6.647 -19.916 -8.409 1.00 75.75 644 ALA A N 1
ATOM 4925 C CA . ALA A 1 644 ? 6.101 -21.256 -8.568 1.00 75.75 644 ALA A CA 1
ATOM 4926 C C . ALA A 1 644 ? 7.181 -22.302 -8.945 1.00 75.75 644 ALA A C 1
ATOM 4928 O O . ALA A 1 644 ? 6.970 -23.492 -8.772 1.00 75.75 644 ALA A O 1
ATOM 4929 N N . PHE A 1 645 ? 8.380 -21.919 -9.400 1.00 72.25 645 PHE A N 1
ATOM 4930 C CA . PHE A 1 645 ? 9.437 -22.891 -9.722 1.00 72.25 645 PHE A CA 1
ATOM 4931 C C . PHE A 1 645 ? 10.249 -23.355 -8.509 1.00 72.25 645 PHE A C 1
ATOM 4933 O O . PHE A 1 645 ? 10.743 -24.482 -8.495 1.00 72.25 645 PHE A O 1
ATOM 4940 N N . ASN A 1 646 ? 10.430 -22.489 -7.511 1.00 69.94 646 ASN A N 1
ATOM 4941 C CA . ASN A 1 646 ? 11.344 -22.724 -6.391 1.00 69.94 646 ASN A CA 1
ATOM 4942 C C . ASN A 1 646 ? 10.682 -22.689 -5.016 1.00 69.94 646 ASN A C 1
ATOM 4944 O O . ASN A 1 646 ? 11.370 -23.009 -4.048 1.00 69.94 646 ASN A O 1
ATOM 4948 N N . ASN A 1 647 ? 9.388 -22.367 -4.896 1.00 59.53 647 ASN A N 1
ATOM 4949 C CA . ASN A 1 647 ? 8.762 -22.341 -3.579 1.00 59.53 647 ASN A CA 1
ATOM 4950 C C . ASN A 1 647 ? 7.425 -23.071 -3.452 1.00 59.53 647 ASN A C 1
ATOM 4952 O O . ASN A 1 647 ? 6.474 -22.599 -2.844 1.00 59.53 647 ASN A O 1
ATOM 4956 N N . PHE A 1 648 ? 7.428 -24.333 -3.867 1.00 60.69 648 PHE A N 1
ATOM 4957 C CA . PHE A 1 648 ? 6.518 -25.332 -3.303 1.00 60.69 648 PHE A CA 1
ATOM 4958 C C . PHE A 1 648 ? 7.120 -26.057 -2.082 1.00 60.69 648 PHE A C 1
ATOM 4960 O O . PHE A 1 648 ? 6.911 -27.257 -1.907 1.00 60.69 648 PHE A O 1
ATOM 4967 N N . GLY A 1 649 ? 7.897 -25.329 -1.268 1.00 58.06 649 GLY A N 1
ATOM 4968 C CA . GLY A 1 649 ? 8.444 -25.749 0.030 1.00 58.06 649 GLY A CA 1
ATOM 4969 C C . GLY A 1 649 ? 7.868 -24.974 1.228 1.00 58.06 649 GLY A C 1
ATOM 4970 O O . GLY A 1 649 ? 7.997 -25.446 2.352 1.00 58.06 649 GLY A O 1
ATOM 4971 N N . GLU A 1 650 ? 7.187 -23.845 0.994 1.00 73.81 650 GLU A N 1
ATOM 4972 C CA . GLU A 1 650 ? 6.471 -23.028 1.993 1.00 73.81 650 GLU A CA 1
ATOM 4973 C C . GLU A 1 650 ? 5.034 -22.747 1.491 1.00 73.81 650 GLU A C 1
ATOM 4975 O O . GLU A 1 650 ? 4.716 -21.624 1.102 1.00 73.81 650 GLU A O 1
ATOM 4980 N N . PRO A 1 651 ? 4.148 -23.762 1.428 1.00 71.06 651 PRO A N 1
ATOM 4981 C CA . PRO A 1 651 ? 2.847 -23.665 0.750 1.00 71.06 651 PRO A CA 1
ATOM 4982 C C . PRO A 1 651 ? 1.864 -22.690 1.407 1.00 71.06 651 PRO A C 1
ATOM 4984 O O . PRO A 1 651 ? 0.824 -22.396 0.833 1.00 71.06 651 PRO A O 1
ATOM 4987 N N . ASN A 1 652 ? 2.161 -22.218 2.615 1.00 80.62 652 ASN A N 1
ATOM 4988 C CA . ASN A 1 652 ? 1.337 -21.249 3.311 1.00 80.62 652 ASN A CA 1
ATOM 4989 C C . ASN A 1 652 ? 1.781 -19.796 3.109 1.00 80.62 652 ASN A C 1
ATOM 4991 O O . ASN A 1 652 ? 1.149 -18.919 3.678 1.00 80.62 652 ASN A O 1
ATOM 4995 N N . LEU A 1 653 ? 2.851 -19.523 2.362 1.00 84.50 653 LEU A N 1
ATOM 4996 C CA . LEU A 1 653 ? 3.340 -18.164 2.140 1.00 84.50 653 LEU A CA 1
ATOM 4997 C C . LEU A 1 653 ? 2.651 -17.510 0.936 1.00 84.50 653 LEU A C 1
ATOM 4999 O O . LEU A 1 653 ? 2.464 -18.142 -0.101 1.00 84.50 653 LEU A O 1
ATOM 5003 N N . THR A 1 654 ? 2.317 -16.232 1.074 1.00 86.50 654 THR A N 1
ATOM 5004 C CA . THR A 1 654 ? 1.759 -15.381 0.023 1.00 86.50 654 THR A CA 1
ATOM 5005 C C . THR A 1 654 ? 2.409 -14.003 0.029 1.00 86.50 654 THR A C 1
ATOM 5007 O O . THR A 1 654 ? 2.847 -13.525 1.077 1.00 86.50 654 THR A O 1
ATOM 5010 N N . MET A 1 655 ? 2.413 -13.352 -1.132 1.00 90.62 655 MET A N 1
ATOM 5011 C CA . MET A 1 655 ? 2.843 -11.975 -1.339 1.00 90.62 655 MET A CA 1
ATOM 5012 C C . MET A 1 655 ? 1.668 -11.147 -1.886 1.00 90.62 655 MET A C 1
ATOM 5014 O O . MET A 1 655 ? 1.554 -10.984 -3.105 1.00 90.62 655 MET A O 1
ATOM 5018 N N . PRO A 1 656 ? 0.766 -10.625 -1.023 1.00 91.75 656 PRO A N 1
ATOM 5019 C CA . PRO A 1 656 ? -0.423 -9.884 -1.452 1.00 91.75 656 PRO A CA 1
ATOM 5020 C C . PRO A 1 656 ? -0.140 -8.712 -2.398 1.00 91.75 656 PRO A C 1
ATOM 5022 O O . PRO A 1 656 ? -0.912 -8.499 -3.335 1.00 91.75 656 PRO A O 1
ATOM 5025 N N . TRP A 1 657 ? 0.978 -7.998 -2.235 1.00 92.81 657 TRP A N 1
ATOM 5026 C CA . TRP A 1 657 ? 1.399 -6.933 -3.163 1.00 92.81 657 TRP A CA 1
ATOM 5027 C C . TRP A 1 657 ? 1.588 -7.419 -4.611 1.00 92.81 657 TRP A C 1
ATOM 5029 O O . TRP A 1 657 ? 1.411 -6.657 -5.555 1.00 92.81 657 TRP A O 1
ATOM 5039 N N . SER A 1 658 ? 1.903 -8.697 -4.825 1.00 92.38 658 SER A N 1
ATOM 5040 C CA . SER A 1 658 ? 2.127 -9.244 -6.166 1.00 92.38 658 SER A CA 1
ATOM 5041 C C . SER A 1 658 ? 0.810 -9.428 -6.946 1.00 92.38 658 SER A C 1
ATOM 5043 O O . SER A 1 658 ? 0.808 -9.589 -8.166 1.00 92.38 658 SER A O 1
ATOM 5045 N N . SER A 1 659 ? -0.344 -9.286 -6.275 1.00 91.19 659 SER A N 1
ATOM 5046 C CA . SER A 1 659 ? -1.669 -9.254 -6.921 1.00 91.19 659 SER A CA 1
ATOM 5047 C C . SER A 1 659 ? -1.813 -8.163 -7.987 1.00 91.19 659 SER A C 1
ATOM 5049 O O . SER A 1 659 ? -2.617 -8.317 -8.905 1.00 91.19 659 SER A O 1
ATOM 5051 N N . GLY A 1 660 ? -1.003 -7.101 -7.916 1.00 90.69 660 GLY A N 1
ATOM 5052 C CA . GLY A 1 660 ? -0.968 -6.047 -8.929 1.00 90.69 660 GLY A CA 1
ATOM 5053 C C . GLY A 1 660 ? -0.609 -6.590 -10.315 1.00 90.69 660 GLY A C 1
ATOM 5054 O O . GLY A 1 660 ? -1.191 -6.172 -11.309 1.00 90.69 660 GLY A O 1
ATOM 5055 N N . PHE A 1 661 ? 0.277 -7.586 -10.390 1.00 90.88 661 PHE A N 1
ATOM 5056 C CA . PHE A 1 661 ? 0.659 -8.225 -11.651 1.00 90.88 661 PHE A CA 1
ATOM 5057 C C . PHE A 1 661 ? -0.403 -9.180 -12.188 1.00 90.88 661 PHE A C 1
ATOM 5059 O O . PHE A 1 661 ? -0.561 -9.318 -13.400 1.00 90.88 661 PHE A O 1
ATOM 5066 N N . VAL A 1 662 ? -1.189 -9.795 -11.300 1.00 88.69 662 VAL A N 1
ATOM 5067 C CA . VAL A 1 662 ? -2.330 -10.620 -11.712 1.00 88.69 662 VAL A CA 1
ATOM 5068 C C . VAL A 1 662 ? -3.361 -9.772 -12.446 1.00 88.69 662 VAL A C 1
ATOM 5070 O O . VAL A 1 662 ? -3.936 -10.260 -13.408 1.00 88.69 662 VAL A O 1
ATOM 5073 N N . LEU A 1 663 ? -3.562 -8.502 -12.067 1.00 85.75 663 LEU A N 1
ATOM 5074 C CA . LEU A 1 663 ? -4.535 -7.615 -12.724 1.00 85.75 663 LEU A CA 1
ATOM 5075 C C . LEU A 1 663 ? -4.317 -7.499 -14.235 1.00 85.75 663 LEU A C 1
ATOM 5077 O O . LEU A 1 663 ? -5.287 -7.419 -14.990 1.00 85.75 663 LEU A O 1
ATOM 5081 N N . ALA A 1 664 ? -3.057 -7.497 -14.668 1.00 77.94 664 ALA A N 1
ATOM 5082 C CA . ALA A 1 664 ? -2.693 -7.363 -16.071 1.00 77.94 664 ALA A CA 1
ATOM 5083 C C . ALA A 1 664 ? -2.921 -8.652 -16.886 1.00 77.94 664 ALA A C 1
ATOM 5085 O O . ALA A 1 664 ? -3.081 -8.575 -18.100 1.00 77.94 664 ALA A O 1
ATOM 5086 N N . ALA A 1 665 ? -2.988 -9.823 -16.240 1.00 83.19 665 ALA A N 1
ATOM 5087 C CA . ALA A 1 665 ? -3.245 -11.109 -16.901 1.00 83.19 665 ALA A CA 1
ATOM 5088 C C . ALA A 1 665 ? -4.676 -11.642 -16.697 1.00 83.19 665 ALA A C 1
ATOM 5090 O O . ALA A 1 665 ? -5.251 -12.235 -17.604 1.00 83.19 665 ALA A O 1
ATOM 5091 N N . ASP A 1 666 ? -5.242 -11.458 -15.504 1.00 85.06 666 ASP A N 1
ATOM 5092 C CA . ASP A 1 666 ? -6.551 -11.949 -15.073 1.00 85.06 666 ASP A CA 1
ATOM 5093 C C . ASP A 1 666 ? -7.138 -11.036 -13.979 1.00 85.06 666 ASP A C 1
ATOM 5095 O O . ASP A 1 666 ? -7.061 -11.289 -12.770 1.00 85.06 666 ASP A O 1
ATOM 5099 N N . SER A 1 667 ? -7.758 -9.944 -14.423 1.00 85.38 667 SER A N 1
ATOM 5100 C CA . SER A 1 667 ? -8.376 -8.945 -13.542 1.00 85.38 667 SER A CA 1
ATOM 5101 C C . SER A 1 667 ? -9.545 -9.475 -12.700 1.00 85.38 667 SER A C 1
ATOM 5103 O O . SER A 1 667 ? -9.841 -8.917 -11.639 1.00 85.38 667 SER A O 1
ATOM 5105 N N . THR A 1 668 ? -10.203 -10.559 -13.125 1.00 82.56 668 THR A N 1
ATOM 5106 C CA . THR A 1 668 ? -11.342 -11.134 -12.392 1.00 82.56 668 THR A CA 1
ATOM 5107 C C . THR A 1 668 ? -10.855 -11.895 -11.166 1.00 82.56 668 THR A C 1
ATOM 5109 O O . THR A 1 668 ? -11.332 -11.646 -10.051 1.00 82.56 668 THR A O 1
ATOM 5112 N N . THR A 1 669 ? -9.864 -12.771 -11.350 1.00 82.94 669 THR A N 1
ATOM 5113 C CA . THR A 1 669 ? -9.232 -13.504 -10.246 1.00 82.94 669 THR A CA 1
ATOM 5114 C C . THR A 1 669 ? -8.528 -12.544 -9.292 1.00 82.94 669 THR A C 1
ATOM 5116 O O . THR A 1 669 ? -8.736 -12.620 -8.081 1.00 82.94 669 THR A O 1
ATOM 5119 N N . ALA A 1 670 ? -7.773 -11.576 -9.823 1.00 85.81 670 ALA A N 1
ATOM 5120 C CA . ALA A 1 670 ? -7.093 -10.562 -9.020 1.00 85.81 670 ALA A CA 1
ATOM 5121 C C . ALA A 1 670 ? -8.067 -9.727 -8.176 1.00 85.81 670 ALA A C 1
ATOM 5123 O O . ALA A 1 670 ? -7.859 -9.549 -6.978 1.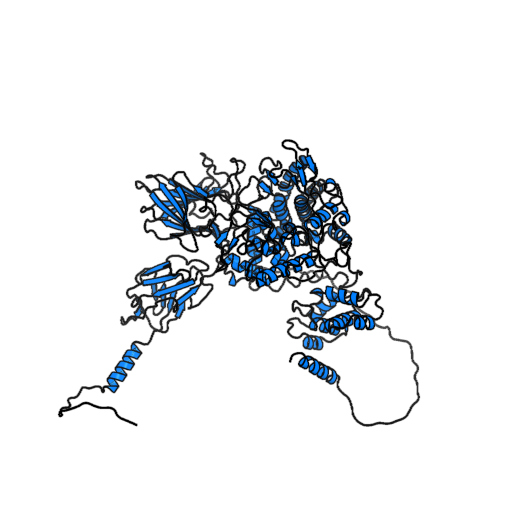00 85.81 670 ALA A O 1
ATOM 5124 N N . GLY A 1 671 ? -9.156 -9.239 -8.779 1.00 86.94 671 GLY A N 1
ATOM 5125 C CA . GLY A 1 671 ? -10.148 -8.433 -8.071 1.00 86.94 671 GLY A CA 1
ATOM 5126 C C . GLY A 1 671 ? -10.860 -9.201 -6.956 1.00 86.94 671 GLY A C 1
ATOM 5127 O O . GLY A 1 671 ? -11.158 -8.617 -5.917 1.00 86.94 671 GLY A O 1
ATOM 5128 N N . SER A 1 672 ? -11.079 -10.506 -7.137 1.00 84.31 672 SER A N 1
ATOM 5129 C CA . SER A 1 672 ? -11.631 -11.373 -6.088 1.00 84.31 672 SER A CA 1
ATOM 5130 C C . SER A 1 672 ? -10.634 -11.548 -4.937 1.00 84.31 672 SER A C 1
ATOM 5132 O O . SER A 1 672 ? -10.977 -11.281 -3.790 1.00 84.31 672 SER A O 1
ATOM 5134 N N . ALA A 1 673 ? -9.370 -11.863 -5.244 1.00 86.25 673 ALA A N 1
ATOM 5135 C CA . ALA A 1 673 ? -8.321 -12.011 -4.233 1.00 86.25 673 ALA A CA 1
ATOM 5136 C C . ALA A 1 673 ? -8.082 -10.722 -3.424 1.00 86.25 673 ALA A C 1
ATOM 5138 O O . ALA A 1 673 ? -7.886 -10.769 -2.214 1.00 86.25 673 ALA A O 1
ATOM 5139 N N . ILE A 1 674 ? -8.140 -9.552 -4.068 1.00 91.06 674 ILE A N 1
ATOM 5140 C CA . ILE A 1 674 ? -7.962 -8.261 -3.388 1.00 91.06 674 ILE A CA 1
ATOM 5141 C C . ILE A 1 674 ? -9.113 -7.969 -2.417 1.00 91.06 674 ILE A C 1
ATOM 5143 O O . ILE A 1 674 ? -8.871 -7.413 -1.348 1.00 91.06 674 ILE A O 1
ATOM 5147 N N . ARG A 1 675 ? -10.352 -8.370 -2.729 1.00 91.12 675 ARG A N 1
ATOM 5148 C CA . ARG A 1 675 ? -11.468 -8.274 -1.769 1.00 91.12 675 ARG A CA 1
ATOM 5149 C C . ARG A 1 675 ? -11.233 -9.154 -0.555 1.00 91.12 675 ARG A C 1
ATOM 5151 O O . ARG A 1 675 ? -11.417 -8.685 0.566 1.00 91.12 675 ARG A O 1
ATOM 5158 N N . ASP A 1 676 ? -10.769 -10.378 -0.783 1.00 87.44 676 ASP A N 1
ATOM 5159 C CA . ASP A 1 676 ? -10.433 -11.297 0.299 1.00 87.44 676 ASP A CA 1
ATOM 5160 C C . ASP A 1 676 ? -9.324 -10.705 1.182 1.00 87.44 676 ASP A C 1
ATOM 5162 O O . ASP A 1 676 ? -9.426 -10.755 2.406 1.00 87.44 676 ASP A O 1
ATOM 5166 N N . TYR A 1 677 ? -8.318 -10.047 0.596 1.00 89.19 677 TYR A N 1
ATOM 5167 C CA . TYR A 1 677 ? -7.282 -9.342 1.357 1.00 89.19 677 TYR A CA 1
ATOM 5168 C C . TYR A 1 677 ? -7.828 -8.204 2.214 1.00 89.19 677 TYR A C 1
ATOM 5170 O O . TYR A 1 677 ? -7.437 -8.091 3.374 1.00 89.19 677 TYR A O 1
ATOM 5178 N N . VAL A 1 678 ? -8.741 -7.385 1.685 1.00 90.75 678 VAL A N 1
ATOM 5179 C CA . VAL A 1 678 ? -9.386 -6.323 2.475 1.00 90.75 678 VAL A CA 1
ATOM 5180 C C . VAL A 1 678 ? -10.181 -6.925 3.635 1.00 90.75 678 VAL A C 1
ATOM 5182 O O . VAL A 1 678 ? -10.085 -6.432 4.752 1.00 90.75 678 VAL A O 1
ATOM 5185 N N . SER A 1 679 ? -10.908 -8.023 3.405 1.00 84.94 679 SER A N 1
ATOM 5186 C CA . SER A 1 679 ? -11.683 -8.699 4.458 1.00 84.94 679 SER A CA 1
ATOM 5187 C C . SER A 1 679 ? -10.830 -9.332 5.564 1.00 84.94 679 SER A C 1
ATOM 5189 O O . SER A 1 679 ? -11.335 -9.577 6.653 1.00 84.94 679 SER A O 1
ATOM 5191 N N . GLN A 1 680 ? -9.547 -9.581 5.291 1.00 81.75 680 GLN A N 1
ATOM 5192 C CA . GLN A 1 680 ? -8.591 -10.191 6.218 1.00 81.75 680 GLN A CA 1
ATOM 5193 C C . GLN A 1 680 ? -7.596 -9.179 6.807 1.00 81.75 680 GLN A C 1
ATOM 5195 O O . GLN A 1 680 ? -6.563 -9.587 7.333 1.00 81.75 680 GLN A O 1
ATOM 5200 N N . SER A 1 681 ? -7.845 -7.872 6.661 1.00 82.94 681 SER A N 1
ATOM 5201 C CA . SER A 1 681 ? -6.931 -6.809 7.116 1.00 82.94 681 SER A CA 1
ATOM 5202 C C . SER A 1 681 ? -5.516 -6.895 6.517 1.00 82.94 681 SER A C 1
ATOM 5204 O O . SER A 1 681 ? -4.555 -6.355 7.058 1.00 82.94 681 SER A O 1
ATOM 5206 N N . LEU A 1 682 ? -5.376 -7.519 5.342 1.00 87.94 682 LEU A N 1
ATOM 5207 C CA . LEU A 1 682 ? -4.112 -7.625 4.601 1.00 87.94 682 LEU A CA 1
ATOM 5208 C C . LEU A 1 682 ? -3.850 -6.415 3.694 1.00 87.94 682 LEU A C 1
ATOM 5210 O O . LEU A 1 682 ? -2.969 -6.469 2.835 1.00 87.94 682 LEU A O 1
ATOM 5214 N N . VAL A 1 683 ? -4.611 -5.331 3.858 1.00 91.94 683 VAL A N 1
ATOM 5215 C CA . VAL A 1 683 ? -4.480 -4.084 3.097 1.00 91.94 683 VAL A CA 1
ATOM 5216 C C . VAL A 1 683 ? -4.425 -2.911 4.071 1.00 91.94 683 VAL A C 1
ATOM 5218 O O . VAL A 1 683 ? -5.433 -2.544 4.668 1.00 91.94 683 VAL A O 1
ATOM 5221 N N . GLY A 1 684 ? -3.242 -2.317 4.217 1.00 92.44 684 GLY A N 1
ATOM 5222 C CA . GLY A 1 684 ? -2.998 -1.181 5.104 1.00 92.44 684 GLY A CA 1
ATOM 5223 C C . GLY A 1 684 ? -2.845 0.150 4.359 1.00 92.44 684 GLY A C 1
ATOM 5224 O O . GLY A 1 684 ? -3.316 0.302 3.225 1.00 92.44 684 GLY A O 1
ATOM 5225 N N . PRO A 1 685 ? -2.145 1.130 4.963 1.00 93.38 685 PRO A N 1
ATOM 5226 C CA . PRO A 1 685 ? -1.946 2.452 4.370 1.00 93.38 685 PRO A CA 1
ATOM 5227 C C . PRO A 1 685 ? -1.209 2.421 3.026 1.00 93.38 685 PRO A C 1
ATOM 5229 O O . PRO A 1 685 ? -1.521 3.210 2.138 1.00 93.38 685 PRO A O 1
ATOM 5232 N N . PHE A 1 686 ? -0.245 1.516 2.848 1.00 94.00 686 PHE A N 1
ATOM 5233 C CA . PHE A 1 686 ? 0.550 1.410 1.618 1.00 94.00 686 PHE A CA 1
ATOM 5234 C C . PHE A 1 686 ? -0.052 0.448 0.578 1.00 94.00 686 PHE A C 1
ATOM 5236 O O . PHE A 1 686 ? 0.541 0.245 -0.482 1.00 94.00 686 PHE A O 1
ATOM 5243 N N . GLY A 1 687 ? -1.249 -0.094 0.821 1.00 94.12 687 GLY A N 1
ATOM 5244 C CA . GLY A 1 687 ? -1.887 -1.110 -0.021 1.00 94.12 687 GLY A CA 1
ATOM 5245 C C . GLY A 1 687 ? -1.753 -2.507 0.584 1.00 94.12 687 GLY A C 1
ATOM 5246 O O . GLY A 1 687 ? -1.641 -2.623 1.806 1.00 94.12 687 GLY A O 1
ATOM 5247 N N . PRO A 1 688 ? -1.802 -3.576 -0.230 1.00 93.56 688 PRO A N 1
ATOM 5248 C CA . PRO A 1 688 ? -1.617 -4.933 0.266 1.00 93.56 688 PRO A CA 1
ATOM 5249 C C . PRO A 1 688 ? -0.260 -5.114 0.956 1.00 93.56 688 PRO A C 1
ATOM 5251 O O . PRO A 1 688 ? 0.749 -4.589 0.480 1.00 93.56 688 PRO A O 1
ATOM 5254 N N . VAL A 1 689 ? -0.236 -5.866 2.057 1.00 90.69 689 VAL A N 1
ATOM 5255 C CA . VAL A 1 689 ? 0.989 -6.148 2.825 1.00 90.69 689 VAL A CA 1
ATOM 5256 C C . VAL A 1 689 ? 2.049 -6.873 1.984 1.00 90.69 689 VAL A C 1
ATOM 5258 O O . VAL A 1 689 ? 1.738 -7.553 1.001 1.00 90.69 689 VAL A O 1
ATOM 5261 N N . ASP A 1 690 ? 3.314 -6.746 2.393 1.00 89.69 690 ASP A N 1
ATOM 5262 C CA . ASP A 1 690 ? 4.466 -7.324 1.682 1.00 89.69 690 ASP A CA 1
ATOM 5263 C C . ASP A 1 690 ? 4.405 -8.860 1.607 1.00 89.69 690 ASP A C 1
ATOM 5265 O O . ASP A 1 690 ? 4.709 -9.487 0.591 1.00 89.69 690 ASP A O 1
ATOM 5269 N N . SER A 1 691 ? 3.953 -9.497 2.680 1.00 88.81 691 SER A N 1
ATOM 5270 C CA . SER A 1 691 ? 3.733 -10.935 2.703 1.00 88.81 691 SER A CA 1
ATOM 5271 C C . SER A 1 691 ? 2.873 -11.348 3.880 1.00 88.81 691 SER A C 1
ATOM 5273 O O . SER A 1 691 ? 2.809 -10.665 4.902 1.00 88.81 691 SER A O 1
ATOM 5275 N N . ALA A 1 692 ? 2.224 -12.497 3.738 1.00 86.81 692 ALA A N 1
ATOM 5276 C CA . ALA A 1 692 ? 1.476 -13.135 4.807 1.00 86.81 692 ALA A CA 1
ATOM 5277 C C . ALA A 1 692 ? 1.677 -14.650 4.771 1.00 86.81 692 ALA A C 1
ATOM 5279 O O . ALA A 1 692 ? 1.923 -15.249 3.723 1.00 86.81 692 ALA A O 1
ATOM 5280 N N . ARG A 1 693 ? 1.547 -15.289 5.929 1.00 84.00 693 ARG A N 1
ATOM 5281 C CA . ARG A 1 693 ? 1.411 -16.738 6.050 1.00 84.00 693 ARG A CA 1
ATOM 5282 C C . ARG A 1 693 ? -0.030 -17.070 6.362 1.00 84.00 693 ARG A C 1
ATOM 5284 O O . ARG A 1 693 ? -0.634 -16.422 7.209 1.00 84.00 693 ARG A O 1
ATOM 5291 N N . LEU A 1 694 ? -0.557 -18.082 5.692 1.00 80.75 694 LEU A N 1
ATOM 5292 C CA . LEU A 1 694 ? -1.934 -18.525 5.822 1.00 80.75 694 LEU A CA 1
ATOM 5293 C C . LEU A 1 694 ? -2.063 -19.798 6.664 1.00 80.75 694 LEU A C 1
ATOM 5295 O O . LEU A 1 694 ? -1.180 -20.658 6.706 1.00 80.75 694 LEU A O 1
ATOM 5299 N N . SER A 1 695 ? -3.226 -19.968 7.271 1.00 76.56 695 SER A N 1
ATOM 5300 C CA . SER A 1 695 ? -3.654 -21.227 7.864 1.00 76.56 695 SER A CA 1
ATOM 5301 C C . SER A 1 695 ? -3.957 -22.245 6.756 1.00 76.56 695 SER A C 1
ATOM 5303 O O . SER A 1 695 ? -4.783 -21.962 5.882 1.00 76.56 695 SER A O 1
ATOM 5305 N N . PRO A 1 696 ? -3.374 -23.459 6.791 1.00 69.19 696 PRO A N 1
ATOM 5306 C CA . PRO A 1 696 ? -3.690 -24.506 5.819 1.00 69.19 696 PRO A CA 1
ATOM 5307 C C . PRO A 1 696 ? -5.160 -24.951 5.829 1.00 69.19 696 PRO A C 1
ATOM 5309 O O . PRO A 1 696 ? -5.602 -25.596 4.882 1.00 69.19 696 PRO A O 1
ATOM 5312 N N . GLN A 1 697 ? -5.903 -24.682 6.910 1.00 65.31 697 GLN A N 1
ATOM 5313 C CA . GLN A 1 697 ? -7.289 -25.128 7.077 1.00 65.31 697 GLN A CA 1
ATOM 5314 C C . GLN A 1 697 ? -8.318 -24.092 6.617 1.00 65.31 697 GLN A C 1
ATOM 5316 O O . GLN A 1 697 ? -9.373 -24.481 6.122 1.00 65.31 697 GLN A O 1
ATOM 5321 N N . SER A 1 698 ? -8.034 -22.803 6.809 1.00 65.56 698 SER A N 1
ATOM 5322 C CA . SER A 1 698 ? -8.995 -21.709 6.599 1.00 65.56 698 SER A CA 1
ATOM 5323 C C . SER A 1 698 ? -8.569 -20.709 5.528 1.00 65.56 698 SER A C 1
ATOM 5325 O O . SER A 1 698 ? -9.371 -19.854 5.175 1.00 65.56 698 SER A O 1
ATOM 5327 N N . ALA A 1 699 ? -7.328 -20.791 5.028 1.00 67.88 699 ALA A N 1
ATOM 5328 C CA . ALA A 1 699 ? -6.723 -19.784 4.153 1.00 67.88 699 ALA A CA 1
ATOM 5329 C C . ALA A 1 699 ? -6.743 -18.352 4.731 1.00 67.88 699 ALA A C 1
ATOM 5331 O O . ALA A 1 699 ? -6.522 -17.395 3.995 1.00 67.88 699 ALA A O 1
ATOM 5332 N N . THR A 1 700 ? -6.966 -18.215 6.042 1.00 75.62 700 THR A N 1
ATOM 5333 C CA . THR A 1 700 ? -6.881 -16.945 6.764 1.00 75.62 700 THR A CA 1
ATOM 5334 C C . THR A 1 700 ? -5.436 -16.644 7.123 1.00 75.62 700 THR A C 1
ATOM 5336 O O . THR A 1 700 ? -4.665 -17.565 7.416 1.00 75.62 700 THR A O 1
ATOM 5339 N N . ALA A 1 701 ? -5.054 -15.371 7.112 1.00 77.38 701 ALA A N 1
ATOM 5340 C CA . ALA A 1 701 ? -3.734 -14.960 7.568 1.00 77.38 701 ALA A CA 1
ATOM 5341 C C . ALA A 1 701 ? -3.500 -15.367 9.033 1.00 77.38 701 ALA A C 1
ATOM 5343 O O . ALA A 1 701 ? -4.291 -15.057 9.914 1.00 77.38 701 ALA A O 1
ATOM 5344 N N . THR A 1 702 ? -2.402 -16.076 9.289 1.00 74.31 702 THR A N 1
ATOM 5345 C CA . THR A 1 702 ? -1.936 -16.436 10.636 1.00 74.31 702 THR A CA 1
ATOM 5346 C C . THR A 1 702 ? -0.848 -15.492 11.134 1.00 74.31 702 THR A C 1
ATOM 5348 O O . THR A 1 702 ? -0.703 -15.302 12.336 1.00 74.31 702 THR A O 1
ATOM 5351 N N . SER A 1 703 ? -0.049 -14.932 10.223 1.00 77.06 703 SER A N 1
ATOM 5352 C CA . SER A 1 703 ? 1.010 -13.966 10.536 1.00 77.06 703 SER A CA 1
ATOM 5353 C C . SER A 1 703 ? 1.372 -13.163 9.292 1.00 77.06 703 SER A C 1
ATOM 5355 O O . SER A 1 703 ? 1.446 -13.731 8.203 1.00 77.06 703 SER A O 1
ATOM 5357 N N . TYR A 1 704 ? 1.665 -11.882 9.442 1.00 80.56 704 TYR A N 1
ATOM 5358 C CA . TYR A 1 704 ? 2.192 -11.026 8.378 1.00 80.56 704 TYR A CA 1
ATOM 5359 C C . TYR A 1 704 ? 3.029 -9.909 8.990 1.00 80.56 704 TYR A C 1
ATOM 5361 O O . TYR A 1 704 ? 2.996 -9.722 10.202 1.00 80.56 704 TYR A O 1
ATOM 5369 N N . ASN A 1 705 ? 3.811 -9.204 8.169 1.00 74.88 705 ASN A N 1
ATOM 5370 C CA . ASN A 1 705 ? 4.683 -8.127 8.629 1.00 74.88 705 ASN A CA 1
ATOM 5371 C C . ASN A 1 705 ? 4.064 -6.740 8.369 1.00 74.88 705 ASN A C 1
ATOM 5373 O O . ASN A 1 705 ? 3.576 -6.482 7.273 1.00 74.88 705 ASN A O 1
ATOM 5377 N N . GLY A 1 706 ? 4.131 -5.834 9.351 1.00 77.38 706 GLY A N 1
ATOM 5378 C CA . GLY A 1 706 ? 3.668 -4.448 9.234 1.00 77.38 706 GLY A CA 1
ATOM 5379 C C . GLY A 1 706 ? 4.727 -3.507 8.665 1.00 77.38 706 GLY A C 1
ATOM 5380 O O . GLY A 1 706 ? 4.450 -2.360 8.311 1.00 77.38 706 GLY A O 1
ATOM 5381 N N . ARG A 1 707 ? 5.953 -4.009 8.507 1.00 83.56 707 ARG A N 1
ATOM 5382 C CA . ARG A 1 707 ? 6.974 -3.413 7.654 1.00 83.56 707 ARG A CA 1
ATOM 5383 C C . ARG A 1 707 ? 6.624 -3.680 6.193 1.00 83.56 707 ARG A C 1
ATOM 5385 O O . ARG A 1 707 ? 6.581 -4.828 5.763 1.00 83.56 707 ARG A O 1
ATOM 5392 N N . TYR A 1 708 ? 6.491 -2.608 5.426 1.00 88.88 708 TYR A N 1
ATOM 5393 C CA . TYR A 1 708 ? 6.392 -2.658 3.975 1.00 88.88 708 TYR A CA 1
ATOM 5394 C C . TYR A 1 708 ? 7.780 -2.513 3.361 1.00 88.88 708 TYR A C 1
ATOM 5396 O O . TYR A 1 708 ? 8.544 -1.620 3.749 1.00 88.88 708 TYR A O 1
ATOM 5404 N N . ASP A 1 709 ? 8.087 -3.360 2.381 1.00 91.62 709 ASP A N 1
ATOM 5405 C CA . ASP A 1 709 ? 9.064 -3.029 1.352 1.00 91.62 709 ASP A CA 1
ATOM 5406 C C . ASP A 1 709 ? 8.407 -2.023 0.397 1.00 91.62 709 ASP A C 1
ATOM 5408 O O . ASP A 1 709 ? 7.452 -2.342 -0.317 1.00 91.62 709 ASP A O 1
ATOM 5412 N N . LEU A 1 710 ? 8.877 -0.772 0.417 1.00 94.00 710 LEU A N 1
ATOM 5413 C CA . LEU A 1 710 ? 8.234 0.290 -0.355 1.00 94.00 710 LEU A CA 1
ATOM 5414 C C . LEU A 1 710 ? 8.477 0.137 -1.858 1.00 94.00 710 LEU A C 1
ATOM 5416 O O . LEU A 1 710 ? 7.726 0.715 -2.644 1.00 94.00 710 LEU A O 1
ATOM 5420 N N . TRP A 1 711 ? 9.449 -0.682 -2.270 1.00 95.12 711 TRP A N 1
ATOM 5421 C CA . TRP A 1 711 ? 9.578 -1.085 -3.664 1.00 95.12 711 TRP A CA 1
ATOM 5422 C C . TRP A 1 711 ? 8.372 -1.923 -4.090 1.00 95.12 711 TRP A C 1
ATOM 5424 O O . TRP A 1 711 ? 7.697 -1.573 -5.058 1.00 95.12 711 TRP A O 1
ATOM 5434 N N . ASN A 1 712 ? 8.031 -2.950 -3.312 1.00 95.44 712 ASN A N 1
ATOM 5435 C CA . ASN A 1 712 ? 6.897 -3.835 -3.574 1.00 95.44 712 ASN A CA 1
ATOM 5436 C C . ASN A 1 712 ? 5.558 -3.083 -3.540 1.00 95.44 712 ASN A C 1
ATOM 5438 O O . ASN A 1 712 ? 4.741 -3.231 -4.452 1.00 95.44 712 ASN A O 1
ATOM 5442 N N . SER A 1 713 ? 5.360 -2.188 -2.565 1.00 95.31 713 SER A N 1
ATOM 5443 C CA . SER A 1 713 ? 4.185 -1.300 -2.538 1.00 95.31 713 SER A CA 1
ATOM 5444 C C . SER A 1 713 ? 4.095 -0.419 -3.784 1.00 95.31 713 SER A C 1
ATOM 5446 O O . SER A 1 713 ? 3.017 -0.242 -4.353 1.00 95.31 713 SER A O 1
ATOM 5448 N N . SER A 1 714 ? 5.228 0.127 -4.232 1.00 96.62 714 SER A N 1
ATOM 5449 C CA . SER A 1 714 ? 5.270 0.989 -5.412 1.00 96.62 714 SER A CA 1
ATOM 5450 C C . SER A 1 714 ? 5.034 0.224 -6.720 1.00 96.62 714 SER A C 1
ATOM 5452 O O . SER A 1 714 ? 4.392 0.759 -7.622 1.00 96.62 714 SER A O 1
ATOM 5454 N N . LEU A 1 715 ? 5.459 -1.042 -6.801 1.00 95.56 715 LEU A N 1
ATOM 5455 C CA . LEU A 1 715 ? 5.172 -1.937 -7.923 1.00 95.56 715 LEU A CA 1
ATOM 5456 C C . LEU A 1 715 ? 3.690 -2.308 -7.994 1.00 95.56 715 LEU A C 1
ATOM 5458 O O . LEU A 1 715 ? 3.101 -2.233 -9.072 1.00 95.56 715 LEU A O 1
ATOM 5462 N N . TRP A 1 716 ? 3.071 -2.653 -6.859 1.00 96.00 716 TRP A N 1
ATOM 5463 C CA . TRP A 1 716 ? 1.627 -2.905 -6.802 1.00 96.00 716 TRP A CA 1
ATOM 5464 C C . TRP A 1 716 ? 0.835 -1.680 -7.271 1.00 96.00 716 TRP A C 1
ATOM 5466 O O . TRP A 1 716 ? -0.072 -1.802 -8.099 1.00 96.00 716 TRP A O 1
ATOM 5476 N N . LEU A 1 717 ? 1.215 -0.491 -6.786 1.00 97.38 717 LEU A N 1
ATOM 5477 C CA . LEU A 1 717 ? 0.606 0.769 -7.199 1.00 97.38 717 LEU A CA 1
ATOM 5478 C C . LEU A 1 717 ? 0.782 0.995 -8.704 1.00 97.38 717 LEU A C 1
ATOM 5480 O O . LEU A 1 717 ? -0.198 1.257 -9.395 1.00 97.38 717 LEU A O 1
ATOM 5484 N N . ALA A 1 718 ? 2.003 0.858 -9.225 1.00 95.25 718 ALA A N 1
ATOM 5485 C CA . ALA A 1 718 ? 2.299 1.048 -10.641 1.00 95.25 718 ALA A CA 1
ATOM 5486 C C . ALA A 1 718 ? 1.491 0.099 -11.538 1.00 95.25 718 ALA A C 1
ATOM 5488 O O . ALA A 1 718 ? 0.904 0.559 -12.513 1.00 95.25 718 ALA A O 1
ATOM 5489 N N . ALA A 1 719 ? 1.411 -1.188 -11.190 1.00 94.50 719 ALA A N 1
ATOM 5490 C CA . ALA A 1 719 ? 0.646 -2.183 -11.941 1.00 94.50 719 ALA A CA 1
ATOM 5491 C C . ALA A 1 719 ? -0.868 -1.922 -11.884 1.00 94.50 719 ALA A C 1
ATOM 5493 O O . ALA A 1 719 ? -1.569 -2.047 -12.887 1.00 94.50 719 ALA A O 1
ATOM 5494 N N . THR A 1 720 ? -1.378 -1.499 -10.724 1.00 95.81 720 THR A N 1
ATOM 5495 C CA . THR A 1 720 ? -2.795 -1.146 -10.559 1.00 95.81 720 THR A CA 1
ATOM 5496 C C . THR A 1 720 ? -3.157 0.097 -11.368 1.00 95.81 720 THR A C 1
ATOM 5498 O O . THR A 1 720 ? -4.194 0.129 -12.030 1.00 95.81 720 THR A O 1
ATOM 5501 N N . LEU A 1 721 ? -2.301 1.120 -11.343 1.00 95.31 721 LEU A N 1
ATOM 5502 C CA . LEU A 1 721 ? -2.481 2.335 -12.134 1.00 95.31 721 LEU A CA 1
ATOM 5503 C C . LEU A 1 721 ? -2.406 2.054 -13.632 1.00 95.31 721 LEU A C 1
ATOM 5505 O O . LEU A 1 721 ? -3.207 2.597 -14.383 1.00 95.31 721 LEU A O 1
ATOM 5509 N N . GLU A 1 722 ? -1.500 1.174 -14.049 1.00 91.75 722 GLU A N 1
ATOM 5510 C CA . GLU A 1 722 ? -1.406 0.718 -15.432 1.00 91.75 722 GLU A CA 1
ATOM 5511 C C . GLU A 1 722 ? -2.706 0.041 -15.881 1.00 91.75 722 GLU A C 1
ATOM 5513 O O . GLU A 1 722 ? -3.325 0.464 -16.853 1.00 91.75 722 GLU A O 1
ATOM 5518 N N . HIS A 1 723 ? -3.199 -0.926 -15.103 1.00 91.50 723 HIS A N 1
ATOM 5519 C CA . HIS A 1 723 ? -4.456 -1.617 -15.388 1.00 91.50 723 HIS A CA 1
ATOM 5520 C C . HIS A 1 723 ? -5.659 -0.664 -15.496 1.00 91.50 723 HIS A C 1
ATOM 5522 O O . HIS A 1 723 ? -6.517 -0.818 -16.370 1.00 91.50 723 HIS A O 1
ATOM 5528 N N . LEU A 1 724 ? -5.754 0.306 -14.584 1.00 92.44 724 LEU A N 1
ATOM 5529 C CA . LEU A 1 724 ? -6.889 1.222 -14.527 1.00 92.44 724 LEU A CA 1
ATOM 5530 C C . LEU A 1 724 ? -6.808 2.331 -15.580 1.00 92.44 724 LEU A C 1
ATOM 5532 O O . LEU A 1 724 ? -7.854 2.786 -16.057 1.00 92.44 724 LEU A O 1
ATOM 5536 N N . TYR A 1 725 ? -5.599 2.796 -15.899 1.00 92.56 725 TYR A N 1
ATOM 5537 C CA . TYR A 1 725 ? -5.409 4.109 -16.504 1.00 92.56 725 TYR A CA 1
ATOM 5538 C C . TYR A 1 725 ? -4.321 4.219 -17.574 1.00 92.56 725 TYR A C 1
ATOM 5540 O O . TYR A 1 725 ? -4.209 5.316 -18.115 1.00 92.56 725 TYR A O 1
ATOM 5548 N N . ASP A 1 726 ? -3.574 3.158 -17.903 1.00 89.94 726 ASP A N 1
ATOM 5549 C CA . ASP A 1 726 ? -2.509 3.218 -18.925 1.00 89.94 726 ASP A CA 1
ATOM 5550 C C . ASP A 1 726 ? -1.431 4.270 -18.553 1.00 89.94 726 ASP A C 1
ATOM 5552 O O . ASP A 1 726 ? -1.071 5.166 -19.318 1.00 89.94 726 ASP A O 1
ATOM 5556 N N . ASP A 1 727 ? -0.968 4.230 -17.294 1.00 88.69 727 ASP A N 1
ATOM 5557 C CA . ASP A 1 727 ? -0.101 5.262 -16.701 1.00 88.69 727 ASP A CA 1
ATOM 5558 C C . ASP A 1 727 ? 1.320 5.297 -17.290 1.00 88.69 727 ASP A C 1
ATOM 5560 O O . ASP A 1 727 ? 2.044 6.281 -17.097 1.00 88.69 727 ASP A O 1
ATOM 5564 N N . ASN A 1 728 ? 1.740 4.259 -18.017 1.00 89.69 728 ASN A N 1
ATOM 5565 C CA . ASN A 1 728 ? 2.996 4.255 -18.766 1.00 89.69 728 ASN A CA 1
ATOM 5566 C C . ASN A 1 728 ? 2.902 5.004 -20.112 1.00 89.69 728 ASN A C 1
ATOM 5568 O O . ASN A 1 728 ? 3.940 5.350 -20.685 1.00 89.69 728 ASN A O 1
ATOM 5572 N N . ALA A 1 729 ? 1.693 5.312 -20.606 1.00 88.19 729 ALA A N 1
ATOM 5573 C CA . ALA A 1 729 ? 1.476 5.829 -21.957 1.00 88.19 729 ALA A CA 1
ATOM 5574 C C . ALA A 1 729 ? 2.280 7.097 -22.254 1.00 88.19 729 ALA A C 1
ATOM 5576 O O . ALA A 1 729 ? 2.698 7.327 -23.390 1.00 88.19 729 ALA A O 1
ATOM 5577 N N . LEU A 1 730 ? 2.504 7.943 -21.249 1.00 91.38 730 LEU A N 1
ATOM 5578 C CA . LEU A 1 730 ? 3.264 9.176 -21.426 1.00 91.38 730 LEU A CA 1
ATOM 5579 C C . LEU A 1 730 ? 4.724 8.910 -21.821 1.00 91.38 730 LEU A C 1
ATOM 5581 O O . LEU A 1 730 ? 5.263 9.647 -22.647 1.00 91.38 730 LEU A O 1
ATOM 5585 N N . LEU A 1 731 ? 5.347 7.871 -21.256 1.00 94.62 731 LEU A N 1
ATOM 5586 C CA . LEU A 1 731 ? 6.693 7.443 -21.634 1.00 94.62 731 LEU A CA 1
ATOM 5587 C C . LEU A 1 731 ? 6.665 6.662 -22.948 1.00 94.62 731 LEU A C 1
ATOM 5589 O O . LEU A 1 731 ? 7.437 6.971 -23.851 1.00 94.62 731 LEU A O 1
ATOM 5593 N N . THR A 1 732 ? 5.747 5.699 -23.075 1.00 91.56 732 THR A N 1
ATOM 5594 C CA . THR A 1 732 ? 5.618 4.843 -24.264 1.00 91.56 732 THR A CA 1
ATOM 5595 C C . THR A 1 732 ? 5.458 5.658 -25.547 1.00 91.56 732 THR A C 1
ATOM 5597 O O . THR A 1 732 ? 6.086 5.351 -26.555 1.00 91.56 732 THR A O 1
ATOM 5600 N N . ASN A 1 733 ? 4.653 6.725 -25.513 1.00 87.94 733 ASN A N 1
ATOM 5601 C CA . ASN A 1 733 ? 4.349 7.543 -26.690 1.00 87.94 733 ASN A CA 1
ATOM 5602 C C . ASN A 1 733 ? 5.432 8.596 -27.018 1.00 87.94 733 ASN A C 1
ATOM 5604 O O . ASN A 1 733 ? 5.220 9.417 -27.914 1.00 87.94 733 ASN A O 1
ATOM 5608 N N . GLN A 1 734 ? 6.573 8.620 -26.314 1.00 89.19 734 GLN A N 1
ATOM 5609 C CA . GLN A 1 734 ? 7.708 9.456 -26.720 1.00 89.19 734 GLN A CA 1
ATOM 5610 C C . GLN A 1 734 ? 8.317 8.916 -28.018 1.00 89.19 734 GLN A C 1
ATOM 5612 O O . GLN A 1 734 ? 8.527 7.713 -28.165 1.00 89.19 734 GLN A O 1
ATOM 5617 N N . THR A 1 735 ? 8.639 9.807 -28.957 1.00 90.75 735 THR A N 1
ATOM 5618 C CA . THR A 1 735 ? 9.128 9.417 -30.293 1.00 90.75 735 THR A CA 1
ATOM 5619 C C . THR A 1 735 ? 10.441 8.636 -30.217 1.00 90.75 735 THR A C 1
ATOM 5621 O O . THR A 1 735 ? 10.647 7.681 -30.961 1.00 90.75 735 THR A O 1
ATOM 5624 N N . GLU A 1 736 ? 11.326 9.006 -29.296 1.00 93.06 736 GLU A N 1
ATOM 5625 C CA . GLU A 1 736 ? 12.609 8.346 -29.073 1.00 93.06 736 GLU A CA 1
ATOM 5626 C C . GLU A 1 736 ? 12.439 6.949 -28.461 1.00 93.06 736 GLU A C 1
ATOM 5628 O O . GLU A 1 736 ? 13.201 6.042 -28.794 1.00 93.06 736 GLU A O 1
ATOM 5633 N N . VAL A 1 737 ? 11.427 6.758 -27.607 1.00 95.06 737 VAL A N 1
ATOM 5634 C CA . VAL A 1 737 ? 11.083 5.451 -27.024 1.00 95.06 737 VAL A CA 1
ATOM 5635 C C . VAL A 1 737 ? 10.515 4.536 -28.102 1.00 95.06 737 VAL A C 1
ATOM 5637 O O . VAL A 1 737 ? 11.002 3.419 -28.268 1.00 95.06 737 VAL A O 1
ATOM 5640 N N . ASP A 1 738 ? 9.552 5.022 -28.883 1.00 88.31 738 ASP A N 1
ATOM 5641 C CA . ASP A 1 738 ? 8.951 4.287 -30.000 1.00 88.31 738 ASP A CA 1
ATOM 5642 C C . ASP A 1 738 ? 10.017 3.823 -31.010 1.00 88.31 738 ASP A C 1
ATOM 5644 O O . ASP A 1 738 ? 10.133 2.631 -31.309 1.00 88.31 738 ASP A O 1
ATOM 5648 N N . ALA A 1 739 ? 10.903 4.738 -31.420 1.00 89.06 739 ALA A N 1
ATOM 5649 C CA . ALA A 1 739 ? 12.010 4.445 -32.327 1.00 89.06 739 ALA A CA 1
ATOM 5650 C C . ALA A 1 739 ? 13.048 3.469 -31.740 1.00 89.06 739 ALA A C 1
ATOM 5652 O O . ALA A 1 739 ? 13.682 2.718 -32.486 1.00 89.06 739 ALA A O 1
ATOM 5653 N N . ALA A 1 740 ? 13.259 3.474 -30.420 1.00 95.06 740 ALA A N 1
ATOM 5654 C CA . ALA A 1 740 ? 14.121 2.502 -29.754 1.00 95.06 740 ALA A CA 1
ATOM 5655 C C . ALA A 1 740 ? 13.507 1.100 -29.811 1.00 95.06 740 ALA A C 1
ATOM 5657 O O . ALA A 1 740 ? 14.180 0.132 -30.172 1.00 95.06 740 ALA A O 1
ATOM 5658 N N . LEU A 1 741 ? 12.221 0.991 -29.482 1.00 91.75 741 LEU A N 1
ATOM 5659 C CA . LEU A 1 741 ? 11.500 -0.276 -29.467 1.00 91.75 741 LEU A CA 1
ATOM 5660 C C . LEU A 1 741 ? 11.416 -0.881 -30.880 1.00 91.75 741 LEU A C 1
ATOM 5662 O O . LEU A 1 741 ? 11.667 -2.074 -31.038 1.00 91.75 741 LEU A O 1
ATOM 5666 N N . ASP A 1 742 ? 11.219 -0.076 -31.924 1.00 86.50 742 ASP A N 1
ATOM 5667 C CA . ASP A 1 742 ? 11.239 -0.531 -33.326 1.00 86.50 742 ASP A CA 1
ATOM 5668 C C . ASP A 1 742 ? 12.534 -1.255 -33.742 1.00 86.50 742 ASP A C 1
ATOM 5670 O O . ASP A 1 742 ? 12.537 -2.043 -34.687 1.00 86.50 742 ASP A O 1
ATOM 5674 N N . LYS A 1 743 ? 13.653 -1.038 -33.038 1.00 90.69 743 LYS A N 1
ATOM 5675 C CA . LYS A 1 743 ? 14.916 -1.754 -33.301 1.00 90.69 743 LYS A CA 1
ATOM 5676 C C . LYS A 1 743 ? 14.943 -3.171 -32.731 1.00 90.69 743 LYS A C 1
ATOM 5678 O O . LYS A 1 743 ? 15.728 -4.005 -33.187 1.00 90.69 743 LYS A O 1
ATOM 5683 N N . VAL A 1 744 ? 14.157 -3.435 -31.690 1.00 90.81 744 VAL A N 1
ATOM 5684 C CA . VAL A 1 744 ? 14.187 -4.691 -30.919 1.00 90.81 744 VAL A CA 1
ATOM 5685 C C . VAL A 1 744 ? 12.915 -5.518 -31.047 1.00 90.81 744 VAL A C 1
ATOM 5687 O O . VAL A 1 744 ? 12.877 -6.647 -30.555 1.00 90.81 744 VAL A O 1
ATOM 5690 N N . PHE A 1 745 ? 11.927 -5.013 -31.782 1.00 86.06 745 PHE A N 1
ATOM 5691 C CA . PHE A 1 745 ? 10.732 -5.734 -32.189 1.00 86.06 745 PHE A CA 1
ATOM 5692 C C . PHE A 1 745 ? 10.689 -5.878 -33.712 1.00 86.06 745 PHE A C 1
ATOM 5694 O O . PHE A 1 745 ? 10.944 -4.940 -34.462 1.00 86.06 745 PHE A O 1
ATOM 5701 N N . VAL A 1 746 ? 10.382 -7.085 -34.180 1.00 73.19 746 VAL A N 1
ATOM 5702 C CA . VAL A 1 746 ? 10.031 -7.339 -35.570 1.00 73.19 746 VAL A CA 1
ATOM 5703 C C . VAL A 1 746 ? 8.612 -6.827 -35.740 1.00 73.19 746 VAL A C 1
ATOM 5705 O O . VAL A 1 746 ? 7.653 -7.485 -35.338 1.00 73.19 746 VAL A O 1
ATOM 5708 N N . ASN A 1 747 ? 8.476 -5.642 -36.327 1.00 52.78 747 ASN A N 1
ATOM 5709 C CA . ASN A 1 747 ? 7.199 -5.226 -36.882 1.00 52.78 747 ASN A CA 1
ATOM 5710 C C . ASN A 1 747 ? 6.834 -6.278 -37.937 1.00 52.78 747 ASN A C 1
ATOM 5712 O O . ASN A 1 747 ? 7.582 -6.462 -38.903 1.00 52.78 747 ASN A O 1
ATOM 5716 N N . SER A 1 748 ? 5.747 -7.027 -37.715 1.00 41.66 748 SER A N 1
ATOM 5717 C CA . SER A 1 748 ? 5.105 -7.820 -38.766 1.00 41.66 748 SER A CA 1
ATOM 5718 C C . SER A 1 748 ? 5.021 -6.911 -39.986 1.00 41.66 748 SER A C 1
ATOM 5720 O O . SER A 1 748 ? 4.494 -5.805 -39.887 1.00 41.66 748 SER A O 1
ATOM 5722 N N . GLY A 1 749 ? 5.710 -7.285 -41.064 1.00 37.88 749 GLY A N 1
ATOM 5723 C CA . GLY A 1 749 ? 5.982 -6.368 -42.162 1.00 37.88 749 GLY A CA 1
ATOM 5724 C C . GLY A 1 749 ? 4.699 -5.714 -42.662 1.00 37.88 749 GLY A C 1
ATOM 5725 O O . GLY A 1 749 ? 3.812 -6.408 -43.133 1.00 37.88 749 GLY A O 1
ATOM 5726 N N . GLY A 1 750 ? 4.636 -4.388 -42.567 1.00 39.53 750 GLY A N 1
ATOM 5727 C CA . GLY A 1 750 ? 3.556 -3.596 -43.131 1.00 39.53 750 GLY A CA 1
ATOM 5728 C C . GLY A 1 750 ? 3.202 -2.420 -42.240 1.00 39.53 750 GLY A C 1
ATOM 5729 O O . GLY A 1 750 ? 2.614 -2.573 -41.181 1.00 39.53 750 GLY A O 1
ATOM 5730 N N . SER A 1 751 ? 3.450 -1.211 -42.725 1.00 45.16 751 SER A N 1
ATOM 5731 C CA . SER A 1 751 ? 2.707 -0.009 -42.334 1.00 45.16 751 SER A CA 1
ATOM 5732 C C . SER A 1 751 ? 1.236 -0.077 -42.804 1.00 45.16 751 SER A C 1
ATOM 5734 O O . SER A 1 751 ? 0.687 0.929 -43.257 1.00 45.16 751 SER A O 1
ATOM 5736 N N . GLY A 1 752 ? 0.655 -1.278 -42.804 1.00 55.44 752 GLY A N 1
ATOM 5737 C CA . GLY A 1 752 ? -0.677 -1.608 -43.278 1.00 55.44 752 GLY A CA 1
ATOM 5738 C C . GLY A 1 752 ? -1.674 -1.651 -42.119 1.00 55.44 752 GLY A C 1
ATOM 5739 O O . GLY A 1 752 ? -1.282 -1.587 -40.950 1.00 55.44 752 GLY A O 1
ATOM 5740 N N . PRO A 1 753 ? -2.974 -1.684 -42.421 1.00 71.06 753 PRO A N 1
ATOM 5741 C CA . PRO A 1 753 ? -4.007 -1.820 -41.406 1.00 71.06 753 PRO A CA 1
ATOM 5742 C C . PRO A 1 753 ? -3.850 -3.091 -40.562 1.00 71.06 753 PRO A C 1
ATOM 5744 O O . PRO A 1 753 ? -3.354 -4.095 -41.052 1.00 71.06 753 PRO A O 1
ATOM 5747 N N . ALA A 1 754 ? -4.331 -3.090 -39.314 1.00 76.81 754 ALA A N 1
ATOM 5748 C CA . ALA A 1 754 ? -4.270 -4.281 -38.456 1.00 76.81 754 ALA A CA 1
ATOM 5749 C C . ALA A 1 754 ? -4.958 -5.508 -39.085 1.00 76.81 754 ALA A C 1
ATOM 5751 O O . ALA A 1 754 ? -4.562 -6.633 -38.816 1.00 76.81 754 ALA A O 1
ATOM 5752 N N . GLY A 1 755 ? -5.979 -5.287 -39.915 1.00 82.56 755 GLY A N 1
ATOM 5753 C CA . GLY A 1 755 ? -6.705 -6.313 -40.655 1.00 82.56 755 GLY A CA 1
ATOM 5754 C C . GLY A 1 755 ? -6.012 -6.831 -41.916 1.00 82.56 755 GLY A C 1
ATOM 5755 O O . GLY A 1 755 ? -6.552 -7.771 -42.488 1.00 82.56 755 GLY A O 1
ATOM 5756 N N . ASP A 1 756 ? -4.871 -6.265 -42.328 1.00 86.88 756 ASP A N 1
ATOM 5757 C CA . ASP A 1 756 ? -4.034 -6.780 -43.425 1.00 86.88 756 ASP A CA 1
ATOM 5758 C C . ASP A 1 756 ? -3.343 -8.066 -42.958 1.00 86.88 756 ASP A C 1
ATOM 5760 O O . ASP A 1 756 ? -2.332 -8.048 -42.245 1.00 86.88 756 ASP A O 1
ATOM 5764 N N . VAL A 1 757 ? -3.930 -9.210 -43.295 1.00 86.94 757 VAL A N 1
ATOM 5765 C CA . VAL A 1 757 ? -3.419 -10.515 -42.864 1.00 86.94 757 VAL A CA 1
ATOM 5766 C C . VAL A 1 757 ? -2.609 -11.205 -43.945 1.00 86.94 757 VAL A C 1
ATOM 5768 O O . VAL A 1 757 ? -1.878 -12.154 -43.636 1.00 86.94 757 VAL A O 1
ATOM 5771 N N . ASP A 1 758 ? -2.720 -10.758 -45.192 1.00 85.19 758 ASP A N 1
ATOM 5772 C CA . ASP A 1 758 ? -2.060 -11.366 -46.340 1.00 85.19 758 ASP A CA 1
ATOM 5773 C C . ASP A 1 758 ? -0.861 -10.559 -46.881 1.00 85.19 758 ASP A C 1
ATOM 5775 O O . ASP A 1 758 ? -0.087 -11.076 -47.699 1.00 85.19 758 ASP A O 1
ATOM 5779 N N . GLY A 1 759 ? -0.606 -9.383 -46.307 1.00 77.06 759 GLY A N 1
ATOM 5780 C CA . GLY A 1 759 ? 0.590 -8.570 -46.483 1.00 77.06 759 GLY A CA 1
ATOM 5781 C C . GLY A 1 759 ? 0.586 -7.721 -47.751 1.00 77.06 759 GLY A C 1
ATOM 5782 O O . GLY A 1 759 ? 1.669 -7.379 -48.243 1.00 77.06 759 GLY A O 1
ATOM 5783 N N . ASP A 1 760 ? -0.581 -7.425 -48.322 1.00 77.88 760 ASP A N 1
ATOM 5784 C CA . ASP A 1 760 ? -0.719 -6.634 -49.546 1.00 77.88 760 ASP A CA 1
ATOM 5785 C C . ASP A 1 760 ? -0.975 -5.129 -49.312 1.00 77.88 760 ASP A C 1
ATOM 5787 O O . ASP A 1 760 ? -0.991 -4.347 -50.270 1.00 77.88 760 ASP A O 1
ATOM 5791 N N . SER A 1 761 ? -0.938 -4.699 -48.043 1.00 78.06 761 SER A N 1
ATOM 5792 C CA . SER A 1 761 ? -0.995 -3.312 -47.555 1.00 78.06 761 SER A CA 1
ATOM 5793 C C . SER A 1 761 ? -2.377 -2.657 -47.517 1.00 78.06 761 SER A C 1
ATOM 5795 O O . SER A 1 761 ? -2.445 -1.443 -47.282 1.00 78.06 761 SER A O 1
ATOM 5797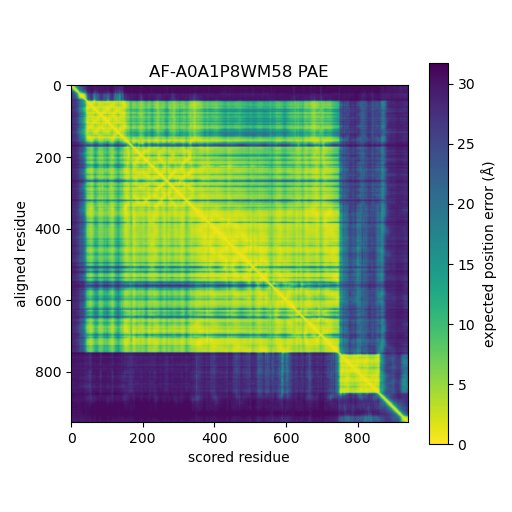 N N . ASP A 1 762 ? -3.468 -3.400 -47.695 1.00 80.56 762 ASP A N 1
ATOM 5798 C CA . ASP A 1 762 ? -4.814 -2.921 -47.379 1.00 80.56 762 ASP A CA 1
ATOM 5799 C C . ASP A 1 762 ? -5.624 -3.927 -46.538 1.00 80.56 762 ASP A C 1
ATOM 5801 O O . ASP A 1 762 ? -5.105 -4.942 -46.104 1.00 80.56 762 ASP A O 1
ATOM 5805 N N . PHE A 1 763 ? -6.840 -3.541 -46.132 1.00 90.44 763 PHE A N 1
ATOM 5806 C CA . PHE A 1 763 ? -7.768 -4.455 -45.462 1.00 90.44 763 PHE A CA 1
ATOM 5807 C C . PHE A 1 763 ? -9.003 -4.606 -46.340 1.00 90.44 763 PHE A C 1
ATOM 5809 O O . PHE A 1 763 ? -9.881 -3.723 -46.343 1.00 90.44 763 PHE A O 1
ATOM 5816 N N . ASP A 1 764 ? -9.110 -5.712 -47.060 1.00 86.75 764 ASP A N 1
ATOM 5817 C CA . ASP A 1 764 ? -10.126 -5.930 -48.082 1.00 86.75 764 ASP A CA 1
ATOM 5818 C C . ASP A 1 764 ? -11.018 -7.160 -47.798 1.00 86.75 764 ASP A C 1
ATOM 5820 O O . ASP A 1 764 ? -11.248 -7.555 -46.650 1.00 86.75 764 ASP A O 1
ATOM 5824 N N . ALA A 1 765 ? -11.662 -7.692 -48.841 1.00 87.56 765 ALA A N 1
ATOM 5825 C CA . ALA A 1 765 ? -12.509 -8.881 -48.738 1.00 87.56 765 ALA A CA 1
ATOM 5826 C C . ALA A 1 765 ? -11.710 -10.199 -48.762 1.00 87.56 765 ALA A C 1
ATOM 5828 O O . ALA A 1 765 ? -12.235 -11.242 -48.354 1.00 87.56 765 ALA A O 1
ATOM 5829 N N . SER A 1 766 ? -10.478 -10.166 -49.269 1.00 89.81 766 SER A N 1
ATOM 5830 C CA . SER A 1 766 ? -9.523 -11.272 -49.280 1.00 89.81 766 SER A CA 1
ATOM 5831 C C . SER A 1 766 ? -9.036 -11.536 -47.857 1.00 89.81 766 SER A C 1
ATOM 5833 O O . SER A 1 766 ? -9.141 -12.673 -47.387 1.00 89.81 766 SER A O 1
ATOM 5835 N N . ASP A 1 767 ? -8.665 -10.489 -47.117 1.00 92.94 767 ASP A N 1
ATOM 5836 C CA . ASP A 1 767 ? -8.296 -10.586 -45.700 1.00 92.94 767 ASP A CA 1
ATOM 5837 C C . ASP A 1 767 ? -9.415 -11.163 -44.846 1.00 92.94 767 ASP A C 1
ATOM 5839 O O . ASP A 1 767 ? -9.225 -12.125 -44.095 1.00 92.94 767 ASP A O 1
ATOM 5843 N N . SER A 1 768 ? -10.623 -10.606 -44.985 1.00 94.50 768 SER A N 1
ATOM 5844 C CA . SER A 1 768 ? -11.769 -11.061 -44.204 1.00 94.50 768 SER A CA 1
ATOM 5845 C C . SER A 1 768 ? -12.081 -12.532 -44.487 1.00 94.50 768 SER A C 1
ATOM 5847 O O . SER A 1 768 ? -12.449 -13.280 -43.574 1.00 94.50 768 SER A O 1
ATOM 5849 N N . PHE A 1 769 ? -11.883 -12.978 -45.734 1.00 95.50 769 PHE A N 1
ATOM 5850 C CA . PHE A 1 769 ? -12.097 -14.369 -46.116 1.00 95.50 769 PHE A CA 1
ATOM 5851 C C . PHE A 1 769 ? -11.059 -15.290 -45.475 1.00 95.50 769 PHE A C 1
ATOM 5853 O O . PHE A 1 769 ? -11.420 -16.351 -44.961 1.00 95.50 769 PHE A O 1
ATOM 5860 N N . LEU A 1 770 ? -9.785 -14.891 -45.461 1.00 95.88 770 LEU A N 1
ATOM 5861 C CA . LEU A 1 770 ? -8.704 -15.648 -44.827 1.00 95.88 770 LEU A CA 1
ATOM 5862 C C . LEU A 1 770 ? -8.892 -15.726 -43.306 1.00 95.88 770 LEU A C 1
ATOM 5864 O O . LEU A 1 770 ? -8.769 -16.814 -42.735 1.00 95.88 770 LEU A O 1
ATOM 5868 N N . ILE A 1 771 ? -9.284 -14.615 -42.673 1.00 95.62 771 ILE A N 1
ATOM 5869 C CA . ILE A 1 771 ? -9.680 -14.542 -41.259 1.00 95.62 771 ILE A CA 1
ATOM 5870 C C . ILE A 1 771 ? -10.777 -15.570 -40.958 1.00 95.62 771 ILE A C 1
ATOM 5872 O O . ILE A 1 771 ? -10.644 -16.387 -40.040 1.00 95.62 771 ILE A O 1
ATOM 5876 N N . HIS A 1 772 ? -11.844 -15.579 -41.758 1.00 96.38 772 HIS A N 1
ATOM 5877 C CA . HIS A 1 772 ? -12.955 -16.508 -41.573 1.00 96.38 772 HIS A CA 1
ATOM 5878 C C . HIS A 1 772 ? -12.540 -17.965 -41.816 1.00 96.38 772 HIS A C 1
ATOM 5880 O O . HIS A 1 772 ? -12.872 -18.852 -41.027 1.00 96.38 772 HIS A O 1
ATOM 5886 N N . LEU A 1 773 ? -11.740 -18.224 -42.853 1.00 95.62 773 LEU A N 1
ATOM 5887 C CA . LEU A 1 773 ? -11.226 -19.553 -43.176 1.00 95.62 773 LEU A CA 1
ATOM 5888 C C . LEU A 1 773 ? -10.385 -20.140 -42.033 1.00 95.62 773 LEU A C 1
ATOM 5890 O O . LEU A 1 773 ? -10.520 -21.326 -41.720 1.00 95.62 773 LEU A O 1
ATOM 5894 N N . VAL A 1 774 ? -9.547 -19.330 -41.380 1.00 93.12 774 VAL A N 1
ATOM 5895 C CA . VAL A 1 774 ? -8.768 -19.761 -40.209 1.00 93.12 774 VAL A CA 1
ATOM 5896 C C . VAL A 1 774 ? -9.671 -20.085 -39.024 1.00 93.12 774 VAL A C 1
ATOM 5898 O O . VAL A 1 774 ? -9.475 -21.131 -38.400 1.00 93.12 774 VAL A O 1
ATOM 5901 N N . LYS A 1 775 ? -10.679 -19.254 -38.733 1.00 93.06 775 LYS A N 1
ATOM 5902 C CA . LYS A 1 775 ? -11.627 -19.511 -37.633 1.00 93.06 775 LYS A CA 1
ATOM 5903 C C . LYS A 1 775 ? -12.510 -20.734 -37.870 1.00 93.06 775 LYS A C 1
ATOM 5905 O O . LYS A 1 775 ? -12.899 -21.393 -36.911 1.00 93.06 775 LYS A O 1
ATOM 5910 N N . LEU A 1 776 ? -12.724 -21.119 -39.126 1.00 91.62 776 LEU A N 1
ATOM 5911 C CA . LEU A 1 776 ? -13.349 -22.391 -39.501 1.00 91.62 776 LEU A CA 1
ATOM 5912 C C . LEU A 1 776 ? -12.360 -23.571 -39.562 1.00 91.62 776 LEU A C 1
ATOM 5914 O O . LEU A 1 776 ? -12.663 -24.608 -40.150 1.00 91.62 776 LEU A O 1
ATOM 5918 N N . SER A 1 777 ? -11.183 -23.444 -38.940 1.00 90.56 777 SER A N 1
ATOM 5919 C CA . SER A 1 777 ? -10.150 -24.488 -38.882 1.00 90.56 777 SER A CA 1
ATOM 5920 C C . SER A 1 777 ? -9.614 -24.929 -40.252 1.00 90.56 777 SER A C 1
ATOM 5922 O O . SER A 1 777 ? -9.146 -26.060 -40.406 1.00 90.56 777 SER A O 1
ATOM 5924 N N . GLY A 1 778 ? -9.637 -24.048 -41.258 1.00 91.38 778 GLY A N 1
ATOM 5925 C CA . GLY A 1 778 ? -8.982 -24.301 -42.541 1.00 91.38 778 GLY A CA 1
ATOM 5926 C C . GLY A 1 778 ? -7.497 -24.595 -42.335 1.00 91.38 778 GLY A C 1
ATOM 5927 O O . GLY A 1 778 ? -6.857 -23.968 -41.500 1.00 91.38 778 GLY A O 1
ATOM 5928 N N . THR A 1 779 ? -6.938 -25.563 -43.058 1.00 90.38 779 THR A N 1
ATOM 5929 C CA . THR A 1 779 ? -5.520 -25.972 -42.990 1.00 90.38 779 THR A CA 1
ATOM 5930 C C . THR A 1 779 ? -4.602 -24.989 -43.723 1.00 90.38 779 THR A C 1
ATOM 5932 O O . THR A 1 779 ? -5.058 -24.257 -44.595 1.00 90.38 779 THR A O 1
ATOM 5935 N N . ASN A 1 780 ? -3.289 -25.000 -43.453 1.00 85.69 780 ASN A N 1
ATOM 5936 C CA . ASN A 1 780 ? -2.339 -24.139 -44.186 1.00 85.69 780 ASN A CA 1
ATOM 5937 C C . ASN A 1 780 ? -2.378 -24.383 -45.703 1.00 85.69 780 ASN A C 1
ATOM 5939 O O . ASN A 1 780 ? -2.269 -23.437 -46.467 1.00 85.69 780 ASN A O 1
ATOM 5943 N N . VAL A 1 781 ? -2.638 -25.624 -46.135 1.00 91.31 781 VAL A N 1
ATOM 5944 C CA . VAL A 1 781 ? -2.830 -25.954 -47.557 1.00 91.31 781 VAL A CA 1
ATOM 5945 C C . VAL A 1 781 ? -4.063 -25.254 -48.133 1.00 91.31 781 VAL A C 1
ATOM 5947 O O . VAL A 1 781 ? -4.009 -24.742 -49.245 1.00 91.31 781 VAL A O 1
ATOM 5950 N N . GLN A 1 782 ? -5.171 -25.216 -47.389 1.00 91.38 782 GLN A N 1
ATOM 5951 C CA . GLN A 1 782 ? -6.387 -24.516 -47.816 1.00 91.38 782 GLN A CA 1
ATOM 5952 C C . GLN A 1 782 ? -6.194 -22.996 -47.827 1.00 91.38 782 GLN A C 1
ATOM 5954 O O . GLN A 1 782 ? -6.722 -22.333 -48.714 1.00 91.38 782 GLN A O 1
ATOM 5959 N N . ILE A 1 783 ? -5.407 -22.454 -46.895 1.00 92.75 783 ILE A N 1
ATOM 5960 C CA . ILE A 1 783 ? -5.037 -21.033 -46.872 1.00 92.75 783 ILE A CA 1
ATOM 5961 C C . ILE A 1 783 ? -4.157 -20.701 -48.081 1.00 92.75 783 ILE A C 1
ATOM 5963 O O . ILE A 1 783 ? -4.463 -19.772 -48.817 1.00 92.75 783 ILE A O 1
ATOM 5967 N N . ASP A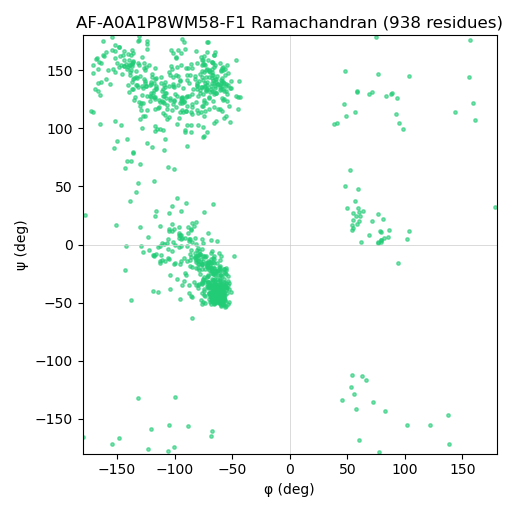 1 784 ? -3.136 -21.511 -48.372 1.00 89.94 784 ASP A N 1
ATOM 5968 C CA . ASP A 1 784 ? -2.276 -21.335 -49.549 1.00 89.94 784 ASP A CA 1
ATOM 5969 C C . ASP A 1 784 ? -3.046 -21.416 -50.875 1.00 89.94 784 ASP A C 1
ATOM 5971 O O . ASP A 1 784 ? -2.668 -20.771 -51.850 1.00 89.94 784 ASP A O 1
ATOM 5975 N N . GLN A 1 785 ? -4.130 -22.195 -50.923 1.00 93.62 785 GLN A N 1
ATOM 5976 C CA . GLN A 1 785 ? -5.032 -22.266 -52.078 1.00 93.62 785 GLN A CA 1
ATOM 5977 C C . GLN A 1 785 ? -5.975 -21.059 -52.189 1.00 93.62 785 GLN A C 1
ATOM 5979 O O . GLN A 1 785 ? -6.555 -20.847 -53.253 1.00 93.62 785 GLN A O 1
ATOM 5984 N N . SER A 1 786 ? -6.134 -20.297 -51.107 1.00 92.38 786 SER A N 1
ATOM 5985 C CA . SER A 1 786 ? -7.140 -19.240 -50.964 1.00 92.38 786 SER A CA 1
ATOM 5986 C C . SER A 1 786 ? -6.562 -17.827 -50.891 1.00 92.38 786 SER A C 1
ATOM 5988 O O . SER A 1 786 ? -7.299 -16.874 -51.100 1.00 92.38 786 SER A O 1
ATOM 5990 N N . LYS A 1 787 ? -5.259 -17.681 -50.636 1.00 86.25 787 LYS A N 1
ATOM 5991 C CA . LYS A 1 787 ? -4.560 -16.402 -50.408 1.00 86.25 787 LYS A CA 1
ATOM 5992 C C . LYS A 1 787 ? -4.389 -15.489 -51.633 1.00 86.25 787 LYS A C 1
ATOM 5994 O O . LYS A 1 787 ? -3.602 -14.552 -51.600 1.00 86.25 787 LYS A O 1
ATOM 5999 N N . GLY A 1 788 ? -5.039 -15.805 -52.753 1.00 87.81 788 GLY A N 1
ATOM 6000 C CA . GLY A 1 788 ? -4.949 -15.005 -53.975 1.00 87.81 788 GLY A CA 1
ATOM 6001 C C . GLY A 1 788 ? -3.507 -14.751 -54.439 1.00 87.81 788 GLY A C 1
ATOM 6002 O O . GLY A 1 788 ? -2.760 -15.691 -54.720 1.00 87.81 788 GLY A O 1
ATOM 6003 N N . SER A 1 789 ? -3.143 -13.470 -54.564 1.00 83.50 789 SER A N 1
ATOM 6004 C CA . SER A 1 789 ? -1.814 -12.995 -54.976 1.00 83.50 789 SER A CA 1
ATOM 6005 C C . SER A 1 789 ? -0.819 -12.795 -53.831 1.00 83.50 789 SER A C 1
ATOM 6007 O O . SER A 1 789 ? 0.328 -12.438 -54.114 1.00 83.50 789 SER A O 1
ATOM 6009 N N . SER A 1 790 ? -1.219 -13.036 -52.578 1.00 84.62 790 SER A N 1
ATOM 6010 C CA . SER A 1 790 ? -0.343 -12.880 -51.418 1.00 84.62 790 SER A CA 1
ATOM 6011 C C . SER A 1 790 ? 0.935 -13.710 -51.557 1.00 84.62 790 SER A C 1
ATOM 6013 O O . SER A 1 790 ? 0.934 -14.880 -51.968 1.00 84.62 790 SER A O 1
ATOM 6015 N N . THR A 1 791 ? 2.054 -13.083 -51.192 1.00 83.31 791 THR A N 1
ATOM 6016 C CA . THR A 1 791 ? 3.374 -13.725 -51.183 1.00 83.31 791 THR A CA 1
ATOM 6017 C C . THR A 1 791 ? 3.664 -14.483 -49.884 1.00 83.31 791 THR A C 1
ATOM 6019 O O . THR A 1 791 ? 4.614 -15.269 -49.849 1.00 83.31 791 THR A O 1
ATOM 6022 N N . LEU A 1 792 ? 2.833 -14.308 -48.849 1.00 80.31 792 LEU A N 1
ATOM 6023 C CA . LEU A 1 792 ? 2.964 -14.961 -47.546 1.00 80.31 792 LEU A CA 1
ATOM 6024 C C . LEU A 1 792 ? 2.600 -16.446 -47.620 1.00 80.31 792 LEU A C 1
ATOM 6026 O O . LEU A 1 792 ? 1.787 -16.861 -48.449 1.00 80.31 792 LEU A O 1
ATOM 6030 N N . SER A 1 793 ? 3.194 -17.289 -46.773 1.00 84.25 793 SER A N 1
ATOM 6031 C CA . SER A 1 793 ? 2.771 -18.691 -46.672 1.00 84.25 793 SER A CA 1
ATOM 6032 C C . SER A 1 793 ? 1.467 -18.820 -45.880 1.00 84.25 793 SER A C 1
ATOM 6034 O O . SER A 1 793 ? 1.141 -17.974 -45.051 1.00 84.25 793 SER A O 1
ATOM 6036 N N . GLY A 1 794 ? 0.730 -19.918 -46.063 1.00 78.44 794 GLY A N 1
ATOM 6037 C CA . GLY A 1 794 ? -0.469 -20.182 -45.264 1.00 78.44 794 GLY A CA 1
ATOM 6038 C C . GLY A 1 794 ? -0.196 -20.294 -43.757 1.00 78.44 794 GLY A C 1
ATOM 6039 O O . GLY A 1 794 ? -1.115 -20.133 -42.957 1.00 78.44 794 GLY A O 1
ATOM 6040 N N . ALA A 1 795 ? 1.054 -20.555 -43.358 1.00 74.06 795 ALA A N 1
ATOM 6041 C CA . ALA A 1 795 ? 1.479 -20.495 -41.962 1.00 74.06 795 ALA A CA 1
ATOM 6042 C C . ALA A 1 795 ? 1.660 -19.047 -41.476 1.00 74.06 795 ALA A C 1
ATOM 6044 O O . ALA A 1 795 ? 1.204 -18.730 -40.380 1.00 74.06 795 ALA A O 1
ATOM 6045 N N . ASP A 1 796 ? 2.256 -18.182 -42.300 1.00 72.81 796 ASP A N 1
ATOM 6046 C CA . ASP A 1 796 ? 2.463 -16.762 -41.982 1.00 72.81 796 ASP A CA 1
ATOM 6047 C C . ASP A 1 796 ? 1.119 -16.031 -41.876 1.00 72.81 796 ASP A C 1
ATOM 6049 O O . ASP A 1 796 ? 0.854 -15.373 -40.877 1.00 72.81 796 ASP A O 1
ATOM 6053 N N . ILE A 1 797 ? 0.207 -16.259 -42.828 1.00 81.50 797 ILE A N 1
ATOM 6054 C CA . ILE A 1 797 ? -1.156 -15.698 -42.808 1.00 81.50 797 ILE A CA 1
ATOM 6055 C C . ILE A 1 797 ? -1.915 -16.147 -41.554 1.00 81.50 797 ILE A C 1
ATOM 6057 O O . ILE A 1 797 ? -2.580 -15.352 -40.895 1.00 81.50 797 ILE A O 1
ATOM 6061 N N . ARG A 1 798 ? -1.797 -17.426 -41.165 1.00 87.69 798 ARG A N 1
ATOM 6062 C CA . ARG A 1 798 ? -2.392 -17.904 -39.908 1.00 87.69 798 ARG A CA 1
ATOM 6063 C C . ARG A 1 798 ? -1.788 -17.195 -38.699 1.00 87.69 798 ARG A C 1
ATOM 6065 O O . ARG A 1 798 ? -2.521 -16.895 -37.761 1.00 87.69 798 ARG A O 1
ATOM 6072 N N . SER A 1 799 ? -0.477 -16.971 -38.701 1.00 76.31 799 SER A N 1
ATOM 6073 C CA . SER A 1 799 ? 0.191 -16.230 -37.634 1.00 76.31 799 SER A CA 1
ATOM 6074 C C . SER A 1 799 ? -0.356 -14.807 -37.537 1.00 76.31 799 SER A C 1
ATOM 6076 O O . SER A 1 799 ? -0.753 -14.409 -36.447 1.00 76.31 799 SER A O 1
ATOM 6078 N N . ASN A 1 800 ? -0.482 -14.096 -38.661 1.00 80.19 800 ASN A N 1
ATOM 6079 C CA . ASN A 1 800 ? -1.055 -12.747 -38.713 1.00 80.19 800 ASN A CA 1
ATOM 6080 C C . ASN A 1 800 ? -2.497 -12.726 -38.175 1.00 80.19 800 ASN A C 1
ATOM 6082 O O . ASN A 1 800 ? -2.834 -11.919 -37.316 1.00 80.19 800 ASN A O 1
ATOM 6086 N N . ILE A 1 801 ? -3.338 -13.682 -38.586 1.00 85.38 801 ILE A N 1
ATOM 6087 C CA . ILE A 1 801 ? -4.723 -13.787 -38.095 1.00 85.38 801 ILE A CA 1
ATOM 6088 C C . ILE A 1 801 ? -4.766 -14.072 -36.591 1.00 85.38 801 ILE A C 1
ATOM 6090 O O . ILE A 1 801 ? -5.596 -13.515 -35.879 1.00 85.38 801 ILE A O 1
ATOM 6094 N N . ASN A 1 802 ? -3.889 -14.937 -36.082 1.00 77.75 802 ASN A N 1
ATOM 6095 C CA . ASN A 1 802 ? -3.828 -15.221 -34.649 1.00 77.75 802 ASN A CA 1
ATOM 6096 C C . ASN A 1 802 ? -3.355 -14.002 -33.838 1.00 77.75 802 ASN A C 1
ATOM 6098 O O . ASN A 1 802 ? -3.790 -13.842 -32.700 1.00 77.75 802 ASN A O 1
ATOM 6102 N N . GLN A 1 803 ? -2.515 -13.142 -34.423 1.00 74.31 803 GLN A N 1
ATOM 6103 C CA . GLN A 1 803 ? -2.032 -11.900 -33.811 1.00 74.31 803 GLN A CA 1
ATOM 6104 C C . GLN A 1 803 ? -3.104 -10.809 -33.716 1.00 74.31 803 GLN A C 1
ATOM 6106 O O . GLN A 1 803 ? -2.963 -9.917 -32.885 1.00 74.31 803 GLN A O 1
ATOM 6111 N N . LEU A 1 804 ? -4.200 -10.899 -34.482 1.00 78.69 804 LEU A N 1
ATOM 6112 C CA . LEU A 1 804 ? -5.315 -9.953 -34.363 1.00 78.69 804 LEU A CA 1
ATOM 6113 C C . LEU A 1 804 ? -5.892 -9.898 -32.941 1.00 78.69 804 LEU A C 1
ATOM 6115 O O . LEU A 1 804 ? -6.349 -8.840 -32.517 1.00 78.69 804 LEU A O 1
ATOM 6119 N N . GLY A 1 805 ? -5.873 -11.017 -32.203 1.00 77.88 805 GLY A N 1
ATOM 6120 C CA . GLY A 1 805 ? -6.289 -11.067 -30.799 1.00 77.88 805 GLY A CA 1
ATOM 6121 C C . GLY A 1 805 ? -7.600 -10.317 -30.534 1.00 77.88 805 GLY A C 1
ATOM 6122 O O . GLY A 1 805 ? -8.552 -10.430 -31.302 1.00 77.88 805 GLY A O 1
ATOM 6123 N N . LEU A 1 806 ? -7.633 -9.507 -29.473 1.00 77.31 806 LEU A N 1
ATOM 6124 C CA . LEU A 1 806 ? -8.796 -8.682 -29.118 1.00 77.31 806 LEU A CA 1
ATOM 6125 C C . LEU A 1 806 ? -9.078 -7.538 -30.103 1.00 77.31 806 LEU A C 1
ATOM 6127 O O . LEU A 1 806 ? -10.180 -7.002 -30.089 1.00 77.31 806 LEU A O 1
ATOM 6131 N N . ALA A 1 807 ? -8.137 -7.158 -30.973 1.00 75.62 807 ALA A N 1
ATOM 6132 C CA . ALA A 1 807 ? -8.406 -6.133 -31.983 1.00 75.62 807 ALA A CA 1
ATOM 6133 C C . ALA A 1 807 ? -9.476 -6.596 -32.988 1.00 75.62 807 ALA A C 1
ATOM 6135 O O . ALA A 1 807 ? -10.191 -5.767 -33.547 1.00 75.62 807 ALA A O 1
ATOM 6136 N N . ALA A 1 808 ? -9.619 -7.913 -33.177 1.00 85.69 808 ALA A N 1
ATOM 6137 C CA . ALA A 1 808 ? -10.670 -8.517 -33.989 1.00 85.69 808 ALA A CA 1
ATOM 6138 C C . ALA A 1 808 ? -11.920 -8.950 -33.196 1.00 85.69 808 ALA A C 1
ATOM 6140 O O . ALA A 1 808 ? -12.797 -9.566 -33.796 1.00 85.69 808 ALA A O 1
ATOM 6141 N N . ASP A 1 809 ? -12.042 -8.621 -31.902 1.00 89.81 809 ASP A N 1
ATOM 6142 C CA . ASP A 1 809 ? -13.322 -8.700 -31.174 1.00 89.81 809 ASP A CA 1
ATOM 6143 C C . ASP A 1 809 ? -14.211 -7.530 -31.618 1.00 89.81 809 ASP A C 1
ATOM 6145 O O . ASP A 1 809 ? -14.116 -6.398 -31.132 1.00 89.81 809 ASP A O 1
ATOM 6149 N N . VAL A 1 810 ? -15.051 -7.787 -32.616 1.00 90.88 810 VAL A N 1
ATOM 6150 C CA . VAL A 1 810 ? -15.891 -6.749 -33.223 1.00 90.88 810 VAL A CA 1
ATOM 6151 C C . VAL A 1 810 ? -17.276 -6.698 -32.599 1.00 90.88 810 VAL A C 1
ATOM 6153 O O . VAL A 1 810 ? -17.988 -5.707 -32.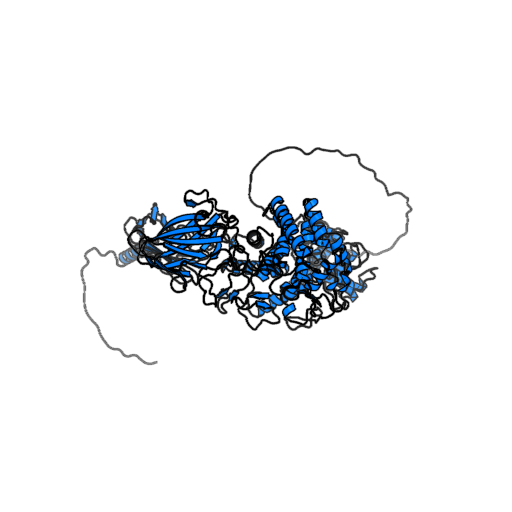798 1.00 90.88 810 VAL A O 1
ATOM 6156 N N . ASP A 1 811 ? -17.655 -7.729 -31.843 1.00 88.00 811 ASP A N 1
ATOM 6157 C CA . ASP A 1 811 ? -18.958 -7.867 -31.203 1.00 88.00 811 ASP A CA 1
ATOM 6158 C C . ASP A 1 811 ? -18.954 -7.557 -29.693 1.00 88.00 811 ASP A C 1
ATOM 6160 O O . ASP A 1 811 ? -20.027 -7.410 -29.096 1.00 88.00 811 ASP A O 1
ATOM 6164 N N . GLY A 1 812 ? -17.779 -7.320 -29.107 1.00 83.62 812 GLY A N 1
ATOM 6165 C CA . GLY A 1 812 ? -17.588 -6.902 -27.721 1.00 83.62 812 GLY A CA 1
ATOM 6166 C C . GLY A 1 812 ? -17.754 -8.039 -26.716 1.00 83.62 812 GLY A C 1
ATOM 6167 O O . GLY A 1 812 ? -18.161 -7.783 -25.579 1.00 83.62 812 GLY A O 1
ATOM 6168 N N . SER A 1 813 ? -17.514 -9.281 -27.137 1.00 78.62 813 SER A N 1
ATOM 6169 C CA . SER A 1 813 ? -17.617 -10.475 -26.294 1.00 78.62 813 SER A CA 1
ATOM 6170 C C . SER A 1 813 ? -16.386 -10.714 -25.416 1.00 78.62 813 SER A C 1
ATOM 6172 O O . SER A 1 813 ? -16.472 -11.478 -24.454 1.00 78.62 813 SER A O 1
ATOM 6174 N N . GLY A 1 814 ? -15.273 -10.028 -25.684 1.00 76.62 814 GLY A N 1
ATOM 6175 C CA . GLY A 1 814 ? -14.001 -10.193 -24.983 1.00 76.62 814 GLY A CA 1
ATOM 6176 C C . GLY A 1 814 ? -13.129 -11.321 -25.537 1.00 76.62 814 GLY A C 1
ATOM 6177 O O . GLY A 1 814 ? -12.093 -11.618 -24.946 1.00 76.62 814 GLY A O 1
ATOM 6178 N N . GLU A 1 815 ? -13.514 -11.941 -26.654 1.00 80.31 815 GLU A N 1
ATOM 6179 C CA . GLU A 1 815 ? -12.755 -12.997 -27.327 1.00 80.31 815 GLU A CA 1
ATOM 6180 C C . GLU A 1 815 ? -12.845 -12.844 -28.851 1.00 80.31 815 GLU A C 1
ATOM 6182 O O . GLU A 1 815 ? -13.850 -12.391 -29.378 1.00 80.31 815 GLU A O 1
ATOM 6187 N N . PHE A 1 816 ? -11.817 -13.279 -29.589 1.00 89.81 816 PHE A N 1
ATOM 6188 C CA . PHE A 1 816 ? -11.876 -13.339 -31.053 1.00 89.81 816 PHE A CA 1
ATOM 6189 C C . PHE A 1 816 ? -12.386 -14.704 -31.512 1.00 89.81 816 PHE A C 1
ATOM 6191 O O . PHE A 1 816 ? -11.631 -15.683 -31.607 1.00 89.81 816 PHE A O 1
ATOM 6198 N N . THR A 1 817 ? -13.671 -14.777 -31.829 1.00 87.00 817 THR A N 1
ATOM 6199 C CA . THR A 1 817 ? -14.388 -16.021 -32.118 1.00 87.00 817 THR A CA 1
ATOM 6200 C C . THR A 1 817 ? -14.688 -16.205 -33.611 1.00 87.00 817 THR A C 1
ATOM 6202 O O . THR A 1 817 ? -14.304 -15.413 -34.476 1.00 87.00 817 THR A O 1
ATOM 6205 N N . ALA A 1 818 ? -15.380 -17.299 -33.950 1.00 88.44 818 ALA A N 1
ATOM 6206 C CA . ALA A 1 818 ? -15.926 -17.484 -35.293 1.00 88.44 818 ALA A CA 1
ATOM 6207 C C . ALA A 1 818 ? -17.042 -16.467 -35.609 1.00 88.44 818 ALA A C 1
ATOM 6209 O O . ALA A 1 818 ? -17.166 -16.064 -36.769 1.00 88.44 818 ALA A O 1
ATOM 6210 N N . SER A 1 819 ? -17.798 -16.014 -34.601 1.00 89.88 819 SER A N 1
ATOM 6211 C CA . SER A 1 819 ? -18.841 -14.988 -34.750 1.00 89.88 819 SER A CA 1
ATOM 6212 C C . SER A 1 819 ? -18.247 -13.663 -35.221 1.00 89.88 819 SER A C 1
ATOM 6214 O O . SER A 1 819 ? -18.741 -13.080 -36.187 1.00 89.88 819 SER A O 1
ATOM 6216 N N . ASP A 1 820 ? -17.121 -13.251 -34.638 1.00 94.38 820 ASP A N 1
ATOM 6217 C CA . ASP A 1 820 ? -16.391 -12.047 -35.042 1.00 94.38 820 ASP A CA 1
ATOM 6218 C C . ASP A 1 820 ? -15.921 -12.122 -36.486 1.00 94.38 820 ASP A C 1
ATOM 6220 O O . ASP A 1 820 ? -16.182 -11.224 -37.284 1.00 94.38 820 ASP A O 1
ATOM 6224 N N . SER A 1 821 ? -15.297 -13.242 -36.865 1.00 95.19 821 SER A N 1
ATOM 6225 C CA . SER A 1 821 ? -14.838 -13.435 -38.242 1.00 95.19 821 SER A CA 1
ATOM 6226 C C . SER A 1 821 ? -15.982 -13.384 -39.257 1.00 95.19 821 SER A C 1
ATOM 6228 O O . SER A 1 821 ? -15.810 -12.871 -40.361 1.00 95.19 821 SER A O 1
ATOM 6230 N N . PHE A 1 822 ? -17.169 -13.869 -38.877 1.00 95.50 822 PHE A N 1
ATOM 6231 C CA . PHE A 1 822 ? -18.356 -13.798 -39.720 1.00 95.50 822 PHE A CA 1
ATOM 6232 C C . PHE A 1 822 ? -18.875 -12.362 -39.847 1.00 95.50 822 PHE A C 1
ATOM 6234 O O . PHE A 1 822 ? -19.227 -11.936 -40.946 1.00 95.50 822 PHE A O 1
ATOM 6241 N N . LEU A 1 823 ? -18.888 -11.590 -38.758 1.00 95.94 823 LEU A N 1
ATOM 6242 C CA . LEU A 1 823 ? -19.276 -10.178 -38.776 1.00 95.94 823 LEU A CA 1
ATOM 6243 C C . LEU A 1 823 ? -18.292 -9.322 -39.581 1.00 95.94 823 LEU A C 1
ATOM 6245 O O . LEU A 1 823 ? -18.730 -8.484 -40.371 1.00 95.94 823 LEU A O 1
ATOM 6249 N N . ILE A 1 824 ? -16.988 -9.578 -39.449 1.00 96.19 824 ILE A N 1
ATOM 6250 C CA . ILE A 1 824 ? -15.930 -8.962 -40.260 1.00 96.19 824 ILE A CA 1
ATOM 6251 C C . ILE A 1 824 ? -16.183 -9.233 -41.751 1.00 96.19 824 ILE A C 1
ATOM 6253 O O . ILE A 1 824 ? -16.278 -8.289 -42.541 1.00 96.19 824 ILE A O 1
ATOM 6257 N N . GLN A 1 825 ? -16.395 -10.501 -42.127 1.00 95.31 825 GLN A N 1
ATOM 6258 C CA . GLN A 1 825 ? -16.715 -10.899 -43.502 1.00 95.31 825 GLN A CA 1
ATOM 6259 C C . GLN A 1 825 ? -17.990 -10.217 -44.012 1.00 95.31 825 GLN A C 1
ATOM 6261 O O . GLN A 1 825 ? -18.025 -9.674 -45.116 1.00 95.31 825 GLN A O 1
ATOM 6266 N N . LEU A 1 826 ? -19.053 -10.224 -43.207 1.00 94.75 826 LEU A N 1
ATOM 6267 C CA . LEU A 1 826 ? -20.350 -9.668 -43.576 1.00 94.75 826 LEU A CA 1
ATOM 6268 C C . LEU A 1 826 ? -20.278 -8.155 -43.811 1.00 94.75 826 LEU A C 1
ATOM 6270 O O . LEU A 1 826 ? -20.903 -7.645 -44.744 1.00 94.75 826 LEU A O 1
ATOM 6274 N N . VAL A 1 827 ? -19.508 -7.431 -42.995 1.00 92.75 827 VAL A N 1
ATOM 6275 C CA . VAL A 1 827 ? -19.287 -5.991 -43.169 1.00 92.75 827 VAL A CA 1
ATOM 6276 C C . VAL A 1 827 ? -18.477 -5.708 -44.434 1.00 92.75 827 VAL A C 1
ATOM 6278 O O . VAL A 1 827 ? -18.888 -4.842 -45.211 1.00 92.75 827 VAL A O 1
ATOM 6281 N N . LYS A 1 828 ? -17.393 -6.451 -44.693 1.00 92.12 828 LYS A N 1
ATOM 6282 C CA . LYS A 1 828 ? -16.562 -6.278 -45.901 1.00 92.12 828 LYS A CA 1
ATOM 6283 C C . LYS A 1 828 ? -17.299 -6.605 -47.194 1.00 92.12 828 LYS A C 1
ATOM 6285 O O . LYS A 1 828 ? -17.097 -5.938 -48.205 1.00 92.12 828 LYS A O 1
ATOM 6290 N N . LEU A 1 829 ? -18.262 -7.520 -47.141 1.00 90.56 829 LEU A N 1
ATOM 6291 C CA . LEU A 1 829 ? -19.178 -7.811 -48.247 1.00 90.56 829 LEU A CA 1
ATOM 6292 C C . LEU A 1 829 ? -20.380 -6.850 -48.334 1.00 90.56 829 LEU A C 1
ATOM 6294 O O . LEU A 1 829 ? -21.353 -7.139 -49.029 1.00 90.56 829 LEU A O 1
ATOM 6298 N N . SER A 1 830 ? -20.328 -5.694 -47.663 1.00 89.38 830 SER A N 1
ATOM 6299 C CA . SER A 1 830 ? -21.380 -4.666 -47.689 1.00 89.38 830 SER A CA 1
ATOM 6300 C C . SER A 1 830 ? -22.756 -5.145 -47.194 1.00 89.38 830 SER A C 1
ATOM 6302 O O . SER A 1 830 ? -23.789 -4.635 -47.633 1.00 89.38 830 SER A O 1
ATOM 6304 N N . GLY A 1 831 ? -22.799 -6.092 -46.249 1.00 90.62 831 GLY A N 1
ATOM 6305 C CA . GLY A 1 831 ? -24.043 -6.524 -45.604 1.00 90.62 831 GLY A CA 1
ATOM 6306 C C . GLY A 1 831 ? -24.783 -5.346 -44.967 1.00 90.62 831 GLY A C 1
ATOM 6307 O O . GLY A 1 831 ? -24.156 -4.403 -44.493 1.00 90.62 831 GLY A O 1
ATOM 6308 N N . THR A 1 832 ? -26.116 -5.360 -44.966 1.00 91.44 832 THR A N 1
ATOM 6309 C CA . THR A 1 832 ? -26.986 -4.303 -44.411 1.00 91.44 832 THR A CA 1
ATOM 6310 C C . THR A 1 832 ? -27.015 -4.318 -42.877 1.00 91.44 832 THR A C 1
ATOM 6312 O O . THR A 1 832 ? -26.696 -5.326 -42.254 1.00 91.44 832 THR A O 1
ATOM 6315 N N . ASN A 1 833 ? -27.449 -3.223 -42.234 1.00 89.88 833 ASN A N 1
ATOM 6316 C CA . ASN A 1 833 ? -27.576 -3.192 -40.765 1.00 89.88 833 ASN A CA 1
ATOM 6317 C C . ASN A 1 833 ? -28.524 -4.280 -40.241 1.00 89.88 833 ASN A C 1
ATOM 6319 O O . ASN A 1 833 ? -28.224 -4.901 -39.231 1.00 89.88 833 ASN A O 1
ATOM 6323 N N . SER A 1 834 ? -29.606 -4.573 -40.972 1.00 91.56 834 SER A N 1
ATOM 6324 C CA . SER A 1 834 ? -30.512 -5.670 -40.616 1.00 91.56 834 SER A CA 1
ATOM 6325 C C . SER A 1 834 ? -29.813 -7.029 -40.651 1.00 91.56 834 SER A C 1
ATOM 6327 O O . SER A 1 834 ? -30.067 -7.856 -39.785 1.00 91.56 834 SER A O 1
ATOM 6329 N N . GLN A 1 835 ? -28.941 -7.272 -41.633 1.00 92.62 835 GLN A N 1
ATOM 6330 C CA . GLN A 1 835 ? -28.187 -8.526 -41.721 1.00 92.62 835 GLN A CA 1
ATOM 6331 C C . GLN A 1 835 ? -27.157 -8.639 -40.593 1.00 92.62 835 GLN A C 1
ATOM 6333 O O . GLN A 1 835 ? -27.009 -9.713 -40.018 1.00 92.62 835 GLN A O 1
ATOM 6338 N N . ILE A 1 836 ? -26.496 -7.537 -40.229 1.00 92.50 836 ILE A N 1
ATOM 6339 C CA . ILE A 1 836 ? -25.554 -7.499 -39.101 1.00 92.50 836 ILE A CA 1
ATOM 6340 C C . ILE A 1 836 ? -26.285 -7.746 -37.777 1.00 92.50 836 ILE A C 1
ATOM 6342 O O . ILE A 1 836 ? -25.885 -8.617 -37.012 1.00 92.50 836 ILE A O 1
ATOM 6346 N N . ASP A 1 837 ? -27.397 -7.051 -37.524 1.00 88.94 837 ASP A N 1
ATOM 6347 C CA . ASP A 1 837 ? -28.178 -7.222 -36.293 1.00 88.94 837 ASP A CA 1
ATOM 6348 C C . ASP A 1 837 ? -28.775 -8.633 -36.162 1.00 88.94 837 ASP A C 1
ATOM 6350 O O . ASP A 1 837 ? -28.927 -9.130 -35.050 1.00 88.94 837 ASP A O 1
ATOM 6354 N N . GLN A 1 838 ? -29.080 -9.300 -37.278 1.00 90.62 838 GLN A N 1
ATOM 6355 C CA . GLN A 1 838 ? -29.518 -10.701 -37.285 1.00 90.62 838 GLN A CA 1
ATOM 6356 C C . GLN A 1 838 ? -28.377 -11.703 -37.057 1.00 90.62 838 GLN A C 1
ATOM 6358 O O . GLN A 1 838 ? -28.654 -12.856 -36.728 1.00 90.62 838 GLN A O 1
ATOM 6363 N N . SER A 1 839 ? -27.124 -11.278 -37.243 1.00 91.25 839 SER A N 1
ATOM 6364 C CA . SER A 1 839 ? -25.938 -12.145 -37.233 1.00 91.25 839 SER A CA 1
ATOM 6365 C C . SER A 1 839 ? -25.048 -11.969 -36.002 1.00 91.25 839 SER A C 1
ATOM 6367 O O . SER A 1 839 ? -24.210 -12.822 -35.743 1.00 91.25 839 SER A O 1
ATOM 6369 N N . LYS A 1 840 ? -25.233 -10.900 -35.219 1.00 87.50 840 LYS A N 1
ATOM 6370 C CA . LYS A 1 840 ? -24.385 -10.551 -34.062 1.00 87.50 840 LYS A CA 1
ATOM 6371 C C . LYS A 1 840 ? -24.608 -11.386 -32.790 1.00 87.50 840 LYS A C 1
ATOM 6373 O O . LYS A 1 840 ? -24.065 -11.066 -31.738 1.00 87.50 840 LYS A O 1
ATOM 6378 N N . GLY A 1 841 ? -25.459 -12.410 -32.846 1.00 88.19 841 GLY A N 1
ATOM 6379 C CA . GLY A 1 841 ? -25.750 -13.273 -31.699 1.00 88.19 841 GLY A CA 1
ATOM 6380 C C . GLY A 1 841 ? -26.235 -12.503 -30.461 1.00 88.19 841 GLY A C 1
ATOM 6381 O O . GLY A 1 841 ? -27.180 -11.718 -30.540 1.00 88.19 841 GLY A O 1
ATOM 6382 N N . ALA A 1 842 ? -25.592 -12.754 -29.316 1.00 85.19 842 ALA A N 1
ATOM 6383 C CA . ALA A 1 842 ? -25.903 -12.128 -28.028 1.00 85.19 842 ALA A CA 1
ATOM 6384 C C . ALA A 1 842 ? -25.226 -10.758 -27.817 1.00 85.19 842 ALA A C 1
ATOM 6386 O O . ALA A 1 842 ? -25.386 -10.163 -26.750 1.00 85.19 842 ALA A O 1
ATOM 6387 N N . SER A 1 843 ? -24.485 -10.252 -28.810 1.00 89.25 843 SER A N 1
ATOM 6388 C CA . SER A 1 843 ? -23.795 -8.968 -28.709 1.00 89.25 843 SER A CA 1
ATOM 6389 C C . SER A 1 843 ? -24.762 -7.824 -28.396 1.00 89.25 843 SER A C 1
ATOM 6391 O O . SER A 1 843 ? -25.798 -7.638 -29.047 1.00 89.25 843 SER A O 1
ATOM 6393 N N . SER A 1 844 ? -24.382 -7.014 -27.406 1.00 88.62 844 SER A N 1
ATOM 6394 C CA . SER A 1 844 ? -25.100 -5.793 -27.029 1.00 88.62 844 SER A CA 1
ATOM 6395 C C . SER A 1 844 ? -24.824 -4.613 -27.975 1.00 88.62 844 SER A C 1
ATOM 6397 O O . SER A 1 844 ? -25.495 -3.581 -27.889 1.00 88.62 844 SER A O 1
ATOM 6399 N N . LEU A 1 845 ? -23.874 -4.757 -28.908 1.00 89.19 845 LEU A N 1
ATOM 6400 C CA . LEU A 1 845 ? -23.465 -3.702 -29.829 1.00 89.19 845 LEU A CA 1
ATOM 6401 C C . LEU A 1 845 ? -24.484 -3.488 -30.953 1.00 89.19 845 LEU A C 1
ATOM 6403 O O . LEU A 1 845 ? -25.180 -4.401 -31.395 1.00 89.19 845 LEU A O 1
ATOM 6407 N N . THR A 1 846 ? -24.590 -2.253 -31.446 1.00 91.44 846 THR A N 1
ATOM 6408 C CA . THR A 1 846 ? -25.421 -1.949 -32.624 1.00 91.44 846 THR A CA 1
ATOM 6409 C C . THR A 1 846 ? -24.677 -2.304 -33.911 1.00 91.44 846 THR A C 1
ATOM 6411 O O . THR A 1 846 ? -23.448 -2.267 -33.939 1.00 91.44 846 THR A O 1
ATOM 6414 N N . ALA A 1 847 ? -25.393 -2.557 -35.013 1.00 88.31 847 ALA A N 1
ATOM 6415 C CA . ALA A 1 847 ? -24.759 -2.752 -36.320 1.00 88.31 847 ALA A CA 1
ATOM 6416 C C . ALA A 1 847 ? -23.818 -1.599 -36.730 1.00 88.31 847 ALA A C 1
ATOM 6418 O O . ALA A 1 847 ? -22.824 -1.826 -37.414 1.00 88.31 847 ALA A O 1
ATOM 6419 N N . ALA A 1 848 ? -24.104 -0.365 -36.300 1.00 84.12 848 ALA A N 1
ATOM 6420 C CA . ALA A 1 848 ? -23.218 0.775 -36.525 1.00 84.12 848 ALA A CA 1
ATOM 6421 C C . ALA A 1 848 ? -21.917 0.663 -35.712 1.00 84.12 848 ALA A C 1
ATOM 6423 O O . ALA A 1 848 ? -20.846 0.912 -36.255 1.00 84.12 848 ALA A O 1
ATOM 6424 N N . GLN A 1 849 ? -22.003 0.240 -34.447 1.00 82.12 849 GLN A N 1
ATOM 6425 C CA . GLN A 1 849 ? -20.835 0.022 -33.591 1.00 82.12 849 GLN A CA 1
ATOM 6426 C C . GLN A 1 849 ? -19.949 -1.110 -34.123 1.00 82.12 849 GLN A C 1
ATOM 6428 O O . GLN A 1 849 ? -18.739 -0.949 -34.208 1.00 82.12 849 GLN A O 1
ATOM 6433 N N . ILE A 1 850 ? -20.559 -2.210 -34.573 1.00 87.88 850 ILE A N 1
ATOM 6434 C CA . ILE A 1 850 ? -19.841 -3.340 -35.178 1.00 87.88 850 ILE A CA 1
ATOM 6435 C C . ILE A 1 850 ? -19.110 -2.890 -36.450 1.00 87.88 850 ILE A C 1
ATOM 6437 O O . ILE A 1 850 ? -17.949 -3.227 -36.642 1.00 87.88 850 ILE A O 1
ATOM 6441 N N . ARG A 1 851 ? -19.735 -2.069 -37.308 1.00 90.69 851 ARG A N 1
ATOM 6442 C CA . ARG A 1 851 ? -19.040 -1.503 -38.479 1.00 90.69 851 ARG A CA 1
ATOM 6443 C C . ARG A 1 851 ? -17.870 -0.609 -38.105 1.00 90.69 851 ARG A C 1
ATOM 6445 O O . ARG A 1 851 ? -16.876 -0.623 -38.816 1.00 90.69 851 ARG A O 1
ATOM 6452 N N . ILE A 1 852 ? -18.000 0.182 -37.043 1.00 83.19 852 ILE A N 1
ATOM 6453 C CA . ILE A 1 852 ? -16.899 1.014 -36.547 1.00 83.19 852 ILE A CA 1
ATOM 6454 C C . ILE A 1 85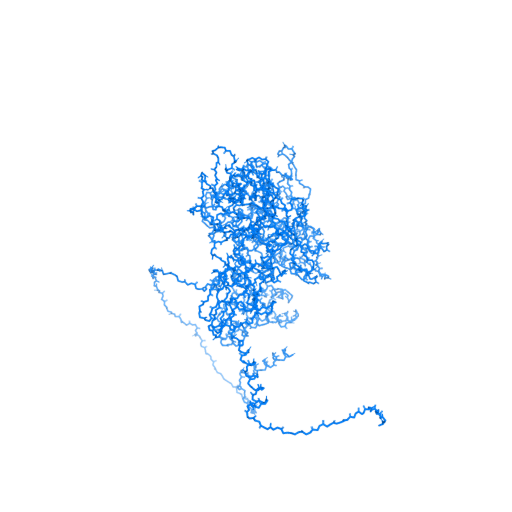2 ? -15.737 0.115 -36.120 1.00 83.19 852 ILE A C 1
ATOM 6456 O O . ILE A 1 852 ? -14.618 0.344 -36.564 1.00 83.19 852 ILE A O 1
ATOM 6460 N N . ASN A 1 853 ? -16.017 -0.944 -35.358 1.00 87.25 853 ASN A N 1
ATOM 6461 C CA . ASN A 1 853 ? -15.003 -1.901 -34.919 1.00 87.25 853 ASN A CA 1
ATOM 6462 C C . ASN A 1 853 ? -14.334 -2.612 -36.109 1.00 87.25 853 ASN A C 1
ATOM 6464 O O . ASN A 1 853 ? -13.113 -2.676 -36.176 1.00 87.25 853 ASN A O 1
ATOM 6468 N N . VAL A 1 854 ? -15.110 -3.070 -37.099 1.00 90.06 854 VAL A N 1
ATOM 6469 C CA . VAL A 1 854 ? -14.551 -3.688 -38.315 1.00 90.06 854 VAL A CA 1
ATOM 6470 C C . VAL A 1 854 ? -13.739 -2.681 -39.133 1.00 90.06 854 VAL A C 1
ATOM 6472 O O . VAL A 1 854 ? -12.680 -3.023 -39.638 1.00 90.06 854 VAL A O 1
ATOM 6475 N N . ASN A 1 855 ? -14.196 -1.439 -39.288 1.00 85.19 855 ASN A N 1
ATOM 6476 C CA . ASN A 1 855 ? -13.452 -0.434 -40.049 1.00 85.19 855 ASN A CA 1
ATOM 6477 C C . ASN A 1 855 ? -12.143 -0.032 -39.358 1.00 85.19 855 ASN A C 1
ATOM 6479 O O . ASN A 1 855 ? -11.183 0.257 -40.061 1.00 85.19 855 ASN A O 1
ATOM 6483 N N . ALA A 1 856 ? -12.075 -0.085 -38.024 1.00 80.38 856 ALA A N 1
ATOM 6484 C CA . ALA A 1 856 ? -10.853 0.194 -37.269 1.00 80.38 856 ALA A CA 1
ATOM 6485 C C . ALA A 1 856 ? -9.717 -0.796 -37.583 1.00 80.38 856 ALA A C 1
ATOM 6487 O O . ALA A 1 856 ? -8.547 -0.425 -37.512 1.00 80.38 856 ALA A O 1
ATOM 6488 N N . LEU A 1 857 ? -10.045 -2.022 -38.013 1.00 83.12 857 LEU A N 1
ATOM 6489 C CA . LEU A 1 857 ? -9.060 -2.965 -38.550 1.00 83.12 857 LEU A CA 1
ATOM 6490 C C . LEU A 1 857 ? -8.435 -2.465 -39.867 1.00 83.12 857 LEU A C 1
ATOM 6492 O O . LEU A 1 857 ? -7.347 -2.897 -40.214 1.00 83.12 857 LEU A O 1
ATOM 6496 N N . GLY A 1 858 ? -9.107 -1.573 -40.602 1.00 76.19 858 GLY A N 1
ATOM 6497 C CA . GLY A 1 858 ? -8.704 -1.057 -41.916 1.00 76.19 858 GLY A CA 1
ATOM 6498 C C . GLY A 1 858 ? -7.958 0.277 -41.909 1.00 76.19 858 GLY A C 1
ATOM 6499 O O . GLY A 1 858 ? -7.531 0.730 -42.970 1.00 76.19 858 GLY A O 1
ATOM 6500 N N . ASP A 1 859 ? -7.766 0.890 -40.743 1.00 69.19 859 ASP A N 1
ATOM 6501 C CA . ASP A 1 859 ? -7.100 2.183 -40.626 1.00 69.19 859 ASP A CA 1
ATOM 6502 C C . ASP A 1 859 ? -5.594 1.997 -40.355 1.00 69.19 859 ASP A C 1
ATOM 6504 O O . ASP A 1 859 ? -5.183 1.499 -39.303 1.00 69.19 859 ASP A O 1
ATOM 6508 N N . ALA A 1 860 ? -4.745 2.432 -41.296 1.00 49.91 860 ALA A N 1
ATOM 6509 C CA . ALA A 1 860 ? -3.296 2.505 -41.097 1.00 49.91 860 ALA A CA 1
ATOM 6510 C C . ALA A 1 860 ? -2.992 3.531 -39.985 1.00 49.91 860 ALA A C 1
ATOM 6512 O O . ALA A 1 860 ? -3.148 4.738 -40.175 1.00 49.91 860 ALA A O 1
ATOM 6513 N N . GLY A 1 861 ? -2.616 3.043 -38.799 1.00 44.56 861 GLY A N 1
ATOM 6514 C CA . GLY A 1 861 ? -2.461 3.855 -37.580 1.00 44.56 861 GLY A CA 1
ATOM 6515 C C . GLY A 1 861 ? -3.597 3.721 -36.551 1.00 44.56 861 GLY A C 1
ATOM 6516 O O . GLY A 1 861 ? -3.649 4.487 -35.587 1.00 44.56 861 GLY A O 1
ATOM 6517 N N . GLY A 1 862 ? -4.488 2.737 -36.705 1.00 33.56 862 GLY A N 1
ATOM 6518 C CA . GLY A 1 862 ? -5.652 2.488 -35.844 1.00 33.56 862 GLY A CA 1
ATOM 6519 C C . GLY A 1 862 ? -5.386 2.117 -34.375 1.00 33.56 862 GLY A C 1
ATOM 6520 O O . GLY A 1 862 ? -6.344 1.945 -33.629 1.00 33.56 862 GLY A O 1
ATOM 6521 N N . GLY A 1 863 ? -4.136 2.086 -33.899 1.00 32.19 863 GLY A N 1
ATOM 6522 C CA . GLY A 1 863 ? -3.823 1.985 -32.462 1.00 32.19 863 GLY A CA 1
ATOM 6523 C C . GLY A 1 863 ? -4.223 3.222 -31.630 1.00 32.19 863 GLY A C 1
ATOM 6524 O O . GLY A 1 863 ? -4.116 3.212 -30.405 1.00 32.19 863 GLY A O 1
ATOM 6525 N N . SER A 1 864 ? -4.696 4.303 -32.267 1.00 33.19 864 SER A N 1
ATOM 6526 C CA . SER A 1 864 ? -5.082 5.555 -31.589 1.00 33.19 864 SER A CA 1
ATOM 6527 C C . SER A 1 864 ? -6.579 5.902 -31.612 1.00 33.19 864 SER A C 1
ATOM 6529 O O . SER A 1 864 ? -6.971 6.891 -30.992 1.00 33.19 864 SER A O 1
ATOM 6531 N N . ALA A 1 865 ? -7.454 5.103 -32.235 1.00 30.70 865 ALA A N 1
ATOM 6532 C CA . ALA A 1 865 ? -8.876 5.451 -32.386 1.00 30.70 865 ALA A CA 1
ATOM 6533 C C . ALA A 1 865 ? -9.859 4.475 -31.706 1.00 30.70 865 ALA A C 1
ATOM 6535 O O . ALA A 1 865 ? -10.825 4.027 -32.308 1.00 30.70 865 ALA A O 1
ATOM 6536 N N . SER A 1 866 ? -9.679 4.222 -30.405 1.00 31.94 866 SER A N 1
ATOM 6537 C CA . SER A 1 866 ? -10.792 3.890 -29.484 1.00 31.94 866 SER A CA 1
ATOM 6538 C C . SER A 1 866 ? -10.547 4.323 -28.026 1.00 31.94 866 SER A C 1
ATOM 6540 O O . SER A 1 866 ? -11.290 3.952 -27.119 1.00 31.94 866 SER A O 1
ATOM 6542 N N . ARG A 1 867 ? -9.577 5.218 -27.776 1.00 39.81 867 ARG A N 1
ATOM 6543 C CA . ARG A 1 867 ? -9.248 5.723 -26.424 1.00 39.81 867 ARG A CA 1
ATOM 6544 C C . ARG A 1 867 ? -10.338 6.616 -25.782 1.00 39.81 867 ARG A C 1
ATOM 6546 O O . ARG A 1 867 ? -10.153 7.122 -24.679 1.00 39.81 867 ARG A O 1
ATOM 6553 N N . LEU A 1 868 ? -11.498 6.806 -26.429 1.00 29.27 868 LEU A N 1
ATOM 6554 C CA . LEU A 1 868 ? -12.612 7.642 -25.941 1.00 29.27 868 LEU A CA 1
ATOM 6555 C C . LEU A 1 868 ? -13.937 6.898 -25.681 1.00 29.27 868 LEU A C 1
ATOM 6557 O O . LEU A 1 868 ? -14.825 7.478 -25.057 1.00 29.27 868 LEU A O 1
ATOM 6561 N N . SER A 1 869 ? -14.101 5.626 -26.062 1.00 29.31 869 SER A N 1
ATOM 6562 C CA . SER A 1 869 ? -15.366 4.892 -25.842 1.00 29.31 869 SER A CA 1
ATOM 6563 C C . SER A 1 869 ? -15.475 4.207 -24.471 1.00 29.31 869 SER A C 1
ATOM 6565 O O . SER A 1 869 ? -16.585 3.889 -24.050 1.00 29.31 869 SER A O 1
ATOM 6567 N N . ARG A 1 870 ? -14.380 4.081 -23.702 1.00 29.14 870 ARG A N 1
ATOM 6568 C CA . ARG A 1 870 ? -14.426 3.656 -22.283 1.00 29.14 870 ARG A CA 1
ATOM 6569 C C . ARG A 1 870 ? -14.819 4.795 -21.315 1.00 29.14 870 ARG A C 1
ATOM 6571 O O . ARG A 1 870 ? -14.978 4.556 -20.127 1.00 29.14 870 ARG A O 1
ATOM 6578 N N . ARG A 1 871 ? -15.027 6.037 -21.784 1.00 33.47 871 ARG A N 1
ATOM 6579 C CA . ARG A 1 871 ? -15.322 7.201 -20.911 1.00 33.47 871 ARG A CA 1
ATOM 6580 C C . ARG A 1 871 ? -16.804 7.437 -20.554 1.00 33.47 871 ARG A C 1
ATOM 6582 O O . ARG A 1 871 ? -17.082 8.435 -19.901 1.00 33.47 871 ARG A O 1
ATOM 6589 N N . VAL A 1 872 ? -17.766 6.579 -20.932 1.00 29.14 872 VAL A N 1
ATOM 6590 C CA . VAL A 1 872 ? -19.210 6.882 -20.703 1.00 29.14 872 VAL A CA 1
ATOM 6591 C C . VAL A 1 872 ? -20.018 5.798 -19.965 1.00 29.14 872 VAL A C 1
ATOM 6593 O O . VAL A 1 872 ? -21.138 6.062 -19.538 1.00 29.14 872 VAL A O 1
ATOM 6596 N N . ALA A 1 873 ? -19.474 4.615 -19.684 1.00 27.78 873 ALA A N 1
ATOM 6597 C CA . ALA A 1 873 ? -20.198 3.594 -18.915 1.00 27.78 873 ALA A CA 1
ATOM 6598 C C . ALA A 1 873 ? -19.746 3.566 -17.445 1.00 27.78 873 ALA A C 1
ATOM 6600 O O . ALA A 1 873 ? -19.139 2.601 -16.997 1.00 27.78 873 ALA A O 1
ATOM 6601 N N . GLY A 1 874 ? -19.984 4.646 -16.693 1.00 28.48 874 GLY A N 1
ATOM 6602 C CA . GLY A 1 874 ? -19.550 4.687 -15.292 1.00 28.48 874 GLY A CA 1
ATOM 6603 C 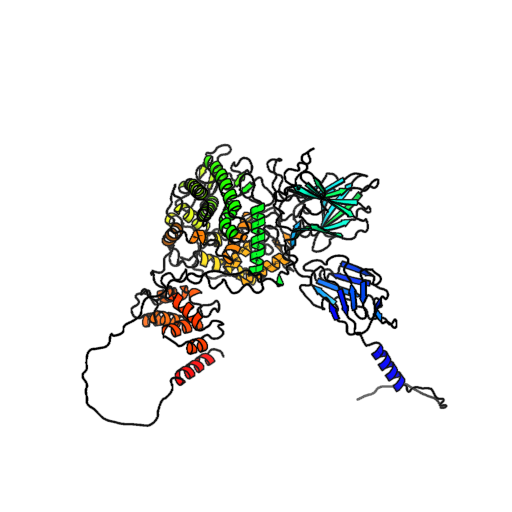C . GLY A 1 874 ? -19.822 5.970 -14.513 1.00 28.48 874 GLY A C 1
ATOM 6604 O O . GLY A 1 874 ? -19.032 6.314 -13.646 1.00 28.48 874 GLY A O 1
ATOM 6605 N N . SER A 1 875 ? -20.899 6.706 -14.791 1.00 29.33 875 SER A N 1
ATOM 6606 C CA . SER A 1 875 ? -21.373 7.732 -13.852 1.00 29.33 875 SER A CA 1
ATOM 6607 C C . SER A 1 875 ? -22.885 7.912 -13.953 1.00 29.33 875 SER A C 1
ATOM 6609 O O . SER A 1 875 ? -23.422 8.707 -14.720 1.00 29.33 875 SER A O 1
ATOM 6611 N N . GLY A 1 876 ? -23.599 7.121 -13.156 1.00 25.44 876 GLY A N 1
ATOM 6612 C CA . GLY A 1 876 ? -24.980 7.407 -12.803 1.00 25.44 876 GLY A CA 1
ATOM 6613 C C . GLY A 1 876 ? -25.031 8.262 -11.537 1.00 25.44 876 GLY A C 1
ATOM 6614 O O . GLY A 1 876 ? -24.519 7.828 -10.512 1.00 25.44 876 GLY A O 1
ATOM 6615 N N . VAL A 1 877 ? -25.757 9.390 -11.633 1.00 28.22 877 VAL A N 1
ATOM 6616 C CA . VAL A 1 877 ? -26.352 10.222 -10.553 1.00 28.22 877 VAL A CA 1
ATOM 6617 C C . VAL A 1 877 ? -25.404 11.250 -9.886 1.00 28.22 877 VAL A C 1
ATOM 6619 O O . VAL A 1 877 ? -24.363 10.873 -9.380 1.00 28.22 877 VAL A O 1
ATOM 6622 N N . SER A 1 878 ? -25.672 12.562 -9.745 1.00 29.08 878 SER A N 1
ATOM 6623 C CA . SER A 1 878 ? -26.607 13.539 -10.342 1.00 29.08 878 SER A CA 1
ATOM 6624 C C . SER A 1 878 ? -26.249 14.978 -9.884 1.00 29.08 878 SER A C 1
ATOM 6626 O O . SER A 1 878 ? -25.886 15.164 -8.730 1.00 29.08 878 SER A O 1
ATOM 6628 N N . ASN A 1 879 ? -26.498 15.965 -10.760 1.00 26.08 879 ASN A N 1
ATOM 6629 C CA . ASN A 1 879 ? -26.854 17.386 -10.538 1.00 26.08 879 ASN A CA 1
ATOM 6630 C C . ASN A 1 879 ? -25.970 18.347 -9.704 1.00 26.08 879 ASN A C 1
ATOM 6632 O O . ASN A 1 879 ? -26.052 18.373 -8.482 1.00 26.08 879 ASN A O 1
ATOM 6636 N N . ALA A 1 880 ? -25.405 19.354 -10.388 1.00 25.00 880 ALA A N 1
ATOM 6637 C CA . ALA A 1 880 ? -25.592 20.771 -10.034 1.00 25.00 880 ALA A CA 1
ATOM 6638 C C . ALA A 1 880 ? -25.366 21.685 -11.257 1.00 25.00 880 ALA A C 1
ATOM 6640 O O . ALA A 1 880 ? -24.466 21.475 -12.064 1.00 25.00 880 ALA A O 1
ATOM 6641 N N . ALA A 1 881 ? -26.238 22.681 -11.397 1.00 25.03 881 ALA A N 1
ATOM 6642 C CA . ALA A 1 881 ? -26.360 23.594 -12.526 1.00 25.03 881 ALA A CA 1
ATOM 6643 C C . ALA A 1 881 ? -25.252 24.659 -12.603 1.00 25.03 881 ALA A C 1
ATOM 6645 O O . ALA A 1 881 ? -24.852 25.204 -11.581 1.00 25.03 881 ALA A O 1
ATOM 6646 N N . SER A 1 882 ? -24.885 25.079 -13.817 1.00 25.70 882 SER A N 1
ATOM 6647 C CA . SER A 1 882 ? -24.824 26.503 -14.186 1.00 25.70 882 SER A CA 1
ATOM 6648 C C . SER A 1 882 ? -24.676 26.672 -15.702 1.00 25.70 882 SER A C 1
ATOM 6650 O O . SER A 1 882 ? -24.403 25.737 -16.446 1.00 25.70 882 SER A O 1
ATOM 6652 N N . SER A 1 883 ? -25.010 27.872 -16.138 1.00 24.58 883 SER A N 1
ATOM 6653 C CA . SER A 1 883 ? -25.593 28.272 -17.408 1.00 24.58 883 SER A CA 1
ATOM 6654 C C . SER A 1 883 ? -24.593 28.867 -18.409 1.00 24.58 883 SER A C 1
ATOM 6656 O O . SER A 1 883 ? -23.859 29.776 -18.046 1.00 24.58 883 SER A O 1
ATOM 6658 N N . ASP A 1 884 ? -24.754 28.463 -19.672 1.00 24.23 884 ASP A N 1
ATOM 6659 C CA . ASP A 1 884 ? -24.864 29.322 -20.869 1.00 24.23 884 ASP A CA 1
ATOM 6660 C C . ASP A 1 884 ? -23.622 30.008 -21.503 1.00 24.23 884 ASP A C 1
ATOM 6662 O O . ASP A 1 884 ? -22.717 30.495 -20.832 1.00 24.23 884 ASP A O 1
ATOM 6666 N N . ALA A 1 885 ? -23.714 30.114 -22.843 1.00 24.52 885 ALA A N 1
ATOM 6667 C CA . ALA A 1 885 ? -22.915 30.859 -23.836 1.00 24.52 885 ALA A CA 1
ATOM 6668 C C . ALA A 1 885 ? -21.474 30.367 -24.146 1.00 24.52 885 ALA A C 1
ATOM 6670 O O . ALA A 1 885 ? -20.649 30.197 -23.267 1.00 24.52 885 ALA A O 1
ATOM 6671 N N . SER A 1 886 ? -21.012 30.195 -25.392 1.00 25.58 886 SER A N 1
ATOM 6672 C CA . SER A 1 886 ? -21.568 30.476 -26.722 1.00 25.58 886 SER A CA 1
ATOM 6673 C C . SER A 1 886 ? -20.726 29.754 -27.789 1.00 25.58 886 SER A C 1
ATOM 6675 O O . SER A 1 886 ? -19.500 29.849 -27.790 1.00 25.58 886 SER A O 1
ATOM 6677 N N . LEU A 1 887 ? -21.394 29.052 -28.707 1.00 23.61 887 LEU A N 1
ATOM 6678 C CA . LEU A 1 887 ? -20.826 28.517 -29.946 1.00 23.61 887 LEU A CA 1
ATOM 6679 C C . LEU A 1 887 ? -20.860 29.617 -31.013 1.00 23.61 887 LEU A C 1
ATOM 6681 O O . LEU A 1 887 ? -21.935 30.085 -31.388 1.00 23.61 887 LEU A O 1
ATOM 6685 N N . ALA A 1 888 ? -19.689 30.013 -31.510 1.00 25.36 888 ALA A N 1
ATOM 6686 C CA . ALA A 1 888 ? -19.566 30.867 -32.683 1.00 25.36 888 ALA A CA 1
ATOM 6687 C C . ALA A 1 888 ? -19.425 30.005 -33.947 1.00 25.36 888 ALA A C 1
ATOM 6689 O O . ALA A 1 888 ? -18.442 29.300 -34.153 1.00 25.36 888 ALA A O 1
ATOM 6690 N N . THR A 1 889 ? -20.452 30.102 -34.782 1.00 23.36 889 THR A N 1
ATOM 6691 C CA 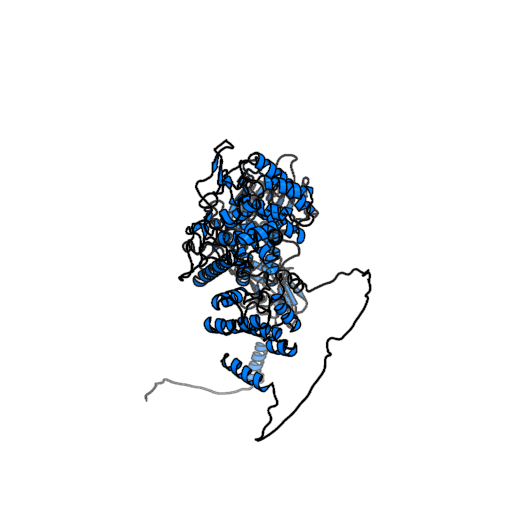. THR A 1 889 ? -20.542 29.739 -36.199 1.00 23.36 889 THR A CA 1
ATOM 6692 C C . THR A 1 889 ? -19.344 30.177 -37.047 1.00 23.36 889 THR A C 1
ATOM 6694 O O . THR A 1 889 ? -18.954 31.342 -36.987 1.00 23.36 889 THR A O 1
ATOM 6697 N N . TYR A 1 890 ? -18.921 29.321 -37.984 1.00 21.88 890 TYR A N 1
ATOM 6698 C CA . TYR A 1 890 ? -18.597 29.766 -39.343 1.00 21.88 890 TYR A CA 1
ATOM 6699 C C . TYR A 1 890 ? -19.153 28.790 -40.387 1.00 21.88 890 TYR A C 1
ATOM 6701 O O . TYR A 1 890 ? -19.205 27.582 -40.181 1.00 21.88 890 TYR A O 1
ATOM 6709 N N . VAL A 1 891 ? -19.661 29.391 -41.458 1.00 24.02 891 VAL A N 1
ATOM 6710 C CA . VAL A 1 891 ? -20.599 28.863 -42.450 1.00 24.02 891 VAL A CA 1
ATOM 6711 C C . VAL A 1 891 ? -19.874 28.292 -43.672 1.00 24.02 891 VAL A C 1
ATOM 6713 O O . VAL A 1 891 ? -18.768 28.700 -44.009 1.00 24.02 891 VAL A O 1
ATOM 6716 N N . SER A 1 892 ? -20.579 27.362 -44.314 1.00 27.23 892 SER A N 1
ATOM 6717 C CA . SER A 1 892 ? -20.370 26.682 -45.595 1.00 27.23 892 SER A CA 1
ATOM 6718 C C . SER A 1 892 ? -19.997 27.532 -46.817 1.00 27.23 892 SER A C 1
ATOM 6720 O O . SER A 1 892 ? -20.450 28.665 -46.959 1.00 27.23 892 SER A O 1
ATOM 6722 N N . SER A 1 893 ? -19.394 26.855 -47.796 1.00 22.53 893 SER A N 1
ATOM 6723 C CA . SER A 1 893 ? -19.611 27.005 -49.251 1.00 22.53 893 SER A CA 1
ATOM 6724 C C . SER A 1 893 ? -19.009 25.756 -49.915 1.00 22.53 893 SER A C 1
ATOM 6726 O O . SER A 1 893 ? -17.933 25.352 -49.489 1.00 22.53 893 SER A O 1
ATOM 6728 N N . ASP A 1 894 ? -19.518 25.068 -50.930 1.00 24.25 894 ASP A N 1
ATOM 6729 C CA . ASP A 1 894 ? -20.725 25.065 -51.758 1.00 24.25 894 ASP A CA 1
ATOM 6730 C C . ASP A 1 894 ? -20.702 23.696 -52.496 1.00 24.25 894 ASP A C 1
ATOM 6732 O O . ASP A 1 894 ? -19.645 23.075 -52.622 1.00 24.25 894 ASP A O 1
ATOM 6736 N N . ALA A 1 895 ? -21.857 23.206 -52.952 1.00 24.72 895 ALA A N 1
ATOM 6737 C CA . ALA A 1 895 ? -22.063 21.906 -53.623 1.00 24.72 895 ALA A CA 1
ATOM 6738 C C . ALA A 1 895 ? -21.863 21.975 -55.180 1.00 24.72 895 ALA A C 1
ATOM 6740 O O . ALA A 1 895 ? -21.259 22.934 -55.651 1.00 24.72 895 ALA A O 1
ATOM 6741 N N . PRO A 1 896 ? -22.435 21.074 -56.020 1.00 46.53 896 PRO A N 1
ATOM 6742 C CA . PRO A 1 896 ? -21.922 19.770 -56.499 1.00 46.53 896 PRO A CA 1
ATOM 6743 C C . PRO A 1 896 ? -21.854 19.641 -58.057 1.00 46.53 896 PRO A C 1
ATOM 6745 O O . PRO A 1 896 ? -22.410 20.478 -58.754 1.00 46.53 896 PRO A O 1
ATOM 6748 N N . ASP A 1 897 ? -21.259 18.569 -58.616 1.00 24.31 897 ASP A N 1
ATOM 6749 C CA . ASP A 1 897 ? -21.569 18.009 -59.968 1.00 24.31 897 ASP A CA 1
ATOM 6750 C C . ASP A 1 897 ? -20.800 16.678 -60.170 1.00 24.31 897 ASP A C 1
ATOM 6752 O O . ASP A 1 897 ? -19.595 16.623 -59.951 1.00 24.31 897 ASP A O 1
ATOM 6756 N N . GLN A 1 898 ? -21.427 15.501 -60.299 1.00 26.84 898 GLN A N 1
ATOM 6757 C CA . GLN A 1 898 ? -22.078 14.872 -61.468 1.00 26.84 898 GLN A CA 1
ATOM 6758 C C . GLN A 1 898 ? -21.204 14.638 -62.722 1.00 26.84 898 GLN A C 1
ATOM 6760 O O . GLN A 1 898 ? -20.611 15.545 -63.293 1.00 26.84 898 GLN A O 1
ATOM 6765 N N . SER A 1 899 ? -21.306 13.394 -63.217 1.00 23.92 899 SER A N 1
ATOM 6766 C CA . SER A 1 899 ? -20.977 12.868 -64.558 1.00 23.92 899 SER A CA 1
ATOM 6767 C C . SER A 1 899 ? -19.625 12.158 -64.764 1.00 23.92 899 SER A C 1
ATOM 6769 O O . SER A 1 899 ? -18.604 12.760 -65.061 1.00 23.92 899 SER A O 1
ATOM 6771 N N . LEU A 1 900 ? -19.669 10.819 -64.746 1.00 24.36 900 LEU A N 1
ATOM 6772 C CA . LEU A 1 900 ? -18.745 9.944 -65.483 1.00 24.36 900 LEU A CA 1
ATOM 6773 C C . LEU A 1 900 ? -19.508 8.710 -66.003 1.00 24.36 900 LEU A C 1
ATOM 6775 O O . LEU A 1 900 ? -19.286 7.583 -65.589 1.00 24.36 900 LEU A O 1
ATOM 6779 N N . PHE A 1 901 ? -20.448 8.941 -66.923 1.00 24.97 901 PHE A N 1
ATOM 6780 C CA . PHE A 1 901 ? -20.950 7.919 -67.845 1.00 24.97 901 PHE A CA 1
ATOM 6781 C C . PHE A 1 901 ? -21.312 8.579 -69.175 1.00 24.97 901 PHE A C 1
ATOM 6783 O O . PHE A 1 901 ? -22.361 9.204 -69.292 1.00 24.97 901 PHE A O 1
ATOM 6790 N N . ALA A 1 902 ? -20.452 8.417 -70.180 1.00 24.89 902 ALA A N 1
ATOM 6791 C CA . ALA A 1 902 ? -20.838 8.390 -71.590 1.00 24.89 902 ALA A CA 1
ATOM 6792 C C . ALA A 1 902 ? -19.649 7.954 -72.458 1.00 24.89 902 ALA A C 1
ATOM 6794 O O . ALA A 1 902 ? -18.686 8.697 -72.618 1.00 24.89 902 ALA A O 1
ATOM 6795 N N . THR A 1 903 ? -19.755 6.784 -73.092 1.00 25.11 903 THR A N 1
ATOM 6796 C CA . THR A 1 903 ? -19.565 6.653 -74.550 1.00 25.11 903 THR A CA 1
ATOM 6797 C C . THR A 1 903 ? -20.111 5.310 -75.064 1.00 25.11 903 THR A C 1
ATOM 6799 O O . THR A 1 903 ? -19.540 4.250 -74.860 1.00 25.11 903 THR A O 1
ATOM 6802 N N . ALA A 1 904 ? -21.282 5.418 -75.702 1.00 25.23 904 ALA A N 1
ATOM 6803 C CA . ALA A 1 904 ? -21.769 4.760 -76.924 1.00 25.23 904 ALA A CA 1
ATOM 6804 C C . ALA A 1 904 ? -21.499 3.259 -77.225 1.00 25.23 904 ALA A C 1
ATOM 6806 O O . ALA A 1 904 ? -20.467 2.881 -77.763 1.00 25.23 904 ALA A O 1
ATOM 6807 N N . ALA A 1 905 ? -22.563 2.463 -77.042 1.00 26.17 905 ALA A N 1
ATOM 6808 C CA . ALA A 1 905 ? -23.347 1.739 -78.066 1.00 26.17 905 ALA A CA 1
ATOM 6809 C C . ALA A 1 905 ? -22.665 0.914 -79.191 1.00 26.17 905 ALA A C 1
ATOM 6811 O O . ALA A 1 905 ? -22.095 1.465 -80.127 1.00 26.17 905 ALA A O 1
ATOM 6812 N N . SER A 1 906 ? -22.981 -0.392 -79.246 1.00 24.38 906 SER A N 1
ATOM 6813 C CA . SER A 1 906 ? -23.763 -1.010 -80.348 1.00 24.38 906 SER A CA 1
ATOM 6814 C C . SER A 1 906 ? -24.211 -2.455 -80.017 1.00 24.38 906 SER A C 1
ATOM 6816 O O . SER A 1 906 ? -23.446 -3.262 -79.504 1.00 24.38 906 SER A O 1
ATOM 6818 N N . LEU A 1 907 ? -25.488 -2.751 -80.290 1.00 23.48 907 LEU A N 1
ATOM 6819 C CA . LEU A 1 907 ? -26.190 -4.055 -80.231 1.00 23.48 907 LEU A CA 1
ATOM 6820 C C . LEU A 1 907 ? -26.312 -4.638 -81.677 1.00 23.48 907 LEU A C 1
ATOM 6822 O O . LEU A 1 907 ? -26.045 -3.881 -82.611 1.00 23.48 907 LEU A O 1
ATOM 6826 N N . PRO A 1 908 ? -27.014 -5.769 -81.954 1.00 44.91 908 PRO A N 1
ATOM 6827 C CA . PRO A 1 908 ? -26.919 -7.197 -81.551 1.00 44.91 908 PRO A CA 1
ATOM 6828 C C . PRO A 1 908 ? -27.019 -8.082 -82.856 1.00 44.91 908 PRO A C 1
ATOM 6830 O O . PRO A 1 908 ? -26.468 -7.634 -83.860 1.00 44.91 908 PRO A O 1
ATOM 6833 N N . PRO A 1 909 ? -27.811 -9.179 -83.047 1.00 44.94 909 PRO A N 1
ATOM 6834 C CA . PRO A 1 909 ? -28.246 -10.370 -82.271 1.00 44.94 909 PRO A CA 1
ATOM 6835 C C . PRO A 1 909 ? -28.100 -11.717 -83.068 1.00 44.94 909 PRO A C 1
ATOM 6837 O O . PRO A 1 909 ? -27.823 -11.698 -84.264 1.00 44.94 909 PRO A O 1
ATOM 6840 N N . SER A 1 910 ? -28.372 -12.885 -82.450 1.00 24.09 910 SER A N 1
ATOM 6841 C CA . SER A 1 910 ? -29.101 -14.081 -83.001 1.00 24.09 910 SER A CA 1
ATOM 6842 C C . SER A 1 910 ? -28.780 -15.345 -82.165 1.00 24.09 910 SER A C 1
ATOM 6844 O O . SER A 1 910 ? -27.627 -15.733 -82.056 1.00 24.09 910 SER A O 1
ATOM 6846 N N . SER A 1 911 ? -29.679 -15.884 -81.328 1.00 26.34 911 SER A N 1
ATOM 6847 C CA . SER A 1 911 ? -30.926 -16.648 -81.568 1.00 26.34 911 SER A CA 1
ATOM 6848 C C . SER A 1 911 ? -30.739 -18.187 -81.603 1.00 26.34 911 SER A C 1
ATOM 6850 O O . SER A 1 911 ? -30.246 -18.704 -82.598 1.00 26.34 911 SER A O 1
ATOM 6852 N N . VAL A 1 912 ? -31.301 -18.887 -80.593 1.00 28.45 912 VAL A N 1
ATOM 6853 C CA . VAL A 1 912 ? -32.385 -19.917 -80.674 1.00 28.45 912 VAL A CA 1
ATOM 6854 C C . VAL A 1 912 ? -31.845 -21.366 -80.794 1.00 28.45 912 VAL A C 1
ATOM 6856 O O . VAL A 1 912 ? -31.000 -21.617 -81.637 1.00 28.45 912 VAL A O 1
ATOM 6859 N N . ASN A 1 913 ? -32.193 -22.383 -79.979 1.00 28.27 913 ASN A N 1
ATOM 6860 C CA . ASN A 1 913 ? -33.494 -22.927 -79.526 1.00 28.27 913 ASN A CA 1
ATOM 6861 C C . ASN A 1 913 ? -33.292 -23.900 -78.323 1.00 28.27 913 ASN A C 1
ATOM 6863 O O . ASN A 1 913 ? -32.361 -24.696 -78.380 1.00 28.27 913 ASN A O 1
ATOM 6867 N N . GLY A 1 914 ? -34.147 -23.874 -77.284 1.00 27.39 914 GLY A N 1
ATOM 6868 C CA . GLY A 1 914 ? -35.091 -24.958 -76.892 1.00 27.39 914 GLY A CA 1
ATOM 6869 C C . GLY A 1 914 ? -34.490 -25.999 -75.916 1.00 27.39 914 GLY A C 1
ATOM 6870 O O . GLY A 1 914 ? -33.414 -26.502 -76.178 1.00 27.39 914 GLY A O 1
ATOM 6871 N N . GLN A 1 915 ? -35.070 -26.401 -74.779 1.00 28.56 915 GLN A N 1
ATOM 6872 C CA . GLN A 1 915 ? -36.469 -26.541 -74.370 1.00 28.56 915 GLN A CA 1
ATOM 6873 C C . GLN A 1 915 ? -36.653 -26.330 -72.853 1.00 28.56 915 GLN A C 1
ATOM 6875 O O . GLN A 1 915 ? -35.747 -26.549 -72.056 1.00 28.56 915 GLN A O 1
ATOM 6880 N N . VAL A 1 916 ? -37.883 -25.950 -72.508 1.00 27.73 916 VAL A N 1
ATOM 6881 C CA . VAL A 1 916 ? -38.451 -25.720 -71.174 1.00 27.73 916 VAL A CA 1
ATOM 6882 C C . VAL A 1 916 ? -38.865 -27.041 -70.513 1.00 27.73 916 VAL A C 1
ATOM 6884 O O . VAL A 1 916 ? -39.537 -27.848 -71.155 1.00 27.73 916 VAL A O 1
ATOM 6887 N N . LEU A 1 917 ? -38.552 -27.202 -69.223 1.00 27.08 917 LEU A N 1
ATOM 6888 C CA . LEU A 1 917 ? -39.370 -27.936 -68.250 1.00 27.08 917 LEU A CA 1
ATOM 6889 C C . LEU A 1 917 ? -39.482 -27.094 -66.969 1.00 27.08 917 LEU A C 1
ATOM 6891 O O . LEU A 1 917 ? -38.518 -26.462 -66.546 1.00 27.08 917 LEU A O 1
ATOM 6895 N N . ASP A 1 918 ? -40.702 -27.060 -66.442 1.00 28.86 918 ASP A N 1
ATOM 6896 C CA . ASP A 1 918 ? -41.236 -26.221 -65.368 1.00 28.86 918 ASP A CA 1
ATOM 6897 C C . ASP A 1 918 ? -40.435 -26.202 -64.057 1.00 28.86 918 ASP A C 1
ATOM 6899 O O . ASP A 1 918 ? -40.112 -27.258 -63.517 1.00 28.86 918 ASP A O 1
ATOM 6903 N N . THR A 1 919 ? -40.228 -24.998 -63.502 1.00 29.98 919 THR A N 1
ATOM 6904 C CA . THR A 1 919 ? -40.545 -24.517 -62.125 1.00 29.98 919 THR A CA 1
ATOM 6905 C C . THR A 1 919 ? -39.631 -23.333 -61.738 1.00 29.98 919 THR A C 1
ATOM 6907 O O . THR A 1 919 ? -38.480 -23.295 -62.172 1.00 29.98 919 THR A O 1
ATOM 6910 N N . PRO A 1 920 ? -40.120 -22.324 -60.985 1.00 31.91 920 PRO A N 1
ATOM 6911 C CA . PRO A 1 920 ? -39.334 -21.139 -60.633 1.00 31.91 920 PRO A CA 1
ATOM 6912 C C . PRO A 1 920 ? -38.470 -21.390 -59.384 1.00 31.91 920 PRO A C 1
ATOM 6914 O O . PRO A 1 920 ? -38.910 -22.122 -58.498 1.00 31.91 920 PRO A O 1
ATOM 6917 N N . PRO A 1 921 ? -37.316 -20.718 -59.237 1.00 31.09 921 PRO A N 1
ATOM 6918 C CA . PRO A 1 921 ? -36.773 -20.414 -57.924 1.00 31.09 921 PRO A CA 1
ATOM 6919 C C . PRO A 1 921 ? -36.765 -18.894 -57.712 1.00 31.09 921 PRO A C 1
ATOM 6921 O O . PRO A 1 921 ? -35.881 -18.184 -58.190 1.00 31.09 921 PRO A O 1
ATOM 6924 N N . GLU A 1 922 ? -37.771 -18.403 -56.993 1.00 35.91 922 GLU A N 1
ATOM 6925 C CA . GLU A 1 922 ? -37.561 -17.319 -56.032 1.00 35.91 922 GLU A CA 1
ATOM 6926 C C . GLU A 1 922 ? -37.106 -17.992 -54.731 1.00 35.91 922 GLU A C 1
ATOM 6928 O O . GLU A 1 922 ? -37.763 -18.922 -54.271 1.00 35.91 922 GLU A O 1
ATOM 6933 N N . ASP A 1 923 ? -35.921 -17.639 -54.235 1.00 36.06 923 ASP A N 1
ATOM 6934 C CA . ASP A 1 923 ? -35.740 -16.946 -52.949 1.00 36.06 923 ASP A CA 1
ATOM 6935 C C . ASP A 1 923 ? -34.310 -17.131 -52.425 1.00 36.06 923 ASP A C 1
ATOM 6937 O O . ASP A 1 923 ? -33.842 -18.237 -52.146 1.00 36.06 923 ASP A O 1
ATOM 6941 N N . SER A 1 924 ? -33.625 -16.007 -52.219 1.00 37.44 924 SER A N 1
ATOM 6942 C CA . SER A 1 924 ? -32.355 -15.903 -51.488 1.00 37.44 924 SER A CA 1
ATOM 6943 C C . SER A 1 924 ? -32.455 -16.339 -50.018 1.00 37.44 924 SER A C 1
ATOM 6945 O O . SER A 1 924 ? -31.432 -16.474 -49.349 1.00 37.44 924 SER A O 1
ATOM 6947 N N . ASP A 1 925 ? -33.665 -16.614 -49.531 1.00 39.53 925 ASP A N 1
ATOM 6948 C CA . ASP A 1 925 ? -33.930 -17.076 -48.170 1.00 39.53 925 ASP A CA 1
ATOM 6949 C C . ASP A 1 925 ? -33.671 -18.583 -47.983 1.00 39.53 925 ASP A C 1
ATOM 6951 O O . ASP A 1 925 ? -33.392 -19.026 -46.867 1.00 39.53 925 ASP A O 1
ATOM 6955 N N . ALA A 1 926 ? -33.658 -19.379 -49.061 1.00 37.38 926 ALA A N 1
ATOM 6956 C CA . ALA A 1 926 ? -33.388 -20.819 -48.978 1.00 37.38 926 ALA A CA 1
ATOM 6957 C C . ALA A 1 926 ? -31.920 -21.129 -48.625 1.00 37.38 926 ALA A C 1
ATOM 6959 O O . ALA A 1 926 ? -31.645 -22.030 -47.836 1.00 37.38 926 ALA A O 1
ATOM 6960 N N . VAL A 1 927 ? -30.971 -20.331 -49.129 1.00 43.06 927 VAL A N 1
ATOM 6961 C CA . VAL A 1 927 ? -29.532 -20.526 -48.864 1.00 43.06 927 VAL A CA 1
ATOM 6962 C C . VAL A 1 927 ? -29.178 -20.182 -47.411 1.00 43.06 927 VAL A C 1
ATOM 6964 O O . VAL A 1 927 ? -28.357 -20.856 -46.795 1.00 43.06 927 VAL A O 1
ATOM 6967 N N . LEU A 1 928 ? -29.839 -19.175 -46.829 1.00 40.69 928 LEU A N 1
ATOM 6968 C CA . LEU A 1 928 ? -29.673 -18.798 -45.420 1.00 40.69 928 LEU A CA 1
ATOM 6969 C C . LEU A 1 928 ? -30.387 -19.768 -44.463 1.00 40.69 928 LEU A C 1
ATOM 6971 O O . LEU A 1 928 ? -29.895 -20.014 -43.362 1.00 40.69 928 LEU A O 1
ATOM 6975 N N . SER A 1 929 ? -31.514 -20.347 -44.886 1.00 39.53 929 SER A N 1
ATOM 6976 C CA . SER A 1 929 ? -32.213 -21.429 -44.178 1.00 39.53 929 SER A CA 1
ATOM 6977 C C . SER A 1 929 ? -31.356 -22.697 -44.086 1.00 39.53 929 SER A C 1
ATOM 6979 O O . SER A 1 929 ? -31.189 -23.254 -42.999 1.00 39.53 929 SER A O 1
ATOM 6981 N N . ASP A 1 930 ? -30.753 -23.116 -45.200 1.00 40.66 930 ASP A N 1
ATOM 6982 C CA . ASP A 1 930 ? -29.898 -24.308 -45.249 1.00 40.66 930 ASP A CA 1
ATOM 6983 C C . ASP A 1 930 ? -28.595 -24.116 -44.453 1.00 40.66 930 ASP A C 1
ATOM 6985 O O . ASP A 1 930 ? -28.112 -25.054 -43.817 1.00 40.66 930 ASP A O 1
ATOM 6989 N N . PHE A 1 931 ? -28.069 -22.886 -44.395 1.00 40.50 931 PHE A N 1
ATOM 6990 C CA . PHE A 1 931 ? -26.916 -22.538 -43.558 1.00 40.50 931 PHE A CA 1
ATOM 6991 C C . PHE A 1 931 ? -27.255 -22.532 -42.055 1.00 40.50 931 PHE A C 1
ATOM 6993 O O . PHE A 1 931 ? -26.467 -23.010 -41.239 1.00 40.50 931 PHE A O 1
ATOM 7000 N N . ARG A 1 932 ? -28.462 -22.086 -41.672 1.00 41.72 932 ARG A N 1
ATOM 7001 C CA . ARG A 1 932 ? -28.969 -22.188 -40.288 1.00 41.72 932 ARG A CA 1
ATOM 7002 C C . ARG A 1 932 ? -29.142 -23.634 -39.831 1.00 41.72 932 ARG A C 1
ATOM 7004 O O . ARG A 1 932 ? -28.754 -23.966 -38.717 1.00 41.72 932 ARG A O 1
ATOM 7011 N N . CYS A 1 933 ? -29.635 -24.507 -40.710 1.00 36.84 933 CYS A N 1
ATOM 7012 C CA . CYS A 1 933 ? -29.774 -25.933 -40.412 1.00 36.84 933 CYS A CA 1
ATOM 7013 C C . CYS A 1 933 ? -28.414 -26.629 -40.184 1.00 36.84 933 CYS A C 1
ATOM 7015 O O . CYS A 1 933 ? -28.356 -27.665 -39.523 1.00 36.84 933 CYS A O 1
ATOM 7017 N N . TRP A 1 934 ? -27.322 -26.059 -40.707 1.00 35.41 934 TRP A N 1
ATOM 7018 C CA . TRP A 1 934 ? -25.956 -26.532 -40.479 1.00 35.41 934 TRP A CA 1
ATOM 7019 C C . TRP A 1 934 ? -25.378 -26.049 -39.135 1.00 35.41 934 TRP A C 1
ATOM 7021 O O . TRP A 1 934 ? -24.687 -26.813 -38.467 1.00 35.41 934 TRP A O 1
ATOM 7031 N N . ILE A 1 935 ? -25.721 -24.831 -38.694 1.00 38.12 935 ILE A N 1
ATOM 7032 C CA . ILE A 1 935 ? -25.324 -24.275 -37.385 1.00 38.12 935 ILE A CA 1
ATOM 7033 C C . ILE A 1 935 ? -26.048 -24.977 -36.225 1.00 38.12 935 ILE A C 1
ATOM 7035 O O . ILE A 1 935 ? -25.411 -25.339 -35.235 1.00 38.12 935 ILE A O 1
ATOM 7039 N N . ASP A 1 936 ? -27.344 -25.262 -36.363 1.00 41.84 936 ASP A N 1
ATOM 7040 C CA . ASP A 1 936 ? -28.112 -25.958 -35.317 1.00 41.84 936 ASP A CA 1
ATOM 7041 C C . ASP A 1 936 ? -27.662 -27.424 -35.125 1.00 41.84 936 ASP A C 1
ATOM 7043 O O . ASP A 1 936 ? -27.874 -28.009 -34.064 1.00 41.84 936 ASP A O 1
ATOM 7047 N N . ALA A 1 937 ? -26.982 -28.016 -36.114 1.00 40.69 937 ALA A N 1
ATOM 7048 C CA . ALA A 1 937 ? -26.403 -29.359 -36.024 1.00 40.69 937 ALA A CA 1
ATOM 7049 C C . ALA A 1 937 ? -25.050 -29.410 -35.279 1.00 40.69 937 ALA A C 1
ATOM 7051 O O . ALA A 1 937 ? -24.575 -30.502 -34.969 1.00 40.69 937 ALA A O 1
ATOM 7052 N N . ILE A 1 938 ? -24.433 -28.256 -34.991 1.00 39.41 938 ILE A N 1
ATOM 7053 C CA . ILE A 1 938 ? -23.148 -28.143 -34.274 1.00 39.41 938 ILE A CA 1
ATOM 7054 C C . ILE A 1 938 ? -23.358 -27.903 -32.764 1.00 39.41 938 ILE A C 1
ATOM 7056 O O . ILE A 1 938 ? -22.459 -28.169 -31.972 1.00 39.41 938 ILE A O 1
ATOM 7060 N N . HIS A 1 939 ? -24.559 -27.490 -32.343 1.00 36.78 939 HIS A N 1
ATOM 7061 C CA . HIS A 1 939 ? -24.918 -27.251 -30.935 1.00 36.78 939 HIS A CA 1
ATOM 7062 C C . HIS A 1 939 ? -25.815 -28.343 -30.310 1.00 36.78 939 HIS A C 1
ATOM 7064 O O . HIS A 1 939 ? -26.558 -28.073 -29.364 1.00 36.78 939 HIS A O 1
ATOM 7070 N N . GLY A 1 940 ? -25.734 -29.577 -30.820 1.00 37.44 940 GLY A N 1
ATOM 7071 C CA . GLY A 1 940 ? -26.326 -30.777 -30.212 1.00 37.44 940 GLY A CA 1
ATOM 7072 C C . GLY A 1 940 ? -25.315 -31.598 -29.427 1.00 37.44 940 GLY A C 1
ATOM 7073 O O . GLY A 1 940 ? -24.290 -31.971 -30.039 1.00 37.44 940 GLY A O 1
#

Secondary structure (DSSP, 8-state):
-------------------S----HHHHHHHHHHHHHTT------EEESPTTEEEE-TT--EEEE-SS-EEE-S-EEEEEETTT--EEEEEETTSTTEEEETTEEEE--SSPPPTT-EEEEEE-TTSEEETT-PBPPPB-STTSSEEEE--BTTEEEEE-S-S--SSTTTT---TT-PPEEE-TTEEEEEESSS-SSSS-EEEEEEEE-TT-EEEEEEBSS---SSGGG---B--TT-SEEEEEEEE-SSS-EEEEEEEEETT--SSTT---EEEEEEEEPSS--EEEEEEE--TTSTT-EEES---GGGEEEEEEEEEE-TT--EEEEEEEEEEEEE-TTS--BGGGS-HHHHHHHHHHHHHHHHHHHS-TTT-PEESBSS-SSEEEHHHHHHHHHHHHHHHHTTSS-HHHHHHHHHHHHHHHHHHHHH-SSS-BSEEETTT--B-TT-EEEHHHHHHHHHHHHHHHTSTT--HHHHHHHHHHHTT---GGGEETTEEESEEEEPTTSS-EEE-S-EE-SS-HHHHHHHHHHHH-STT---GGGTTT-S--EE--SSSS---SEE-SSGGGGSTHHHHHHHHHS--TT---B--SSGGG---HHHHHHHHHHHHHHHHHHTT--S---EEE-SSSS-EEE--TTT-TT-TTEE-GGGHHHHHHH-HHHHHHHHHHHHHTT-EETTEE-S-EEE-TTT--EEEE-S--BHHHHHHHHHHHHHHHH-TTHHHHT-HHHHHHHTTTB---S-SS-TT--SSSSS--HHHHHHHHHHHTT--HHHHHHH-TT--S-HHHHHHHHHHTGGGG--SSSSS--HHHHHHHHHHHTT--HHHHHHHSTT--S-HHHHHHHHHHTTSTTGGGSSTTGGGSSS-------------------------------------------------THHHHHHHHHHHTTT--

Organism: NCBI:txid1891926

Foldseek 3Di:
DDDDDDDDDDDDDDDDDDDDDDPDPVNVVVVVVVVVVVVPPLFPWAWVVGAAAEAAAQQDKIKIFGNWFKDFFWWWKWKAWPPPRHTLDIGTLPDPQWDGDTRMIIRRDPDGHDAQTKIAIWTDWGRMAGPVSHTRGIHDDRRHHMYTHFLFPLWFFAFFLQFAFPDPQRFAFGLLAAGKDKDPQWDKDWDQPDDNDHRIWIKIFGWAAAQGKMKIFGFSAYCPPHLVLQFFFQLVQFFKKKKKKFAQQLAKWKKKKKWAFSQPPVDPPSDQIKIAIDIGHNPRDIDMDIGTPPCVDPRIDGDDHHDNLGITITMIMIGHPHHDIGGGMMIMRSGITGGPDDTDGPVVDDLLRSLVVLLLLLLNRQCSRADPQQLFHAQKSHGRQKGFLLLSLLNLLCVLVCCVVVSDPLVVNLVSLVRNLVNLVVQLVLADAFGAGIAGNRPRQQDDQRWRFLLSRLSNLLSLVLNLLRPPRDPVSSVSSLVSLLRHAQQVQDDLQAGQGTWHDDVPDSDTGTDPDHDHALFLSRQSSLLSLCPHPHNRDQSVRGVQGDAWDADALPDDGGLETDGPDPLSLFLCRLCVNCLQAPCLLFAWWPHVPPSHTDTSLVSSLVSLVRQCVLCVVVVQLAADAFFAQLNVPDTDGDHSVPPPPQSQKHALLCLLSVCSNPVPSSSVVQVVCSSQSQQHSNGGARMFGADPVPRHGNGGHSMHSSSSSSSSSSSSCCSNPVSSCSSNPPPSSVVSVPVTTDHLDELAFLLPLLRPRFRALLSLVLLLCVLVVNDQVRSQVRSPPRPDGSVSSNVSSVSCFCLLVLLPPNTNHSLSSVLLNCVRVVHDQVRSVVSSPPRPDGSVSSNVSSCLSGDSVSVPPPPPVVPPPDDDDDDDDDDDDDDDDDDDDDDDDDDDDDDDDDDDDDDDDDDDDDDDDDDPVVVVVVVVVVVVVVVD

Mean predicted aligned error: 15.12 Å

InterPro domains:
  IPR008979 Galactose-binding-like domain superfamily [SSF49785] (184-352)
  IPR014755 Copper resistance protein CopC/internalin, immunoglobulin-like [G3DSA:2.60.40.1220] (51-148)
  IPR032812 SbsA, Ig-like domain [PF13205] (46-149)

Nearest PDB structures (foldseek):
  5z06-assembly2_B  TM=5.864E-01  e=4.013E-18  Parabacteroides distasonis ATCC 8503
  5gzk-assembly2_B  TM=7.963E-01  e=3.996E-13  Chitinophaga pinensis DSM 2588
  8wy1-assembly2_B  TM=7.637E-01  e=2.291E-09  Thermoanaerobacter italicus Ab9
  2lrp-assembly1_A  TM=5.834E-01  e=1.096E-05  Acetivibrio thermocellus ATCC 27405
  2gh4-assembly1_A  TM=4.621E-01  e=2.041E-01  Bacillus subtilis